Protein AF-0000000080757546 (afdb_homodimer)

Sequence (788 aa):
MAASLAIILLLGLPAKRIFEKLRLPGLLGMLILGILIGPHVLNLLQTDMLQISSDLRSIALIIILLRAGLGLNKDELKSIGIPALKMSCIPGLFEGLFIALASVYFLDFTFVQGGMLGFIIAAVSPAVVVPFMLKLNENKIGTKKGVPTLILAGASIDDVFAITVFSAFLGLYYGSEINIGIQLLNIPISILLGILSGILVGFLLINIFKKYNIPDTKKVLLILGFSILLNQLESVLKTKLRIASLLGVMAIGFILTEYLPDTGKKLSDKFNKVWVFAEILLFVLVGAEVNVNVALKAGGIGIILILTGLIGRSVGVAISLLGTDFNWKERVFCIIAYIPKATVQAAMGAVPLSLGVESGDIILAIAVLAILITAPLGAIGIHYSAEKLLIEKQMAASLAIILLLGLPAKRIFEKLRLPGLLGMLILGILIGPHVLNLLQTDMLQISSDLRSIALIIILLRAGLGLNKDELKSIGIPALKMSCIPGLFEGLFIALASVYFLDFTFVQGGMLGFIIAAVSPAVVVPFMLKLNENKIGTKKGVPTLILAGASIDDVFAITVFSAFLGLYYGSEINIGIQLLNIPISILLGILSGILVGFLLINIFKKYNIPDTKKVLLILGFSILLNQLESVLKTKLRIASLLGVMAIGFILTEYLPDTGKKLSDKFNKVWVFAEILLFVLVGAEVNVNVALKAGGIGIILILTGLIGRSVGVAISLLGTDFNWKERVFCIIAYIPKATVQAAMGAVPLSLGVESGDIILAIAVLAILITAPLGAIGIHYSAEKLLIEKQ

Secondary structure (DSSP, 8-state):
-HHHHHHHHHHHHHHHHHHHHTTS-HHHHHHHHHHHHSTTTT--S-HHHHHTHHHHHHHHHHHHHHHHHHT--HHHHHHHHHHHHHHHHHHHHHHHHHHHHHHHHHH---HHHHHHHHHHHT---HHHHHHHHHHHHHTTSSTTTTHHHHHHHHHHHHHHHHHHHHHHHHHHHTT----HHHHHHHHHHHHHHHHHHHHHHHHHHHHHHHHS---HHHHHHHHHHHHHHHHHHHHHT-SSS---HHHHHHHHHHHHHHH-HHHHHHHHHHHHHHHHHHHHHHHHHHHHT--HHHHHHHHHHHHHHHHHHHHHHHHHHHHHTTTSS--HHHHHHHHHHT----HHHHHHTTHHHHTT-TTHHHHHHHHHHHHHHHHHHHHHHHHHHHHHHHS---/-HHHHHHHHHHHHHHHHHHHHTTS-HHHHHHHHHHHHSTTTT--S-HHHHHTHHHHHHHHHHHHHHHHHHT--HHHHHHHHHHHHHHHHHHHHHHHHHHHHHHHHHH---HHHHHHHHHHHT---HHHHHHHHHHHHHTTSSTTTTHHHHHHHHHHHHHHHHHHHHHHHHHHHTT----HHHHHHHHHHHHHHHHHHHHHHHHHHHHHHHHS---HHHHHHHHHHHHHHHHHHHHHT-SSS---HHHHHHHHHHHHHHH-HHHHHHHHHHHHHHHHHHHHHHHHHHHHT--HHHHHHHHHHHHHHHHHHHHHHHHHHHHHTTTSS--HHHHHHHHHHT----HHHHHHTTHHHHTT-TTHHHHHHHHHHHHHHHHHHHHHHHHHHHHHHHS---

Nearest PDB structures (foldseek):
  7p1i-assembly1_B  TM=8.756E-01  e=1.732E-16  Bison bison
  7b4m-assembly1_A  TM=8.825E-01  e=6.221E-14  Homo sapiens
  4cz8-assembly1_B  TM=7.705E-01  e=1.043E-11  Pyrococcus abyssi GE5
  8xq9-assembly1_A  TM=7.856E-01  e=3.300E-09  Strongylocentrotus purpuratus
  8pd7-assembly1_A  TM=7.612E-01  e=2.559E-09  Strongylocentrotus purpuratus

pLDDT: mean 87.18, std 8.43, range [38.66, 96.0]

Radius of gyration: 28.72 Å; Cα contacts (8 Å, |Δi|>4): 1376; chains: 2; bounding box: 58×80×62 Å

InterPro domains:
  IPR006153 Cation/H+ exchanger, transmembrane domain [PF00999] (8-381)
  IPR038770 Sodium/solute symporter superfamily [G3DSA:1.20.1530.20] (1-387)
  IPR051843 Monovalent cation:proton antiporter 1 [PTHR31102] (3-392)

Structure (mmCIF, N/CA/C/O backbone):
data_AF-0000000080757546-model_v1
#
loop_
_entity.id
_entity.type
_entity.pdbx_description
1 polymer 'Sodium/hydrogen exchanger'
#
loop_
_atom_site.group_PDB
_atom_site.id
_atom_site.type_symbol
_atom_site.label_atom_id
_atom_site.label_alt_id
_atom_site.label_comp_id
_atom_site.label_asym_id
_atom_site.label_entity_id
_atom_site.label_seq_id
_atom_site.pdbx_PDB_ins_code
_atom_site.Cartn_x
_atom_site.Cartn_y
_atom_site.Cartn_z
_atom_site.occupancy
_atom_site.B_iso_or_equiv
_atom_site.auth_seq_id
_atom_site.auth_comp_id
_atom_site.auth_asym_id
_atom_site.auth_atom_id
_atom_site.pdbx_PDB_model_num
ATOM 1 N N . MET A 1 1 ? -10.273 -1.162 -6.945 1 87.38 1 MET A N 1
ATOM 2 C CA . MET A 1 1 ? -9.219 -0.426 -6.246 1 87.38 1 MET A CA 1
ATOM 3 C C . MET A 1 1 ? -7.938 -0.392 -7.066 1 87.38 1 MET A C 1
ATOM 5 O O . MET A 1 1 ? -7.309 0.658 -7.199 1 87.38 1 MET A O 1
ATOM 9 N N . ALA A 1 2 ? -7.703 -1.43 -7.789 1 87 2 ALA A N 1
ATOM 10 C CA . ALA A 1 2 ? -6.434 -1.53 -8.5 1 87 2 ALA A CA 1
ATOM 11 C C . ALA A 1 2 ? -6.375 -0.542 -9.664 1 87 2 ALA A C 1
ATOM 13 O O . ALA A 1 2 ? -5.363 0.136 -9.859 1 87 2 ALA A O 1
ATOM 14 N N . ALA A 1 3 ? -7.441 -0.43 -10.375 1 88.06 3 ALA A N 1
ATOM 15 C CA . ALA A 1 3 ? -7.488 0.515 -11.492 1 88.06 3 ALA A CA 1
ATOM 16 C C . ALA A 1 3 ? -7.324 1.95 -11 1 88.06 3 ALA A C 1
ATOM 18 O O . ALA A 1 3 ? -6.605 2.744 -11.609 1 88.06 3 ALA A O 1
ATOM 19 N N . SER A 1 4 ? -8.008 2.252 -9.914 1 91.69 4 SER A N 1
ATOM 20 C CA . SER A 1 4 ? -7.895 3.58 -9.32 1 91.69 4 SER A CA 1
ATOM 21 C C . SER A 1 4 ? -6.457 3.871 -8.898 1 91.69 4 SER A C 1
ATOM 23 O O . SER A 1 4 ? -5.965 4.984 -9.086 1 91.69 4 SER A O 1
ATOM 25 N N . LEU A 1 5 ? -5.852 2.863 -8.312 1 91.75 5 LEU A N 1
ATOM 26 C CA . LEU A 1 5 ? -4.469 3.016 -7.879 1 91.75 5 LEU A CA 1
ATOM 27 C C . LEU A 1 5 ? -3.553 3.283 -9.07 1 91.75 5 LEU A C 1
ATOM 29 O O . LEU A 1 5 ? -2.65 4.117 -8.984 1 91.75 5 LEU A O 1
ATOM 33 N N . ALA A 1 6 ? -3.785 2.576 -10.133 1 92.19 6 ALA A N 1
ATOM 34 C CA . ALA A 1 6 ? -2.988 2.764 -11.336 1 92.19 6 ALA A CA 1
ATOM 35 C C . ALA A 1 6 ? -3.15 4.176 -11.891 1 92.19 6 ALA A C 1
ATOM 37 O O . ALA A 1 6 ? -2.168 4.82 -12.266 1 92.19 6 ALA A O 1
ATOM 38 N N . ILE A 1 7 ? -4.328 4.633 -11.93 1 92.56 7 ILE A N 1
ATOM 39 C CA . ILE A 1 7 ? -4.621 5.965 -12.445 1 92.56 7 ILE A CA 1
ATOM 40 C C . ILE A 1 7 ? -3.959 7.016 -11.562 1 92.56 7 ILE A C 1
ATOM 42 O O . ILE A 1 7 ? -3.375 7.98 -12.062 1 92.56 7 ILE A O 1
ATOM 46 N N . ILE A 1 8 ? -4.066 6.812 -10.312 1 93.5 8 ILE A N 1
ATOM 47 C CA . ILE A 1 8 ? -3.482 7.738 -9.344 1 93.5 8 ILE A CA 1
ATOM 48 C C . ILE A 1 8 ? -1.972 7.812 -9.547 1 93.5 8 ILE A C 1
ATOM 50 O O . ILE A 1 8 ? -1.395 8.906 -9.562 1 93.5 8 ILE A O 1
ATOM 54 N N . LEU A 1 9 ? -1.387 6.707 -9.758 1 92.62 9 LEU A N 1
ATOM 55 C CA . LEU A 1 9 ? 0.063 6.66 -9.914 1 92.62 9 LEU A CA 1
ATOM 56 C C . LEU A 1 9 ? 0.487 7.254 -11.25 1 92.62 9 LEU A C 1
ATOM 58 O O . LEU A 1 9 ? 1.406 8.07 -11.312 1 92.62 9 LEU A O 1
ATOM 62 N N . LEU A 1 10 ? -0.153 6.871 -12.32 1 92.81 10 LEU A N 1
ATOM 63 C CA . LEU A 1 10 ? 0.243 7.246 -13.672 1 92.81 10 LEU A CA 1
ATOM 64 C C . LEU A 1 10 ? -0.03 8.727 -13.93 1 92.81 10 LEU A C 1
ATOM 66 O O . LEU A 1 10 ? 0.699 9.375 -14.68 1 92.81 10 LEU A O 1
ATOM 70 N N . LEU A 1 11 ? -1.053 9.211 -13.336 1 93.5 11 LEU A N 1
ATOM 71 C CA . LEU A 1 11 ? -1.38 10.617 -13.539 1 93.5 11 LEU A CA 1
ATOM 72 C C . LEU A 1 11 ? -0.777 11.484 -12.438 1 93.5 11 LEU A C 1
ATOM 74 O O . LEU A 1 11 ? -0.547 12.68 -12.641 1 93.5 11 LEU A O 1
ATOM 78 N N . GLY A 1 12 ? -0.605 10.906 -11.289 1 93.31 12 GLY A N 1
ATOM 79 C CA . GLY A 1 12 ? -0.06 11.656 -10.164 1 93.31 12 GLY A CA 1
ATOM 80 C C . GLY A 1 12 ? 1.373 12.102 -10.383 1 93.31 12 GLY A C 1
ATOM 81 O O . GLY A 1 12 ? 1.723 13.25 -10.094 1 93.31 12 GLY A O 1
ATOM 82 N N . LEU A 1 13 ? 2.176 11.227 -10.938 1 92.38 13 LEU A N 1
ATOM 83 C CA . LEU A 1 13 ? 3.59 11.523 -11.141 1 92.38 13 LEU A CA 1
ATOM 84 C C . LEU A 1 13 ? 3.773 12.625 -12.18 1 92.38 13 LEU A C 1
ATOM 86 O O . LEU A 1 13 ? 4.484 13.602 -11.938 1 92.38 13 LEU A O 1
ATOM 90 N N . PRO A 1 14 ? 3.137 12.516 -13.344 1 92.31 14 PRO A N 1
ATOM 91 C CA . PRO A 1 14 ? 3.246 13.609 -14.305 1 92.31 14 PRO A CA 1
ATOM 92 C C . PRO A 1 14 ? 2.668 14.922 -13.781 1 92.31 14 PRO A C 1
ATOM 94 O O . PRO A 1 14 ? 3.182 16 -14.094 1 92.31 14 PRO A O 1
ATOM 97 N N . ALA A 1 15 ? 1.574 14.859 -13.078 1 93.5 15 ALA A N 1
ATOM 98 C CA . ALA A 1 15 ? 0.984 16.062 -12.5 1 93.5 15 ALA A CA 1
ATOM 99 C C . ALA A 1 15 ? 1.972 16.781 -11.578 1 93.5 15 ALA A C 1
ATOM 101 O O . ALA A 1 15 ? 2.082 18 -11.602 1 93.5 15 ALA A O 1
ATOM 102 N N . LYS A 1 16 ? 2.574 16.016 -10.742 1 92.25 16 LYS A N 1
ATOM 103 C CA . LYS A 1 16 ? 3.602 16.578 -9.867 1 92.25 16 LYS A CA 1
ATOM 104 C C . LYS A 1 16 ? 4.711 17.234 -10.68 1 92.25 16 LYS A C 1
ATOM 106 O O . LYS A 1 16 ? 5.125 18.359 -10.375 1 92.25 16 LYS A O 1
ATOM 111 N N . ARG A 1 17 ? 5.168 16.656 -11.758 1 90.38 17 ARG A N 1
ATOM 112 C CA . ARG A 1 17 ? 6.27 17.141 -12.578 1 90.38 17 ARG A CA 1
ATOM 113 C C . ARG A 1 17 ? 5.863 18.406 -13.328 1 90.38 17 ARG A C 1
ATOM 115 O O . ARG A 1 17 ? 6.656 19.344 -13.445 1 90.38 17 ARG A O 1
ATOM 122 N N . ILE A 1 18 ? 4.719 18.438 -13.836 1 93 18 ILE A N 1
ATOM 123 C CA . ILE A 1 18 ? 4.227 19.578 -14.586 1 93 18 ILE A CA 1
ATOM 124 C C . ILE A 1 18 ? 4.207 20.812 -13.695 1 93 18 ILE A C 1
ATOM 126 O O . ILE A 1 18 ? 4.633 21.891 -14.109 1 93 18 ILE A O 1
ATOM 130 N N . PHE A 1 19 ? 3.754 20.688 -12.523 1 92.19 19 PHE A N 1
ATOM 131 C CA . PHE A 1 19 ? 3.68 21.812 -11.609 1 92.19 19 PHE A CA 1
ATOM 132 C C . PHE A 1 19 ? 5.07 22.234 -11.148 1 92.19 19 PHE A C 1
ATOM 134 O O . PHE A 1 19 ? 5.34 23.422 -10.969 1 92.19 19 PHE A O 1
ATOM 141 N N . GLU A 1 20 ? 5.902 21.266 -10.984 1 89.62 20 GLU A N 1
ATOM 142 C CA . GLU A 1 20 ? 7.281 21.594 -10.633 1 89.62 20 GLU A CA 1
ATOM 143 C C . GLU A 1 20 ? 7.969 22.359 -11.758 1 89.62 20 GLU A C 1
ATOM 145 O O . GLU A 1 20 ? 8.773 23.266 -11.492 1 89.62 20 GLU A O 1
ATOM 150 N N . LYS A 1 21 ? 7.609 22 -12.945 1 90.56 21 LYS A N 1
ATOM 151 C CA . LYS A 1 21 ? 8.156 22.719 -14.094 1 90.56 21 LYS A CA 1
ATOM 152 C C . LYS A 1 21 ? 7.629 24.141 -14.148 1 90.56 21 LYS A C 1
ATOM 154 O O . LYS A 1 21 ? 8.32 25.047 -14.617 1 90.56 21 LYS A O 1
ATOM 159 N N . LEU A 1 22 ? 6.457 24.344 -13.633 1 91.75 22 LEU A N 1
ATOM 160 C CA . LEU A 1 22 ? 5.867 25.672 -13.57 1 91.75 22 LEU A CA 1
ATOM 161 C C . LEU A 1 22 ? 6.336 26.422 -12.328 1 91.75 22 LEU A C 1
ATOM 163 O O . LEU A 1 22 ? 5.766 27.453 -11.977 1 91.75 22 LEU A O 1
ATOM 167 N N . ARG A 1 23 ? 7.211 25.891 -11.602 1 88.69 23 ARG A N 1
ATOM 168 C CA . ARG A 1 23 ? 7.812 26.469 -10.406 1 88.69 23 ARG A CA 1
ATOM 169 C C . ARG A 1 23 ? 6.809 26.516 -9.258 1 88.69 23 ARG A C 1
ATOM 171 O O . ARG A 1 23 ? 6.816 27.453 -8.453 1 88.69 23 ARG A O 1
ATOM 178 N N . LEU A 1 24 ? 5.945 25.625 -9.273 1 90.5 24 LEU A N 1
ATOM 179 C CA . LEU A 1 24 ? 4.98 25.453 -8.195 1 90.5 24 LEU A CA 1
ATOM 180 C C . LEU A 1 24 ? 5.258 24.172 -7.426 1 90.5 24 LEU A C 1
ATOM 182 O O . LEU A 1 24 ? 5.945 23.281 -7.926 1 90.5 24 LEU A O 1
ATOM 186 N N . PRO A 1 25 ? 4.867 24.156 -6.207 1 88.81 25 PRO A N 1
ATOM 187 C CA . PRO A 1 25 ? 5.055 22.922 -5.449 1 88.81 25 PRO A CA 1
ATOM 188 C C . PRO A 1 25 ? 4.336 21.734 -6.082 1 88.81 25 PRO A C 1
ATOM 190 O O . PRO A 1 25 ? 3.18 21.844 -6.492 1 88.81 25 PRO A O 1
ATOM 193 N N . GLY A 1 26 ? 4.973 20.609 -6.203 1 90 26 GLY A N 1
ATOM 194 C CA . GLY A 1 26 ? 4.449 19.406 -6.844 1 90 26 GLY A CA 1
ATOM 195 C C . GLY A 1 26 ? 3.18 18.891 -6.191 1 90 26 GLY A C 1
ATOM 196 O O . GLY A 1 26 ? 2.322 18.312 -6.863 1 90 26 GLY A O 1
ATOM 197 N N . LEU A 1 27 ? 3.102 19.078 -4.859 1 88.69 27 LEU A N 1
ATOM 198 C CA . LEU A 1 27 ? 1.94 18.562 -4.141 1 88.69 27 LEU A CA 1
ATOM 199 C C . LEU A 1 27 ? 0.655 19.203 -4.652 1 88.69 27 LEU A C 1
ATOM 201 O O . LEU A 1 27 ? -0.416 18.594 -4.586 1 88.69 27 LEU A O 1
ATOM 205 N N . LEU A 1 28 ? 0.749 20.438 -5.18 1 90.5 28 LEU A N 1
ATOM 206 C CA . LEU A 1 28 ? -0.418 21.125 -5.715 1 90.5 28 LEU A CA 1
ATOM 207 C C . LEU A 1 28 ? -0.963 20.406 -6.941 1 90.5 28 LEU A C 1
ATOM 209 O O . LEU A 1 28 ? -2.18 20.312 -7.121 1 90.5 28 LEU A O 1
ATOM 213 N N . GLY A 1 29 ? -0.064 20.031 -7.766 1 92 29 GLY A N 1
ATOM 214 C CA . GLY A 1 29 ? -0.493 19.281 -8.93 1 92 29 GLY A CA 1
ATOM 215 C C . GLY A 1 29 ? -1.242 18 -8.57 1 92 29 GLY A C 1
ATOM 216 O O . GLY A 1 29 ? -2.254 17.672 -9.195 1 92 29 GLY A O 1
ATOM 217 N N . MET A 1 30 ? -0.793 17.344 -7.621 1 93.06 30 MET A N 1
ATOM 218 C CA . MET A 1 30 ? -1.429 16.109 -7.188 1 93.06 30 MET A CA 1
ATOM 219 C C . MET A 1 30 ? -2.789 16.375 -6.555 1 93.06 30 MET A C 1
ATOM 221 O O . MET A 1 30 ? -3.736 15.617 -6.75 1 93.06 30 MET A O 1
ATOM 225 N N . LEU A 1 31 ? -2.857 17.453 -5.805 1 90.44 31 LEU A N 1
ATOM 226 C CA . LEU A 1 31 ? -4.113 17.844 -5.184 1 90.44 31 LEU A CA 1
ATOM 227 C C . LEU A 1 31 ? -5.168 18.172 -6.238 1 90.44 31 LEU A C 1
ATOM 229 O O . LEU A 1 31 ? -6.305 17.703 -6.148 1 90.44 31 LEU A O 1
ATOM 233 N N . ILE A 1 32 ? -4.793 18.953 -7.18 1 91.62 32 ILE A N 1
ATOM 234 C CA . ILE A 1 32 ? -5.699 19.328 -8.25 1 91.62 32 ILE A CA 1
ATOM 235 C C . ILE A 1 32 ? -6.121 18.094 -9.039 1 91.62 32 ILE A C 1
ATOM 237 O O . ILE A 1 32 ? -7.285 17.953 -9.422 1 91.62 32 ILE A O 1
ATOM 241 N N . LEU A 1 33 ? -5.176 17.25 -9.297 1 93.44 33 LEU A N 1
ATOM 242 C CA . LEU A 1 33 ? -5.496 15.992 -9.969 1 93.44 33 LEU A CA 1
ATOM 243 C C . LEU A 1 33 ? -6.555 15.211 -9.195 1 93.44 33 LEU A C 1
ATOM 245 O O . LEU A 1 33 ? -7.484 14.656 -9.789 1 93.44 33 LEU A O 1
ATOM 249 N N . GLY A 1 34 ? -6.391 15.094 -7.898 1 92.38 34 GLY A N 1
ATOM 250 C CA . GLY A 1 34 ? -7.367 14.414 -7.059 1 92.38 34 GLY A CA 1
ATOM 251 C C . GLY A 1 34 ? -8.766 14.992 -7.184 1 92.38 34 GLY A C 1
ATOM 252 O O . GLY A 1 34 ? -9.75 14.25 -7.242 1 92.38 34 GLY A O 1
ATOM 253 N N . ILE A 1 35 ? -8.797 16.297 -7.25 1 90.44 35 ILE A N 1
ATOM 254 C CA . ILE A 1 35 ? -10.078 16.984 -7.395 1 90.44 35 ILE A CA 1
ATOM 255 C C . ILE A 1 35 ? -10.711 16.625 -8.734 1 90.44 35 ILE A C 1
ATOM 257 O O . ILE A 1 35 ? -11.914 16.359 -8.812 1 90.44 35 ILE A O 1
ATOM 261 N N . LEU A 1 36 ? -9.891 16.562 -9.734 1 92.62 36 LEU A N 1
ATOM 262 C CA . LEU A 1 36 ? -10.367 16.328 -11.086 1 92.62 36 LEU A CA 1
ATOM 263 C C . LEU A 1 36 ? -10.836 14.883 -11.242 1 92.62 36 LEU A C 1
ATOM 265 O O . LEU A 1 36 ? -11.891 14.625 -11.828 1 92.62 36 LEU A O 1
ATOM 269 N N . ILE A 1 37 ? -10.141 13.938 -10.664 1 92.69 37 ILE A N 1
ATOM 270 C CA . ILE A 1 37 ? -10.477 12.539 -10.883 1 92.69 37 ILE A CA 1
ATOM 271 C C . ILE A 1 37 ? -11.406 12.047 -9.773 1 92.69 37 ILE A C 1
ATOM 273 O O . ILE A 1 37 ? -11.891 10.914 -9.812 1 92.69 37 ILE A O 1
ATOM 277 N N . GLY A 1 38 ? -11.656 12.82 -8.828 1 90.5 38 GLY A N 1
ATOM 278 C CA . GLY A 1 38 ? -12.508 12.477 -7.699 1 90.5 38 GLY A CA 1
ATOM 279 C C . GLY A 1 38 ? -13.961 12.266 -8.086 1 90.5 38 GLY A C 1
ATOM 280 O O . GLY A 1 38 ? -14.328 12.445 -9.25 1 90.5 38 GLY A O 1
ATOM 281 N N . PRO A 1 39 ? -14.75 11.758 -7.25 1 88.12 39 PRO A N 1
ATOM 282 C CA . PRO A 1 39 ? -16.141 11.43 -7.543 1 88.12 39 PRO A CA 1
ATOM 283 C C . PRO A 1 39 ? -16.984 12.656 -7.887 1 88.12 39 PRO A C 1
ATOM 285 O O . PRO A 1 39 ? -18.031 12.539 -8.516 1 88.12 39 PRO A O 1
ATOM 288 N N . HIS A 1 40 ? -16.578 13.812 -7.578 1 85.69 40 HIS A N 1
ATOM 289 C CA . HIS A 1 40 ? -17.406 15.008 -7.715 1 85.69 40 HIS A CA 1
ATOM 290 C C . HIS A 1 40 ? -17.141 15.711 -9.039 1 85.69 40 HIS A C 1
ATOM 292 O O . HIS A 1 40 ? -17.828 16.672 -9.391 1 85.69 40 HIS A O 1
ATOM 298 N N . VAL A 1 41 ? -16.094 15.344 -9.805 1 89.69 41 VAL A N 1
ATOM 299 C CA . VAL A 1 41 ? -15.812 15.961 -11.102 1 89.69 41 VAL A CA 1
ATOM 300 C C . VAL A 1 41 ? -15.891 14.914 -12.203 1 89.69 41 VAL A C 1
ATOM 302 O O . VAL A 1 41 ? -16.953 14.695 -12.781 1 89.69 41 VAL A O 1
ATOM 305 N N . LEU A 1 42 ? -14.836 13.953 -12.328 1 88.88 42 LEU A N 1
ATOM 306 C CA . LEU A 1 42 ? -14.812 12.953 -13.398 1 88.88 42 LEU A CA 1
ATOM 307 C C . LEU A 1 42 ? -15.211 11.586 -12.867 1 88.88 42 LEU A C 1
ATOM 309 O O . LEU A 1 42 ? -15.555 10.688 -13.641 1 88.88 42 LEU A O 1
ATOM 313 N N . ASN A 1 43 ? -15.219 11.398 -11.594 1 86.56 43 ASN A N 1
ATOM 314 C CA . ASN A 1 43 ? -15.625 10.156 -10.93 1 86.56 43 ASN A CA 1
ATOM 315 C C . ASN A 1 43 ? -14.883 8.953 -11.508 1 86.56 43 ASN A C 1
ATOM 317 O O . ASN A 1 43 ? -15.516 7.961 -11.891 1 86.56 43 ASN A O 1
ATOM 321 N N . LEU A 1 44 ? -13.586 9.031 -11.617 1 87.56 44 LEU A N 1
ATOM 322 C CA . LEU A 1 44 ? -12.766 7.965 -12.188 1 87.56 44 LEU A CA 1
ATOM 323 C C . LEU A 1 44 ? -12.305 7 -11.102 1 87.56 44 LEU A C 1
ATOM 325 O O . LEU A 1 44 ? -11.766 5.934 -11.398 1 87.56 44 LEU A O 1
ATOM 329 N N . LEU A 1 45 ? -12.516 7.301 -9.891 1 87.25 45 LEU A N 1
ATOM 330 C CA . LEU A 1 45 ? -12.055 6.469 -8.789 1 87.25 45 LEU A CA 1
ATOM 331 C C . LEU A 1 45 ? -13.133 5.488 -8.352 1 87.25 45 LEU A C 1
ATOM 333 O O . LEU A 1 45 ? -14.312 5.855 -8.25 1 87.25 45 LEU A O 1
ATOM 337 N N . GLN A 1 46 ? -12.727 4.273 -8.148 1 86.31 46 GLN A N 1
ATOM 338 C CA . GLN A 1 46 ? -13.641 3.217 -7.73 1 86.31 46 GLN A CA 1
ATOM 339 C C . GLN A 1 46 ? -14.109 3.43 -6.297 1 86.31 46 GLN A C 1
ATOM 341 O O . GLN A 1 46 ? -13.391 4.016 -5.484 1 86.31 46 GLN A O 1
ATOM 346 N N . THR A 1 47 ? -15.297 2.922 -5.992 1 84.12 47 THR A N 1
ATOM 347 C CA . THR A 1 47 ? -15.898 3.09 -4.676 1 84.12 47 THR A CA 1
ATOM 348 C C . THR A 1 47 ? -15.055 2.412 -3.6 1 84.12 47 THR A C 1
ATOM 350 O O . THR A 1 47 ? -14.953 2.912 -2.479 1 84.12 47 THR A O 1
ATOM 353 N N . ASP A 1 48 ? -14.398 1.286 -3.939 1 84.69 48 ASP A N 1
ATOM 354 C CA . ASP A 1 48 ? -13.57 0.561 -2.986 1 84.69 48 ASP A CA 1
ATOM 355 C C . ASP A 1 48 ? -12.367 1.398 -2.559 1 84.69 48 ASP A C 1
ATOM 357 O O . ASP A 1 48 ? -11.945 1.345 -1.401 1 84.69 48 ASP A O 1
ATOM 361 N N . MET A 1 49 ? -11.906 2.141 -3.498 1 83.44 49 MET A N 1
ATOM 362 C CA . MET A 1 49 ? -10.781 3.02 -3.205 1 83.44 49 MET A CA 1
ATOM 363 C C . MET A 1 49 ? -11.195 4.152 -2.273 1 83.44 49 MET A C 1
ATOM 365 O O . MET A 1 49 ? -10.461 4.504 -1.348 1 83.44 49 MET A O 1
ATOM 369 N N . LEU A 1 50 ? -12.352 4.648 -2.52 1 82.88 50 LEU A N 1
ATOM 370 C CA . LEU A 1 50 ? -12.844 5.766 -1.724 1 82.88 50 LEU A CA 1
ATOM 371 C C . LEU A 1 50 ? -13.18 5.32 -0.305 1 82.88 50 LEU A C 1
ATOM 373 O O . LEU A 1 50 ? -13.016 6.086 0.647 1 82.88 50 LEU A O 1
ATOM 377 N N . GLN A 1 51 ? -13.523 4.09 -0.172 1 82.88 51 GLN A N 1
ATOM 378 C CA . GLN A 1 51 ? -13.875 3.551 1.137 1 82.88 51 GLN A CA 1
ATOM 379 C C . GLN A 1 51 ? -12.641 3.393 2.02 1 82.88 51 GLN A C 1
ATOM 381 O O . GLN A 1 51 ? -12.727 3.543 3.24 1 82.88 51 GLN A O 1
ATOM 386 N N . ILE A 1 52 ? -11.531 3.182 1.374 1 86.25 52 ILE A N 1
ATOM 387 C CA . ILE A 1 52 ? -10.312 2.961 2.156 1 86.25 52 ILE A CA 1
ATOM 388 C C . ILE A 1 52 ? -9.43 4.203 2.094 1 86.25 52 ILE A C 1
ATOM 390 O O . ILE A 1 52 ? -8.289 4.18 2.559 1 86.25 52 ILE A O 1
ATOM 394 N N . SER A 1 53 ? -9.922 5.223 1.517 1 86.56 53 SER A N 1
ATOM 395 C CA . SER A 1 53 ? -9.148 6.445 1.319 1 86.56 53 SER A CA 1
ATOM 396 C C . SER A 1 53 ? -8.648 7.004 2.646 1 86.56 53 SER A C 1
ATOM 398 O O . SER A 1 53 ? -7.512 7.477 2.738 1 86.56 53 SER A O 1
ATOM 400 N N . SER A 1 54 ? -9.508 6.961 3.672 1 84.44 54 SER A N 1
ATOM 401 C CA . SER A 1 54 ? -9.133 7.496 4.977 1 84.44 54 SER A CA 1
ATOM 402 C C . SER A 1 54 ? -7.965 6.723 5.578 1 84.44 54 SER A C 1
ATOM 404 O O . SER A 1 54 ? -7.035 7.316 6.129 1 84.44 54 SER A O 1
ATOM 406 N N . ASP A 1 55 ? -7.98 5.449 5.426 1 87.19 55 ASP A N 1
ATOM 407 C CA . ASP A 1 55 ? -6.91 4.602 5.949 1 87.19 55 ASP A CA 1
ATOM 408 C C . ASP A 1 55 ? -5.605 4.836 5.195 1 87.19 55 ASP A C 1
ATOM 410 O O . ASP A 1 55 ? -4.535 4.902 5.801 1 87.19 55 ASP A O 1
ATOM 414 N N . LEU A 1 56 ? -5.711 4.957 3.932 1 89.31 56 LEU A N 1
ATOM 415 C CA . LEU A 1 56 ? -4.527 5.172 3.109 1 89.31 56 LEU A CA 1
ATOM 416 C C . LEU A 1 56 ? -3.879 6.516 3.432 1 89.31 56 LEU A C 1
ATOM 418 O O . LEU A 1 56 ? -2.65 6.617 3.498 1 89.31 56 LEU A O 1
ATOM 422 N N . ARG A 1 57 ? -4.699 7.488 3.602 1 87.38 57 ARG A N 1
ATOM 423 C CA . ARG A 1 57 ? -4.188 8.805 3.969 1 87.38 57 ARG A CA 1
ATOM 424 C C . ARG A 1 57 ? -3.514 8.766 5.336 1 87.38 57 ARG A C 1
ATOM 426 O O . ARG A 1 57 ? -2.463 9.383 5.535 1 87.38 57 ARG A O 1
ATOM 433 N N . SER A 1 58 ? -4.141 8.07 6.227 1 86.69 58 SER A N 1
ATOM 434 C CA . SER A 1 58 ? -3.574 7.938 7.566 1 86.69 58 SER A CA 1
ATOM 435 C C . SER A 1 58 ? -2.215 7.25 7.523 1 86.69 58 SER A C 1
ATOM 437 O O . SER A 1 58 ? -1.289 7.652 8.234 1 86.69 58 SER A O 1
ATOM 439 N N . ILE A 1 59 ? -2.104 6.254 6.746 1 90.94 59 ILE A N 1
ATOM 440 C CA . ILE A 1 59 ? -0.846 5.527 6.605 1 90.94 59 ILE A CA 1
ATOM 441 C C . ILE A 1 59 ? 0.215 6.441 6 1 90.94 59 ILE A C 1
ATOM 443 O O . ILE A 1 59 ? 1.366 6.449 6.441 1 90.94 59 ILE A O 1
ATOM 447 N N . ALA A 1 60 ? -0.179 7.168 4.98 1 90.38 60 ALA A N 1
ATOM 448 C CA . ALA A 1 60 ? 0.747 8.109 4.359 1 90.38 60 ALA A CA 1
ATOM 449 C C . ALA A 1 60 ? 1.237 9.141 5.367 1 90.38 60 ALA A C 1
ATOM 451 O O . ALA A 1 60 ? 2.416 9.508 5.371 1 90.38 60 ALA A O 1
ATOM 452 N N . LEU A 1 61 ? 0.361 9.57 6.168 1 85.38 61 LEU A N 1
ATOM 453 C CA . LEU A 1 61 ? 0.708 10.531 7.207 1 85.38 61 LEU A CA 1
ATOM 454 C C . LEU A 1 61 ? 1.691 9.922 8.203 1 85.38 61 LEU A C 1
ATOM 456 O O . LEU A 1 61 ? 2.629 10.594 8.641 1 85.38 61 LEU A O 1
ATOM 460 N N . ILE A 1 62 ? 1.446 8.727 8.562 1 89.62 62 ILE A N 1
ATOM 461 C CA . ILE A 1 62 ? 2.332 8.016 9.469 1 89.62 62 ILE A CA 1
ATOM 462 C C . ILE A 1 62 ? 3.734 7.938 8.875 1 89.62 62 ILE A C 1
ATOM 464 O O . ILE A 1 62 ? 4.727 8.164 9.57 1 89.62 62 ILE A O 1
ATOM 468 N N . ILE A 1 63 ? 3.789 7.688 7.621 1 92.31 63 ILE A N 1
ATOM 469 C CA . ILE A 1 63 ? 5.066 7.543 6.938 1 92.31 63 ILE A CA 1
ATOM 470 C C . ILE A 1 63 ? 5.836 8.859 6.992 1 92.31 63 ILE A C 1
ATOM 472 O O . ILE A 1 63 ? 7.023 8.883 7.328 1 92.31 63 ILE A O 1
ATOM 476 N N . ILE A 1 64 ? 5.191 9.938 6.695 1 86.88 64 ILE A N 1
ATOM 477 C CA . ILE A 1 64 ? 5.891 11.219 6.633 1 86.88 64 ILE A CA 1
ATOM 478 C C . ILE A 1 64 ? 6.285 11.656 8.039 1 86.88 64 ILE A C 1
ATOM 480 O O . ILE A 1 64 ? 7.332 12.281 8.234 1 86.88 64 ILE A O 1
ATOM 484 N N . LEU A 1 65 ? 5.484 11.352 9.023 1 85.75 65 LEU A N 1
ATOM 485 C CA . LEU A 1 65 ? 5.805 11.727 10.398 1 85.75 65 LEU A CA 1
ATOM 486 C C . LEU A 1 65 ? 6.949 10.883 10.938 1 85.75 65 LEU A C 1
ATOM 488 O O . LEU A 1 65 ? 7.758 11.359 11.742 1 85.75 65 LEU A O 1
ATOM 492 N N . LEU A 1 66 ? 6.93 9.609 10.555 1 91.56 66 LEU A N 1
ATOM 493 C CA . LEU A 1 66 ? 8.078 8.781 10.906 1 91.56 66 LEU A CA 1
ATOM 494 C C . LEU A 1 66 ? 9.367 9.359 10.328 1 91.56 66 LEU A C 1
ATOM 496 O O . LEU A 1 66 ? 10.391 9.414 11.008 1 91.56 66 LEU A O 1
ATOM 500 N N . ARG A 1 67 ? 9.25 9.727 9.109 1 88.94 67 ARG A N 1
ATOM 501 C CA . ARG A 1 67 ? 10.406 10.344 8.461 1 88.94 67 ARG A CA 1
ATOM 502 C C . ARG A 1 67 ? 10.82 11.625 9.188 1 88.94 67 ARG A C 1
ATOM 504 O O . ARG A 1 67 ? 12.016 11.891 9.344 1 88.94 67 ARG A O 1
ATOM 511 N N . ALA A 1 68 ? 9.906 12.422 9.555 1 85.25 68 ALA A N 1
ATOM 512 C CA . ALA A 1 68 ? 10.172 13.656 10.289 1 85.25 68 ALA A CA 1
ATOM 513 C C . ALA A 1 68 ? 10.867 13.352 11.617 1 85.25 68 ALA A C 1
ATOM 515 O O . ALA A 1 68 ? 11.812 14.055 12 1 85.25 68 ALA A O 1
ATOM 516 N N . GLY A 1 69 ? 10.398 12.359 12.297 1 87.56 69 GLY A N 1
ATOM 517 C CA . GLY A 1 69 ? 11 11.969 13.562 1 87.56 69 GLY A CA 1
ATOM 518 C C . GLY A 1 69 ? 12.43 11.492 13.422 1 87.56 69 GLY A C 1
ATOM 519 O O . GLY A 1 69 ? 13.273 11.773 14.273 1 87.56 69 GLY A O 1
ATOM 520 N N . LEU A 1 70 ? 12.672 10.773 12.375 1 90.75 70 LEU A N 1
ATOM 521 C CA . LEU A 1 70 ? 14.008 10.242 12.117 1 90.75 70 LEU A CA 1
ATOM 522 C C . LEU A 1 70 ? 14.984 11.359 11.789 1 90.75 70 LEU A C 1
ATOM 524 O O . LEU A 1 70 ? 16.203 11.172 11.859 1 90.75 70 LEU A O 1
ATOM 528 N N . GLY A 1 71 ? 14.453 12.492 11.445 1 82.75 71 GLY A N 1
ATOM 529 C CA . GLY A 1 71 ? 15.297 13.617 11.07 1 82.75 71 GLY A CA 1
ATOM 530 C C . GLY A 1 71 ? 15.5 14.617 12.203 1 82.75 71 GLY A C 1
ATOM 531 O O . GLY A 1 71 ? 16.203 15.609 12.039 1 82.75 71 GLY A O 1
ATOM 532 N N . LEU A 1 72 ? 14.961 14.352 13.328 1 81.69 72 LEU A N 1
ATOM 533 C CA . LEU A 1 72 ? 15.031 15.266 14.461 1 81.69 72 LEU A CA 1
ATOM 534 C C . LEU A 1 72 ? 16.266 15 15.305 1 81.69 72 LEU A C 1
ATOM 536 O O . LEU A 1 72 ? 16.734 13.859 15.398 1 81.69 72 LEU A O 1
ATOM 540 N N . ASN A 1 73 ? 16.828 16.109 15.812 1 80.75 73 ASN A N 1
ATOM 541 C CA . ASN A 1 73 ? 17.969 16.031 16.719 1 80.75 73 ASN A CA 1
ATOM 542 C C . ASN A 1 73 ? 17.578 16.453 18.141 1 80.75 73 ASN A C 1
ATOM 544 O O . ASN A 1 73 ? 16.781 17.391 18.312 1 80.75 73 ASN A O 1
ATOM 548 N N . LYS A 1 74 ? 18.109 15.797 19.109 1 81.06 74 LYS A N 1
ATOM 549 C CA . LYS A 1 74 ? 17.797 16.047 20.516 1 81.06 74 LYS A CA 1
ATOM 550 C C . LYS A 1 74 ? 18.062 17.5 20.891 1 81.06 74 LYS A C 1
ATOM 552 O O . LYS A 1 74 ? 17.266 18.125 21.594 1 81.06 74 LYS A O 1
ATOM 557 N N . ASP A 1 75 ? 19.141 18.047 20.422 1 79.69 75 ASP A N 1
ATOM 558 C CA . ASP A 1 75 ? 19.531 19.406 20.766 1 79.69 75 ASP A CA 1
ATOM 559 C C . ASP A 1 75 ? 18.531 20.422 20.219 1 79.69 75 ASP A C 1
ATOM 561 O O . ASP A 1 75 ? 18.172 21.375 20.906 1 79.69 75 ASP A O 1
ATOM 565 N N . GLU A 1 76 ? 18.062 20.156 19.109 1 74.69 76 GLU A N 1
ATOM 566 C CA . GLU A 1 76 ? 17.078 21.031 18.5 1 74.69 76 GLU A CA 1
ATOM 567 C C . GLU A 1 76 ? 15.734 20.953 19.234 1 74.69 76 GLU A C 1
ATOM 569 O O . GLU A 1 76 ? 15.062 21.969 19.406 1 74.69 76 GLU A O 1
ATOM 574 N N . LEU A 1 77 ? 15.414 19.812 19.688 1 77.38 77 LEU A N 1
ATOM 575 C CA . LEU A 1 77 ? 14.125 19.609 20.344 1 77.38 77 LEU A CA 1
ATOM 576 C C . LEU A 1 77 ? 14.109 20.281 21.719 1 77.38 77 LEU A C 1
ATOM 578 O O . LEU A 1 77 ? 13.086 20.844 22.125 1 77.38 77 LEU A O 1
ATOM 582 N N . LYS A 1 78 ? 15.18 20.188 22.359 1 79.88 78 LYS A N 1
ATOM 583 C CA . LYS A 1 78 ? 15.281 20.781 23.688 1 79.88 78 LYS A CA 1
ATOM 584 C C . LYS A 1 78 ? 15.148 22.297 23.625 1 79.88 78 LYS A C 1
ATOM 586 O O . LYS A 1 78 ? 14.57 22.922 24.516 1 79.88 78 LYS A O 1
ATOM 591 N N . SER A 1 79 ? 15.656 22.859 22.594 1 79.12 79 SER A N 1
ATOM 592 C CA . SER A 1 79 ? 15.68 24.312 22.469 1 79.12 79 SER A CA 1
ATOM 593 C C . SER A 1 79 ? 14.312 24.859 22.062 1 79.12 79 SER A C 1
ATOM 595 O O . SER A 1 79 ? 13.977 26 22.344 1 79.12 79 SER A O 1
ATOM 597 N N . ILE A 1 80 ? 13.562 24.031 21.469 1 79.19 80 ILE A N 1
ATOM 598 C CA . ILE A 1 80 ? 12.328 24.547 20.891 1 79.19 80 ILE A CA 1
ATOM 599 C C . ILE A 1 80 ? 11.125 23.953 21.609 1 79.19 80 ILE A C 1
ATOM 601 O O . ILE A 1 80 ? 9.984 24.125 21.188 1 79.19 80 ILE A O 1
ATOM 605 N N . GLY A 1 81 ? 11.289 23.344 22.703 1 79.88 81 GLY A N 1
ATOM 606 C CA . GLY A 1 81 ? 10.211 22.656 23.391 1 79.88 81 GLY A CA 1
ATOM 607 C C . GLY A 1 81 ? 9.094 23.578 23.828 1 79.88 81 GLY A C 1
ATOM 608 O O . GLY A 1 81 ? 7.926 23.344 23.5 1 79.88 81 GLY A O 1
ATOM 609 N N . ILE A 1 82 ? 9.391 24.672 24.453 1 84.75 82 ILE A N 1
ATOM 610 C CA . ILE A 1 82 ? 8.391 25.594 25 1 84.75 82 ILE A CA 1
ATOM 611 C C . ILE A 1 82 ? 7.727 26.344 23.844 1 84.75 82 ILE A C 1
ATOM 613 O O . ILE A 1 82 ? 6.496 26.406 23.766 1 84.75 82 ILE A O 1
ATOM 617 N N . PRO A 1 83 ? 8.531 26.859 22.969 1 88 83 PRO A N 1
ATOM 618 C CA . PRO A 1 83 ? 7.891 27.516 21.828 1 88 83 PRO A CA 1
ATOM 619 C C . PRO A 1 83 ? 6.996 26.578 21.016 1 88 83 PRO A C 1
ATOM 621 O O . PRO A 1 83 ? 5.973 27 20.484 1 88 83 PRO A O 1
ATOM 624 N N . ALA A 1 84 ? 7.406 25.406 20.906 1 86.38 84 ALA A N 1
ATOM 625 C CA . ALA A 1 84 ? 6.609 24.422 20.156 1 86.38 84 ALA A CA 1
ATOM 626 C C . ALA A 1 84 ? 5.258 24.203 20.828 1 86.38 84 ALA A C 1
ATOM 628 O O . ALA A 1 84 ? 4.238 24.062 20.141 1 86.38 84 ALA A O 1
ATOM 629 N N . LEU A 1 85 ? 5.254 24.125 22.109 1 85.25 85 LEU A N 1
ATOM 630 C CA . LEU A 1 85 ? 4.008 23.969 22.844 1 85.25 85 LEU A CA 1
ATOM 631 C C . LEU A 1 85 ? 3.107 25.188 22.672 1 85.25 85 LEU A C 1
ATOM 633 O O . LEU A 1 85 ? 1.891 25.047 22.531 1 85.25 85 LEU A O 1
ATOM 637 N N . LYS A 1 86 ? 3.672 26.328 22.75 1 89.81 86 LYS A N 1
ATOM 638 C CA . LYS A 1 86 ? 2.906 27.562 22.547 1 89.81 86 LYS A CA 1
ATOM 639 C C . LYS A 1 86 ? 2.334 27.609 21.125 1 89.81 86 LYS A C 1
ATOM 641 O O . LYS A 1 86 ? 1.174 27.984 20.938 1 89.81 86 LYS A O 1
ATOM 646 N N . MET A 1 87 ? 3.156 27.203 20.219 1 90.69 87 MET A N 1
ATOM 647 C CA . MET A 1 87 ? 2.764 27.234 18.812 1 90.69 87 MET A CA 1
ATOM 648 C C . MET A 1 87 ? 1.647 26.234 18.531 1 90.69 87 MET A C 1
ATOM 650 O O . MET A 1 87 ? 0.868 26.406 17.594 1 90.69 87 MET A O 1
ATOM 654 N N . SER A 1 88 ? 1.6 25.219 19.312 1 87.56 88 SER A N 1
ATOM 655 C CA . SER A 1 88 ? 0.606 24.172 19.078 1 87.56 88 SER A CA 1
ATOM 656 C C . SER A 1 88 ? -0.753 24.562 19.641 1 87.56 88 SER A C 1
ATOM 658 O O . SER A 1 88 ? -1.783 24.031 19.219 1 87.56 88 SER A O 1
ATOM 660 N N . CYS A 1 89 ? -0.812 25.469 20.531 1 87.88 89 CYS A N 1
ATOM 661 C CA . CYS A 1 89 ? -2.045 25.781 21.234 1 87.88 89 CYS A CA 1
ATOM 662 C C . CYS A 1 89 ? -2.527 27.188 20.891 1 87.88 89 CYS A C 1
ATOM 664 O O . CYS A 1 89 ? -3.643 27.359 20.406 1 87.88 89 CYS A O 1
ATOM 666 N N . ILE A 1 90 ? -1.737 28.125 20.984 1 92 90 ILE A N 1
ATOM 667 C CA . ILE A 1 90 ? -2.117 29.531 20.969 1 92 90 ILE A CA 1
ATOM 668 C C . ILE A 1 90 ? -2.656 29.891 19.578 1 92 90 ILE A C 1
ATOM 670 O O . ILE A 1 90 ? -3.742 30.469 19.469 1 92 90 ILE A O 1
ATOM 674 N N . PRO A 1 91 ? -1.937 29.594 18.516 1 93.75 91 PRO A N 1
ATOM 675 C CA . PRO A 1 91 ? -2.461 29.984 17.203 1 93.75 91 PRO A CA 1
ATOM 676 C C . PRO A 1 91 ? -3.799 29.328 16.891 1 93.75 91 PRO A C 1
ATOM 678 O O . PRO A 1 91 ? -4.68 29.953 16.297 1 93.75 91 PRO A O 1
ATOM 681 N N . GLY A 1 92 ? -3.953 28.078 17.203 1 91.06 92 GLY A N 1
ATOM 682 C CA . GLY A 1 92 ? -5.203 27.375 16.984 1 91.06 92 GLY A CA 1
ATOM 683 C C . GLY A 1 92 ? -6.363 27.953 17.766 1 91.06 92 GLY A C 1
ATOM 684 O O . GLY A 1 92 ? -7.48 28.047 17.25 1 91.06 92 GLY A O 1
ATOM 685 N N . LEU A 1 93 ? -6.078 28.281 19 1 91.38 93 LEU A N 1
ATOM 686 C CA . LEU A 1 93 ? -7.109 28.859 19.844 1 91.38 93 LEU A CA 1
ATOM 687 C C . LEU A 1 93 ? -7.562 30.219 19.312 1 91.38 93 LEU A C 1
ATOM 689 O O . LEU A 1 93 ? -8.758 30.516 19.297 1 91.38 93 LEU A O 1
ATOM 693 N N . PHE A 1 94 ? -6.621 30.969 18.906 1 94.5 94 PHE A N 1
ATOM 694 C CA . PHE A 1 94 ? -6.953 32.281 18.359 1 94.5 94 PHE A CA 1
ATOM 695 C C . PHE A 1 94 ? -7.738 32.156 17.062 1 94.5 94 PHE A C 1
ATOM 697 O O . PHE A 1 94 ? -8.742 32.844 16.875 1 94.5 94 PHE A O 1
ATOM 704 N N . GLU A 1 95 ? -7.266 31.297 16.188 1 95.38 95 GLU A N 1
ATOM 705 C CA . GLU A 1 95 ? -7.965 31.109 14.914 1 95.38 95 GLU A CA 1
ATOM 706 C C . GLU A 1 95 ? -9.375 30.578 15.133 1 95.38 95 GLU A C 1
ATOM 708 O O . GLU A 1 95 ? -10.336 31.062 14.531 1 95.38 95 GLU A O 1
ATOM 713 N N . GLY A 1 96 ? -9.5 29.578 15.945 1 94.19 96 GLY A N 1
ATOM 714 C CA . GLY A 1 96 ? -10.805 29 16.234 1 94.19 96 GLY A CA 1
ATOM 715 C C . GLY A 1 96 ? -11.781 29.984 16.828 1 94.19 96 GLY A C 1
ATOM 716 O O . GLY A 1 96 ? -12.953 30.016 16.453 1 94.19 96 GLY A O 1
ATOM 717 N N . LEU A 1 97 ? -11.289 30.797 17.766 1 93.88 97 LEU A N 1
ATOM 718 C CA . LEU A 1 97 ? -12.148 31.781 18.422 1 93.88 97 LEU A CA 1
ATOM 719 C C . LEU A 1 97 ? -12.547 32.875 17.438 1 93.88 97 LEU A C 1
ATOM 721 O O . LEU A 1 97 ? -13.68 33.375 17.469 1 93.88 97 LEU A O 1
ATOM 725 N N . PHE A 1 98 ? -11.617 33.312 16.625 1 95.94 98 PHE A N 1
ATOM 726 C CA . PHE A 1 98 ? -11.93 34.312 15.625 1 95.94 98 PHE A CA 1
ATOM 727 C C . PHE A 1 98 ? -13.016 33.812 14.672 1 95.94 98 PHE A C 1
ATOM 729 O O . PHE A 1 98 ? -13.953 34.562 14.359 1 95.94 98 PHE A O 1
ATOM 736 N N . ILE A 1 99 ? -12.867 32.625 14.266 1 95.62 99 ILE A N 1
ATOM 737 C CA . ILE A 1 99 ? -13.844 32.031 13.336 1 95.62 99 ILE A CA 1
ATOM 738 C C . ILE A 1 99 ? -15.18 31.844 14.047 1 95.62 99 ILE A C 1
ATOM 740 O O . ILE A 1 99 ? -16.234 32.062 13.461 1 95.62 99 ILE A O 1
ATOM 744 N N . ALA A 1 100 ? -15.109 31.375 15.266 1 94.81 100 ALA A N 1
ATOM 745 C CA . ALA A 1 100 ? -16.328 31.172 16.031 1 94.81 100 ALA A CA 1
ATOM 746 C C . ALA A 1 100 ? -17.109 32.469 16.172 1 94.81 100 ALA A C 1
ATOM 748 O O . ALA A 1 100 ? -18.328 32.5 15.961 1 94.81 100 ALA A O 1
ATOM 749 N N . LEU A 1 101 ? -16.438 33.562 16.547 1 95.19 101 LEU A N 1
ATOM 750 C CA . LEU A 1 101 ? -17.094 34.844 16.734 1 95.19 101 LEU A CA 1
ATOM 751 C C . LEU A 1 101 ? -17.594 35.375 15.391 1 95.19 101 LEU A C 1
ATOM 753 O O . LEU A 1 101 ? -18.703 35.938 15.32 1 95.19 101 LEU A O 1
ATOM 757 N N . ALA A 1 102 ? -16.828 35.188 14.367 1 95.31 102 ALA A N 1
ATOM 758 C CA . ALA A 1 102 ? -17.234 35.656 13.047 1 95.31 102 ALA A CA 1
ATOM 759 C C . ALA A 1 102 ? -18.438 34.906 12.523 1 95.31 102 ALA A C 1
ATOM 761 O O . ALA A 1 102 ? -19.281 35.438 11.828 1 95.31 102 ALA A O 1
ATOM 762 N N . SER A 1 103 ? -18.484 33.656 12.789 1 94.5 103 SER A N 1
ATOM 763 C CA . SER A 1 103 ? -19.594 32.812 12.312 1 94.5 103 SER A CA 1
ATOM 764 C C . SER A 1 103 ? -20.906 33.188 12.992 1 94.5 103 SER A C 1
ATOM 766 O O . SER A 1 103 ? -21.969 33.062 12.406 1 94.5 103 SER A O 1
ATOM 768 N N . VAL A 1 104 ? -20.859 33.594 14.266 1 92.81 104 VAL A N 1
ATOM 769 C CA . VAL A 1 104 ? -22.047 34.062 14.984 1 92.81 104 VAL A CA 1
ATOM 770 C C . VAL A 1 104 ? -22.578 35.344 14.336 1 92.81 104 VAL A C 1
ATOM 772 O O . VAL A 1 104 ? -23.797 35.5 14.188 1 92.81 104 VAL A O 1
ATOM 775 N N . TYR A 1 105 ? -21.688 36.125 13.938 1 92.69 105 TYR A N 1
ATOM 776 C CA . TYR A 1 105 ? -22.062 37.406 13.383 1 92.69 105 TYR A CA 1
ATOM 777 C C . TYR A 1 105 ? -22.516 37.281 11.93 1 92.69 105 TYR A C 1
ATOM 779 O O . TYR A 1 105 ? -23.531 37.875 11.531 1 92.69 105 TYR A O 1
ATOM 787 N N . PHE A 1 106 ? -21.844 36.5 11.094 1 92.06 106 PHE A N 1
ATOM 788 C CA . PHE A 1 106 ? -22.094 36.469 9.656 1 92.06 106 PHE A CA 1
ATOM 789 C C . PHE A 1 106 ? -23.094 35.375 9.305 1 92.06 106 PHE A C 1
ATOM 791 O O . PHE A 1 106 ? -23.828 35.5 8.312 1 92.06 106 PHE A O 1
ATOM 798 N N . LEU A 1 107 ? -23.156 34.281 10.047 1 92.19 107 LEU A N 1
ATOM 799 C CA . LEU A 1 107 ? -23.969 33.125 9.672 1 92.19 107 LEU A CA 1
ATOM 800 C C . LEU A 1 107 ? -25.078 32.906 10.688 1 92.19 107 LEU A C 1
ATOM 802 O O . LEU A 1 107 ? -25.859 31.953 10.555 1 92.19 107 LEU A O 1
ATOM 806 N N . ASP A 1 108 ? -25.172 33.656 11.781 1 90.38 108 ASP A N 1
ATOM 807 C CA . ASP A 1 108 ? -26.188 33.531 12.828 1 90.38 108 ASP A CA 1
ATOM 808 C C . ASP A 1 108 ? -26.062 32.156 13.531 1 90.38 108 ASP A C 1
ATOM 810 O O . ASP A 1 108 ? -27.062 31.516 13.812 1 90.38 108 ASP A O 1
ATOM 814 N N . PHE A 1 109 ? -24.828 31.703 13.594 1 92.19 109 PHE A N 1
ATOM 815 C CA . PHE A 1 109 ? -24.547 30.469 14.312 1 92.19 109 PHE A CA 1
ATOM 816 C C . PHE A 1 109 ? -24.609 30.688 15.812 1 92.19 109 PHE A C 1
ATOM 818 O O . PHE A 1 109 ? -24.453 31.812 16.297 1 92.19 109 PHE A O 1
ATOM 825 N N . THR A 1 110 ? -24.984 29.719 16.547 1 92 110 THR A N 1
ATOM 826 C CA . THR A 1 110 ? -24.703 29.734 17.984 1 92 110 THR A CA 1
ATOM 827 C C . THR A 1 110 ? -23.203 29.641 18.234 1 92 110 THR A C 1
ATOM 829 O O . THR A 1 110 ? -22.438 29.219 17.359 1 92 110 THR A O 1
ATOM 832 N N . PHE A 1 111 ? -22.812 30.016 19.391 1 92 111 PHE A N 1
ATOM 833 C CA . PHE A 1 111 ? -21.391 29.953 19.734 1 92 111 PHE A CA 1
ATOM 834 C C . PHE A 1 111 ? -20.875 28.531 19.672 1 92 111 PHE A C 1
ATOM 836 O O . PHE A 1 111 ? -19.719 28.281 19.312 1 92 111 PHE A O 1
ATOM 843 N N . VAL A 1 112 ? -21.734 27.625 19.938 1 90.38 112 VAL A N 1
ATOM 844 C CA . VAL A 1 112 ? -21.359 26.219 19.938 1 90.38 112 VAL A CA 1
ATOM 845 C C . VAL A 1 112 ? -21.125 25.75 18.5 1 90.38 112 VAL A C 1
ATOM 847 O O . VAL A 1 112 ? -20.141 25.062 18.203 1 90.38 112 VAL A O 1
ATOM 850 N N . GLN A 1 113 ? -21.984 26.156 17.656 1 92.25 113 GLN A N 1
ATOM 851 C CA . GLN A 1 113 ? -21.828 25.812 16.25 1 92.25 113 GLN A CA 1
ATOM 852 C C . GLN A 1 113 ? -20.594 26.484 15.641 1 92.25 113 GLN A C 1
ATOM 854 O O . GLN A 1 113 ? -19.875 25.859 14.867 1 92.25 113 GLN A O 1
ATOM 859 N N . GLY A 1 114 ? -20.469 27.688 16.062 1 93.38 114 GLY A N 1
ATOM 860 C CA . GLY A 1 114 ? -19.281 28.422 15.602 1 93.38 114 GLY A CA 1
ATOM 861 C C . GLY A 1 114 ? -17.984 27.828 16.109 1 93.38 114 GLY A C 1
ATOM 862 O O . GLY A 1 114 ? -16.969 27.844 15.414 1 93.38 114 GLY A O 1
ATOM 863 N N . GLY A 1 115 ? -18.047 27.422 17.297 1 91.81 115 GLY A N 1
ATOM 864 C CA . GLY A 1 115 ? -16.875 26.766 17.859 1 91.81 115 GLY A CA 1
ATOM 865 C C . GLY A 1 115 ? -16.5 25.5 17.125 1 91.81 115 GLY A C 1
ATOM 866 O O . GLY A 1 115 ? -15.32 25.219 16.906 1 91.81 115 GLY A O 1
ATOM 867 N N . MET A 1 116 ? -17.516 24.734 16.75 1 91.44 116 MET A N 1
ATOM 868 C CA . MET A 1 116 ? -17.266 23.516 15.977 1 91.44 116 MET A CA 1
ATOM 869 C C . MET A 1 116 ? -16.594 23.859 14.656 1 91.44 116 MET A C 1
ATOM 871 O O . MET A 1 116 ? -15.578 23.25 14.297 1 91.44 116 MET A O 1
ATOM 875 N N . LEU A 1 117 ? -17.125 24.812 14.031 1 93.62 117 LEU A N 1
ATOM 876 C CA . LEU A 1 117 ? -16.578 25.234 12.75 1 93.62 117 LEU A CA 1
ATOM 877 C C . LEU A 1 117 ? -15.164 25.766 12.922 1 93.62 117 LEU A C 1
ATOM 879 O O . LEU A 1 117 ? -14.258 25.391 12.18 1 93.62 117 LEU A O 1
ATOM 883 N N . GLY A 1 118 ? -14.992 26.609 13.875 1 94.19 118 GLY A N 1
ATOM 884 C CA . GLY A 1 118 ? -13.703 27.25 14.117 1 94.19 118 GLY A CA 1
ATOM 885 C C . GLY A 1 118 ? -12.586 26.25 14.383 1 94.19 118 GLY A C 1
ATOM 886 O O . GLY A 1 118 ? -11.5 26.375 13.828 1 94.19 118 GLY A O 1
ATOM 887 N N . PHE A 1 119 ? -12.844 25.281 15.117 1 91.62 119 PHE A N 1
ATOM 888 C CA . PHE A 1 119 ? -11.773 24.375 15.531 1 91.62 119 PHE A CA 1
ATOM 889 C C . PHE A 1 119 ? -11.594 23.25 14.523 1 91.62 119 PHE A C 1
ATOM 891 O O . PHE A 1 119 ? -10.562 22.578 14.523 1 91.62 119 PHE A O 1
ATOM 898 N N . ILE A 1 120 ? -12.508 23.031 13.648 1 90.56 120 ILE A N 1
ATOM 899 C CA . ILE A 1 120 ? -12.266 22.188 12.484 1 90.56 120 ILE A CA 1
ATOM 900 C C . ILE A 1 120 ? -11.289 22.891 11.539 1 90.56 120 ILE A C 1
ATOM 902 O O . ILE A 1 120 ? -10.328 22.266 11.062 1 90.56 120 ILE A O 1
ATOM 906 N N . ILE A 1 121 ? -11.453 24.156 11.414 1 92.75 121 ILE A N 1
ATOM 907 C CA . ILE A 1 121 ? -10.656 24.922 10.469 1 92.75 121 ILE A CA 1
ATOM 908 C C . ILE A 1 121 ? -9.289 25.234 11.078 1 92.75 121 ILE A C 1
ATOM 910 O O . ILE A 1 121 ? -8.281 25.281 10.359 1 92.75 121 ILE A O 1
ATOM 914 N N . ALA A 1 122 ? -9.25 25.328 12.32 1 91.81 122 ALA A N 1
ATOM 915 C CA . ALA A 1 122 ? -8.055 25.781 13.023 1 91.81 122 ALA A CA 1
ATOM 916 C C . ALA A 1 122 ? -6.941 24.734 12.945 1 91.81 122 ALA A C 1
ATOM 918 O O . ALA A 1 122 ? -5.77 25.047 13.164 1 91.81 122 ALA A O 1
ATOM 919 N N . ALA A 1 123 ? -7.219 23.547 12.594 1 87.88 123 ALA A N 1
ATOM 920 C CA . ALA A 1 123 ? -6.215 22.5 12.523 1 87.88 123 ALA A CA 1
ATOM 921 C C . ALA A 1 123 ? -5.312 22.672 11.305 1 87.88 123 ALA A C 1
ATOM 923 O O . ALA A 1 123 ? -5.793 22.719 10.172 1 87.88 123 ALA A O 1
ATOM 924 N N . VAL A 1 124 ? -4.039 22.812 11.609 1 89.88 124 VAL A N 1
ATOM 925 C CA . VAL A 1 124 ? -3.062 22.906 10.523 1 89.88 124 VAL A CA 1
ATOM 926 C C . VAL A 1 124 ? -2.762 21.516 9.977 1 89.88 124 VAL A C 1
ATOM 928 O O . VAL A 1 124 ? -2.785 20.531 10.727 1 89.88 124 VAL A O 1
ATOM 931 N N . SER A 1 125 ? -2.412 21.453 8.727 1 86.81 125 SER A N 1
ATOM 932 C CA . SER A 1 125 ? -2.17 20.156 8.102 1 86.81 125 SER A CA 1
ATOM 933 C C . SER A 1 125 ? -0.686 19.812 8.102 1 86.81 125 SER A C 1
ATOM 935 O O . SER A 1 125 ? 0.073 20.312 7.27 1 86.81 125 SER A O 1
ATOM 937 N N . PRO A 1 126 ? -0.29 18.875 8.898 1 84.75 126 PRO A N 1
ATOM 938 C CA . PRO A 1 126 ? 1.104 18.422 8.859 1 84.75 126 PRO A CA 1
ATOM 939 C C . PRO A 1 126 ? 1.485 17.812 7.508 1 84.75 126 PRO A C 1
ATOM 941 O O . PRO A 1 126 ? 2.643 17.906 7.09 1 84.75 126 PRO A O 1
ATOM 944 N N . ALA A 1 127 ? 0.545 17.219 6.855 1 83.69 127 ALA A N 1
ATOM 945 C CA . ALA A 1 127 ? 0.805 16.562 5.574 1 83.69 127 ALA A CA 1
ATOM 946 C C . ALA A 1 127 ? 1.359 17.562 4.555 1 83.69 127 ALA A C 1
ATOM 948 O O . ALA A 1 127 ? 2.172 17.188 3.703 1 83.69 127 ALA A O 1
ATOM 949 N N . VAL A 1 128 ? 0.932 18.766 4.66 1 86.94 128 VAL A N 1
ATOM 950 C CA . VAL A 1 128 ? 1.373 19.781 3.703 1 86.94 128 VAL A CA 1
ATOM 951 C C . VAL A 1 128 ? 2.662 20.438 4.199 1 86.94 128 VAL A C 1
ATOM 953 O O . VAL A 1 128 ? 3.586 20.672 3.416 1 86.94 128 VAL A O 1
ATOM 956 N N . VAL A 1 129 ? 2.793 20.594 5.434 1 90.62 129 VAL A N 1
ATOM 957 C CA . VAL A 1 129 ? 3.859 21.406 6.008 1 90.62 129 VAL A CA 1
ATOM 958 C C . VAL A 1 129 ? 5.113 20.547 6.191 1 90.62 129 VAL A C 1
ATOM 960 O O . VAL A 1 129 ? 6.23 21.016 5.945 1 90.62 129 VAL A O 1
ATOM 963 N N . VAL A 1 130 ? 4.914 19.328 6.527 1 87.38 130 VAL A N 1
ATOM 964 C CA . VAL A 1 130 ? 6.012 18.484 6.98 1 87.38 130 VAL A CA 1
ATOM 965 C C . VAL A 1 130 ? 6.988 18.25 5.832 1 87.38 130 VAL A C 1
ATOM 967 O O . VAL A 1 130 ? 8.203 18.375 6.004 1 87.38 130 VAL A O 1
ATOM 970 N N . PRO A 1 131 ? 6.461 17.984 4.703 1 87.56 131 PRO A N 1
ATOM 971 C CA . PRO A 1 131 ? 7.41 17.75 3.611 1 87.56 131 PRO A CA 1
ATOM 972 C C . PRO A 1 131 ? 8.297 18.969 3.33 1 87.56 131 PRO A C 1
ATOM 974 O O . PRO A 1 131 ? 9.484 18.812 3.027 1 87.56 131 PRO A O 1
ATOM 977 N N . PHE A 1 132 ? 7.801 20.125 3.428 1 89.94 132 PHE A N 1
ATOM 978 C CA . PHE A 1 132 ? 8.57 21.344 3.186 1 89.94 132 PHE A CA 1
ATOM 979 C C . PHE A 1 132 ? 9.617 21.547 4.277 1 89.94 132 PHE A C 1
ATOM 981 O O . PHE A 1 132 ? 10.75 21.938 3.996 1 89.94 132 PHE A O 1
ATOM 988 N N . MET A 1 133 ? 9.266 21.266 5.438 1 91.12 133 MET A N 1
ATOM 989 C CA . MET A 1 133 ? 10.18 21.453 6.559 1 91.12 133 MET A CA 1
ATOM 990 C C . MET A 1 133 ? 11.328 20.438 6.492 1 91.12 133 MET A C 1
ATOM 992 O O . MET A 1 133 ? 12.461 20.766 6.852 1 91.12 133 MET A O 1
ATOM 996 N N . LEU A 1 134 ? 10.977 19.281 6.078 1 87.56 134 LEU A N 1
ATOM 997 C CA . LEU A 1 134 ? 12.023 18.266 5.922 1 87.56 134 LEU A CA 1
ATOM 998 C C . LEU A 1 134 ? 13.023 18.672 4.844 1 87.56 134 LEU A C 1
ATOM 1000 O O . LEU A 1 134 ? 14.227 18.484 5.008 1 87.56 134 LEU A O 1
ATOM 1004 N N . LYS A 1 135 ? 12.484 19.203 3.814 1 87.25 135 LYS A N 1
ATOM 1005 C CA . LYS A 1 135 ? 13.352 19.688 2.748 1 87.25 135 LYS A CA 1
ATOM 1006 C C . LYS A 1 135 ? 14.258 20.812 3.248 1 87.25 135 LYS A C 1
ATOM 1008 O O . LYS A 1 135 ? 15.438 20.875 2.877 1 87.25 135 LYS A O 1
ATOM 1013 N N . LEU A 1 136 ? 13.727 21.641 4.027 1 89.5 136 LEU A N 1
ATOM 1014 C CA . LEU A 1 136 ? 14.508 22.734 4.594 1 89.5 136 LEU A CA 1
ATOM 1015 C C . LEU A 1 136 ? 15.594 22.219 5.523 1 89.5 136 LEU A C 1
ATOM 1017 O O . LEU A 1 136 ? 16.719 22.703 5.512 1 89.5 136 LEU A O 1
ATOM 1021 N N . ASN A 1 137 ? 15.266 21.219 6.25 1 86.88 137 ASN A N 1
ATOM 1022 C CA . ASN A 1 137 ? 16.25 20.594 7.133 1 86.88 137 ASN A CA 1
ATOM 1023 C C . ASN A 1 137 ? 17.375 19.938 6.34 1 86.88 137 ASN A C 1
ATOM 1025 O O . ASN A 1 137 ? 18.547 20.047 6.707 1 86.88 137 ASN A O 1
ATOM 1029 N N . GLU A 1 138 ? 16.969 19.312 5.387 1 83.81 138 GLU A N 1
ATOM 1030 C CA . GLU A 1 138 ? 17.953 18.641 4.543 1 83.81 138 GLU A CA 1
ATOM 1031 C C . GLU A 1 138 ? 18.891 19.641 3.879 1 83.81 138 GLU A C 1
ATOM 1033 O O . GLU A 1 138 ? 20.094 19.375 3.719 1 83.81 138 GLU A O 1
ATOM 1038 N N . ASN A 1 139 ? 18.359 20.812 3.5 1 87.31 139 ASN A N 1
ATOM 1039 C CA . ASN A 1 139 ? 19.141 21.844 2.844 1 87.31 139 ASN A CA 1
ATOM 1040 C C . ASN A 1 139 ? 19.766 22.797 3.859 1 87.31 139 ASN A C 1
ATOM 1042 O O . ASN A 1 139 ? 20.422 23.781 3.48 1 87.31 139 ASN A O 1
ATOM 1046 N N . LYS A 1 140 ? 19.531 22.562 5.117 1 86.5 140 LYS A N 1
ATOM 1047 C CA . LYS A 1 140 ? 20.078 23.328 6.23 1 86.5 140 LYS A CA 1
ATOM 1048 C C . LYS A 1 140 ? 19.672 24.797 6.133 1 86.5 140 LYS A C 1
ATOM 1050 O O . LYS A 1 140 ? 20.5 25.688 6.297 1 86.5 140 LYS A O 1
ATOM 1055 N N . ILE A 1 141 ? 18.469 24.984 5.727 1 88.62 141 ILE A N 1
ATOM 1056 C CA . ILE A 1 141 ? 17.906 26.328 5.656 1 88.62 141 ILE A CA 1
ATOM 1057 C C . ILE A 1 141 ? 17.062 26.594 6.902 1 88.62 141 ILE A C 1
ATOM 1059 O O . ILE A 1 141 ? 16.094 25.875 7.176 1 88.62 141 ILE A O 1
ATOM 1063 N N . GLY A 1 142 ? 17.438 27.625 7.648 1 85.5 142 GLY A N 1
ATOM 1064 C CA . GLY A 1 142 ? 16.688 28 8.836 1 85.5 142 GLY A CA 1
ATOM 1065 C C . GLY A 1 142 ? 16.891 27.047 10 1 85.5 142 GLY A C 1
ATOM 1066 O O . GLY A 1 142 ? 16.125 27.062 10.961 1 85.5 142 GLY A O 1
ATOM 1067 N N . THR A 1 143 ? 17.844 26.266 9.883 1 84.25 143 THR A N 1
ATOM 1068 C CA . THR A 1 143 ? 18.078 25.234 10.891 1 84.25 143 THR A CA 1
ATOM 1069 C C . THR A 1 143 ? 18.859 25.797 12.07 1 84.25 143 THR A C 1
ATOM 1071 O O . THR A 1 143 ? 18.906 25.188 13.141 1 84.25 143 THR A O 1
ATOM 1074 N N . LYS A 1 144 ? 19.5 26.906 11.875 1 82.62 144 LYS A N 1
ATOM 1075 C CA . LYS A 1 144 ? 20.312 27.5 12.93 1 82.62 144 LYS A CA 1
ATOM 1076 C C . LYS A 1 144 ? 19.484 27.781 14.18 1 82.62 144 LYS A C 1
ATOM 1078 O O . LYS A 1 144 ? 19.922 27.5 15.297 1 82.62 144 LYS A O 1
ATOM 1083 N N . LYS A 1 145 ? 18.328 28.297 14.008 1 86.12 145 LYS A N 1
ATOM 1084 C CA . LYS A 1 145 ? 17.469 28.609 15.141 1 86.12 145 LYS A CA 1
ATOM 1085 C C . LYS A 1 145 ? 16.375 27.547 15.305 1 86.12 145 LYS A C 1
ATOM 1087 O O . LYS A 1 145 ? 15.5 27.688 16.156 1 86.12 145 LYS A O 1
ATOM 1092 N N . GLY A 1 146 ? 16.312 26.578 14.414 1 88.62 146 GLY A N 1
ATOM 1093 C CA . GLY A 1 146 ? 15.398 25.453 14.539 1 88.62 146 GLY A CA 1
ATOM 1094 C C . GLY A 1 146 ? 13.992 25.766 14.055 1 88.62 146 GLY A C 1
ATOM 1095 O O . GLY A 1 146 ? 13.016 25.297 14.633 1 88.62 146 GLY A O 1
ATOM 1096 N N . VAL A 1 147 ? 13.852 26.578 13.07 1 90 147 VAL A N 1
ATOM 1097 C CA . VAL A 1 147 ? 12.547 27.016 12.57 1 90 147 VAL A CA 1
ATOM 1098 C C . VAL A 1 147 ? 11.781 25.812 12.016 1 90 147 VAL A C 1
ATOM 1100 O O . VAL A 1 147 ? 10.633 25.578 12.383 1 90 147 VAL A O 1
ATOM 1103 N N . PRO A 1 148 ? 12.438 24.969 11.156 1 90.5 148 PRO A N 1
ATOM 1104 C CA . PRO A 1 148 ? 11.703 23.812 10.609 1 90.5 148 PRO A CA 1
ATOM 1105 C C . PRO A 1 148 ? 11.297 22.812 11.688 1 90.5 148 PRO A C 1
ATOM 1107 O O . PRO A 1 148 ? 10.195 22.266 11.633 1 90.5 148 PRO A O 1
ATOM 1110 N N . THR A 1 149 ? 12.125 22.656 12.641 1 87.31 149 THR A N 1
ATOM 1111 C CA . THR A 1 149 ? 11.836 21.719 13.719 1 87.31 149 THR A CA 1
ATOM 1112 C C . THR A 1 149 ? 10.688 22.219 14.578 1 87.31 149 THR A C 1
ATOM 1114 O O . THR A 1 149 ? 9.852 21.438 15.023 1 87.31 149 THR A O 1
ATOM 1117 N N . LEU A 1 150 ? 10.664 23.484 14.805 1 89.25 150 LEU A N 1
ATOM 1118 C CA . LEU A 1 150 ? 9.586 24.094 15.57 1 89.25 150 LEU A CA 1
ATOM 1119 C C . LEU A 1 150 ? 8.242 23.891 14.875 1 89.25 150 LEU A C 1
ATOM 1121 O O . LEU A 1 150 ? 7.258 23.5 15.516 1 89.25 150 LEU A O 1
ATOM 1125 N N . ILE A 1 151 ? 8.203 24.078 13.641 1 89.94 151 ILE A N 1
ATOM 1126 C CA . ILE A 1 151 ? 6.984 23.953 12.852 1 89.94 151 ILE A CA 1
ATOM 1127 C C . ILE A 1 151 ? 6.539 22.484 12.805 1 89.94 151 ILE A C 1
ATOM 1129 O O . ILE A 1 151 ? 5.352 22.188 12.922 1 89.94 151 ILE A O 1
ATOM 1133 N N . LEU A 1 152 ? 7.484 21.609 12.68 1 86.44 152 LEU A N 1
ATOM 1134 C CA . LEU A 1 152 ? 7.191 20.172 12.648 1 86.44 152 LEU A CA 1
ATOM 1135 C C . LEU A 1 152 ? 6.531 19.719 13.945 1 86.44 152 LEU A C 1
ATOM 1137 O O . LEU A 1 152 ? 5.496 19.062 13.922 1 86.44 152 LEU A O 1
ATOM 1141 N N . ALA A 1 153 ? 7.129 20.094 15 1 81.62 153 ALA A N 1
ATOM 1142 C CA . ALA A 1 153 ? 6.617 19.719 16.312 1 81.62 153 ALA A CA 1
ATOM 1143 C C . ALA A 1 153 ? 5.273 20.391 16.594 1 81.62 153 ALA A C 1
ATOM 1145 O O . ALA A 1 153 ? 4.336 19.734 17.047 1 81.62 153 ALA A O 1
ATOM 1146 N N . GLY A 1 154 ? 5.188 21.625 16.328 1 85.44 154 GLY A N 1
ATOM 1147 C CA . GLY A 1 154 ? 3.969 22.375 16.578 1 85.44 154 GLY A CA 1
ATOM 1148 C C . GLY A 1 154 ? 2.785 21.875 15.773 1 85.44 154 GLY A C 1
ATOM 1149 O O . GLY A 1 154 ? 1.688 21.703 16.312 1 85.44 154 GLY A O 1
ATOM 1150 N N . ALA A 1 155 ? 3.01 21.625 14.508 1 84.62 155 ALA A N 1
ATOM 1151 C CA . ALA A 1 155 ? 1.938 21.219 13.602 1 84.62 155 ALA A CA 1
ATOM 1152 C C . ALA A 1 155 ? 1.411 19.828 13.969 1 84.62 155 ALA A C 1
ATOM 1154 O O . ALA A 1 155 ? 0.235 19.531 13.758 1 84.62 155 ALA A O 1
ATOM 1155 N N . SER A 1 156 ? 2.271 19.031 14.5 1 78.31 156 SER A N 1
ATOM 1156 C CA . SER A 1 156 ? 1.881 17.656 14.852 1 78.31 156 SER A CA 1
ATOM 1157 C C . SER A 1 156 ? 1.002 17.641 16.094 1 78.31 156 SER A C 1
ATOM 1159 O O . SER A 1 156 ? 0.174 16.75 16.266 1 78.31 156 SER A O 1
ATOM 1161 N N . ILE A 1 157 ? 1.189 18.594 16.969 1 81.25 157 ILE A N 1
ATOM 1162 C CA . ILE A 1 157 ? 0.446 18.656 18.234 1 81.25 157 ILE A CA 1
ATOM 1163 C C . ILE A 1 157 ? -0.837 19.469 18.031 1 81.25 157 ILE A C 1
ATOM 1165 O O . ILE A 1 157 ? -1.823 19.266 18.734 1 81.25 157 ILE A O 1
ATOM 1169 N N . ASP A 1 158 ? -0.782 20.297 17.062 1 85.19 158 ASP A N 1
ATOM 1170 C CA . ASP A 1 158 ? -1.886 21.219 16.797 1 85.19 158 ASP A CA 1
ATOM 1171 C C . ASP A 1 158 ? -3.186 20.453 16.547 1 85.19 158 ASP A C 1
ATOM 1173 O O . ASP A 1 158 ? -4.254 20.875 17 1 85.19 158 ASP A O 1
ATOM 1177 N N . ASP A 1 159 ? -3.088 19.312 15.898 1 79.44 159 ASP A N 1
ATOM 1178 C CA . ASP A 1 159 ? -4.27 18.531 15.562 1 79.44 159 ASP A CA 1
ATOM 1179 C C . ASP A 1 159 ? -4.949 18 16.812 1 79.44 159 ASP A C 1
ATOM 1181 O O . ASP A 1 159 ? -6.176 17.922 16.891 1 79.44 159 ASP A O 1
ATOM 1185 N N . VAL A 1 160 ? -4.172 17.656 17.75 1 76.38 160 VAL A N 1
ATOM 1186 C CA . VAL A 1 160 ? -4.715 17.109 18.984 1 76.38 160 VAL A CA 1
ATOM 1187 C C . VAL A 1 160 ? -5.539 18.172 19.703 1 76.38 160 VAL A C 1
ATOM 1189 O O . VAL A 1 160 ? -6.641 17.891 20.188 1 76.38 160 VAL A O 1
ATOM 1192 N N . PHE A 1 161 ? -5.051 19.344 19.719 1 81.06 161 PHE A N 1
ATOM 1193 C CA . PHE A 1 161 ? -5.746 20.453 20.375 1 81.06 161 PHE A CA 1
ATOM 1194 C C . PHE A 1 161 ? -7.043 20.766 19.641 1 81.06 161 PHE A C 1
ATOM 1196 O O . PHE A 1 161 ? -8.102 20.906 20.266 1 81.06 161 PHE A O 1
ATOM 1203 N N . ALA A 1 162 ? -6.91 20.828 18.375 1 85.5 162 ALA A N 1
ATOM 1204 C CA . ALA A 1 162 ? -8.055 21.234 17.562 1 85.5 162 ALA A CA 1
ATOM 1205 C C . ALA A 1 162 ? -9.18 20.203 17.641 1 85.5 162 ALA A C 1
ATOM 1207 O O . ALA A 1 162 ? -10.344 20.562 17.828 1 85.5 162 ALA A O 1
ATOM 1208 N N . ILE A 1 163 ? -8.875 18.969 17.547 1 79.56 163 ILE A N 1
ATOM 1209 C CA . ILE A 1 163 ? -9.875 17.906 17.547 1 79.56 163 ILE A CA 1
ATOM 1210 C C . ILE A 1 163 ? -10.5 17.781 18.938 1 79.56 163 ILE A C 1
ATOM 1212 O O . ILE A 1 163 ? -11.703 17.547 19.062 1 79.56 163 ILE A O 1
ATOM 1216 N N . THR A 1 164 ? -9.711 17.938 19.984 1 78.75 164 THR A N 1
ATOM 1217 C CA . THR A 1 164 ? -10.211 17.859 21.344 1 78.75 164 THR A CA 1
ATOM 1218 C C . THR A 1 164 ? -11.203 18.984 21.625 1 78.75 164 THR A C 1
ATOM 1220 O O . THR A 1 164 ? -12.266 18.75 22.219 1 78.75 164 THR A O 1
ATOM 1223 N N . VAL A 1 165 ? -10.859 20.172 21.281 1 83.38 165 VAL A N 1
ATOM 1224 C CA . VAL A 1 165 ? -11.75 21.297 21.516 1 83.38 165 VAL A CA 1
ATOM 1225 C C . VAL A 1 165 ? -13.008 21.156 20.656 1 83.38 165 VAL A C 1
ATOM 1227 O O . VAL A 1 165 ? -14.109 21.469 21.125 1 83.38 165 VAL A O 1
ATOM 1230 N N . PHE A 1 166 ? -12.898 20.672 19.453 1 86.44 166 PHE A N 1
ATOM 1231 C CA . PHE A 1 166 ? -14.055 20.406 18.609 1 86.44 166 PHE A CA 1
ATOM 1232 C C . PHE A 1 166 ? -14.992 19.406 19.281 1 86.44 166 PHE A C 1
ATOM 1234 O O . PHE A 1 166 ? -16.203 19.625 19.312 1 86.44 166 PHE A O 1
ATOM 1241 N N . SER A 1 167 ? -14.391 18.375 19.781 1 79.06 167 SER A N 1
ATOM 1242 C CA . SER A 1 167 ? -15.188 17.359 20.438 1 79.06 167 SER A CA 1
ATOM 1243 C C . SER A 1 167 ? -15.906 17.922 21.656 1 79.06 167 SER A C 1
ATOM 1245 O O . SER A 1 167 ? -17.031 17.5 21.984 1 79.06 167 SER A O 1
ATOM 1247 N N . ALA A 1 168 ? -15.297 18.844 22.328 1 80.25 168 ALA A N 1
ATOM 1248 C CA . ALA A 1 168 ? -15.914 19.5 23.484 1 80.25 168 ALA A CA 1
ATOM 1249 C C . ALA A 1 168 ? -17.125 20.328 23.047 1 80.25 168 ALA A C 1
ATOM 1251 O O . ALA A 1 168 ? -18.172 20.297 23.703 1 80.25 168 ALA A O 1
ATOM 1252 N N . PHE A 1 169 ? -16.984 21.031 22 1 85.31 169 PHE A N 1
ATOM 1253 C CA . PHE A 1 169 ? -18.094 21.828 21.5 1 85.31 169 PHE A CA 1
ATOM 1254 C C . PHE A 1 169 ? -19.219 20.953 21 1 85.31 169 PHE A C 1
ATOM 1256 O O . PHE A 1 169 ? -20.391 21.297 21.156 1 85.31 169 PHE A O 1
ATOM 1263 N N . LEU A 1 170 ? -18.844 19.891 20.297 1 83.5 170 LEU A N 1
ATOM 1264 C CA . LEU A 1 170 ? -19.859 18.938 19.828 1 83.5 170 LEU A CA 1
ATOM 1265 C C . LEU A 1 170 ? -20.625 18.344 21 1 83.5 170 LEU A C 1
ATOM 1267 O O . LEU A 1 170 ? -21.844 18.172 20.922 1 83.5 170 LEU A O 1
ATOM 1271 N N . GLY A 1 171 ? -19.906 18.016 22.031 1 79.38 171 GLY A N 1
ATOM 1272 C CA . GLY A 1 171 ? -20.562 17.547 23.25 1 79.38 171 GLY A CA 1
ATOM 1273 C C . GLY A 1 171 ? -21.5 18.562 23.859 1 79.38 171 GLY A C 1
ATOM 1274 O O . GLY A 1 171 ? -22.594 18.219 24.312 1 79.38 171 GLY A O 1
ATOM 1275 N N . LEU A 1 172 ? -21.078 19.797 23.922 1 80.94 172 LEU A N 1
ATOM 1276 C CA . LEU A 1 172 ? -21.906 20.875 24.453 1 80.94 172 LEU A CA 1
ATOM 1277 C C . LEU A 1 172 ? -23.188 21.031 23.641 1 80.94 172 LEU A C 1
ATOM 1279 O O . LEU A 1 172 ? -24.234 21.359 24.188 1 80.94 172 LEU A O 1
ATOM 1283 N N . TYR A 1 173 ? -23.031 20.828 22.406 1 83.19 173 TYR A N 1
ATOM 1284 C CA . TYR A 1 173 ? -24.188 20.938 21.516 1 83.19 173 TYR A CA 1
ATOM 1285 C C . TYR A 1 173 ? -25.25 19.906 21.875 1 83.19 173 TYR A C 1
ATOM 1287 O O . TYR A 1 173 ? -26.453 20.219 21.859 1 83.19 173 TYR A O 1
ATOM 1295 N N . TYR A 1 174 ? -24.859 18.703 22.109 1 79.19 174 TYR A N 1
ATOM 1296 C CA . TYR A 1 174 ? -25.812 17.641 22.422 1 79.19 174 TYR A CA 1
ATOM 1297 C C . TYR A 1 174 ? -26.125 17.594 23.906 1 79.19 174 TYR A C 1
ATOM 1299 O O . TYR A 1 174 ? -26.828 16.688 24.375 1 79.19 174 TYR A O 1
ATOM 1307 N N . GLY A 1 175 ? -25.766 18.578 24.641 1 69.19 175 GLY A N 1
ATOM 1308 C CA . GLY A 1 175 ? -26.156 18.719 26.047 1 69.19 175 GLY A CA 1
ATOM 1309 C C . GLY A 1 175 ? -25.359 17.828 26.984 1 69.19 175 GLY A C 1
ATOM 1310 O O . GLY A 1 175 ? -25.812 17.547 28.094 1 69.19 175 GLY A O 1
ATOM 1311 N N . SER A 1 176 ? -24.453 17.203 26.438 1 62.44 176 SER A N 1
ATOM 1312 C CA . SER A 1 176 ? -23.688 16.375 27.359 1 62.44 176 SER A CA 1
ATOM 1313 C C . SER A 1 176 ? -22.844 17.219 28.312 1 62.44 176 SER A C 1
ATOM 1315 O O . SER A 1 176 ? -22.406 18.312 27.938 1 62.44 176 SER A O 1
ATOM 1317 N N . GLU A 1 177 ? -23.078 17.172 29.641 1 57.16 177 GLU A N 1
ATOM 1318 C CA . GLU A 1 177 ? -22.312 17.891 30.656 1 57.16 177 GLU A CA 1
ATOM 1319 C C . GLU A 1 177 ? -20.812 17.672 30.484 1 57.16 177 GLU A C 1
ATOM 1321 O O . GLU A 1 177 ? -20.203 16.906 31.219 1 57.16 177 GLU A O 1
ATOM 1326 N N . ILE A 1 178 ? -20.422 17.828 29.281 1 60.66 178 ILE A N 1
ATOM 1327 C CA . ILE A 1 178 ? -18.969 17.688 29.156 1 60.66 178 ILE A CA 1
ATOM 1328 C C . ILE A 1 178 ? -18.297 18.953 29.688 1 60.66 178 ILE A C 1
ATOM 1330 O O . ILE A 1 178 ? -18.609 20.062 29.266 1 60.66 178 ILE A O 1
ATOM 1334 N N . ASN A 1 179 ? -17.75 18.859 30.969 1 60.25 179 ASN A N 1
ATOM 1335 C CA . ASN A 1 179 ? -16.953 19.938 31.531 1 60.25 179 ASN A CA 1
ATOM 1336 C C . ASN A 1 179 ? -15.766 20.266 30.625 1 60.25 179 ASN A C 1
ATOM 1338 O O . ASN A 1 179 ? -14.844 19.469 30.469 1 60.25 179 ASN A O 1
ATOM 1342 N N . ILE A 1 180 ? -15.859 21.328 29.781 1 64.69 180 ILE A N 1
ATOM 1343 C CA . ILE A 1 180 ? -14.828 21.844 28.891 1 64.69 180 ILE A CA 1
ATOM 1344 C C . ILE A 1 180 ? -13.477 21.797 29.594 1 64.69 180 ILE A C 1
ATOM 1346 O O . ILE A 1 180 ? -12.453 21.484 28.969 1 64.69 180 ILE A O 1
ATOM 1350 N N . GLY A 1 181 ? -13.602 22.031 30.875 1 63.81 181 GLY A N 1
ATOM 1351 C CA . GLY A 1 181 ? -12.367 22.016 31.641 1 63.81 181 GLY A CA 1
ATOM 1352 C C . GLY A 1 181 ? -11.703 20.641 31.672 1 63.81 181 GLY A C 1
ATOM 1353 O O . GLY A 1 181 ? -10.492 20.531 31.453 1 63.81 181 GLY A O 1
ATOM 1354 N N . ILE A 1 182 ? -12.523 19.703 31.797 1 66 182 ILE A N 1
ATOM 1355 C CA . ILE A 1 182 ? -11.984 18.344 31.875 1 66 182 ILE A CA 1
ATOM 1356 C C . ILE A 1 182 ? -11.453 17.938 30.5 1 66 182 ILE A C 1
ATOM 1358 O O . ILE A 1 182 ? -10.422 17.266 30.406 1 66 182 ILE A O 1
ATOM 1362 N N . GLN A 1 183 ? -12.086 18.406 29.5 1 69.44 183 GLN A N 1
ATOM 1363 C CA . GLN A 1 183 ? -11.648 18.062 28.141 1 69.44 183 GLN A CA 1
ATOM 1364 C C . GLN A 1 183 ? -10.312 18.719 27.812 1 69.44 183 GLN A C 1
ATOM 1366 O O . GLN A 1 183 ? -9.453 18.109 27.172 1 69.44 183 GLN A O 1
ATOM 1371 N N . LEU A 1 184 ? -10.188 19.922 28.344 1 71.75 184 LEU A N 1
ATOM 1372 C CA . LEU A 1 184 ? -8.953 20.641 28.094 1 71.75 184 LEU A CA 1
ATOM 1373 C C . LEU A 1 184 ? -7.793 20.031 28.875 1 71.75 184 LEU A C 1
ATOM 1375 O O . LEU A 1 184 ? -6.656 20.016 28.406 1 71.75 184 LEU A O 1
ATOM 1379 N N . LEU A 1 185 ? -8.117 19.547 30.031 1 72.62 185 LEU A N 1
ATOM 1380 C CA . LEU A 1 185 ? -7.09 18.922 30.859 1 72.62 185 LEU A CA 1
ATOM 1381 C C . LEU A 1 185 ? -6.648 17.578 30.266 1 72.62 185 LEU A C 1
ATOM 1383 O O . LEU A 1 185 ? -5.555 17.094 30.562 1 72.62 185 LEU A O 1
ATOM 1387 N N . ASN A 1 186 ? -7.469 17.078 29.453 1 75.31 186 ASN A N 1
ATOM 1388 C CA . ASN A 1 186 ? -7.164 15.797 28.828 1 75.31 186 ASN A CA 1
ATOM 1389 C C . ASN A 1 186 ? -6.145 15.953 27.703 1 75.31 186 ASN A C 1
ATOM 1391 O O . ASN A 1 186 ? -5.527 14.977 27.281 1 75.31 186 ASN A O 1
ATOM 1395 N N . ILE A 1 187 ? -5.906 17.234 27.359 1 77.25 187 ILE A N 1
ATOM 1396 C CA . ILE A 1 187 ? -5.031 17.469 26.219 1 77.25 187 ILE A CA 1
ATOM 1397 C C . ILE A 1 187 ? -3.584 17.172 26.609 1 77.25 187 ILE A C 1
ATOM 1399 O O . ILE A 1 187 ? -2.9 16.391 25.938 1 77.25 187 ILE A O 1
ATOM 1403 N N . PRO A 1 188 ? -3.115 17.75 27.75 1 79.44 188 PRO A N 1
ATOM 1404 C CA . PRO A 1 188 ? -1.744 17.438 28.156 1 79.44 188 PRO A CA 1
ATOM 1405 C C . PRO A 1 188 ? -1.535 15.938 28.422 1 79.44 188 PRO A C 1
ATOM 1407 O O . PRO A 1 188 ? -0.468 15.398 28.125 1 79.44 188 PRO A O 1
ATOM 1410 N N . ILE A 1 189 ? -2.5 15.391 28.938 1 81.69 189 ILE A N 1
ATOM 1411 C CA . ILE A 1 189 ? -2.404 13.961 29.219 1 81.69 189 ILE A CA 1
ATOM 1412 C C . ILE A 1 189 ? -2.318 13.18 27.906 1 81.69 189 ILE A C 1
ATOM 1414 O O . ILE A 1 189 ? -1.568 12.203 27.812 1 81.69 189 ILE A O 1
ATOM 1418 N N . SER A 1 190 ? -3.098 13.625 26.969 1 80.38 190 SER A N 1
ATOM 1419 C CA . SER A 1 190 ? -3.084 12.984 25.656 1 80.38 190 SER A CA 1
ATOM 1420 C C . SER A 1 190 ? -1.709 13.086 25 1 80.38 190 SER A C 1
ATOM 1422 O O . SER A 1 190 ? -1.234 12.125 24.391 1 80.38 190 SER A O 1
ATOM 1424 N N . ILE A 1 191 ? -1.14 14.164 25.172 1 80.5 191 ILE A N 1
ATOM 1425 C CA . ILE A 1 191 ? 0.176 14.414 24.594 1 80.5 191 ILE A CA 1
ATOM 1426 C C . ILE A 1 191 ? 1.217 13.531 25.281 1 80.5 191 ILE A C 1
ATOM 1428 O O . ILE A 1 191 ? 2.014 12.867 24.625 1 80.5 191 ILE A O 1
ATOM 1432 N N . LEU A 1 192 ? 1.162 13.539 26.562 1 85.5 192 LEU A N 1
ATOM 1433 C CA . LEU A 1 192 ? 2.121 12.766 27.328 1 85.5 192 LEU A CA 1
ATOM 1434 C C . LEU A 1 192 ? 1.979 11.273 27.047 1 85.5 192 LEU A C 1
ATOM 1436 O O . LEU A 1 192 ? 2.979 10.562 26.906 1 85.5 192 LEU A O 1
ATOM 1440 N N . LEU A 1 193 ? 0.809 10.867 26.969 1 84.12 193 LEU A N 1
ATOM 1441 C CA . LEU A 1 193 ? 0.567 9.453 26.688 1 84.12 193 LEU A CA 1
ATOM 1442 C C . LEU A 1 193 ? 1.022 9.086 25.281 1 84.12 193 LEU A C 1
ATOM 1444 O O . LEU A 1 193 ? 1.503 7.977 25.047 1 84.12 193 LEU A O 1
ATOM 1448 N N . GLY A 1 194 ? 0.783 9.977 24.375 1 85.31 194 GLY A N 1
ATOM 1449 C CA . GLY A 1 194 ? 1.247 9.75 23.016 1 85.31 194 GLY A CA 1
ATOM 1450 C C . GLY A 1 194 ? 2.754 9.594 22.906 1 85.31 194 GLY A C 1
ATOM 1451 O O . GLY A 1 194 ? 3.25 8.633 22.328 1 85.31 194 GLY A O 1
ATOM 1452 N N . ILE A 1 195 ? 3.406 10.492 23.562 1 87.06 195 ILE A N 1
ATOM 1453 C CA . ILE A 1 195 ? 4.863 10.477 23.547 1 87.06 195 ILE A CA 1
ATOM 1454 C C . ILE A 1 195 ? 5.383 9.242 24.281 1 87.06 195 ILE A C 1
ATOM 1456 O O . ILE A 1 195 ? 6.293 8.562 23.797 1 87.06 195 ILE A O 1
ATOM 1460 N N . LEU A 1 196 ? 4.801 8.938 25.391 1 91.5 196 LEU A N 1
ATOM 1461 C CA . LEU A 1 196 ? 5.238 7.793 26.188 1 91.5 196 LEU A CA 1
ATOM 1462 C C . LEU A 1 196 ? 5.02 6.488 25.438 1 91.5 196 LEU A C 1
ATOM 1464 O O . LEU A 1 196 ? 5.863 5.59 25.484 1 91.5 196 LEU A O 1
ATOM 1468 N N . SER A 1 197 ? 3.869 6.41 24.844 1 91.44 197 SER A N 1
ATOM 1469 C CA . SER A 1 197 ? 3.596 5.211 24.062 1 91.44 197 SER A CA 1
ATOM 1470 C C . SER A 1 197 ? 4.574 5.074 22.891 1 91.44 197 SER A C 1
ATOM 1472 O O . SER A 1 197 ? 5.012 3.969 22.578 1 91.44 197 SER A O 1
ATOM 1474 N N . GLY A 1 198 ? 4.848 6.168 22.234 1 92.44 198 GLY A N 1
ATOM 1475 C CA . GLY A 1 198 ? 5.836 6.148 21.172 1 92.44 198 GLY A CA 1
ATOM 1476 C C . GLY A 1 198 ? 7.219 5.746 21.656 1 92.44 198 GLY A C 1
ATOM 1477 O O . GLY A 1 198 ? 7.906 4.965 21 1 92.44 198 GLY A O 1
ATOM 1478 N N . ILE A 1 199 ? 7.562 6.238 22.828 1 93.19 199 ILE A N 1
ATOM 1479 C CA . ILE A 1 199 ? 8.867 5.926 23.422 1 93.19 199 ILE A CA 1
ATOM 1480 C C . ILE A 1 199 ? 8.93 4.438 23.766 1 93.19 199 ILE A C 1
ATOM 1482 O O . ILE A 1 199 ? 9.938 3.781 23.531 1 93.19 199 ILE A O 1
ATOM 1486 N N . LEU A 1 200 ? 7.895 3.982 24.297 1 94.94 200 LEU A N 1
ATOM 1487 C CA . LEU A 1 200 ? 7.844 2.57 24.656 1 94.94 200 LEU A CA 1
ATOM 1488 C C . LEU A 1 200 ? 8 1.687 23.422 1 94.94 200 LEU A C 1
ATOM 1490 O O . LEU A 1 200 ? 8.766 0.72 23.438 1 94.94 200 LEU A O 1
ATOM 1494 N N . VAL A 1 201 ? 7.266 1.978 22.406 1 94.25 201 VAL A N 1
ATOM 1495 C CA . VAL A 1 201 ? 7.355 1.219 21.156 1 94.25 201 VAL A CA 1
ATOM 1496 C C . VAL A 1 201 ? 8.75 1.374 20.562 1 94.25 201 VAL A C 1
ATOM 1498 O O . VAL A 1 201 ? 9.312 0.416 20.016 1 94.25 201 VAL A O 1
ATOM 1501 N N . GLY A 1 202 ? 9.273 2.602 20.641 1 94.62 202 GLY A N 1
ATOM 1502 C CA . GLY A 1 202 ? 10.625 2.834 20.156 1 94.62 202 GLY A CA 1
ATOM 1503 C C . GLY A 1 202 ? 11.664 1.967 20.844 1 94.62 202 GLY A C 1
ATOM 1504 O O . GLY A 1 202 ? 12.523 1.372 20.188 1 94.62 202 GLY A O 1
ATOM 1505 N N . PHE A 1 203 ? 11.547 1.863 22.125 1 95 203 PHE A N 1
ATOM 1506 C CA . PHE A 1 203 ? 12.484 1.053 22.891 1 95 203 PHE A CA 1
ATOM 1507 C C . PHE A 1 203 ? 12.305 -0.427 22.578 1 95 203 PHE A C 1
ATOM 1509 O O . PHE A 1 203 ? 13.281 -1.182 22.531 1 95 203 PHE A O 1
ATOM 1516 N N . LEU A 1 204 ? 11.125 -0.809 22.453 1 95 204 LEU A N 1
ATOM 1517 C CA . LEU A 1 204 ? 10.859 -2.189 22.062 1 95 204 LEU A CA 1
ATOM 1518 C C . LEU A 1 204 ? 11.531 -2.514 20.734 1 95 204 LEU A C 1
ATOM 1520 O O . LEU A 1 204 ? 12.148 -3.572 20.578 1 95 204 LEU A O 1
ATOM 1524 N N . LEU A 1 205 ? 11.398 -1.67 19.812 1 95.25 205 LEU A N 1
ATOM 1525 C CA . LEU A 1 205 ? 11.984 -1.865 18.484 1 95.25 205 LEU A CA 1
ATOM 1526 C C . LEU A 1 205 ? 13.508 -1.884 18.562 1 95.25 205 LEU A C 1
ATOM 1528 O O . LEU A 1 205 ? 14.164 -2.68 17.891 1 95.25 205 LEU A O 1
ATOM 1532 N N . ILE A 1 206 ? 14.039 -0.987 19.391 1 95 206 ILE A N 1
ATOM 1533 C CA . ILE A 1 206 ? 15.484 -0.928 19.562 1 95 206 ILE A CA 1
ATOM 1534 C C . ILE A 1 206 ? 16 -2.266 20.094 1 95 206 ILE A C 1
ATOM 1536 O O . ILE A 1 206 ? 17.016 -2.783 19.625 1 95 206 ILE A O 1
ATOM 1540 N N . ASN A 1 207 ? 15.32 -2.775 21.047 1 94.5 207 ASN A N 1
ATOM 1541 C CA . ASN A 1 207 ? 15.711 -4.066 21.609 1 94.5 207 ASN A CA 1
ATOM 1542 C C . ASN A 1 207 ? 15.625 -5.18 20.562 1 94.5 207 ASN A C 1
ATOM 1544 O O . ASN A 1 207 ? 16.484 -6.062 20.516 1 94.5 207 ASN A O 1
ATOM 1548 N N . ILE A 1 208 ? 14.648 -5.176 19.75 1 92.94 208 ILE A N 1
ATOM 1549 C CA . ILE A 1 208 ? 14.469 -6.176 18.703 1 92.94 208 ILE A CA 1
ATOM 1550 C C . ILE A 1 208 ? 15.586 -6.047 17.672 1 92.94 208 ILE A C 1
ATOM 1552 O O . ILE A 1 208 ? 16.156 -7.051 17.234 1 92.94 208 ILE A O 1
ATOM 1556 N N . PHE A 1 209 ? 15.898 -4.82 17.281 1 93.56 209 PHE A N 1
ATOM 1557 C CA . PHE A 1 209 ? 16.891 -4.578 16.25 1 93.56 209 PHE A CA 1
ATOM 1558 C C . PHE A 1 209 ? 18.297 -4.945 16.75 1 93.56 209 PHE A C 1
ATO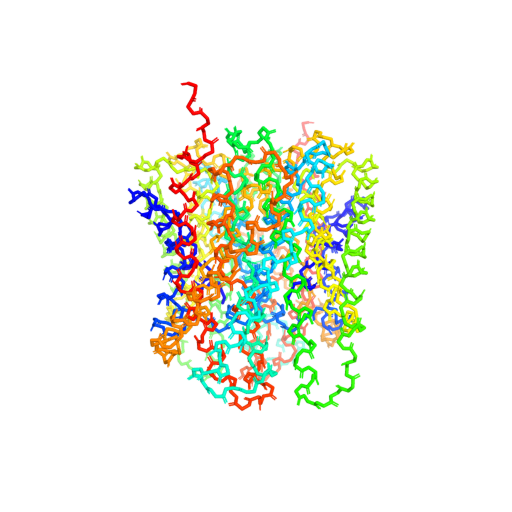M 1560 O O . PHE A 1 209 ? 19.156 -5.348 15.961 1 93.56 209 PHE A O 1
ATOM 1567 N N . LYS A 1 210 ? 18.516 -4.754 18 1 91.69 210 LYS A N 1
ATOM 1568 C CA . LYS A 1 210 ? 19.812 -5.105 18.594 1 91.69 210 LYS A CA 1
ATOM 1569 C C . LYS A 1 210 ? 19.953 -6.617 18.75 1 91.69 210 LYS A C 1
ATOM 1571 O O . LYS A 1 210 ? 21.031 -7.168 18.578 1 91.69 210 LYS A O 1
ATOM 1576 N N . LYS A 1 211 ? 18.891 -7.227 19.094 1 90.94 211 LYS A N 1
ATOM 1577 C CA . LYS A 1 211 ? 18.922 -8.664 19.359 1 90.94 211 LYS A CA 1
ATOM 1578 C C . LYS A 1 211 ? 18.969 -9.461 18.047 1 90.94 211 LYS A C 1
ATOM 1580 O O . LYS A 1 211 ? 19.641 -10.492 17.969 1 90.94 211 LYS A O 1
ATOM 1585 N N . TYR A 1 212 ? 18.234 -8.945 17.078 1 88.69 212 TYR A N 1
ATOM 1586 C CA . TYR A 1 212 ? 18.125 -9.68 15.828 1 88.69 212 TYR A CA 1
ATOM 1587 C C . TYR A 1 212 ? 18.719 -8.883 14.672 1 88.69 212 TYR A C 1
ATOM 1589 O O . TYR A 1 212 ? 18.594 -7.66 14.625 1 88.69 212 TYR A O 1
ATOM 1597 N N . ASN A 1 213 ? 19.516 -9.484 13.898 1 87.19 213 ASN A N 1
ATOM 1598 C CA . ASN A 1 213 ? 20.062 -8.844 12.711 1 87.19 213 ASN A CA 1
ATOM 1599 C C . ASN A 1 213 ? 19.047 -8.812 11.57 1 87.19 213 ASN A C 1
ATOM 1601 O O . ASN A 1 213 ? 19.125 -9.602 10.633 1 87.19 213 ASN A O 1
ATOM 1605 N N . ILE A 1 214 ? 18.172 -7.879 11.625 1 90.12 214 ILE A N 1
ATOM 1606 C CA . ILE A 1 214 ? 17.078 -7.762 10.664 1 90.12 214 ILE A CA 1
ATOM 1607 C C . ILE A 1 214 ? 17.469 -6.801 9.547 1 90.12 214 ILE A C 1
ATOM 1609 O O . ILE A 1 214 ? 18.016 -5.727 9.805 1 90.12 214 ILE A O 1
ATOM 1613 N N . PRO A 1 215 ? 17.25 -7.207 8.32 1 90.88 215 PRO A N 1
ATOM 1614 C CA . PRO A 1 215 ? 17.516 -6.293 7.207 1 90.88 215 PRO A CA 1
ATOM 1615 C C . PRO A 1 215 ? 16.703 -5.004 7.289 1 90.88 215 PRO A C 1
ATOM 1617 O O . PRO A 1 215 ? 15.609 -4.996 7.867 1 90.88 215 PRO A O 1
ATOM 1620 N N . ASP A 1 216 ? 17.172 -3.947 6.68 1 92.38 216 ASP A N 1
ATOM 1621 C CA . ASP A 1 216 ? 16.578 -2.613 6.781 1 92.38 216 ASP A CA 1
ATOM 1622 C C . ASP A 1 216 ? 15.164 -2.588 6.219 1 92.38 216 ASP A C 1
ATOM 1624 O O . ASP A 1 216 ? 14.297 -1.881 6.734 1 92.38 216 ASP A O 1
ATOM 1628 N N . THR A 1 217 ? 14.953 -3.336 5.211 1 92.38 217 THR A N 1
ATOM 1629 C CA . THR A 1 217 ? 13.633 -3.361 4.594 1 92.38 217 THR A CA 1
ATOM 1630 C C . THR A 1 217 ? 12.594 -3.926 5.559 1 92.38 217 THR A C 1
ATOM 1632 O O . THR A 1 217 ? 11.477 -3.412 5.645 1 92.38 217 THR A O 1
ATOM 1635 N N . LYS A 1 218 ? 12.938 -4.953 6.211 1 92.5 218 LYS A N 1
ATOM 1636 C CA . LYS A 1 218 ? 12.039 -5.551 7.188 1 92.5 218 LYS A CA 1
ATOM 1637 C C . LYS A 1 218 ? 11.859 -4.641 8.398 1 92.5 218 LYS A C 1
ATOM 1639 O O . LYS A 1 218 ? 10.789 -4.609 9.008 1 92.5 218 LYS A O 1
ATOM 1644 N N . LYS A 1 219 ? 12.961 -3.926 8.805 1 94.06 219 LYS A N 1
ATOM 1645 C CA . LYS A 1 219 ? 12.852 -2.965 9.898 1 94.06 219 LYS A CA 1
ATOM 1646 C C . LYS A 1 219 ? 11.797 -1.904 9.594 1 94.06 219 LYS A C 1
ATOM 1648 O O . LYS A 1 219 ? 11.008 -1.531 10.461 1 94.06 219 LYS A O 1
ATOM 1653 N N . VAL A 1 220 ? 11.812 -1.449 8.32 1 94.38 220 VAL A N 1
ATOM 1654 C CA . VAL A 1 220 ? 10.859 -0.429 7.891 1 94.38 220 VAL A CA 1
ATOM 1655 C C . VAL A 1 220 ? 9.438 -0.946 8.055 1 94.38 220 VAL A C 1
ATOM 1657 O O . VAL A 1 220 ? 8.555 -0.226 8.539 1 94.38 220 VAL A O 1
ATOM 1660 N N . LEU A 1 221 ? 9.227 -2.146 7.703 1 94.19 221 LEU A N 1
ATOM 1661 C CA . LEU A 1 221 ? 7.891 -2.738 7.773 1 94.19 221 LEU A CA 1
ATOM 1662 C C . LEU A 1 221 ? 7.453 -2.92 9.219 1 94.19 221 LEU A C 1
ATOM 1664 O O . LEU A 1 221 ? 6.281 -2.715 9.547 1 94.19 221 LEU A O 1
ATOM 1668 N N . LEU A 1 222 ? 8.414 -3.303 10.016 1 94.31 222 LEU A N 1
ATOM 1669 C CA . LEU A 1 222 ? 8.109 -3.471 11.43 1 94.31 222 LEU A CA 1
ATOM 1670 C C . LEU A 1 222 ? 7.734 -2.137 12.07 1 94.31 222 LEU A C 1
ATOM 1672 O O . LEU A 1 222 ? 6.75 -2.053 12.805 1 94.31 222 LEU A O 1
ATOM 1676 N N . ILE A 1 223 ? 8.531 -1.123 11.773 1 95.31 223 ILE A N 1
ATOM 1677 C CA . ILE A 1 223 ? 8.273 0.21 12.312 1 95.31 223 ILE A CA 1
ATOM 1678 C C . ILE A 1 223 ? 6.906 0.699 11.844 1 95.31 223 ILE A C 1
ATOM 1680 O O . ILE A 1 223 ? 6.129 1.241 12.633 1 95.31 223 ILE A O 1
ATOM 1684 N N . LEU A 1 224 ? 6.641 0.473 10.586 1 94.5 224 LEU A N 1
ATOM 1685 C CA . LEU A 1 224 ? 5.359 0.881 10.023 1 94.5 224 LEU A CA 1
ATOM 1686 C C . LEU A 1 224 ? 4.211 0.134 10.688 1 94.5 224 LEU A C 1
ATOM 1688 O O . LEU A 1 224 ? 3.189 0.735 11.031 1 94.5 224 LEU A O 1
ATOM 1692 N N . GLY A 1 225 ? 4.387 -1.169 10.852 1 94.12 225 GLY A N 1
ATOM 1693 C CA . GLY A 1 225 ? 3.361 -1.971 11.5 1 94.12 225 GLY A CA 1
ATOM 1694 C C . GLY A 1 225 ? 3.037 -1.505 12.906 1 94.12 225 GLY A C 1
ATOM 1695 O O . GLY A 1 225 ? 1.868 -1.317 13.25 1 94.12 225 GLY A O 1
ATOM 1696 N N . PHE A 1 226 ? 4.062 -1.277 13.672 1 93.75 226 PHE A N 1
ATOM 1697 C CA . PHE A 1 226 ? 3.873 -0.83 15.047 1 93.75 226 PHE A CA 1
ATOM 1698 C C . PHE A 1 226 ? 3.266 0.567 15.086 1 93.75 226 PHE A C 1
ATOM 1700 O O . PHE A 1 226 ? 2.445 0.87 15.953 1 93.75 226 PHE A O 1
ATOM 1707 N N . SER A 1 227 ? 3.717 1.413 14.172 1 93.19 227 SER A N 1
ATOM 1708 C CA . SER A 1 227 ? 3.205 2.779 14.117 1 93.19 227 SER A CA 1
ATOM 1709 C C . SER A 1 227 ? 1.726 2.801 13.758 1 93.19 227 SER A C 1
ATOM 1711 O O . SER A 1 227 ? 0.95 3.568 14.328 1 93.19 227 SER A O 1
ATOM 1713 N N . ILE A 1 228 ? 1.373 2.004 12.797 1 92.38 228 ILE A N 1
ATOM 1714 C CA . ILE A 1 228 ? -0.028 1.919 12.398 1 92.38 228 ILE A CA 1
ATOM 1715 C C . ILE A 1 228 ? -0.863 1.392 13.562 1 92.38 228 ILE A C 1
ATOM 1717 O O . ILE A 1 228 ? -1.954 1.899 13.836 1 92.38 228 ILE A O 1
ATOM 1721 N N . LEU A 1 229 ? -0.337 0.375 14.219 1 90.31 229 LEU A N 1
ATOM 1722 C CA . LEU A 1 229 ? -1.041 -0.198 15.359 1 90.31 229 LEU A CA 1
ATOM 1723 C C . LEU A 1 229 ? -1.237 0.843 16.453 1 90.31 229 LEU A C 1
ATOM 1725 O O . LEU A 1 229 ? -2.299 0.901 17.078 1 90.31 229 LEU A O 1
ATOM 1729 N N . LEU A 1 230 ? -0.228 1.6 16.703 1 87.75 230 LEU A N 1
ATOM 1730 C CA . LEU A 1 230 ? -0.313 2.662 17.703 1 87.75 230 LEU A CA 1
ATOM 1731 C C . LEU A 1 230 ? -1.396 3.67 17.328 1 87.75 230 LEU A C 1
ATOM 1733 O O . LEU A 1 230 ? -2.146 4.129 18.188 1 87.75 230 LEU A O 1
ATOM 1737 N N . ASN A 1 231 ? -1.41 4.023 16.078 1 84.12 231 ASN A N 1
ATOM 1738 C CA . ASN A 1 231 ? -2.406 4.977 15.609 1 84.12 231 ASN A CA 1
ATOM 1739 C C . ASN A 1 231 ? -3.818 4.402 15.695 1 84.12 231 ASN A C 1
ATOM 1741 O O . ASN A 1 231 ? -4.773 5.137 15.961 1 84.12 231 ASN A O 1
ATOM 1745 N N . GLN A 1 232 ? -3.932 3.113 15.43 1 81.75 232 GLN A N 1
ATOM 1746 C CA . GLN A 1 232 ? -5.242 2.467 15.461 1 81.75 232 GLN A CA 1
ATOM 1747 C C . GLN A 1 232 ? -5.707 2.238 16.906 1 81.75 232 GLN A C 1
ATOM 1749 O O . GLN A 1 232 ? -6.906 2.164 17.156 1 81.75 232 GLN A O 1
ATOM 1754 N N . LEU A 1 233 ? -4.797 1.969 17.766 1 76.81 233 LEU A N 1
ATOM 1755 C CA . LEU A 1 233 ? -5.148 1.799 19.156 1 76.81 233 LEU A CA 1
ATOM 1756 C C . LEU A 1 233 ? -5.863 3.035 19.703 1 76.81 233 LEU A C 1
ATOM 1758 O O . LEU A 1 233 ? -6.742 2.928 20.562 1 76.81 233 LEU A O 1
ATOM 1762 N N . GLU A 1 234 ? -5.504 4.16 19.156 1 67.44 234 GLU A N 1
ATOM 1763 C CA . GLU A 1 234 ? -6.16 5.41 19.531 1 67.44 234 GLU A CA 1
ATOM 1764 C C . GLU A 1 234 ? -7.645 5.375 19.188 1 67.44 234 GLU A C 1
ATOM 1766 O O . GLU A 1 234 ? -8.477 5.863 19.953 1 67.44 234 GLU A O 1
ATOM 1771 N N . SER A 1 235 ? -7.887 4.715 18.078 1 63.59 235 SER A N 1
ATOM 1772 C CA . SER A 1 235 ? -9.266 4.68 17.594 1 63.59 235 SER A CA 1
ATOM 1773 C C . SER A 1 235 ? -10.102 3.699 18.406 1 63.59 235 SER A C 1
ATOM 1775 O O . SER A 1 235 ? -11.305 3.9 18.578 1 63.59 235 SER A O 1
ATOM 1777 N N . VAL A 1 236 ? -9.469 2.646 18.797 1 60 236 VAL A N 1
ATOM 1778 C CA . VAL A 1 236 ? -10.203 1.604 19.516 1 60 236 VAL A CA 1
ATOM 1779 C C . VAL A 1 236 ? -10.445 2.039 20.969 1 60 236 VAL A C 1
ATOM 1781 O O . VAL A 1 236 ? -11.484 1.729 21.547 1 60 236 VAL A O 1
ATOM 1784 N N . LEU A 1 237 ? -9.414 2.598 21.453 1 54.09 237 LEU A N 1
ATOM 1785 C CA . LEU A 1 237 ? -9.594 3.004 22.844 1 54.09 237 LEU A CA 1
ATOM 1786 C C . LEU A 1 237 ? -10.648 4.098 22.953 1 54.09 237 LEU A C 1
ATOM 1788 O O . LEU A 1 237 ? -10.93 4.586 24.047 1 54.09 237 LEU A O 1
ATOM 1792 N N . LYS A 1 238 ? -11.625 4.113 21.984 1 50.97 238 LYS A N 1
ATOM 1793 C CA . LYS A 1 238 ? -12.812 4.961 22.078 1 50.97 238 LYS A CA 1
ATOM 1794 C C . LYS A 1 238 ? -12.859 5.695 23.422 1 50.97 238 LYS A C 1
ATOM 1796 O O . LYS A 1 238 ? -13.922 6.176 23.828 1 50.97 238 LYS A O 1
ATOM 1801 N N . THR A 1 239 ? -11.898 5.551 24.094 1 49.5 239 THR A N 1
ATOM 1802 C CA . THR A 1 239 ? -12.039 6.074 25.453 1 49.5 239 THR A CA 1
ATOM 1803 C C . THR A 1 239 ? -12.047 7.602 25.438 1 49.5 239 THR A C 1
ATOM 1805 O O . THR A 1 239 ? -11.648 8.227 24.453 1 49.5 239 THR A O 1
ATOM 1808 N N . LYS A 1 240 ? -12.641 8.117 26.406 1 53.22 240 LYS A N 1
ATOM 1809 C CA . LYS A 1 240 ? -12.758 9.516 26.797 1 53.22 240 LYS A CA 1
ATOM 1810 C C . LYS A 1 240 ? -11.438 10.25 26.609 1 53.22 240 LYS A C 1
ATOM 1812 O O . LYS A 1 240 ? -11.414 11.484 26.516 1 53.22 240 LYS A O 1
ATOM 1817 N N . LEU A 1 241 ? -10.312 9.422 26.344 1 56.12 241 LEU A N 1
ATOM 1818 C CA . LEU A 1 241 ? -9.031 10.117 26.25 1 56.12 241 LEU A CA 1
ATOM 1819 C C . LEU A 1 241 ? -8.414 9.93 24.875 1 56.12 241 LEU A C 1
ATOM 1821 O O . LEU A 1 241 ? -8.234 8.797 24.406 1 56.12 241 LEU A O 1
ATOM 1825 N N . ARG A 1 242 ? -8.445 10.906 24.125 1 64.06 242 ARG A N 1
ATOM 1826 C CA . ARG A 1 242 ? -7.777 10.922 22.812 1 64.06 242 ARG A CA 1
ATOM 1827 C C . ARG A 1 242 ? -6.262 10.93 22.984 1 64.06 242 ARG A C 1
ATOM 1829 O O . ARG A 1 242 ? -5.723 11.727 23.766 1 64.06 242 ARG A O 1
ATOM 1836 N N . ILE A 1 243 ? -5.559 9.867 22.578 1 70.56 243 ILE A N 1
ATOM 1837 C CA . ILE A 1 243 ? -4.102 9.805 22.609 1 70.56 243 ILE A CA 1
ATOM 1838 C C . ILE A 1 243 ? -3.527 10.438 21.344 1 70.56 243 ILE A C 1
ATOM 1840 O O . ILE A 1 243 ? -4.055 10.242 20.25 1 70.56 243 ILE A O 1
ATOM 1844 N N . ALA A 1 244 ? -2.537 11.273 21.562 1 75.12 244 ALA A N 1
ATOM 1845 C CA . ALA A 1 244 ? -1.834 11.867 20.422 1 75.12 244 ALA A CA 1
ATOM 1846 C C . ALA A 1 244 ? -0.934 10.844 19.734 1 75.12 244 ALA A C 1
ATOM 1848 O O . ALA A 1 244 ? 0.294 10.945 19.812 1 75.12 244 ALA A O 1
ATOM 1849 N N . SER A 1 245 ? -1.53 9.945 19.031 1 80.88 245 SER A N 1
ATOM 1850 C CA . SER A 1 245 ? -0.805 8.82 18.453 1 80.88 245 SER A CA 1
ATOM 1851 C C . SER A 1 245 ? 0.181 9.289 17.391 1 80.88 245 SER A C 1
ATOM 1853 O O . SER A 1 245 ? 1.248 8.695 17.219 1 80.88 245 SER A O 1
ATOM 1855 N N . LEU A 1 246 ? -0.138 10.328 16.688 1 78.06 246 LEU A N 1
ATOM 1856 C CA . LEU A 1 246 ? 0.735 10.828 15.633 1 78.06 246 LEU A CA 1
ATOM 1857 C C . LEU A 1 246 ? 2.027 11.391 16.219 1 78.06 246 LEU A C 1
ATOM 1859 O O . LEU A 1 246 ? 3.1 11.227 15.625 1 78.06 246 LEU A O 1
ATOM 1863 N N . LEU A 1 247 ? 1.849 12.016 17.344 1 81.25 247 LEU A N 1
ATOM 1864 C CA . LEU A 1 247 ? 3.047 12.469 18.047 1 81.25 247 LEU A CA 1
ATOM 1865 C C . LEU A 1 247 ? 3.881 11.281 18.516 1 81.25 247 LEU A C 1
ATOM 1867 O O . LEU A 1 247 ? 5.113 11.352 18.547 1 81.25 247 LEU A O 1
ATOM 1871 N N . GLY A 1 248 ? 3.219 10.281 18.906 1 86.88 248 GLY A N 1
ATOM 1872 C CA . GLY A 1 248 ? 3.916 9.055 19.281 1 86.88 248 GLY A CA 1
ATOM 1873 C C . GLY A 1 248 ? 4.723 8.461 18.141 1 86.88 248 GLY A C 1
ATOM 1874 O O . GLY A 1 248 ? 5.844 7.992 18.344 1 86.88 248 GLY A O 1
ATOM 1875 N N . VAL A 1 249 ? 4.148 8.492 16.969 1 89.5 249 VAL A N 1
ATOM 1876 C CA . VAL A 1 249 ? 4.824 7.98 15.789 1 89.5 249 VAL A CA 1
ATOM 1877 C C . VAL A 1 249 ? 6.109 8.773 15.547 1 89.5 249 VAL A C 1
ATOM 1879 O O . VAL A 1 249 ? 7.148 8.195 15.227 1 89.5 249 VAL A O 1
ATOM 1882 N N . MET A 1 250 ? 6.043 10.023 15.688 1 87.19 250 MET A N 1
ATOM 1883 C CA . MET A 1 250 ? 7.227 10.867 15.531 1 87.19 250 MET A CA 1
ATOM 1884 C C . MET A 1 250 ? 8.273 10.531 16.594 1 87.19 250 MET A C 1
ATOM 1886 O O . MET A 1 250 ? 9.469 10.531 16.312 1 87.19 250 MET A O 1
ATOM 1890 N N . ALA A 1 251 ? 7.797 10.281 17.766 1 89.94 251 ALA A N 1
ATOM 1891 C CA . ALA A 1 251 ? 8.688 9.93 18.875 1 89.94 251 ALA A CA 1
ATOM 1892 C C . ALA A 1 251 ? 9.422 8.625 18.578 1 89.94 251 ALA A C 1
ATOM 1894 O O . ALA A 1 251 ? 10.578 8.453 18.969 1 89.94 251 ALA A O 1
ATOM 1895 N N . ILE A 1 252 ? 8.75 7.66 17.969 1 93.31 252 ILE A N 1
ATOM 1896 C CA . ILE A 1 252 ? 9.383 6.406 17.594 1 93.31 252 ILE A CA 1
ATOM 1897 C C . ILE A 1 252 ? 10.602 6.688 16.703 1 93.31 252 ILE A C 1
ATOM 1899 O O . ILE A 1 252 ? 11.695 6.176 16.969 1 93.31 252 ILE A O 1
ATOM 1903 N N . GLY A 1 253 ? 10.406 7.504 15.68 1 92 253 GLY A N 1
ATOM 1904 C CA . GLY A 1 253 ? 11.508 7.863 14.797 1 92 253 GLY A CA 1
ATOM 1905 C C . GLY A 1 253 ? 12.648 8.555 15.523 1 92 253 GLY A C 1
ATOM 1906 O O . GLY A 1 253 ? 13.82 8.227 15.297 1 92 253 GLY A O 1
ATOM 1907 N N . PHE A 1 254 ? 12.32 9.438 16.422 1 89.94 254 PHE A N 1
ATOM 1908 C CA . PHE A 1 254 ? 13.312 10.203 17.172 1 89.94 254 PHE A CA 1
ATOM 1909 C C . PHE A 1 254 ? 14.148 9.281 18.047 1 89.94 254 PHE A C 1
ATOM 1911 O O . PHE A 1 254 ? 15.375 9.383 18.062 1 89.94 254 PHE A O 1
ATOM 1918 N N . ILE A 1 255 ? 13.5 8.414 18.781 1 92.5 255 ILE A N 1
ATOM 1919 C CA . ILE A 1 255 ? 14.18 7.523 19.719 1 92.5 255 ILE A CA 1
ATOM 1920 C C . ILE A 1 255 ? 15.094 6.57 18.953 1 92.5 255 ILE A C 1
ATOM 1922 O O . ILE A 1 255 ? 16.203 6.262 19.406 1 92.5 255 ILE A O 1
ATOM 1926 N N . LEU A 1 256 ? 14.656 6.109 17.844 1 93.88 256 LEU A N 1
ATOM 1927 C CA . LEU A 1 256 ? 15.461 5.207 17.031 1 93.88 256 LEU A CA 1
ATOM 1928 C C . LEU A 1 256 ? 16.734 5.891 16.562 1 93.88 256 LEU A C 1
ATOM 1930 O O . LEU A 1 256 ? 17.828 5.297 16.609 1 93.88 256 LEU A O 1
ATOM 1934 N N . THR A 1 257 ? 16.625 7.109 16.109 1 91.06 257 THR A N 1
ATOM 1935 C CA . THR A 1 257 ? 17.797 7.844 15.609 1 91.06 257 THR A CA 1
ATOM 1936 C C . THR A 1 257 ? 18.719 8.219 16.766 1 91.06 257 THR A C 1
ATOM 1938 O O . THR A 1 257 ? 19.938 8.242 16.609 1 91.06 257 THR A O 1
ATOM 1941 N N . GLU A 1 258 ? 18.172 8.555 17.906 1 90.88 258 GLU A N 1
ATOM 1942 C CA . GLU A 1 258 ? 18.953 8.945 19.062 1 90.88 258 GLU A CA 1
ATOM 1943 C C . GLU A 1 258 ? 19.781 7.781 19.594 1 90.88 258 GLU A C 1
ATOM 1945 O O . GLU A 1 258 ? 20.953 7.953 19.938 1 90.88 258 GLU A O 1
ATOM 1950 N N . TYR A 1 259 ? 19.25 6.621 19.625 1 92.94 259 TYR A N 1
ATOM 1951 C CA . TYR A 1 259 ? 19.922 5.473 20.219 1 92.94 259 TYR A CA 1
ATOM 1952 C C . TYR A 1 259 ? 20.672 4.66 19.156 1 92.94 259 TYR A C 1
ATOM 1954 O O . TYR A 1 259 ? 21.656 3.996 19.469 1 92.94 259 TYR A O 1
ATOM 1962 N N . LEU A 1 260 ? 20.156 4.648 17.984 1 94 260 LEU A N 1
ATOM 1963 C CA . LEU A 1 260 ? 20.797 3.967 16.859 1 94 260 LEU A CA 1
ATOM 1964 C C . LEU A 1 260 ? 20.969 4.91 15.672 1 94 260 LEU A C 1
ATOM 1966 O O . LEU A 1 260 ? 20.281 4.762 14.656 1 94 260 LEU A O 1
ATOM 1970 N N . PRO A 1 261 ? 21.953 5.738 15.727 1 92 261 PRO A N 1
ATOM 1971 C CA . PRO A 1 261 ? 22.078 6.789 14.719 1 92 261 PRO A CA 1
ATOM 1972 C C . PRO A 1 261 ? 22.328 6.23 13.32 1 92 261 PRO A C 1
ATOM 1974 O O . PRO A 1 261 ? 21.781 6.738 12.336 1 92 261 PRO A O 1
ATOM 1977 N N . ASP A 1 262 ? 23.094 5.184 13.211 1 92.94 262 ASP A N 1
ATOM 1978 C CA . ASP A 1 262 ? 23.391 4.605 11.906 1 92.94 262 ASP A CA 1
ATOM 1979 C C . ASP A 1 262 ? 22.141 3.975 11.289 1 92.94 262 ASP A C 1
ATOM 1981 O O . ASP A 1 262 ? 21.844 4.195 10.117 1 92.94 262 ASP A O 1
ATOM 1985 N N . THR A 1 263 ? 21.453 3.273 12.109 1 92.44 263 THR A N 1
ATOM 1986 C CA . THR A 1 263 ? 20.219 2.654 11.656 1 92.44 263 THR A CA 1
ATOM 1987 C C . THR A 1 263 ? 19.172 3.717 11.32 1 92.44 263 THR A C 1
ATOM 1989 O O . THR A 1 263 ? 18.406 3.57 10.359 1 92.44 263 THR A O 1
ATOM 1992 N N . GLY A 1 264 ? 19.203 4.742 12.125 1 92.56 264 GLY A N 1
ATOM 1993 C CA . GLY A 1 264 ? 18.281 5.828 11.898 1 92.56 264 GLY A CA 1
ATOM 1994 C C . GLY A 1 264 ? 18.453 6.496 10.547 1 92.56 264 GLY A C 1
ATOM 1995 O O . GLY A 1 264 ? 17.484 6.797 9.859 1 92.56 264 GLY A O 1
ATOM 1996 N N . LYS A 1 265 ? 19.656 6.664 10.195 1 91.06 265 LYS A N 1
ATOM 1997 C CA . LYS A 1 265 ? 19.953 7.293 8.914 1 91.06 265 LYS A CA 1
ATOM 1998 C C . LYS A 1 265 ? 19.516 6.41 7.754 1 91.06 265 LYS A C 1
ATOM 2000 O O . LYS A 1 265 ? 18.922 6.895 6.785 1 91.06 265 LYS A O 1
ATOM 2005 N N . LYS A 1 266 ? 19.812 5.176 7.879 1 93.94 266 LYS A N 1
ATOM 2006 C CA . LYS A 1 266 ? 19.422 4.23 6.84 1 93.94 266 LYS A CA 1
ATOM 2007 C C . LYS A 1 266 ? 17.891 4.164 6.703 1 93.94 266 LYS A C 1
ATOM 2009 O O . LYS A 1 266 ? 17.375 4.125 5.59 1 93.94 266 LYS A O 1
ATOM 2014 N N . LEU A 1 267 ? 17.266 4.164 7.801 1 94.62 267 LEU A N 1
ATOM 2015 C CA . LEU A 1 267 ? 15.805 4.098 7.816 1 94.62 267 LEU A CA 1
ATOM 2016 C C . LEU A 1 267 ? 15.195 5.367 7.223 1 94.62 267 LEU A C 1
ATOM 2018 O O . LEU A 1 267 ? 14.188 5.305 6.516 1 94.62 267 LEU A O 1
ATOM 2022 N N . SER A 1 268 ? 15.812 6.473 7.566 1 91.25 268 SER A N 1
ATOM 2023 C CA . SER A 1 268 ? 15.344 7.742 7.012 1 91.25 268 SER A CA 1
ATOM 2024 C C . SER A 1 268 ? 15.391 7.734 5.488 1 91.25 268 SER A C 1
ATOM 2026 O O . SER A 1 268 ? 14.461 8.203 4.832 1 91.25 268 SER A O 1
ATOM 2028 N N . ASP A 1 269 ? 16.406 7.156 4.961 1 91.62 269 ASP A N 1
ATOM 2029 C CA . ASP A 1 269 ? 16.562 7.062 3.512 1 91.62 269 ASP A CA 1
ATOM 2030 C C . ASP A 1 269 ? 15.5 6.141 2.906 1 91.62 269 ASP A C 1
ATOM 2032 O O . ASP A 1 269 ? 14.961 6.422 1.836 1 91.62 269 ASP A O 1
ATOM 2036 N N . LYS A 1 270 ? 15.289 5.098 3.551 1 92.69 270 LYS A N 1
ATOM 2037 C CA . LYS A 1 270 ? 14.305 4.141 3.055 1 92.69 270 LYS A CA 1
ATOM 2038 C C . LYS A 1 270 ? 12.891 4.727 3.107 1 92.69 270 LYS A C 1
ATOM 2040 O O . LYS A 1 270 ? 12.109 4.543 2.176 1 92.69 270 LYS A O 1
ATOM 2045 N N . PHE A 1 271 ? 12.594 5.41 4.164 1 92.75 271 PHE A N 1
ATOM 2046 C CA . PHE A 1 271 ? 11.281 6.02 4.293 1 92.75 271 PHE A CA 1
ATOM 2047 C C . PHE A 1 271 ? 11.102 7.137 3.271 1 92.75 271 PHE A C 1
ATOM 2049 O O . PHE A 1 271 ? 9.977 7.414 2.836 1 92.75 271 PHE A O 1
ATOM 2056 N N . ASN A 1 272 ? 12.211 7.766 2.916 1 90.06 272 ASN A N 1
ATOM 2057 C CA . ASN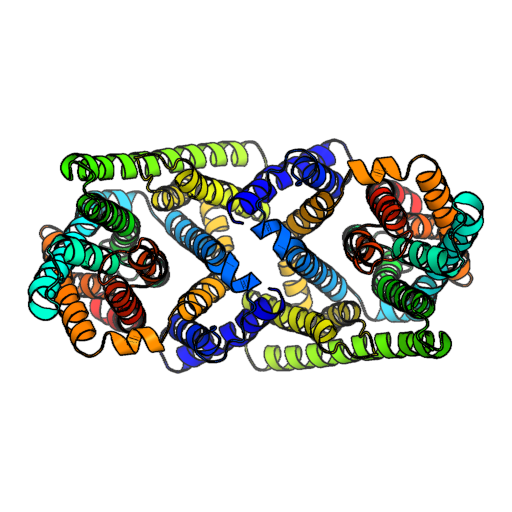 A 1 272 ? 12.148 8.773 1.867 1 90.06 272 ASN A CA 1
ATOM 2058 C C . ASN A 1 272 ? 11.664 8.188 0.546 1 90.06 272 ASN A C 1
ATOM 2060 O O . ASN A 1 272 ? 10.906 8.82 -0.184 1 90.06 272 ASN A O 1
ATOM 2064 N N . LYS A 1 273 ? 12.125 7.043 0.297 1 91.19 273 LYS A N 1
ATOM 2065 C CA . LYS A 1 273 ? 11.711 6.363 -0.929 1 91.19 273 LYS A CA 1
ATOM 2066 C C . LYS A 1 273 ? 10.25 5.941 -0.856 1 91.19 273 LYS A C 1
ATOM 2068 O O . LYS A 1 273 ? 9.516 6.051 -1.841 1 91.19 273 LYS A O 1
ATOM 2073 N N . VAL A 1 274 ? 9.82 5.465 0.278 1 93.25 274 VAL A N 1
ATOM 2074 C CA . VAL A 1 274 ? 8.438 5.043 0.479 1 93.25 274 VAL A CA 1
ATOM 2075 C C . VAL A 1 27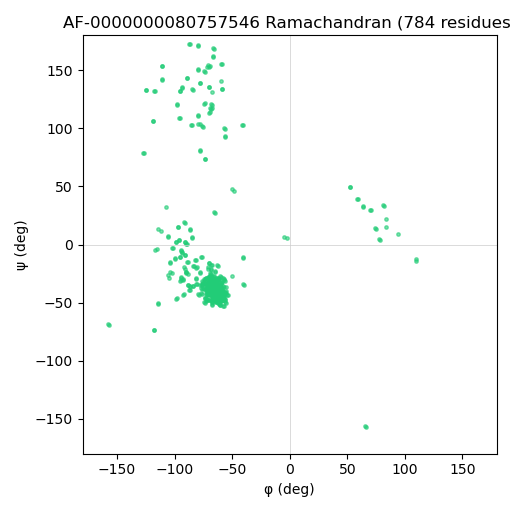4 ? 7.512 6.258 0.406 1 93.25 274 VAL A C 1
ATOM 2077 O O . VAL A 1 274 ? 6.371 6.152 -0.051 1 93.25 274 VAL A O 1
ATOM 2080 N N . TRP A 1 275 ? 8.023 7.391 0.796 1 90.69 275 TRP A N 1
ATOM 2081 C CA . TRP A 1 275 ? 7.238 8.617 0.831 1 90.69 275 TRP A CA 1
ATOM 2082 C C . TRP A 1 275 ? 6.824 9.039 -0.575 1 90.69 275 TRP A C 1
ATOM 2084 O O . TRP A 1 275 ? 5.734 9.586 -0.769 1 90.69 275 TRP A O 1
ATOM 2094 N N . VAL A 1 276 ? 7.645 8.711 -1.527 1 90.94 276 VAL A N 1
ATOM 2095 C CA . VAL A 1 276 ? 7.336 9.102 -2.9 1 90.94 276 VAL A CA 1
ATOM 2096 C C . VAL A 1 276 ? 5.984 8.516 -3.307 1 90.94 276 VAL A C 1
ATOM 2098 O O . VAL A 1 276 ? 5.148 9.219 -3.887 1 90.94 276 VAL A O 1
ATOM 2101 N N . PHE A 1 277 ? 5.789 7.316 -2.928 1 91.94 277 PHE A N 1
ATOM 2102 C CA . PHE A 1 277 ? 4.52 6.656 -3.205 1 91.94 277 PHE A CA 1
ATOM 2103 C C . PHE A 1 277 ? 3.418 7.195 -2.303 1 91.94 277 PHE A C 1
ATOM 2105 O O . PHE A 1 277 ? 2.322 7.512 -2.771 1 91.94 277 PHE A O 1
ATOM 2112 N N . ALA A 1 278 ? 3.711 7.312 -1.048 1 91.81 278 ALA A N 1
ATOM 2113 C CA . ALA A 1 278 ? 2.742 7.75 -0.047 1 91.81 278 ALA A CA 1
ATOM 2114 C C . ALA A 1 278 ? 2.26 9.172 -0.333 1 91.81 278 ALA A C 1
ATOM 2116 O O . ALA A 1 278 ? 1.091 9.492 -0.11 1 91.81 278 ALA A O 1
ATOM 2117 N N . GLU A 1 279 ? 3.168 10 -0.793 1 91.12 279 GLU A N 1
ATOM 2118 C CA . GLU A 1 279 ? 2.85 11.391 -1.086 1 91.12 279 GLU A CA 1
ATOM 2119 C C . GLU A 1 279 ? 1.794 11.5 -2.182 1 91.12 279 GLU A C 1
ATOM 2121 O O . GLU A 1 279 ? 0.846 12.281 -2.064 1 91.12 279 GLU A O 1
ATOM 2126 N N . ILE A 1 280 ? 1.966 10.695 -3.219 1 93.19 280 ILE A N 1
ATOM 2127 C CA . ILE A 1 280 ? 1.025 10.703 -4.336 1 93.19 280 ILE A CA 1
ATOM 2128 C C . ILE A 1 280 ? -0.355 10.266 -3.85 1 93.19 280 ILE A C 1
ATOM 2130 O O . ILE A 1 280 ? -1.36 10.914 -4.152 1 93.19 280 ILE A O 1
ATOM 2134 N N . LEU A 1 281 ? -0.354 9.227 -3.057 1 92.25 281 LEU A N 1
ATOM 2135 C CA . LEU A 1 281 ? -1.615 8.695 -2.551 1 92.25 281 LEU A CA 1
ATOM 2136 C C . LEU A 1 281 ? -2.305 9.711 -1.642 1 92.25 281 LEU A C 1
ATOM 2138 O O . LEU A 1 281 ? -3.512 9.93 -1.754 1 92.25 281 LEU A O 1
ATOM 2142 N N . LEU A 1 282 ? -1.52 10.289 -0.791 1 89.75 282 LEU A N 1
ATOM 2143 C CA . LEU A 1 282 ? -2.059 11.203 0.213 1 89.75 282 LEU A CA 1
ATOM 2144 C C . LEU A 1 282 ? -2.727 12.406 -0.447 1 89.75 282 LEU A C 1
ATOM 2146 O O . LEU A 1 282 ? -3.9 12.68 -0.195 1 89.75 282 LEU A O 1
ATOM 2150 N N . PHE A 1 283 ? -2.086 13.07 -1.339 1 89.25 283 PHE A N 1
ATOM 2151 C CA . PHE A 1 283 ? -2.562 14.344 -1.854 1 89.25 283 PHE A CA 1
ATOM 2152 C C . PHE A 1 283 ? -3.633 14.141 -2.918 1 89.25 283 PHE A C 1
ATOM 2154 O O . PHE A 1 283 ? -4.574 14.93 -3.025 1 89.25 283 PHE A O 1
ATOM 2161 N N . VAL A 1 284 ? -3.518 13.086 -3.697 1 92.06 284 VAL A N 1
ATOM 2162 C CA . VAL A 1 284 ? -4.562 12.797 -4.676 1 92.06 284 VAL A CA 1
ATOM 2163 C C . VAL A 1 284 ? -5.852 12.414 -3.957 1 92.06 284 VAL A C 1
ATOM 2165 O O . VAL A 1 284 ? -6.938 12.852 -4.344 1 92.06 284 VAL A O 1
ATOM 2168 N N . LEU A 1 285 ? -5.723 11.633 -2.926 1 89.94 285 LEU A N 1
ATOM 2169 C CA . LEU A 1 285 ? -6.91 11.18 -2.211 1 89.94 285 LEU A CA 1
ATOM 2170 C C . LEU A 1 285 ? -7.523 12.312 -1.395 1 89.94 285 LEU A C 1
ATOM 2172 O O . LEU A 1 285 ? -8.742 12.367 -1.216 1 89.94 285 LEU A O 1
ATOM 2176 N N . VAL A 1 286 ? -6.727 13.203 -0.839 1 85.75 286 VAL A N 1
ATOM 2177 C CA . VAL A 1 286 ? -7.246 14.391 -0.174 1 85.75 286 VAL A CA 1
ATOM 2178 C C . VAL A 1 286 ? -8.039 15.234 -1.17 1 85.75 286 VAL A C 1
ATOM 2180 O O . VAL A 1 286 ? -9.133 15.703 -0.857 1 85.75 286 VAL A O 1
ATOM 2183 N N . GLY A 1 287 ? -7.488 15.406 -2.324 1 88.31 287 GLY A N 1
ATOM 2184 C CA . GLY A 1 287 ? -8.188 16.141 -3.369 1 88.31 287 GLY A CA 1
ATOM 2185 C C . GLY A 1 287 ? -9.5 15.484 -3.775 1 88.31 287 GLY A C 1
ATOM 2186 O O . GLY A 1 287 ? -10.492 16.172 -4.023 1 88.31 287 GLY A O 1
ATOM 2187 N N . ALA A 1 288 ? -9.469 14.203 -3.818 1 89.12 288 ALA A N 1
ATOM 2188 C CA . ALA A 1 288 ? -10.656 13.469 -4.238 1 89.12 288 ALA A CA 1
ATOM 2189 C C . ALA A 1 288 ? -11.797 13.656 -3.24 1 89.12 288 ALA A C 1
ATOM 2191 O O . ALA A 1 288 ? -12.969 13.5 -3.592 1 89.12 288 ALA A O 1
ATOM 2192 N N . GLU A 1 289 ? -11.477 13.992 -2.039 1 82.38 289 GLU A N 1
ATOM 2193 C CA . GLU A 1 289 ? -12.484 14.18 -0.996 1 82.38 289 GLU A CA 1
ATOM 2194 C C . GLU A 1 289 ? -13.117 15.562 -1.081 1 82.38 289 GLU A C 1
ATOM 2196 O O . GLU A 1 289 ? -14.164 15.812 -0.475 1 82.38 289 GLU A O 1
ATOM 2201 N N . VAL A 1 290 ? -12.516 16.391 -1.832 1 82.56 290 VAL A N 1
ATOM 2202 C CA . VAL A 1 290 ? -12.977 17.766 -1.928 1 82.56 290 VAL A CA 1
ATOM 2203 C C . VAL A 1 290 ? -14.172 17.844 -2.875 1 82.56 290 VAL A C 1
ATOM 2205 O O . VAL A 1 290 ? -14.047 17.547 -4.062 1 82.56 290 VAL A O 1
ATOM 2208 N N . ASN A 1 291 ? -15.273 18.109 -2.336 1 84.94 291 ASN A N 1
ATOM 2209 C CA . ASN A 1 291 ? -16.469 18.375 -3.141 1 84.94 291 ASN A CA 1
ATOM 2210 C C . ASN A 1 291 ? -16.547 19.828 -3.578 1 84.94 291 ASN A C 1
ATOM 2212 O O . ASN A 1 291 ? -17.047 20.688 -2.838 1 84.94 291 ASN A O 1
ATOM 2216 N N . VAL A 1 292 ? -16.234 20.078 -4.746 1 84.5 292 VAL A N 1
ATOM 2217 C CA . VAL A 1 292 ? -16.141 21.438 -5.273 1 84.5 292 VAL A CA 1
ATOM 2218 C C . VAL A 1 292 ? -17.516 22.094 -5.262 1 84.5 292 VAL A C 1
ATOM 2220 O O . VAL A 1 292 ? -17.641 23.297 -4.992 1 84.5 292 VAL A O 1
ATOM 2223 N N . ASN A 1 293 ? -18.531 21.312 -5.469 1 85.56 293 ASN A N 1
ATOM 2224 C CA . ASN A 1 293 ? -19.891 21.859 -5.484 1 85.56 293 ASN A CA 1
ATOM 2225 C C . ASN A 1 293 ? -20.312 22.359 -4.105 1 85.56 293 ASN A C 1
ATOM 2227 O O . ASN A 1 293 ? -20.969 23.391 -3.99 1 85.56 293 ASN A O 1
ATOM 2231 N N . VAL A 1 294 ? -19.938 21.656 -3.145 1 83.5 294 VAL A N 1
ATOM 2232 C CA . VAL A 1 294 ? -20.25 22.031 -1.772 1 83.5 294 VAL A CA 1
ATOM 2233 C C . VAL A 1 294 ? -19.422 23.25 -1.36 1 83.5 294 VAL A C 1
ATOM 2235 O O . VAL A 1 294 ? -19.906 24.125 -0.658 1 83.5 294 VAL A O 1
ATOM 2238 N N . ALA A 1 295 ? -18.219 23.266 -1.797 1 85.56 295 ALA A N 1
ATOM 2239 C CA . ALA A 1 295 ? -17.328 24.375 -1.483 1 85.56 295 ALA A CA 1
ATOM 2240 C C . ALA A 1 295 ? -17.859 25.688 -2.045 1 85.56 295 ALA A C 1
ATOM 2242 O O . ALA A 1 295 ? -17.75 26.734 -1.406 1 85.56 295 ALA A O 1
ATOM 2243 N N . LEU A 1 296 ? -18.391 25.609 -3.188 1 85.19 296 LEU A N 1
ATOM 2244 C CA . LEU A 1 296 ? -18.922 26.812 -3.844 1 85.19 296 LEU A CA 1
ATOM 2245 C C . LEU A 1 296 ? -20.141 27.328 -3.115 1 85.19 296 LEU A C 1
ATOM 2247 O O . LEU A 1 296 ? -20.438 28.531 -3.158 1 85.19 296 LEU A O 1
ATOM 2251 N N . LYS A 1 297 ? -20.812 26.438 -2.42 1 82.44 297 LYS A N 1
ATOM 2252 C CA . LYS A 1 297 ? -22 26.828 -1.672 1 82.44 297 LYS A CA 1
ATOM 2253 C C . LYS A 1 297 ? -21.625 27.688 -0.467 1 82.44 297 LYS A C 1
ATOM 2255 O O . LYS A 1 297 ? -22.453 28.453 0.033 1 82.44 297 LYS A O 1
ATOM 2260 N N . ALA A 1 298 ? -20.422 27.422 0.09 1 83.25 298 ALA A N 1
ATOM 2261 C CA . ALA A 1 298 ? -19.969 28.25 1.204 1 83.25 298 ALA A CA 1
ATOM 2262 C C . ALA A 1 298 ? -19.922 29.719 0.802 1 83.25 298 ALA A C 1
ATOM 2264 O O . ALA A 1 298 ? -20.172 30.609 1.624 1 83.25 298 ALA A O 1
ATOM 2265 N N . GLY A 1 299 ? -19.672 30 -0.493 1 79.94 299 GLY A N 1
ATOM 2266 C CA . GLY A 1 299 ? -19.75 31.344 -1.072 1 79.94 299 GLY A CA 1
ATOM 2267 C C . GLY A 1 299 ? -18.703 32.281 -0.534 1 79.94 299 GLY A C 1
ATOM 2268 O O . GLY A 1 299 ? -17.641 31.859 -0.074 1 79.94 299 GLY A O 1
ATOM 2269 N N . GLY A 1 300 ? -19.016 33.562 -0.635 1 88.62 300 GLY A N 1
ATOM 2270 C CA . GLY A 1 300 ? -18.141 34.625 -0.209 1 88.62 300 GLY A CA 1
ATOM 2271 C C . GLY A 1 300 ? -17.984 34.719 1.297 1 88.62 300 GLY A C 1
ATOM 2272 O O . GLY A 1 300 ? -16.906 35.031 1.79 1 88.62 300 GLY A O 1
ATOM 2273 N N . ILE A 1 301 ? -19.016 34.312 1.988 1 90.44 301 ILE A N 1
ATOM 2274 C CA . ILE A 1 301 ? -18.969 34.375 3.445 1 90.44 301 ILE A CA 1
ATOM 2275 C C . ILE A 1 301 ? -17.938 33.375 3.967 1 90.44 301 ILE A C 1
ATOM 2277 O O . ILE A 1 301 ? -17.25 33.656 4.957 1 90.44 301 ILE A O 1
ATOM 2281 N N . GLY A 1 302 ? -17.875 32.219 3.301 1 92.81 302 GLY A N 1
ATOM 2282 C CA . GLY A 1 302 ? -16.844 31.266 3.678 1 92.81 302 GLY A CA 1
ATOM 2283 C C . GLY A 1 302 ? -15.438 31.812 3.559 1 92.81 302 GLY A C 1
ATOM 2284 O O . GLY A 1 302 ? -14.594 31.578 4.426 1 92.81 302 GLY A O 1
ATOM 2285 N N . ILE A 1 303 ? -15.25 32.562 2.531 1 94.06 303 ILE A N 1
ATOM 2286 C CA . ILE A 1 303 ? -13.938 33.156 2.289 1 94.06 303 ILE A CA 1
ATOM 2287 C C . ILE A 1 303 ? -13.617 34.156 3.383 1 94.06 303 ILE A C 1
ATOM 2289 O O . ILE A 1 303 ? -12.492 34.219 3.883 1 94.06 303 ILE A O 1
ATOM 2293 N N . ILE A 1 304 ? -14.562 34.938 3.709 1 94.25 304 ILE A N 1
ATOM 2294 C CA . ILE A 1 304 ? -14.383 35.938 4.742 1 94.25 304 ILE A CA 1
ATOM 2295 C C . ILE A 1 304 ? -14.055 35.281 6.07 1 94.25 304 ILE A C 1
ATOM 2297 O O . ILE A 1 304 ? -13.18 35.75 6.809 1 94.25 304 ILE A O 1
ATOM 2301 N N . LEU A 1 305 ? -14.766 34.25 6.367 1 94.12 305 LEU A N 1
ATOM 2302 C CA . LEU A 1 305 ? -14.531 33.531 7.613 1 94.12 305 LEU A CA 1
ATOM 2303 C C . LEU A 1 305 ? -13.125 32.938 7.648 1 94.12 305 LEU A C 1
ATOM 2305 O O . LEU A 1 305 ? -12.453 33 8.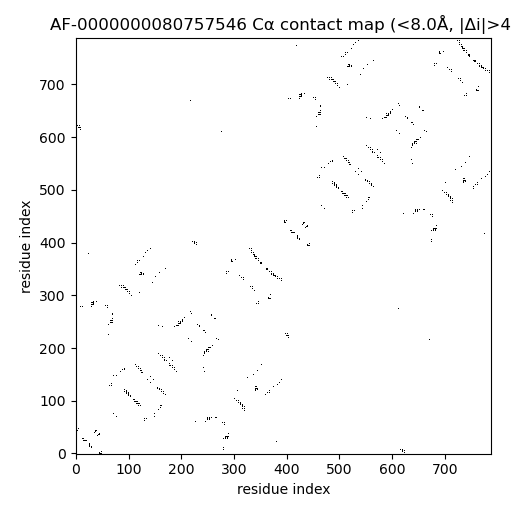68 1 94.12 305 LEU A O 1
ATOM 2309 N N . ILE A 1 306 ? -12.703 32.344 6.52 1 94.38 306 ILE A N 1
ATOM 2310 C CA . ILE A 1 306 ? -11.375 31.75 6.434 1 94.38 306 ILE A CA 1
ATOM 2311 C C . ILE A 1 306 ? -10.312 32.844 6.59 1 94.38 306 ILE A C 1
ATOM 2313 O O . ILE A 1 306 ? -9.336 32.656 7.316 1 94.38 306 ILE A O 1
ATOM 2317 N N . LEU A 1 307 ? -10.5 33.969 5.965 1 94.69 307 LEU A N 1
ATOM 2318 C CA . LEU A 1 307 ? -9.547 35.062 6.051 1 94.69 307 LEU A CA 1
ATOM 2319 C C . LEU A 1 307 ? -9.469 35.625 7.469 1 94.69 307 LEU A C 1
ATOM 2321 O O . LEU A 1 307 ? -8.391 35.969 7.957 1 94.69 307 LEU A O 1
ATOM 2325 N N . THR A 1 308 ? -10.625 35.781 8.07 1 94.81 308 THR A N 1
ATOM 2326 C CA . THR A 1 308 ? -10.656 36.219 9.453 1 94.81 308 THR A CA 1
ATOM 2327 C C . THR A 1 308 ? -9.922 35.25 10.367 1 94.81 308 THR A C 1
ATOM 2329 O O . THR A 1 308 ? -9.211 35.656 11.289 1 94.81 308 THR A O 1
ATOM 2332 N N . GLY A 1 309 ? -10.164 33.969 10.156 1 94.56 309 GLY A N 1
ATOM 2333 C CA . GLY A 1 309 ? -9.445 32.969 10.914 1 94.56 309 GLY A CA 1
ATOM 2334 C C . GLY A 1 309 ? -7.941 33.031 10.727 1 94.56 309 GLY A C 1
ATOM 2335 O O . GLY A 1 309 ? -7.184 32.875 11.688 1 94.56 309 GLY A O 1
ATOM 2336 N N . LEU A 1 310 ? -7.535 33.281 9.477 1 95.12 310 LEU A N 1
ATOM 2337 C CA . LEU A 1 310 ? -6.109 33.344 9.18 1 95.12 310 LEU A CA 1
ATOM 2338 C C . LEU A 1 310 ? -5.473 34.562 9.867 1 95.12 310 LEU A C 1
ATOM 2340 O O . LEU A 1 310 ? -4.309 34.5 10.273 1 95.12 310 LEU A O 1
ATOM 2344 N N . ILE A 1 311 ? -6.23 35.625 9.969 1 95.38 311 ILE A N 1
ATOM 2345 C CA . ILE A 1 311 ? -5.754 36.781 10.719 1 95.38 311 ILE A CA 1
ATOM 2346 C C . ILE A 1 311 ? -5.582 36.406 12.188 1 95.38 311 ILE A C 1
ATOM 2348 O O . ILE A 1 311 ? -4.566 36.75 12.805 1 95.38 311 ILE A O 1
ATOM 2352 N N . GLY A 1 312 ? -6.586 35.812 12.742 1 95.06 312 GLY A N 1
ATOM 2353 C CA . GLY A 1 312 ? -6.473 35.344 14.109 1 95.06 312 GLY A CA 1
ATOM 2354 C C . GLY A 1 312 ? -5.273 34.438 14.336 1 95.06 312 GLY A C 1
ATOM 2355 O O . GLY A 1 312 ? -4.562 34.562 15.328 1 95.06 312 GLY A O 1
ATOM 2356 N N . ARG A 1 313 ? -5.066 33.531 13.406 1 94.25 313 ARG A N 1
ATOM 2357 C CA . ARG A 1 313 ? -3.934 32.625 13.5 1 94.25 313 ARG A CA 1
ATOM 2358 C C . ARG A 1 313 ? -2.609 33.375 13.438 1 94.25 313 ARG A C 1
ATOM 2360 O O . ARG A 1 313 ? -1.663 33.031 14.156 1 94.25 313 ARG A O 1
ATOM 2367 N N . SER A 1 314 ? -2.551 34.312 12.523 1 95.81 314 SER A N 1
ATOM 2368 C CA . SER A 1 314 ? -1.335 35.125 12.383 1 95.81 314 SER A CA 1
ATOM 2369 C C . SER A 1 314 ? -0.988 35.812 13.688 1 95.81 314 SER A C 1
ATOM 2371 O O . SER A 1 314 ? 0.177 35.875 14.086 1 95.81 314 SER A O 1
ATOM 2373 N N . VAL A 1 315 ? -1.953 36.312 14.305 1 95.38 315 VAL A N 1
ATOM 2374 C CA . VAL A 1 315 ? -1.752 36.969 15.586 1 95.38 315 VAL A CA 1
ATOM 2375 C C . VAL A 1 315 ? -1.321 35.969 16.641 1 95.38 315 VAL A C 1
ATOM 2377 O O . VAL A 1 315 ? -0.428 36.219 17.438 1 95.38 315 VAL A O 1
ATOM 2380 N N . GLY A 1 316 ? -1.964 34.844 16.609 1 94.88 316 GLY A N 1
ATOM 2381 C CA . GLY A 1 316 ? -1.611 33.781 17.547 1 94.88 316 GLY A CA 1
ATOM 2382 C C . GLY A 1 316 ? -0.177 33.312 17.391 1 94.88 316 GLY A C 1
ATOM 2383 O O . GLY A 1 316 ? 0.51 33.062 18.391 1 94.88 316 GLY A O 1
ATOM 2384 N N . VAL A 1 317 ? 0.244 33.125 16.125 1 94.69 317 VAL A N 1
ATOM 2385 C CA . VAL A 1 317 ? 1.612 32.688 15.867 1 94.69 317 VAL A CA 1
ATOM 2386 C C . VAL A 1 317 ? 2.594 33.75 16.359 1 94.69 317 VAL A C 1
ATOM 2388 O O . VAL A 1 317 ? 3.611 33.438 16.969 1 94.69 317 VAL A O 1
ATOM 2391 N N . ALA A 1 318 ? 2.307 35.062 16.125 1 94.25 318 ALA A N 1
ATOM 2392 C CA . ALA A 1 318 ? 3.162 36.156 16.562 1 94.25 318 ALA A CA 1
ATOM 2393 C C . ALA A 1 318 ? 3.299 36.156 18.078 1 94.25 318 ALA A C 1
ATOM 2395 O O . ALA A 1 318 ? 4.391 36.406 18.609 1 94.25 318 ALA A O 1
ATOM 2396 N N . ILE A 1 319 ? 2.258 35.906 18.703 1 94 319 ILE A N 1
ATOM 2397 C CA . ILE A 1 319 ? 2.262 35.906 20.172 1 94 319 ILE A CA 1
ATOM 2398 C C . ILE A 1 319 ? 3.043 34.719 20.688 1 94 319 ILE A C 1
ATOM 2400 O O . ILE A 1 319 ? 3.756 34.812 21.688 1 94 319 IL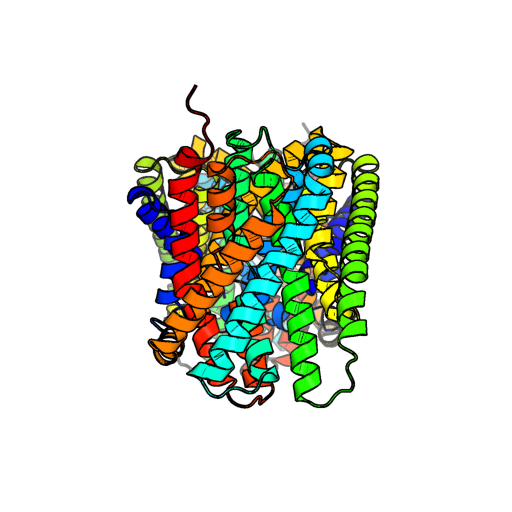E A O 1
ATOM 2404 N N . SER A 1 320 ? 2.9 33.594 20.062 1 93.31 320 SER A N 1
ATOM 2405 C CA . SER A 1 320 ? 3.57 32.375 20.5 1 93.31 320 SER A CA 1
ATOM 2406 C C . SER A 1 320 ? 5.086 32.5 20.359 1 93.31 320 SER A C 1
ATOM 2408 O O . SER A 1 320 ? 5.832 31.828 21.094 1 93.31 320 SER A O 1
ATOM 2410 N N . LEU A 1 321 ? 5.496 33.312 19.438 1 92.19 321 LEU A N 1
ATOM 2411 C CA . LEU A 1 321 ? 6.926 33.406 19.172 1 92.19 321 LEU A CA 1
ATOM 2412 C C . LEU A 1 321 ? 7.539 34.562 19.922 1 92.19 321 LEU A C 1
ATOM 2414 O O . LEU A 1 321 ? 8.75 34.812 19.844 1 92.19 321 LEU A O 1
ATOM 2418 N N . LEU A 1 322 ? 6.668 35.219 20.734 1 89.38 322 LEU A N 1
ATOM 2419 C CA . LEU A 1 322 ? 7.203 36.281 21.578 1 89.38 322 LEU A CA 1
ATOM 2420 C C . LEU A 1 322 ? 8.133 35.719 22.641 1 89.38 322 LEU A C 1
ATOM 2422 O O . LEU A 1 322 ? 7.797 34.75 23.312 1 89.38 322 LEU A O 1
ATOM 2426 N N . GLY A 1 323 ? 9.453 36.125 22.703 1 84.31 323 GLY A N 1
ATOM 2427 C CA . GLY A 1 323 ? 10.422 35.656 23.688 1 84.31 323 GLY A CA 1
ATOM 2428 C C . GLY A 1 323 ? 11.484 34.75 23.078 1 84.31 323 GLY A C 1
ATOM 2429 O O . GLY A 1 323 ? 12.414 34.344 23.766 1 84.31 323 GLY A O 1
ATOM 2430 N N . THR A 1 324 ? 11.203 34.375 21.922 1 87.88 324 THR A N 1
ATOM 2431 C CA . THR A 1 324 ? 12.211 33.562 21.234 1 87.88 324 THR A CA 1
ATOM 2432 C C . THR A 1 324 ? 13.211 34.469 20.5 1 87.88 324 THR A C 1
ATOM 2434 O O . THR A 1 324 ? 13.023 35.688 20.438 1 87.88 324 THR A O 1
ATOM 2437 N N . ASP A 1 325 ? 14.266 33.844 19.969 1 86.25 325 ASP A N 1
ATOM 2438 C CA . ASP A 1 325 ? 15.328 34.594 19.281 1 86.25 325 ASP A CA 1
ATOM 2439 C C . ASP A 1 325 ? 15.039 34.688 17.781 1 86.25 325 ASP A C 1
ATOM 2441 O O . ASP A 1 325 ? 15.938 35 17 1 86.25 325 ASP A O 1
ATOM 2445 N N . PHE A 1 326 ? 13.797 34.469 17.469 1 90.5 326 PHE A N 1
ATOM 2446 C CA . PHE A 1 326 ? 13.477 34.5 16.047 1 90.5 326 PHE A CA 1
ATOM 2447 C C . PHE A 1 326 ? 13.391 35.938 15.555 1 90.5 326 PHE A C 1
ATOM 2449 O O . PHE A 1 326 ? 12.875 36.812 16.266 1 90.5 326 PHE A O 1
ATOM 2456 N N . ASN A 1 327 ? 13.914 36.219 14.375 1 90.25 327 ASN A N 1
ATOM 2457 C CA . ASN A 1 327 ? 13.789 37.531 13.742 1 90.25 327 ASN A CA 1
ATOM 2458 C C . ASN A 1 327 ? 12.422 37.719 13.078 1 90.25 327 ASN A C 1
ATOM 2460 O O . ASN A 1 327 ? 11.617 36.781 13.055 1 90.25 327 ASN A O 1
ATOM 2464 N N . TRP A 1 328 ? 12.164 38.938 12.633 1 91 328 TRP A N 1
ATOM 2465 C CA . TRP A 1 328 ? 10.859 39.219 12.07 1 91 328 TRP A CA 1
ATOM 2466 C C . TRP A 1 328 ? 10.609 38.406 10.805 1 91 328 TRP A C 1
ATOM 2468 O O . TRP A 1 328 ? 9.469 38.031 10.531 1 91 328 TRP A O 1
ATOM 2478 N N . LYS A 1 329 ? 11.594 38.094 10.062 1 93 329 LYS A N 1
ATOM 2479 C CA . LYS A 1 329 ? 11.453 37.312 8.844 1 93 329 LYS A CA 1
ATOM 2480 C C . LYS A 1 329 ? 11.086 35.844 9.172 1 93 329 LYS A C 1
ATOM 2482 O O . LYS A 1 329 ? 10.242 35.25 8.5 1 93 329 LYS A O 1
ATOM 2487 N N . GLU A 1 330 ? 11.734 35.375 10.141 1 93.38 330 GLU A N 1
ATOM 2488 C CA . GLU A 1 330 ? 11.461 34.031 10.562 1 93.38 330 GLU A CA 1
ATOM 2489 C C . GLU A 1 330 ? 10.047 33.875 11.117 1 93.38 330 GLU A C 1
ATOM 2491 O O . GLU A 1 330 ? 9.375 32.875 10.891 1 93.38 330 GLU A O 1
ATOM 2496 N N . ARG A 1 331 ? 9.617 34.906 11.789 1 93.38 331 ARG A N 1
ATOM 2497 C CA . ARG A 1 331 ? 8.273 34.906 12.352 1 93.38 331 ARG A CA 1
ATOM 2498 C C . ARG A 1 331 ? 7.219 34.938 11.25 1 93.38 331 ARG A C 1
ATOM 2500 O O . ARG A 1 331 ? 6.203 34.25 11.344 1 93.38 331 ARG A O 1
ATOM 2507 N N . VAL A 1 332 ? 7.465 35.719 10.258 1 93.94 332 VAL A N 1
ATOM 2508 C CA . VAL A 1 332 ? 6.543 35.781 9.125 1 93.94 332 VAL A CA 1
ATOM 2509 C C . VAL A 1 332 ? 6.488 34.438 8.422 1 93.94 332 VAL A C 1
ATOM 2511 O O . VAL A 1 332 ? 5.422 34 7.973 1 93.94 332 VAL A O 1
ATOM 2514 N N . PHE A 1 333 ? 7.617 33.781 8.328 1 94.94 333 PHE A N 1
ATOM 2515 C CA . PHE A 1 333 ? 7.656 32.438 7.711 1 94.94 333 PHE A CA 1
ATOM 2516 C C . PHE A 1 333 ? 6.809 31.453 8.5 1 94.94 333 PHE A C 1
ATOM 2518 O O . PHE A 1 333 ? 6.102 30.625 7.918 1 94.94 333 PHE A O 1
ATOM 2525 N N . CYS A 1 334 ? 6.922 31.562 9.781 1 93.88 334 CYS A N 1
ATOM 2526 C CA . CYS A 1 334 ? 6.137 30.672 10.625 1 93.88 334 CYS A CA 1
ATOM 2527 C C . CYS A 1 334 ? 4.645 30.906 10.43 1 93.88 334 CYS A C 1
ATOM 2529 O O . CYS A 1 334 ? 3.852 29.969 10.461 1 93.88 334 CYS A O 1
ATOM 2531 N N . ILE A 1 335 ? 4.297 32.156 10.266 1 94.19 335 ILE A N 1
ATOM 2532 C CA . ILE A 1 335 ? 2.902 32.5 10.023 1 94.19 335 ILE A CA 1
ATOM 2533 C C . ILE A 1 335 ? 2.428 31.875 8.719 1 94.19 335 ILE A C 1
ATOM 2535 O O . ILE A 1 335 ? 1.352 31.266 8.664 1 94.19 335 ILE A O 1
ATOM 2539 N N . ILE A 1 336 ? 3.189 31.938 7.715 1 93.88 336 ILE A N 1
ATOM 2540 C CA . ILE A 1 336 ? 2.854 31.406 6.398 1 93.88 336 ILE A CA 1
ATOM 2541 C C . ILE A 1 336 ? 2.77 29.875 6.457 1 93.88 336 ILE A C 1
ATOM 2543 O O . ILE A 1 336 ? 1.879 29.281 5.855 1 93.88 336 ILE A O 1
ATOM 2547 N N . ALA A 1 337 ? 3.654 29.281 7.203 1 92.75 337 ALA A N 1
ATOM 2548 C CA . ALA A 1 337 ? 3.736 27.828 7.297 1 92.75 337 ALA A CA 1
ATOM 2549 C C . ALA A 1 337 ? 2.518 27.25 8.008 1 92.75 337 ALA A C 1
ATOM 2551 O O . ALA A 1 337 ? 2.184 26.078 7.836 1 92.75 337 ALA A O 1
ATOM 2552 N N . TYR A 1 338 ? 1.844 28.016 8.773 1 93.06 338 TYR A N 1
ATOM 2553 C CA . TYR A 1 338 ? 0.722 27.531 9.57 1 93.06 338 TYR A CA 1
ATOM 2554 C C . TYR A 1 338 ? -0.603 27.797 8.859 1 93.06 338 TYR A C 1
ATOM 2556 O O . TYR A 1 338 ? -1.673 27.609 9.438 1 93.06 338 TYR A O 1
ATOM 2564 N N . ILE A 1 339 ? -0.57 28.094 7.613 1 90.94 339 ILE A N 1
ATOM 2565 C CA . ILE A 1 339 ? -1.752 28.469 6.848 1 90.94 339 ILE A CA 1
ATOM 2566 C C . ILE A 1 339 ? -2.439 27.219 6.301 1 90.94 339 ILE A C 1
ATOM 2568 O O . ILE A 1 339 ? -3.666 27.125 6.34 1 90.94 339 ILE A O 1
ATOM 2572 N N . PRO A 1 340 ? -1.742 26.234 5.859 1 91.44 340 PRO A N 1
ATOM 2573 C CA . PRO A 1 340 ? -2.369 25.156 5.109 1 91.44 340 PRO A CA 1
ATOM 2574 C C . PRO A 1 340 ? -3.264 24.266 5.98 1 91.44 340 PRO A C 1
ATOM 2576 O O . PRO A 1 340 ? -2.9 23.953 7.113 1 91.44 340 PRO A O 1
ATOM 2579 N N . LYS A 1 341 ? -4.441 24 5.375 1 89.44 341 LYS A N 1
ATOM 2580 C CA . LYS A 1 341 ? -5.438 23.125 5.965 1 89.44 341 LYS A CA 1
ATOM 2581 C C . LYS A 1 341 ? -5.816 22 5 1 89.44 341 LYS A C 1
ATOM 2583 O O . LYS A 1 341 ? -6.012 22.234 3.809 1 89.44 341 LYS A O 1
ATOM 2588 N N . ALA A 1 342 ? -5.867 20.688 5.461 1 83.75 342 ALA A N 1
ATOM 2589 C CA . ALA A 1 342 ? -6.203 19.641 4.484 1 83.75 342 ALA A CA 1
ATOM 2590 C C . ALA A 1 342 ? -6.758 18.406 5.172 1 83.75 342 ALA A C 1
ATOM 2592 O O . ALA A 1 342 ? -7.977 18.219 5.254 1 83.75 342 ALA A O 1
ATOM 2593 N N . THR A 1 343 ? -6.008 17.688 5.887 1 78.5 343 THR A N 1
ATOM 2594 C CA . THR A 1 343 ? -6.305 16.328 6.32 1 78.5 343 THR A CA 1
ATOM 2595 C C . THR A 1 343 ? -7.43 16.312 7.352 1 78.5 343 THR A C 1
ATOM 2597 O O . THR A 1 343 ? -8.383 15.539 7.23 1 78.5 343 THR A O 1
ATOM 2600 N N . VAL A 1 344 ? -7.344 17.172 8.359 1 80.75 344 VAL A N 1
ATOM 2601 C CA . VAL A 1 344 ? -8.336 17.172 9.43 1 80.75 344 VAL A CA 1
ATOM 2602 C C . VAL A 1 344 ? -9.672 17.688 8.898 1 80.75 344 VAL A C 1
ATOM 2604 O O . VAL A 1 344 ? -10.734 17.156 9.234 1 80.75 344 VAL A O 1
ATOM 2607 N N . GLN A 1 345 ? -9.648 18.75 8.109 1 87.81 345 GLN A N 1
ATOM 2608 C CA . GLN A 1 345 ? -10.867 19.297 7.523 1 87.81 345 GLN A CA 1
ATOM 2609 C C . GLN A 1 345 ? -11.555 18.281 6.633 1 87.81 345 GLN A C 1
ATOM 2611 O O . GLN A 1 345 ? -12.789 18.188 6.613 1 87.81 345 GLN A O 1
ATOM 2616 N N . ALA A 1 346 ? -10.812 17.516 5.957 1 78 346 ALA A N 1
ATOM 2617 C CA . ALA A 1 346 ? -11.367 16.484 5.09 1 78 346 ALA A CA 1
ATOM 2618 C C . ALA A 1 346 ? -12 15.359 5.91 1 78 346 ALA A C 1
ATOM 2620 O O . ALA A 1 346 ? -13 14.773 5.496 1 78 346 ALA A O 1
ATOM 2621 N N . ALA A 1 347 ? -11.516 15.164 7.051 1 76.5 347 ALA A N 1
ATOM 2622 C CA . ALA A 1 347 ? -11.984 14.055 7.875 1 76.5 347 ALA A CA 1
ATOM 2623 C C . ALA A 1 347 ? -13.125 14.492 8.789 1 76.5 347 ALA A C 1
ATOM 2625 O O . ALA A 1 347 ? -14.109 13.766 8.953 1 76.5 347 ALA A O 1
ATOM 2626 N N . MET A 1 348 ? -12.977 15.664 9.383 1 82.69 348 MET A N 1
ATOM 2627 C CA . MET A 1 348 ? -13.883 16.062 10.453 1 82.69 348 MET A CA 1
ATOM 2628 C C . MET A 1 348 ? -14.961 17.016 9.922 1 82.69 348 MET A C 1
ATOM 2630 O O . MET A 1 348 ? -15.984 17.219 10.578 1 82.69 348 MET A O 1
ATOM 2634 N N . GLY A 1 349 ? -14.781 17.5 8.75 1 85.12 349 GLY A N 1
ATOM 2635 C CA . GLY A 1 349 ? -15.719 18.469 8.211 1 85.12 349 GLY A CA 1
ATOM 2636 C C . GLY A 1 349 ? -17.125 17.922 8.062 1 85.12 349 GLY A C 1
ATOM 2637 O O . GLY A 1 349 ? -18.109 18.656 8.234 1 85.12 349 GLY A O 1
ATOM 2638 N N . ALA A 1 350 ? -17.219 16.672 7.855 1 84.75 350 ALA A N 1
ATOM 2639 C CA . ALA A 1 350 ? -18.516 16.062 7.59 1 84.75 350 ALA A CA 1
ATOM 2640 C C . ALA A 1 350 ? -19.156 15.539 8.875 1 84.75 350 ALA A C 1
ATOM 2642 O O . ALA A 1 350 ? -20.344 15.211 8.898 1 84.75 350 ALA A O 1
ATOM 2643 N N . VAL A 1 351 ? -18.438 15.586 9.898 1 84.5 351 VAL A N 1
ATOM 2644 C CA . VAL A 1 351 ? -18.859 14.953 11.141 1 84.5 351 VAL A CA 1
ATOM 2645 C C . VAL A 1 351 ? -20.094 15.672 11.695 1 84.5 351 VAL A C 1
ATOM 2647 O O . VAL A 1 351 ? -21.094 15.031 12.039 1 84.5 351 VAL A O 1
ATOM 2650 N N . PRO A 1 352 ? -20.141 16.953 11.703 1 86.94 352 PRO A N 1
ATOM 2651 C CA . PRO A 1 352 ? -21.328 17.641 12.219 1 86.94 352 PRO A CA 1
ATOM 2652 C C . PRO A 1 352 ? -22.578 17.344 11.391 1 86.94 352 PRO A C 1
ATOM 2654 O O . PRO A 1 352 ? -23.672 17.156 11.953 1 86.94 352 PRO A O 1
ATOM 2657 N N . LEU A 1 353 ? -22.406 17.266 10.141 1 87.56 353 LEU A N 1
ATOM 2658 C CA . LEU A 1 353 ? -23.531 16.984 9.258 1 87.56 353 LEU A CA 1
ATOM 2659 C C . LEU A 1 353 ? -24.047 15.562 9.484 1 87.56 353 LEU A C 1
ATOM 2661 O O . LEU A 1 353 ? -25.25 15.336 9.539 1 87.56 353 LEU A O 1
ATOM 2665 N N . SER A 1 354 ? -23.188 14.672 9.609 1 84.38 354 SER A N 1
ATOM 2666 C CA . SER A 1 354 ? -23.547 13.273 9.805 1 84.38 354 SER A CA 1
ATOM 2667 C C . SER A 1 354 ? -24.25 13.07 11.148 1 84.38 354 SER A C 1
ATOM 2669 O O . SER A 1 354 ? -25.078 12.164 11.289 1 84.38 354 SER A O 1
ATOM 2671 N N . LEU A 1 355 ? -23.922 13.891 12.102 1 82.69 355 LEU A N 1
ATOM 2672 C CA . LEU A 1 355 ? -24.5 13.758 13.438 1 82.69 355 LEU A CA 1
ATOM 2673 C C . LEU A 1 355 ? -25.766 14.594 13.562 1 82.69 355 LEU A C 1
ATOM 2675 O O . LEU A 1 355 ? -26.391 14.641 14.633 1 82.69 355 LEU A O 1
ATOM 2679 N N . GLY A 1 356 ? -26.125 15.211 12.508 1 83.94 356 GLY A N 1
ATOM 2680 C CA . GLY A 1 356 ? -27.406 15.914 12.461 1 83.94 356 GLY A CA 1
ATOM 2681 C C . GLY A 1 356 ? -27.344 17.312 13.055 1 83.94 356 GLY A C 1
ATOM 2682 O O . GLY A 1 356 ? -28.359 17.844 13.492 1 83.94 356 GLY A O 1
ATOM 2683 N N . VAL A 1 357 ? -26.203 17.891 13.266 1 88.69 357 VAL A N 1
ATOM 2684 C CA . VAL A 1 357 ? -26.062 19.266 13.75 1 88.69 357 VAL A CA 1
ATOM 2685 C C . VAL A 1 357 ? -26.734 20.219 12.773 1 88.69 357 VAL A C 1
ATOM 2687 O O . VAL A 1 357 ? -26.594 20.078 11.555 1 88.69 357 VAL A O 1
ATOM 2690 N N . GLU A 1 358 ? -27.359 21.172 13.438 1 82.12 358 GLU A N 1
ATOM 2691 C CA . GLU A 1 358 ? -27.969 22.203 12.594 1 82.12 358 GLU A CA 1
ATOM 2692 C C . GLU A 1 358 ? -26.922 23.031 11.867 1 82.12 358 GLU A C 1
ATOM 2694 O O . GLU A 1 358 ? -25.938 23.453 12.477 1 82.12 358 GLU A O 1
ATOM 2699 N N . SER A 1 359 ? -26.812 23.078 10.562 1 88.31 359 SER A N 1
ATOM 2700 C CA . SER A 1 359 ? -25.891 23.828 9.727 1 88.31 359 SER A CA 1
ATOM 2701 C C . SER A 1 359 ? -24.656 23 9.367 1 88.31 359 SER A C 1
ATOM 2703 O O . SER A 1 359 ? -23.609 23.531 9.031 1 88.31 359 SER A O 1
ATOM 2705 N N . GLY A 1 360 ? -24.766 21.766 9.719 1 89.31 360 GLY A N 1
ATOM 2706 C CA . GLY A 1 360 ? -23.672 20.875 9.391 1 89.31 360 GLY A CA 1
ATOM 2707 C C . GLY A 1 360 ? -23.25 20.953 7.934 1 89.31 360 GLY A C 1
ATOM 2708 O O . GLY A 1 360 ? -22.078 20.75 7.609 1 89.31 360 GLY A O 1
ATOM 2709 N N . ASP A 1 361 ? -24.203 21.328 7.148 1 88.75 361 ASP A N 1
ATOM 2710 C CA . ASP A 1 361 ? -23.922 21.453 5.723 1 88.75 361 ASP A CA 1
ATOM 2711 C C . ASP A 1 361 ? -23.016 22.656 5.441 1 88.75 361 ASP A C 1
ATOM 2713 O O . ASP A 1 361 ? -22.109 22.578 4.602 1 88.75 361 ASP A O 1
ATOM 2717 N N . ILE A 1 362 ? -23.281 23.688 6.18 1 90.12 362 ILE A N 1
ATOM 2718 C CA . ILE A 1 362 ? -22.484 24.891 6.012 1 90.12 362 ILE A CA 1
ATOM 2719 C C . ILE A 1 362 ? -21.078 24.656 6.566 1 90.12 362 ILE A C 1
ATOM 2721 O O . ILE A 1 362 ? -20.094 25.078 5.969 1 90.12 362 ILE A O 1
ATOM 2725 N N . ILE A 1 363 ? -21.016 23.984 7.648 1 91.56 363 ILE A N 1
ATOM 2726 C CA . ILE A 1 363 ? -19.719 23.656 8.25 1 91.56 363 ILE A CA 1
ATOM 2727 C C . ILE A 1 363 ? -18.891 22.828 7.281 1 91.56 363 ILE A C 1
ATOM 2729 O O . ILE A 1 363 ? -17.703 23.094 7.074 1 91.56 363 ILE A O 1
ATOM 2733 N N . LEU A 1 364 ? -19.578 21.906 6.707 1 90.31 364 LEU A N 1
ATOM 2734 C CA . LEU A 1 364 ? -18.906 21.062 5.73 1 90.31 364 LEU A CA 1
ATOM 2735 C C . LEU A 1 364 ? -18.438 21.875 4.535 1 90.31 364 LEU A C 1
ATOM 2737 O O . LEU A 1 364 ? -17.297 21.719 4.078 1 90.31 364 LEU A O 1
ATOM 2741 N N . ALA A 1 365 ? -19.2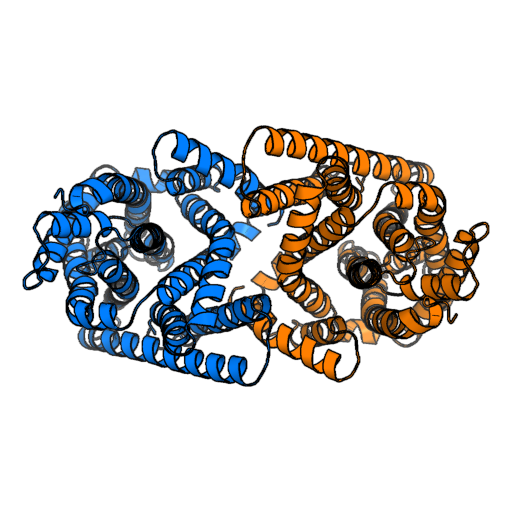19 22.703 4.074 1 89.81 365 ALA A N 1
ATOM 2742 C CA . ALA A 1 365 ? -18.891 23.531 2.912 1 89.81 365 ALA A CA 1
ATOM 2743 C C . ALA A 1 365 ? -17.688 24.422 3.182 1 89.81 365 ALA A C 1
ATOM 2745 O O . ALA A 1 365 ? -16.781 24.516 2.346 1 89.81 365 ALA A O 1
ATOM 2746 N N . ILE A 1 366 ? -17.641 25.016 4.297 1 91.75 366 ILE A N 1
ATOM 2747 C CA . ILE A 1 366 ? -16.547 25.922 4.637 1 91.75 366 ILE A CA 1
ATOM 2748 C C . ILE A 1 366 ? -15.266 25.125 4.867 1 91.75 366 ILE A C 1
ATOM 2750 O O . ILE A 1 366 ? -14.172 25.578 4.516 1 91.75 366 ILE A O 1
ATOM 2754 N N . ALA A 1 367 ? -15.398 24 5.48 1 90.69 367 ALA A N 1
ATOM 2755 C CA . ALA A 1 367 ? -14.242 23.125 5.684 1 90.69 367 ALA A CA 1
ATOM 2756 C C . ALA A 1 367 ? -13.602 22.734 4.352 1 90.69 367 ALA A C 1
ATOM 2758 O O . ALA A 1 367 ? -12.383 22.766 4.207 1 90.69 367 ALA A O 1
ATOM 2759 N N . VAL A 1 368 ? -14.406 22.422 3.408 1 89.25 368 VAL A N 1
ATOM 2760 C CA . VAL A 1 368 ? -13.93 22.031 2.084 1 89.25 368 VAL A CA 1
ATOM 2761 C C . VAL A 1 368 ? -13.289 23.234 1.389 1 89.25 368 VAL A C 1
ATOM 2763 O O . VAL A 1 368 ? -12.242 23.094 0.751 1 89.25 368 VAL A O 1
ATOM 2766 N N . LEU A 1 369 ? -13.906 24.312 1.543 1 91.06 369 LEU A N 1
ATOM 2767 C CA . LEU A 1 369 ? -13.383 25.547 0.956 1 91.06 369 LEU A CA 1
ATOM 2768 C C . LEU A 1 369 ? -12.023 25.891 1.546 1 91.06 369 LEU A C 1
ATOM 2770 O O . LEU A 1 369 ? -11.141 26.391 0.841 1 91.06 369 LEU A O 1
ATOM 2774 N N . ALA A 1 370 ? -11.875 25.672 2.811 1 92.12 370 ALA A N 1
ATOM 2775 C CA . ALA A 1 370 ? -10.609 25.938 3.486 1 92.12 370 ALA A CA 1
ATOM 2776 C C . ALA A 1 370 ? -9.477 25.109 2.877 1 92.12 370 ALA A C 1
ATOM 2778 O O . ALA A 1 370 ? -8.352 25.594 2.74 1 92.12 370 ALA A O 1
ATOM 2779 N N . ILE A 1 371 ? -9.734 23.906 2.539 1 88.31 371 ILE A N 1
ATOM 2780 C CA . ILE A 1 371 ? -8.742 23.047 1.909 1 88.31 371 ILE A CA 1
ATOM 2781 C C . ILE A 1 371 ? -8.336 23.625 0.556 1 88.31 371 ILE A C 1
ATOM 2783 O O . ILE A 1 371 ? -7.148 23.75 0.254 1 88.31 371 ILE A O 1
ATOM 2787 N N . LEU A 1 372 ? -9.328 24.031 -0.165 1 88.19 372 LEU A N 1
ATOM 2788 C CA . LEU A 1 372 ? -9.141 24.484 -1.536 1 88.19 372 LEU A CA 1
ATOM 2789 C C . LEU A 1 372 ? -8.32 25.766 -1.572 1 88.19 372 LEU A C 1
ATOM 2791 O O . LEU A 1 372 ? -7.543 25.984 -2.508 1 88.19 372 LEU A O 1
ATOM 2795 N N . ILE A 1 373 ? -8.438 26.547 -0.594 1 89.94 373 ILE A N 1
ATOM 2796 C CA . ILE A 1 373 ? -7.805 27.859 -0.624 1 89.94 373 ILE A CA 1
ATOM 2797 C C . ILE A 1 373 ? -6.48 27.812 0.131 1 89.94 373 ILE A C 1
ATOM 2799 O O . ILE A 1 373 ? -5.449 28.266 -0.384 1 89.94 373 ILE A O 1
ATOM 2803 N N . THR A 1 374 ? -6.48 27.234 1.25 1 92.19 374 THR A N 1
ATOM 2804 C CA . THR A 1 374 ? -5.344 27.391 2.148 1 92.19 374 THR A CA 1
ATOM 2805 C C . THR A 1 374 ? -4.242 26.406 1.802 1 92.19 374 THR A C 1
ATOM 2807 O O . THR A 1 374 ? -3.059 26.672 2.012 1 92.19 374 THR A O 1
ATOM 2810 N N . ALA A 1 375 ? -4.625 25.203 1.378 1 89.5 375 ALA A N 1
ATOM 2811 C CA . ALA A 1 375 ? -3.598 24.219 1.049 1 89.5 375 ALA A CA 1
ATOM 2812 C C . ALA A 1 375 ? -2.695 24.719 -0.074 1 89.5 375 ALA A C 1
ATOM 2814 O O . ALA A 1 375 ? -1.472 24.75 0.068 1 89.5 375 ALA A O 1
ATOM 2815 N N . PRO A 1 376 ? -3.291 25.172 -1.212 1 89.88 376 PRO A N 1
ATOM 2816 C CA . PRO A 1 376 ? -2.443 25.719 -2.275 1 89.88 376 PRO A CA 1
ATOM 2817 C C . PRO A 1 376 ? -1.717 27 -1.858 1 89.88 376 PRO A C 1
ATOM 2819 O O . PRO A 1 376 ? -0.53 27.156 -2.154 1 89.88 376 PRO A O 1
ATOM 2822 N N . LEU A 1 377 ? -2.4 27.875 -1.188 1 91.06 377 LEU A N 1
ATOM 2823 C CA . LEU A 1 377 ? -1.814 29.141 -0.759 1 91.06 377 LEU A CA 1
ATOM 2824 C C . LEU A 1 377 ? -0.66 28.906 0.208 1 91.06 377 LEU A C 1
ATOM 2826 O O . LEU A 1 377 ? 0.374 29.562 0.122 1 91.06 377 LEU A O 1
ATOM 2830 N N . GLY A 1 378 ? -0.904 28.016 1.111 1 91.69 378 GLY A N 1
ATOM 2831 C CA . GLY A 1 378 ? 0.153 27.688 2.053 1 91.69 378 GLY A CA 1
ATOM 2832 C C . GLY A 1 378 ? 1.362 27.047 1.394 1 91.69 378 GLY A C 1
ATOM 2833 O O . GLY A 1 378 ? 2.502 27.422 1.694 1 91.69 378 GLY A O 1
ATOM 2834 N N . ALA A 1 379 ? 1.086 26.141 0.535 1 90.81 379 ALA A N 1
ATOM 2835 C CA . ALA A 1 379 ? 2.176 25.469 -0.169 1 90.81 379 ALA A CA 1
ATOM 2836 C C . ALA A 1 379 ? 2.988 26.453 -0.995 1 90.81 379 ALA A C 1
ATOM 2838 O O . ALA A 1 379 ? 4.223 26.453 -0.953 1 90.81 379 ALA A O 1
ATOM 2839 N N . ILE A 1 380 ? 2.311 27.312 -1.727 1 92.5 380 ILE A N 1
ATOM 2840 C CA . ILE A 1 380 ? 2.973 28.328 -2.547 1 92.5 380 ILE A CA 1
ATOM 2841 C C . ILE A 1 380 ? 3.705 29.328 -1.65 1 92.5 380 ILE A C 1
ATOM 2843 O O . ILE A 1 380 ? 4.844 29.703 -1.938 1 92.5 380 ILE A O 1
ATOM 2847 N N . GLY A 1 381 ? 3.062 29.703 -0.629 1 93.12 381 GLY A N 1
ATOM 2848 C CA . GLY A 1 381 ? 3.672 30.625 0.314 1 93.12 381 GLY A CA 1
ATOM 2849 C C . GLY A 1 381 ? 4.949 30.094 0.931 1 93.12 381 GLY A C 1
ATOM 2850 O O . GLY A 1 381 ? 5.965 30.797 0.981 1 93.12 381 GLY A O 1
ATOM 2851 N N . ILE A 1 382 ? 4.906 28.875 1.375 1 92.31 382 ILE A N 1
ATOM 2852 C CA . ILE A 1 382 ? 6.074 28.266 1.995 1 92.31 382 ILE A CA 1
ATOM 2853 C C . ILE A 1 382 ? 7.195 28.125 0.967 1 92.31 382 ILE A C 1
ATOM 2855 O O . ILE A 1 382 ? 8.352 28.453 1.255 1 92.31 382 ILE A O 1
ATOM 2859 N N . HIS A 1 383 ? 6.801 27.688 -0.178 1 90.06 383 HIS A N 1
ATOM 2860 C CA . HIS A 1 383 ? 7.77 27.438 -1.236 1 90.06 383 HIS A CA 1
ATOM 2861 C C . HIS A 1 383 ? 8.531 28.703 -1.613 1 90.06 383 HIS A C 1
ATOM 2863 O O . HIS A 1 383 ? 9.75 28.672 -1.759 1 90.06 383 HIS A O 1
ATOM 2869 N N . TYR A 1 384 ? 7.902 29.797 -1.71 1 90.62 384 TYR A N 1
ATOM 2870 C CA . TYR A 1 384 ? 8.523 31.031 -2.191 1 90.62 384 TYR A CA 1
ATOM 2871 C C . TYR A 1 384 ? 9.125 31.828 -1.038 1 90.62 384 TYR A C 1
ATOM 2873 O O . TYR A 1 384 ? 10.102 32.562 -1.221 1 90.62 384 TYR A O 1
ATOM 2881 N N . SER A 1 385 ? 8.656 31.625 0.094 1 91.38 385 SER A N 1
ATOM 2882 C CA . SER A 1 385 ? 9.117 32.438 1.219 1 91.38 385 SER A CA 1
ATOM 2883 C C . SER A 1 385 ? 10.289 31.781 1.933 1 91.38 385 SER A C 1
ATOM 2885 O O . SER A 1 385 ? 11.047 32.438 2.645 1 91.38 385 SER A O 1
ATOM 2887 N N . ALA A 1 386 ? 10.453 30.547 1.748 1 89.25 386 ALA A N 1
ATOM 2888 C CA . ALA A 1 386 ? 11.469 29.797 2.492 1 89.25 386 ALA A CA 1
ATOM 2889 C C . ALA A 1 386 ? 12.859 30.391 2.271 1 89.25 386 ALA A C 1
ATOM 2891 O O . ALA A 1 386 ? 13.547 30.75 3.229 1 89.25 386 ALA A O 1
ATOM 2892 N N . GLU A 1 387 ? 13.25 30.562 1.061 1 85.38 387 GLU A N 1
ATOM 2893 C CA . GLU 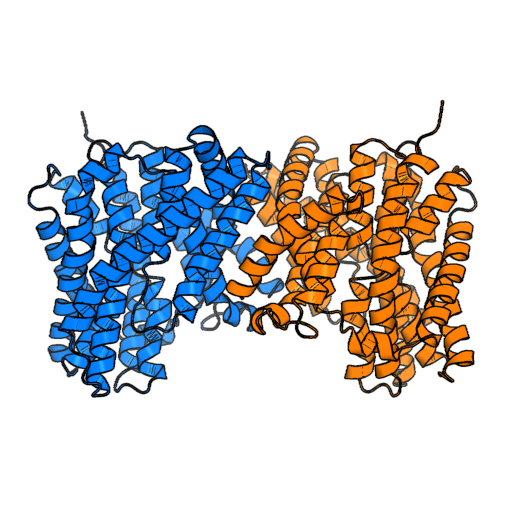A 1 387 ? 14.594 31.047 0.763 1 85.38 387 GLU A CA 1
ATOM 2894 C C . GLU A 1 387 ? 14.703 32.562 1.045 1 85.38 387 GLU A C 1
ATOM 2896 O O . GLU A 1 387 ? 15.742 33.031 1.515 1 85.38 387 GLU A O 1
ATOM 2901 N N . LYS A 1 388 ? 13.656 33.25 0.844 1 89.06 388 LYS A N 1
ATOM 2902 C CA . LYS A 1 388 ? 13.688 34.719 0.993 1 89.06 388 LYS A CA 1
ATOM 2903 C C . LYS A 1 388 ? 13.703 35.125 2.465 1 89.06 388 LYS A C 1
ATOM 2905 O O . LYS A 1 388 ? 14.359 36.094 2.842 1 89.06 388 LYS A O 1
ATOM 2910 N N . LEU A 1 389 ? 13.086 34.344 3.232 1 89.69 389 LEU A N 1
ATOM 2911 C CA . LEU A 1 389 ? 12.898 34.75 4.617 1 89.69 389 LEU A CA 1
ATOM 2912 C C . LEU A 1 389 ? 13.875 34.031 5.543 1 89.69 389 LEU A C 1
ATOM 2914 O O . LEU A 1 389 ? 14.227 34.562 6.605 1 89.69 389 LEU A O 1
ATOM 2918 N N . LEU A 1 390 ? 14.375 32.875 5.172 1 88 390 LEU A N 1
ATOM 2919 C CA . LEU A 1 390 ? 15.148 32.094 6.113 1 88 390 LEU A CA 1
ATOM 2920 C C . LEU A 1 390 ? 16.641 32.156 5.793 1 88 390 LEU A C 1
ATOM 2922 O O . LEU A 1 390 ? 17.484 31.812 6.629 1 88 390 LEU A O 1
ATOM 2926 N N . ILE A 1 391 ? 17.078 32.406 4.508 1 74.25 391 ILE A N 1
ATOM 2927 C CA . ILE A 1 391 ? 18.484 32.5 4.168 1 74.25 391 ILE A CA 1
ATOM 2928 C C . ILE A 1 391 ? 19 33.906 4.562 1 74.25 391 ILE A C 1
ATOM 2930 O O . ILE A 1 391 ? 18.406 34.906 4.188 1 74.25 391 ILE A O 1
ATOM 2934 N N . GLU A 1 392 ? 19.766 33.969 5.73 1 61.78 392 GLU A N 1
ATOM 2935 C CA . GLU A 1 392 ? 20.422 35.188 6.141 1 61.78 392 GLU A CA 1
ATOM 2936 C C . GLU A 1 392 ? 21.344 35.719 5.039 1 61.78 392 GLU A C 1
ATOM 2938 O O . GLU A 1 392 ? 22.141 34.969 4.48 1 61.78 392 GLU A O 1
ATOM 2943 N N . LYS A 1 393 ? 20.906 36.625 4.152 1 48.25 393 LYS A N 1
ATOM 2944 C CA . LYS A 1 393 ? 21.938 37.312 3.357 1 48.25 393 LYS A CA 1
ATOM 2945 C C . LYS A 1 393 ? 23.125 37.688 4.223 1 48.25 393 LYS A C 1
ATOM 2947 O O . LYS A 1 393 ? 22.969 38.312 5.27 1 48.25 393 LYS A O 1
ATOM 2952 N N . GLN A 1 394 ? 24.281 36.938 4.168 1 38.66 394 GLN A N 1
ATOM 2953 C CA . GLN A 1 394 ? 25.516 37.594 4.598 1 38.66 394 GLN A CA 1
ATOM 2954 C C . GLN A 1 394 ? 25.641 38.969 3.963 1 38.66 394 GLN A C 1
ATOM 2956 O O . GLN A 1 394 ? 25.391 39.156 2.77 1 38.66 394 GLN A O 1
ATOM 2961 N N . MET B 1 1 ? -9.102 -1.075 7.723 1 87.56 1 MET B N 1
ATOM 2962 C CA . MET B 1 1 ? -8.062 -1.627 6.852 1 87.56 1 MET B CA 1
ATOM 2963 C C . MET B 1 1 ? -6.68 -1.43 7.457 1 87.56 1 MET B C 1
ATOM 2965 O O . MET B 1 1 ? -5.871 -2.357 7.48 1 87.56 1 MET B O 1
ATOM 2969 N N . ALA B 1 2 ? -6.523 -0.358 8.148 1 87.06 2 ALA B N 1
ATOM 2970 C CA . ALA B 1 2 ? -5.188 -0.034 8.641 1 87.06 2 ALA B CA 1
ATOM 2971 C C . ALA B 1 2 ? -4.777 -0.979 9.766 1 87.06 2 ALA B C 1
ATOM 2973 O O . ALA B 1 2 ? -3.646 -1.47 9.797 1 87.06 2 ALA B O 1
ATOM 2974 N N . ALA B 1 3 ? -5.676 -1.256 10.648 1 88.06 3 ALA B N 1
ATOM 2975 C CA . ALA B 1 3 ? -5.379 -2.178 11.742 1 88.06 3 ALA B CA 1
ATOM 2976 C C . ALA B 1 3 ? -5.051 -3.57 11.211 1 88.06 3 ALA B C 1
ATOM 2978 O O . ALA B 1 3 ? -4.121 -4.223 11.695 1 88.06 3 ALA B O 1
ATOM 2979 N N . SER B 1 4 ? -5.84 -4.004 10.25 1 91.81 4 SER B N 1
ATOM 2980 C CA . SER B 1 4 ? -5.59 -5.301 9.633 1 91.81 4 SER B CA 1
ATOM 2981 C C . SER B 1 4 ? -4.211 -5.348 8.977 1 91.81 4 SER B C 1
ATOM 2983 O O . SER B 1 4 ? -3.51 -6.355 9.07 1 91.81 4 SER B O 1
ATOM 2985 N N . LEU B 1 5 ? -3.896 -4.258 8.312 1 91.81 5 LEU B N 1
ATOM 2986 C CA . LEU B 1 5 ? -2.594 -4.176 7.664 1 91.81 5 LEU B CA 1
ATOM 2987 C C . LEU B 1 5 ? -1.469 -4.266 8.688 1 91.81 5 LEU B C 1
ATOM 2989 O O . LEU B 1 5 ? -0.46 -4.934 8.453 1 91.81 5 LEU B O 1
ATOM 2993 N N . ALA B 1 6 ? -1.642 -3.59 9.781 1 92.19 6 ALA B N 1
ATOM 2994 C CA . ALA B 1 6 ? -0.644 -3.623 10.844 1 92.19 6 ALA B CA 1
ATOM 2995 C C . ALA B 1 6 ? -0.472 -5.035 11.398 1 92.19 6 ALA B C 1
ATOM 2997 O O . ALA B 1 6 ? 0.654 -5.496 11.602 1 92.19 6 ALA B O 1
ATOM 2998 N N . ILE B 1 7 ? -1.53 -5.688 11.617 1 92.62 7 ILE B N 1
ATOM 2999 C CA . ILE B 1 7 ? -1.504 -7.047 12.156 1 92.62 7 ILE B CA 1
ATOM 3000 C C . ILE B 1 7 ? -0.82 -7.98 11.156 1 92.62 7 ILE B C 1
ATOM 3002 O O . ILE B 1 7 ? -0.01 -8.82 11.547 1 92.62 7 ILE B O 1
ATOM 3006 N N . ILE B 1 8 ? -1.16 -7.816 9.945 1 93.56 8 ILE B N 1
ATOM 3007 C CA . ILE B 1 8 ? -0.59 -8.641 8.883 1 93.56 8 ILE B CA 1
ATOM 3008 C C . ILE B 1 8 ? 0.925 -8.453 8.844 1 93.56 8 ILE B C 1
ATOM 3010 O O . ILE B 1 8 ? 1.675 -9.43 8.75 1 93.56 8 ILE B O 1
ATOM 3014 N N . LEU B 1 9 ? 1.333 -7.254 8.969 1 92.69 9 LEU B N 1
ATOM 3015 C CA . LEU B 1 9 ? 2.76 -6.957 8.891 1 92.69 9 LEU B CA 1
ATOM 3016 C C . LEU B 1 9 ? 3.486 -7.449 10.133 1 92.69 9 LEU B C 1
ATOM 3018 O O . LEU B 1 9 ? 4.527 -8.102 10.031 1 92.69 9 LEU B O 1
ATOM 3022 N N . LEU B 1 10 ? 2.967 -7.168 11.297 1 92.88 10 LEU B N 1
ATOM 3023 C CA . LEU B 1 10 ? 3.631 -7.453 12.562 1 92.88 10 LEU B CA 1
ATOM 3024 C C . LEU B 1 10 ? 3.662 -8.953 12.836 1 92.88 10 LEU B C 1
ATOM 3026 O O . LEU B 1 10 ? 4.602 -9.453 13.453 1 92.88 10 LEU B O 1
ATOM 3030 N N . LEU B 1 11 ? 2.658 -9.617 12.406 1 93.56 11 LEU B N 1
ATOM 3031 C CA . LEU B 1 11 ? 2.615 -11.055 12.641 1 93.56 11 LEU B CA 1
ATOM 3032 C C . LEU B 1 11 ? 3.174 -11.812 11.445 1 93.56 11 LEU B C 1
ATOM 3034 O O . LEU B 1 11 ? 3.635 -12.953 11.586 1 93.56 11 LEU B O 1
ATOM 3038 N N . GLY B 1 12 ? 3.057 -11.242 10.289 1 93.31 12 GLY B N 1
ATOM 3039 C CA . GLY B 1 12 ? 3.537 -11.898 9.086 1 93.31 12 GLY B CA 1
ATOM 3040 C C . GLY B 1 12 ? 5.043 -12.086 9.07 1 93.31 12 GLY B C 1
ATOM 3041 O O . GLY B 1 12 ? 5.531 -13.164 8.711 1 93.31 12 GLY B O 1
ATOM 3042 N N . LEU B 1 13 ? 5.762 -11.086 9.508 1 92.44 13 LEU B N 1
ATOM 3043 C CA . LEU B 1 13 ? 7.223 -11.125 9.477 1 92.44 13 LEU B CA 1
ATOM 3044 C C . LEU B 1 13 ? 7.754 -12.172 10.461 1 92.44 13 LEU B C 1
ATOM 3046 O O . LEU B 1 13 ? 8.57 -13.016 10.086 1 92.44 13 LEU B O 1
ATOM 3050 N N . PRO B 1 14 ? 7.297 -12.156 11.703 1 92.31 14 PRO B N 1
ATOM 3051 C CA . PRO B 1 14 ? 7.746 -13.211 12.617 1 92.31 14 PRO B CA 1
ATOM 3052 C C . PRO B 1 14 ? 7.32 -14.602 12.164 1 92.31 14 PRO B C 1
ATOM 3054 O O . PRO B 1 14 ? 8.055 -15.57 12.375 1 92.31 14 PRO B O 1
ATOM 3057 N N . ALA B 1 15 ? 6.133 -14.75 11.648 1 93.62 15 ALA B N 1
ATOM 3058 C CA . ALA B 1 15 ? 5.672 -16.047 11.156 1 93.62 15 ALA B CA 1
ATOM 3059 C C . ALA B 1 15 ? 6.609 -16.578 10.078 1 93.62 15 ALA B C 1
ATOM 3061 O O . ALA B 1 15 ? 6.93 -17.781 10.062 1 93.62 15 ALA B O 1
ATOM 3062 N N . LYS B 1 16 ? 6.934 -15.734 9.164 1 92.31 16 LYS B N 1
ATOM 3063 C CA . LYS B 1 16 ? 7.887 -16.125 8.125 1 92.31 16 LYS B CA 1
ATOM 3064 C C . LYS B 1 16 ? 9.211 -16.578 8.734 1 92.31 16 LYS B C 1
ATOM 3066 O O . LYS B 1 16 ? 9.75 -17.609 8.352 1 92.31 16 LYS B O 1
ATOM 3071 N N . ARG B 1 17 ? 9.734 -15.906 9.734 1 90.38 17 ARG B N 1
ATOM 3072 C CA . ARG B 1 17 ? 11.016 -16.203 10.367 1 90.38 17 ARG B CA 1
ATOM 3073 C C . ARG B 1 17 ? 10.953 -17.516 11.148 1 90.38 17 ARG B C 1
ATOM 3075 O O . ARG B 1 17 ? 11.906 -18.297 11.125 1 90.38 17 ARG B O 1
ATOM 3082 N N . ILE B 1 18 ? 9.914 -17.719 11.836 1 93.06 18 ILE B N 1
ATOM 3083 C CA . ILE B 1 18 ? 9.75 -18.922 12.641 1 93.06 18 ILE B CA 1
ATOM 3084 C C . ILE B 1 18 ? 9.805 -20.156 11.742 1 93.06 18 ILE B C 1
ATOM 3086 O O . ILE B 1 18 ? 10.469 -21.141 12.07 1 93.06 18 ILE B O 1
ATOM 3090 N N . PHE B 1 19 ? 9.156 -20.125 10.664 1 92.25 19 PHE B N 1
ATOM 3091 C CA . PHE B 1 19 ? 9.133 -21.266 9.758 1 92.25 19 PHE B CA 1
ATOM 3092 C C . PHE B 1 19 ? 10.484 -21.438 9.07 1 92.25 19 PHE B C 1
ATOM 3094 O O . PHE B 1 19 ? 10.922 -22.562 8.828 1 92.25 19 PHE B O 1
ATOM 3101 N N . GLU B 1 20 ? 11.109 -20.344 8.781 1 89.62 20 GLU B N 1
ATOM 3102 C CA . GLU B 1 20 ? 12.445 -20.438 8.211 1 89.62 20 GLU B CA 1
ATOM 3103 C C . GLU B 1 20 ? 13.43 -21.062 9.203 1 89.62 20 GLU B C 1
ATOM 3105 O O . GLU B 1 20 ? 14.32 -21.812 8.805 1 89.62 20 GLU B O 1
ATOM 3110 N N . LYS B 1 21 ? 13.211 -20.75 10.453 1 90.56 21 LYS B N 1
ATOM 3111 C CA . LYS B 1 21 ? 14.047 -21.359 11.484 1 90.56 21 LYS B CA 1
ATOM 3112 C C . LYS B 1 21 ? 13.789 -22.859 11.602 1 90.56 21 LYS B C 1
ATOM 3114 O O . LYS B 1 21 ? 14.688 -23.625 11.938 1 90.56 21 LYS B O 1
ATOM 3119 N N . LEU B 1 22 ? 12.586 -23.25 11.273 1 91.75 22 LEU B N 1
ATOM 3120 C CA . LEU B 1 22 ? 12.234 -24.656 11.289 1 91.75 22 LEU B CA 1
ATOM 3121 C C . LEU B 1 22 ? 12.617 -25.344 9.977 1 91.75 22 LEU B C 1
ATOM 3123 O O . LEU B 1 22 ? 12.188 -26.453 9.703 1 91.75 22 LEU B O 1
ATOM 3127 N N . ARG B 1 23 ? 13.281 -24.672 9.125 1 88.62 23 ARG B N 1
ATOM 3128 C CA . ARG B 1 23 ? 13.773 -25.156 7.836 1 88.62 23 ARG B CA 1
ATOM 3129 C C . ARG B 1 23 ? 12.617 -25.391 6.863 1 88.62 23 ARG B C 1
ATOM 3131 O O . ARG B 1 23 ? 12.664 -26.312 6.051 1 88.62 23 ARG B O 1
ATOM 3138 N N . LEU B 1 24 ? 11.633 -24.672 7.031 1 90.44 24 LEU B N 1
ATOM 3139 C CA . LEU B 1 24 ? 10.492 -24.672 6.117 1 90.44 24 LEU B CA 1
ATOM 3140 C C . LEU B 1 24 ? 10.414 -23.359 5.34 1 90.44 24 LEU B C 1
ATOM 3142 O O . LEU B 1 24 ? 11.016 -22.359 5.738 1 90.44 24 LEU B O 1
ATOM 3146 N N . PRO B 1 25 ? 9.836 -23.438 4.203 1 88.81 25 PRO B N 1
ATOM 3147 C CA . PRO B 1 25 ? 9.688 -22.188 3.445 1 88.81 25 PRO B CA 1
ATOM 3148 C C . PRO B 1 25 ? 8.883 -21.125 4.203 1 88.81 25 PRO B C 1
ATOM 3150 O O . PRO B 1 25 ? 7.844 -21.438 4.789 1 88.81 25 PRO B O 1
ATOM 3153 N N . GLY B 1 26 ? 9.328 -19.922 4.234 1 90.12 26 GLY B N 1
ATOM 3154 C CA . GLY B 1 26 ? 8.719 -18.828 4.969 1 90.12 26 GLY B CA 1
ATOM 3155 C C . GLY B 1 26 ? 7.293 -18.547 4.539 1 90.12 26 GLY B C 1
ATOM 3156 O O . GLY B 1 26 ? 6.469 -18.109 5.348 1 90.12 26 GLY B O 1
ATOM 3157 N N . LEU B 1 27 ? 7.039 -18.75 3.227 1 88.62 27 LEU B N 1
ATOM 3158 C CA . LEU B 1 27 ? 5.707 -18.453 2.711 1 88.62 27 LEU B CA 1
ATOM 3159 C C . LEU B 1 27 ? 4.652 -19.297 3.416 1 88.62 27 LEU B C 1
ATOM 3161 O O . LEU B 1 27 ? 3.496 -18.891 3.533 1 88.62 27 LEU B O 1
ATOM 3165 N N . LEU B 1 28 ? 5.031 -20.5 3.914 1 90.56 28 LEU B N 1
ATOM 3166 C CA . LEU B 1 28 ? 4.102 -21.359 4.621 1 90.56 28 LEU B CA 1
ATOM 3167 C C . LEU B 1 28 ? 3.643 -20.734 5.93 1 90.56 28 LEU B C 1
ATOM 3169 O O . LEU B 1 28 ? 2.473 -20.844 6.301 1 90.56 28 LEU B O 1
ATOM 3173 N N . GLY B 1 29 ? 4.582 -20.203 6.602 1 92.12 29 GLY B N 1
ATOM 3174 C CA . GLY B 1 29 ? 4.223 -19.516 7.828 1 92.12 29 GLY B CA 1
ATOM 3175 C C . GLY B 1 29 ? 3.221 -18.391 7.613 1 92.12 29 GLY B C 1
ATOM 3176 O O . GLY B 1 29 ? 2.279 -18.234 8.398 1 92.12 29 GLY B O 1
ATOM 3177 N N . MET B 1 30 ? 3.393 -17.672 6.613 1 93.12 30 MET B N 1
ATOM 3178 C CA . MET B 1 30 ? 2.492 -16.562 6.301 1 93.12 30 MET B CA 1
ATOM 3179 C C . MET B 1 30 ? 1.118 -17.078 5.887 1 93.12 30 MET B C 1
ATOM 3181 O O . MET B 1 30 ? 0.096 -16.5 6.238 1 93.12 30 MET B O 1
ATOM 3185 N N . LEU B 1 31 ? 1.114 -18.156 5.145 1 90.56 31 LEU B N 1
ATOM 3186 C CA . LEU B 1 31 ? -0.14 -18.766 4.723 1 90.56 31 LEU B CA 1
ATOM 3187 C C . LEU B 1 31 ? -0.944 -19.25 5.926 1 90.56 31 LEU B C 1
ATOM 3189 O O . LEU B 1 31 ? -2.143 -18.984 6.023 1 90.56 31 LEU B O 1
ATOM 3193 N N . ILE B 1 32 ? -0.29 -19.938 6.781 1 91.75 32 ILE B N 1
ATOM 3194 C CA . ILE B 1 32 ? -0.938 -20.469 7.98 1 91.75 32 ILE B CA 1
ATOM 3195 C C . ILE B 1 32 ? -1.434 -19.297 8.844 1 91.75 32 ILE B C 1
ATOM 3197 O O . ILE B 1 32 ? -2.527 -19.359 9.406 1 91.75 32 ILE B O 1
ATOM 3201 N N . LEU B 1 33 ? -0.623 -18.297 8.961 1 93.5 33 LEU B N 1
ATOM 3202 C CA . LEU B 1 33 ? -1.044 -17.109 9.695 1 93.5 33 LEU B CA 1
ATOM 3203 C C . LEU B 1 33 ? -2.33 -16.547 9.109 1 93.5 33 LEU B C 1
ATOM 3205 O O . LEU B 1 33 ? -3.232 -16.141 9.852 1 93.5 33 LEU B O 1
ATOM 3209 N N . GLY B 1 34 ? -2.391 -16.406 7.801 1 92.44 34 GLY B N 1
ATOM 3210 C CA . GLY B 1 34 ? -3.59 -15.914 7.141 1 92.44 34 GLY B CA 1
ATOM 3211 C C . GLY B 1 34 ? -4.828 -16.719 7.477 1 92.44 34 GLY B C 1
ATOM 3212 O O . GLY B 1 34 ? -5.902 -16.156 7.699 1 92.44 34 GLY B O 1
ATOM 3213 N N . ILE B 1 35 ? -4.629 -18.016 7.535 1 90.5 35 ILE B N 1
ATOM 3214 C CA . ILE B 1 35 ? -5.73 -18.906 7.871 1 90.5 35 ILE B CA 1
ATOM 3215 C C . ILE B 1 35 ? -6.191 -18.656 9.305 1 90.5 35 ILE B C 1
ATOM 3217 O O . ILE B 1 35 ? -7.395 -18.594 9.578 1 90.5 35 ILE B O 1
ATOM 3221 N N . LEU B 1 36 ? -5.258 -18.438 10.148 1 92.62 36 LEU B N 1
ATOM 3222 C CA . LEU B 1 36 ? -5.547 -18.25 11.57 1 92.62 36 LEU B CA 1
ATOM 3223 C C . LEU B 1 36 ? -6.227 -16.906 11.82 1 92.62 36 LEU B C 1
ATOM 3225 O O . LEU B 1 36 ? -7.203 -16.828 12.57 1 92.62 36 LEU B O 1
ATOM 3229 N N . ILE B 1 37 ? -5.801 -15.883 11.148 1 92.75 37 ILE B N 1
ATOM 3230 C CA . ILE B 1 37 ? -6.328 -14.555 11.445 1 92.75 37 ILE B CA 1
ATOM 3231 C C . ILE B 1 37 ? -7.484 -14.242 10.5 1 92.75 37 ILE B C 1
ATOM 3233 O O . ILE B 1 37 ? -8.141 -13.203 10.633 1 92.75 37 ILE B O 1
ATOM 3237 N N . GLY B 1 38 ? -7.746 -15.055 9.594 1 90.5 38 GLY B N 1
ATOM 3238 C CA . GLY B 1 38 ? -8.812 -14.867 8.625 1 90.5 38 GLY B CA 1
ATOM 3239 C C . GLY B 1 38 ? -10.195 -14.906 9.242 1 90.5 38 GLY B C 1
ATOM 3240 O O . GLY B 1 38 ? -10.336 -15.141 10.445 1 90.5 38 GLY B O 1
ATOM 3241 N N . PRO B 1 39 ? -11.172 -14.547 8.547 1 88.19 39 PRO B N 1
ATOM 3242 C CA . PRO B 1 39 ? -12.539 -14.469 9.062 1 88.19 39 PRO B CA 1
ATOM 3243 C C . PRO B 1 39 ? -13.086 -15.82 9.516 1 88.19 39 PRO B C 1
ATOM 3245 O O . PRO B 1 39 ? -14.023 -15.867 10.32 1 88.19 39 PRO B O 1
ATOM 3248 N N . HIS B 1 40 ? -12.547 -16.891 9.133 1 85.75 40 HIS B N 1
ATOM 3249 C CA . HIS B 1 40 ? -13.125 -18.203 9.383 1 85.75 40 HIS B CA 1
ATOM 3250 C C . HIS B 1 40 ? -12.539 -18.844 10.641 1 85.75 40 HIS B C 1
ATOM 3252 O O . HIS B 1 40 ? -12.992 -19.891 11.078 1 85.75 40 HIS B O 1
ATOM 3258 N N . VAL B 1 41 ? -11.469 -18.297 11.227 1 89.69 41 VAL B N 1
ATOM 3259 C CA . VAL B 1 41 ? -10.883 -18.844 12.453 1 89.69 41 VAL B CA 1
ATOM 3260 C C . VAL B 1 41 ? -10.961 -17.812 13.57 1 89.69 41 VAL B C 1
ATOM 3262 O O . VAL B 1 41 ? -11.938 -17.766 14.32 1 89.69 41 VAL B O 1
ATOM 3265 N N . LEU B 1 42 ? -10.086 -16.672 13.539 1 88.94 42 LEU B N 1
ATOM 3266 C CA . LEU B 1 42 ? -10.062 -15.68 14.602 1 88.94 42 LEU B CA 1
ATOM 3267 C C . LEU B 1 42 ? -10.781 -14.406 14.164 1 88.94 42 LEU B C 1
ATOM 3269 O O . LEU B 1 42 ? -11.148 -13.578 15 1 88.94 42 LEU B O 1
ATOM 3273 N N . ASN B 1 43 ? -11.016 -14.227 12.914 1 86.62 43 ASN B N 1
ATOM 3274 C CA . ASN B 1 43 ? -11.727 -13.086 12.344 1 86.62 43 ASN B CA 1
ATOM 3275 C C . ASN B 1 43 ? -11.125 -11.766 12.812 1 86.62 43 ASN B C 1
ATOM 3277 O O . ASN B 1 43 ? -11.844 -10.891 13.297 1 86.62 43 ASN B O 1
ATOM 3281 N N . LEU B 1 44 ? -9.828 -11.617 12.711 1 87.62 44 LEU B N 1
ATOM 3282 C CA . LEU B 1 44 ? -9.125 -10.414 13.156 1 87.62 44 LEU B CA 1
ATOM 3283 C C . LEU B 1 44 ? -9.016 -9.398 12.023 1 87.62 44 LEU B C 1
ATOM 3285 O O . LEU B 1 44 ? -8.625 -8.25 12.242 1 87.62 44 LEU B O 1
ATOM 3289 N N . LEU B 1 45 ? -9.367 -9.766 10.859 1 87.56 45 LEU B N 1
ATOM 3290 C CA . LEU B 1 45 ? -9.234 -8.883 9.711 1 87.56 45 LEU B CA 1
ATOM 3291 C C . LEU B 1 45 ? -10.523 -8.109 9.461 1 87.56 45 LEU B C 1
ATOM 3293 O O . LEU B 1 45 ? -11.617 -8.672 9.555 1 87.56 45 LEU B O 1
ATOM 3297 N N . GLN B 1 46 ? -10.352 -6.84 9.227 1 86.38 46 GLN B N 1
ATOM 3298 C CA . GLN B 1 46 ? -11.492 -5.957 8.977 1 86.38 46 GLN B CA 1
ATOM 3299 C C . GLN B 1 46 ? -12.141 -6.266 7.629 1 86.38 46 GLN B C 1
ATOM 3301 O O . GLN B 1 46 ? -11.469 -6.734 6.703 1 86.38 46 GLN B O 1
ATOM 3306 N N . THR B 1 47 ? -13.422 -5.961 7.523 1 84.31 47 THR B N 1
ATOM 3307 C CA . THR B 1 47 ? -14.195 -6.242 6.316 1 84.31 47 THR B CA 1
ATOM 3308 C C . THR B 1 47 ? -13.656 -5.445 5.133 1 84.31 47 THR B C 1
ATOM 3310 O O . THR B 1 47 ? -13.648 -5.934 4 1 84.31 47 THR B O 1
ATOM 3313 N N . ASP B 1 48 ? -13.164 -4.227 5.387 1 84.88 48 ASP B N 1
ATOM 3314 C CA . ASP B 1 48 ? -12.625 -3.383 4.324 1 84.88 48 ASP B CA 1
ATOM 3315 C C . ASP B 1 48 ? -11.383 -4.008 3.699 1 84.88 48 ASP B C 1
ATOM 3317 O O . ASP B 1 48 ? -11.164 -3.896 2.49 1 84.88 48 ASP B O 1
ATOM 3321 N N . MET B 1 49 ? -10.664 -4.656 4.535 1 83.62 49 MET B N 1
ATOM 3322 C CA . MET B 1 49 ? -9.461 -5.332 4.055 1 83.62 49 MET B CA 1
ATOM 3323 C C . MET B 1 49 ? -9.82 -6.531 3.188 1 83.62 49 MET B C 1
ATOM 3325 O O . MET B 1 49 ? -9.195 -6.762 2.15 1 83.62 49 MET B O 1
ATOM 3329 N N . LEU B 1 50 ? -10.82 -7.215 3.598 1 83.06 50 LEU B N 1
ATOM 3330 C CA . LEU B 1 50 ? -11.234 -8.414 2.875 1 83.06 50 LEU B CA 1
ATOM 3331 C C . LEU B 1 50 ? -11.859 -8.047 1.533 1 83.06 50 LEU B C 1
ATOM 3333 O O . LEU B 1 50 ? -11.727 -8.789 0.557 1 83.06 50 LEU B O 1
ATOM 3337 N N . GLN B 1 51 ? -12.422 -6.895 1.48 1 83 51 GLN B N 1
ATOM 3338 C CA . GLN B 1 51 ? -13.07 -6.445 0.252 1 83 51 GLN B CA 1
ATOM 3339 C C . GLN B 1 51 ? -12.039 -6.086 -0.813 1 83 51 GL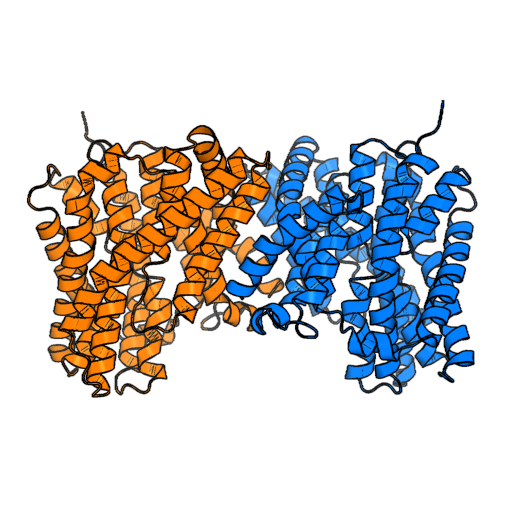N B C 1
ATOM 3341 O O . GLN B 1 51 ? -12.289 -6.266 -2.008 1 83 51 GLN B O 1
ATOM 3346 N N . ILE B 1 52 ? -10.898 -5.676 -0.349 1 86.06 52 ILE B N 1
ATOM 3347 C CA . ILE B 1 52 ? -9.883 -5.258 -1.31 1 86.06 52 ILE B CA 1
ATOM 3348 C C . ILE B 1 52 ? -8.797 -6.328 -1.407 1 86.06 52 ILE B C 1
ATOM 3350 O O . ILE B 1 52 ? -7.762 -6.113 -2.041 1 86.06 52 ILE B O 1
ATOM 3354 N N . SER B 1 53 ? -9.008 -7.414 -0.783 1 86.62 53 SER B N 1
ATOM 3355 C CA . SER B 1 53 ? -8.016 -8.477 -0.728 1 86.62 53 SER B CA 1
ATOM 3356 C C . SER B 1 53 ? -7.645 -8.961 -2.125 1 86.62 53 SER B C 1
ATOM 3358 O O . SER B 1 53 ? -6.477 -9.242 -2.404 1 86.62 53 SER B O 1
ATOM 3360 N N . SER B 1 54 ? -8.656 -9.086 -2.998 1 84.5 54 SER B N 1
ATOM 3361 C CA . SER B 1 54 ? -8.406 -9.562 -4.355 1 84.5 54 SER B CA 1
ATOM 3362 C C . SER B 1 54 ? -7.5 -8.609 -5.121 1 84.5 54 SER B C 1
ATOM 3364 O O . SER B 1 54 ? -6.582 -9.047 -5.82 1 84.5 54 SER B O 1
ATOM 3366 N N . ASP B 1 55 ? -7.711 -7.355 -4.957 1 87.19 55 ASP B N 1
ATOM 3367 C CA . ASP B 1 55 ? -6.898 -6.352 -5.633 1 87.19 55 ASP B CA 1
ATOM 3368 C C . ASP B 1 55 ? -5.469 -6.348 -5.098 1 87.19 55 ASP B C 1
ATOM 3370 O O . ASP B 1 55 ? -4.512 -6.238 -5.867 1 87.19 55 ASP B O 1
ATOM 3374 N N . LEU B 1 56 ? -5.352 -6.469 -3.834 1 89.5 56 LEU B N 1
ATOM 3375 C CA . LEU B 1 56 ? -4.031 -6.469 -3.215 1 89.5 56 LEU B CA 1
ATOM 3376 C C . LEU B 1 56 ? -3.225 -7.684 -3.654 1 89.5 56 LEU B C 1
ATOM 3378 O O . LEU B 1 56 ? -2.023 -7.578 -3.914 1 89.5 56 LEU B O 1
ATOM 3382 N N . ARG B 1 57 ? -3.877 -8.781 -3.709 1 87.62 57 ARG B N 1
ATOM 3383 C CA . ARG B 1 57 ? -3.211 -10 -4.172 1 87.62 57 ARG B CA 1
ATOM 3384 C C . ARG B 1 57 ? -2.779 -9.867 -5.625 1 87.62 57 ARG B C 1
ATOM 3386 O O . ARG B 1 57 ? -1.686 -10.297 -5.996 1 87.62 57 ARG B O 1
ATOM 3393 N N . SER B 1 58 ? -3.648 -9.305 -6.395 1 86.81 58 SER B N 1
ATOM 3394 C CA . SER B 1 58 ? -3.332 -9.086 -7.805 1 86.81 58 SER B CA 1
ATOM 3395 C C . SER B 1 58 ? -2.117 -8.18 -7.969 1 86.81 58 SER B C 1
ATOM 3397 O O . SER B 1 58 ? -1.261 -8.43 -8.82 1 86.81 58 SER B O 1
ATOM 3399 N N . ILE B 1 59 ? -2.059 -7.168 -7.203 1 91 59 ILE B N 1
ATOM 3400 C CA . ILE B 1 59 ? -0.935 -6.238 -7.254 1 91 59 ILE B CA 1
ATOM 3401 C C . ILE B 1 59 ? 0.348 -6.953 -6.84 1 91 59 ILE B C 1
ATOM 3403 O O . ILE B 1 59 ? 1.397 -6.773 -7.461 1 91 59 ILE B O 1
ATOM 3407 N N . ALA B 1 60 ? 0.248 -7.723 -5.781 1 90.5 60 ALA B N 1
ATOM 3408 C CA . ALA B 1 60 ? 1.408 -8.484 -5.324 1 90.5 60 ALA B CA 1
ATOM 3409 C C . ALA B 1 60 ? 1.901 -9.438 -6.414 1 90.5 60 ALA B C 1
ATOM 3411 O O . ALA B 1 60 ? 3.109 -9.594 -6.609 1 90.5 60 ALA B O 1
ATOM 3412 N N . LEU B 1 61 ? 0.993 -10.008 -7.066 1 85.5 61 LEU B N 1
ATOM 3413 C CA . LEU B 1 61 ? 1.33 -10.906 -8.164 1 85.5 61 LEU B CA 1
ATOM 3414 C C . LEU B 1 61 ? 2.023 -10.156 -9.289 1 85.5 61 LEU B C 1
ATOM 3416 O O . LEU B 1 61 ? 2.98 -10.656 -9.883 1 85.5 61 LEU B O 1
ATOM 3420 N N . ILE B 1 62 ? 1.524 -9.031 -9.602 1 89.69 62 ILE B N 1
ATOM 3421 C CA . ILE B 1 62 ? 2.119 -8.188 -10.633 1 89.69 62 ILE B CA 1
ATOM 3422 C C . ILE B 1 62 ? 3.564 -7.867 -10.266 1 89.69 62 ILE B C 1
ATOM 3424 O O . ILE B 1 62 ? 4.457 -7.934 -11.117 1 89.69 62 ILE B O 1
ATOM 3428 N N . ILE B 1 63 ? 3.779 -7.586 -9.023 1 92.31 63 ILE B N 1
ATOM 3429 C CA . ILE B 1 63 ? 5.105 -7.215 -8.547 1 92.31 63 ILE B CA 1
ATOM 3430 C C . ILE B 1 63 ? 6.07 -8.383 -8.75 1 92.31 63 ILE B C 1
ATOM 3432 O O . ILE B 1 63 ? 7.176 -8.203 -9.266 1 92.31 63 ILE B O 1
ATOM 3436 N N . ILE B 1 64 ? 5.676 -9.555 -8.367 1 86.94 64 ILE B N 1
ATOM 3437 C CA . ILE B 1 64 ? 6.586 -10.688 -8.43 1 86.94 64 ILE B CA 1
ATOM 3438 C C . ILE B 1 64 ? 6.82 -11.078 -9.891 1 86.94 64 ILE B C 1
ATOM 3440 O O . ILE B 1 64 ? 7.914 -11.516 -10.258 1 86.94 64 ILE B O 1
ATOM 3444 N N . LEU B 1 65 ? 5.84 -10.922 -10.727 1 85.69 65 LEU B N 1
ATOM 3445 C CA . LEU B 1 65 ? 5.996 -11.258 -12.141 1 85.69 65 LEU B CA 1
ATOM 3446 C C . LEU B 1 65 ? 6.875 -10.234 -12.844 1 85.69 65 LEU B C 1
ATOM 3448 O O . LEU B 1 65 ? 7.613 -10.578 -13.773 1 85.69 65 LEU B O 1
ATOM 3452 N N . LEU B 1 66 ? 6.695 -8.977 -12.445 1 91.5 66 LEU B N 1
ATOM 3453 C CA . LEU B 1 66 ? 7.613 -7.969 -12.961 1 91.5 66 LEU B CA 1
ATOM 3454 C C . LEU B 1 66 ? 9.055 -8.305 -12.602 1 91.5 66 LEU B C 1
ATOM 3456 O O . LEU B 1 66 ? 9.953 -8.195 -13.438 1 91.5 66 LEU B O 1
ATOM 3460 N N . ARG B 1 67 ? 9.203 -8.688 -11.391 1 89.06 67 ARG B N 1
ATOM 3461 C CA . ARG B 1 67 ? 10.539 -9.086 -10.945 1 89.06 67 ARG B CA 1
ATOM 3462 C C . ARG B 1 67 ? 11.047 -10.281 -11.742 1 89.06 67 ARG B C 1
ATOM 3464 O O . ARG B 1 67 ? 12.227 -10.344 -12.094 1 89.06 67 ARG B O 1
ATOM 3471 N N . ALA B 1 68 ? 10.227 -11.234 -11.969 1 85.31 68 ALA B N 1
ATOM 3472 C CA . ALA B 1 68 ? 10.586 -12.406 -12.758 1 85.31 68 ALA B CA 1
ATOM 3473 C C . ALA B 1 68 ? 11 -12.008 -14.172 1 85.31 68 ALA B C 1
ATOM 3475 O O . ALA B 1 68 ? 11.977 -12.539 -14.711 1 85.31 68 ALA B O 1
ATOM 3476 N N . GLY B 1 69 ? 10.25 -11.117 -14.758 1 87.5 69 GLY B N 1
ATOM 3477 C CA . GLY B 1 69 ? 10.57 -10.656 -16.094 1 87.5 69 GLY B CA 1
ATOM 3478 C C . GLY B 1 69 ? 11.898 -9.93 -16.188 1 87.5 69 GLY B C 1
ATOM 3479 O O . GLY B 1 69 ? 12.633 -10.078 -17.172 1 87.5 69 GLY B O 1
ATOM 3480 N N . LEU B 1 70 ? 12.172 -9.164 -15.18 1 90.75 70 LEU B N 1
ATOM 3481 C CA . LEU B 1 70 ? 13.422 -8.406 -15.133 1 90.75 70 LEU B CA 1
ATOM 3482 C C . LEU B 1 70 ? 14.617 -9.344 -14.984 1 90.75 70 LEU B C 1
ATOM 3484 O O . LEU B 1 70 ? 15.758 -8.945 -15.25 1 90.75 70 LEU B O 1
ATOM 3488 N N . GLY B 1 71 ? 14.359 -10.547 -14.578 1 82.75 71 GLY B N 1
ATOM 3489 C CA . GLY B 1 71 ? 15.43 -11.508 -14.367 1 82.75 71 GLY B CA 1
ATOM 3490 C C . GLY B 1 71 ? 15.609 -12.461 -15.523 1 82.75 71 GLY B C 1
ATOM 3491 O O . GLY B 1 71 ? 16.484 -13.328 -15.492 1 82.75 71 GLY B O 1
ATOM 3492 N N . LEU B 1 72 ? 14.859 -12.312 -16.547 1 81.62 72 LEU B N 1
ATOM 3493 C CA . LEU B 1 72 ? 14.898 -13.219 -17.688 1 81.62 72 LEU B CA 1
ATOM 3494 C C . LEU B 1 72 ? 15.93 -12.75 -18.703 1 81.62 72 LEU B C 1
ATOM 3496 O O . LEU B 1 72 ? 16.156 -11.555 -18.859 1 81.62 72 LEU B O 1
ATOM 3500 N N . ASN B 1 73 ? 16.594 -13.75 -19.312 1 80.56 73 ASN B N 1
ATOM 3501 C CA . ASN B 1 73 ? 17.531 -13.492 -20.391 1 80.56 73 ASN B CA 1
ATOM 3502 C C . ASN B 1 73 ? 17.016 -14 -21.734 1 80.56 73 ASN B C 1
ATOM 3504 O O . ASN B 1 73 ? 16.359 -15.055 -21.797 1 80.56 73 ASN B O 1
ATOM 3508 N N . LYS B 1 74 ? 17.25 -13.273 -22.766 1 80.94 74 LYS B N 1
ATOM 3509 C CA . LYS B 1 74 ? 16.766 -13.594 -24.109 1 80.94 74 LYS B CA 1
ATOM 3510 C C . LYS B 1 74 ? 17.219 -14.984 -24.531 1 80.94 74 LYS B C 1
ATOM 3512 O O . LYS B 1 74 ? 16.438 -15.742 -25.125 1 80.94 74 LYS B O 1
ATOM 3517 N N . ASP B 1 75 ? 18.438 -15.328 -24.25 1 79.56 75 ASP B N 1
ATOM 3518 C CA . ASP B 1 75 ? 19 -16.609 -24.672 1 79.56 75 ASP B CA 1
ATOM 3519 C C . ASP B 1 75 ? 18.281 -17.766 -23.984 1 79.56 75 ASP B C 1
ATOM 3521 O O . ASP B 1 75 ? 17.984 -18.781 -24.625 1 79.56 75 ASP B O 1
ATOM 3525 N N . GLU B 1 76 ? 17.953 -17.562 -22.812 1 74.75 76 GLU B N 1
ATOM 3526 C CA . GLU B 1 76 ? 17.25 -18.594 -22.062 1 74.75 76 GLU B CA 1
ATOM 3527 C C . GLU B 1 76 ? 15.812 -18.75 -22.578 1 74.75 76 GLU B C 1
ATOM 3529 O O . GLU B 1 76 ? 15.305 -19.875 -22.656 1 74.75 76 GLU B O 1
ATOM 3534 N N . LEU B 1 77 ? 15.234 -17.703 -22.953 1 77.25 77 LEU B N 1
ATOM 3535 C CA . LEU B 1 77 ? 13.844 -17.734 -23.406 1 77.25 77 LEU B CA 1
ATOM 3536 C C . LEU B 1 77 ? 13.727 -18.422 -24.766 1 77.25 77 LEU B C 1
ATOM 3538 O O . LEU B 1 77 ? 12.766 -19.141 -25.016 1 77.25 77 LEU B O 1
ATOM 3542 N N . LYS B 1 78 ? 14.648 -18.141 -25.562 1 79.88 78 LYS B N 1
ATOM 3543 C CA . LYS B 1 78 ? 14.633 -18.734 -26.906 1 79.88 78 LYS B CA 1
ATOM 3544 C C . LYS B 1 78 ? 14.781 -20.25 -26.828 1 79.88 78 LYS B C 1
ATOM 3546 O O . LYS B 1 78 ? 14.18 -20.969 -27.625 1 79.88 78 LYS B O 1
ATOM 3551 N N . SER B 1 79 ? 15.523 -20.703 -25.906 1 79.12 79 SER B N 1
ATOM 3552 C CA . SER B 1 79 ? 15.82 -22.125 -25.812 1 79.12 79 SER B CA 1
ATOM 3553 C C . SER B 1 79 ? 14.648 -22.875 -25.203 1 79.12 79 SER B C 1
ATOM 3555 O O . SER B 1 79 ? 14.484 -24.078 -25.438 1 79.12 79 SER B O 1
ATOM 3557 N N . ILE B 1 80 ? 13.891 -22.203 -24.469 1 79.19 80 ILE B N 1
ATOM 3558 C CA . ILE B 1 80 ? 12.867 -22.906 -23.703 1 79.19 80 ILE B CA 1
ATOM 3559 C C . ILE B 1 80 ? 11.484 -22.547 -24.234 1 79.19 80 ILE B C 1
ATOM 3561 O O . ILE B 1 80 ? 10.469 -22.906 -23.641 1 79.19 80 ILE B O 1
ATOM 3565 N N . GLY B 1 81 ? 11.367 -21.922 -25.328 1 79.75 81 GLY B N 1
ATOM 3566 C CA . GLY B 1 81 ? 10.094 -21.453 -25.844 1 79.75 81 GLY B CA 1
ATOM 3567 C C . GLY B 1 81 ? 9.094 -22.562 -26.094 1 79.75 81 GLY B C 1
ATOM 3568 O O . GLY B 1 81 ? 7.969 -22.516 -25.594 1 79.75 81 GLY B O 1
ATOM 3569 N N . ILE B 1 82 ? 9.461 -23.594 -26.781 1 84.69 82 ILE B N 1
ATOM 3570 C CA . ILE B 1 82 ? 8.57 -24.672 -27.156 1 84.69 82 ILE B CA 1
ATOM 3571 C C . ILE B 1 82 ? 8.227 -25.531 -25.938 1 84.69 82 ILE B C 1
ATOM 3573 O O . ILE B 1 82 ? 7.059 -25.797 -25.656 1 84.69 82 ILE B O 1
ATOM 3577 N N . PRO B 1 83 ? 9.242 -25.859 -25.203 1 87.88 83 PRO B N 1
ATOM 3578 C CA . PRO B 1 83 ? 8.914 -26.609 -23.984 1 87.88 83 PRO B CA 1
ATOM 3579 C C . PRO B 1 83 ? 8.016 -25.828 -23.031 1 87.88 83 PRO B C 1
ATOM 3581 O O . PRO B 1 83 ? 7.172 -26.406 -22.344 1 87.88 83 PRO B O 1
ATOM 3584 N N . ALA B 1 84 ? 8.227 -24.594 -22.969 1 86.38 84 ALA B N 1
ATOM 3585 C CA . ALA B 1 84 ? 7.398 -23.766 -22.094 1 86.38 84 ALA B CA 1
ATOM 3586 C C . ALA B 1 84 ? 5.941 -23.781 -22.547 1 86.38 84 ALA B C 1
ATOM 3588 O O . ALA B 1 84 ? 5.031 -23.812 -21.703 1 86.38 84 ALA B O 1
ATOM 3589 N N . LEU B 1 85 ? 5.727 -23.719 -23.797 1 85.25 85 LEU B N 1
ATOM 3590 C CA . LEU B 1 85 ? 4.371 -23.781 -24.328 1 85.25 85 LEU B CA 1
ATOM 3591 C C . LEU B 1 85 ? 3.729 -25.125 -24.047 1 85.25 85 LEU B C 1
ATOM 3593 O O . LEU B 1 85 ? 2.545 -25.203 -23.703 1 85.25 85 LEU B O 1
ATOM 3597 N N . LYS B 1 86 ? 4.457 -26.172 -24.219 1 89.75 86 LYS B N 1
ATOM 3598 C CA . LYS B 1 86 ? 3.951 -27.516 -23.906 1 89.75 86 LYS B CA 1
ATOM 3599 C C . LYS B 1 86 ? 3.629 -27.656 -22.422 1 89.75 86 LYS B C 1
ATOM 3601 O O . LYS B 1 86 ? 2.594 -28.203 -22.062 1 89.75 86 LYS B O 1
ATOM 3606 N N . MET B 1 87 ? 4.5 -27.078 -21.656 1 90.62 87 MET B N 1
ATOM 3607 C CA . MET B 1 87 ? 4.348 -27.172 -20.203 1 90.62 87 MET B CA 1
ATOM 3608 C C . MET B 1 87 ? 3.133 -26.359 -19.734 1 90.62 87 MET B C 1
ATOM 3610 O O . MET B 1 87 ? 2.553 -26.672 -18.688 1 90.62 87 MET B O 1
ATOM 3614 N N . SER B 1 88 ? 2.795 -25.375 -20.469 1 87.69 88 SER B N 1
ATOM 3615 C CA . SER B 1 88 ? 1.688 -24.516 -20.062 1 87.69 88 SER B CA 1
ATOM 3616 C C . SER B 1 88 ? 0.342 -25.156 -20.422 1 87.69 88 SER B C 1
ATOM 3618 O O . SER B 1 88 ? -0.683 -24.797 -19.828 1 87.69 88 SER B O 1
ATOM 3620 N N . CYS B 1 89 ? 0.301 -26.062 -21.297 1 87.88 89 CYS B N 1
ATOM 3621 C CA . CYS B 1 89 ? -0.958 -26.594 -21.812 1 87.88 89 CYS B CA 1
ATOM 3622 C C . CYS B 1 89 ? -1.133 -28.047 -21.422 1 87.88 89 CYS B C 1
ATOM 3624 O O . CYS B 1 89 ? -2.107 -28.406 -20.75 1 87.88 89 CYS B O 1
ATOM 3626 N N . ILE B 1 90 ? -0.219 -28.828 -21.641 1 91.94 90 ILE B N 1
ATOM 3627 C CA . ILE B 1 90 ? -0.344 -30.281 -21.578 1 91.94 90 ILE B CA 1
ATOM 3628 C C . ILE B 1 90 ? -0.585 -30.719 -20.141 1 91.94 90 ILE B C 1
ATOM 3630 O O . ILE B 1 90 ? -1.525 -31.469 -19.859 1 91.94 90 ILE B O 1
ATOM 3634 N N . PRO B 1 91 ? 0.23 -30.281 -19.203 1 93.75 91 PRO B N 1
ATOM 3635 C CA . PRO B 1 91 ? -0.004 -30.734 -17.828 1 93.75 91 PRO B CA 1
ATOM 3636 C C . PRO B 1 91 ? -1.367 -30.312 -17.297 1 93.75 91 PRO B C 1
ATOM 3638 O O . PRO B 1 91 ? -2.021 -31.078 -16.578 1 93.75 91 PRO B O 1
ATOM 3641 N N . GLY B 1 92 ? -1.78 -29.109 -17.547 1 90.94 92 GLY B N 1
ATOM 3642 C CA . GLY B 1 92 ? -3.08 -28.625 -17.125 1 90.94 92 GLY B CA 1
ATOM 3643 C C . GLY B 1 92 ? -4.238 -29.406 -17.719 1 90.94 92 GLY B C 1
ATOM 3644 O O . GLY B 1 92 ? -5.219 -29.688 -17.031 1 90.94 92 GLY B O 1
ATOM 3645 N N . LEU B 1 93 ? -4.098 -29.703 -18.984 1 91.38 93 LEU B N 1
ATOM 3646 C CA . LEU B 1 93 ? -5.137 -30.469 -19.672 1 91.38 93 LEU B CA 1
ATOM 3647 C C . LEU B 1 93 ? -5.258 -31.875 -19.078 1 91.38 93 LEU B C 1
ATOM 3649 O O . LEU B 1 93 ? -6.367 -32.375 -18.875 1 91.38 93 LEU B O 1
ATOM 3653 N N . PHE B 1 94 ? -4.145 -32.438 -18.844 1 94.5 94 PHE B N 1
ATOM 3654 C CA . PHE B 1 94 ? -4.152 -33.781 -18.281 1 94.5 94 PHE B CA 1
ATOM 3655 C C . PHE B 1 94 ? -4.73 -33.781 -16.875 1 94.5 94 PHE B C 1
ATOM 3657 O O . PHE B 1 94 ? -5.562 -34.625 -16.516 1 94.5 94 PHE B O 1
ATOM 3664 N N . GLU B 1 95 ? -4.277 -32.844 -16.062 1 95.38 95 GLU B N 1
ATOM 3665 C CA . GLU B 1 95 ? -4.785 -32.75 -14.695 1 95.38 95 GLU B CA 1
ATOM 3666 C C . GLU B 1 95 ? -6.285 -32.469 -14.68 1 95.38 95 GLU B C 1
ATOM 3668 O O . GLU B 1 95 ? -7.035 -33.094 -13.93 1 95.38 95 GLU B O 1
ATOM 3673 N N . GLY B 1 96 ? -6.711 -31.531 -15.453 1 94.19 96 GLY B N 1
ATOM 3674 C CA . GLY B 1 96 ? -8.117 -31.172 -15.523 1 94.19 96 GLY B CA 1
ATOM 3675 C C . GLY B 1 96 ? -9 -32.344 -15.969 1 94.19 96 GLY B C 1
ATOM 3676 O O . GLY B 1 96 ? -10.07 -32.562 -15.398 1 94.19 96 GLY B O 1
ATOM 3677 N N . LEU B 1 97 ? -8.531 -33.062 -16.984 1 93.88 97 LEU B N 1
ATOM 3678 C CA . LEU B 1 97 ? -9.305 -34.188 -17.5 1 93.88 97 LEU B CA 1
ATOM 3679 C C . LEU B 1 97 ? -9.352 -35.312 -16.5 1 93.88 97 LEU B C 1
ATOM 3681 O O . LEU B 1 97 ? -10.375 -35.969 -16.344 1 93.88 97 LEU B O 1
ATOM 3685 N N . PHE B 1 98 ? -8.242 -35.562 -15.844 1 96 98 PHE B N 1
ATOM 3686 C CA . PHE B 1 98 ? -8.211 -36.594 -14.82 1 96 98 PHE B CA 1
ATOM 3687 C C . PHE B 1 98 ? -9.195 -36.281 -13.695 1 96 98 PHE B C 1
ATOM 3689 O O . PHE B 1 98 ? -9.938 -37.156 -13.25 1 96 98 PHE B O 1
ATOM 3696 N N . ILE B 1 99 ? -9.195 -35.062 -13.305 1 95.62 99 ILE B N 1
ATOM 3697 C CA . ILE B 1 99 ? -10.086 -34.656 -12.219 1 95.62 99 ILE B CA 1
ATOM 3698 C C . ILE B 1 99 ? -11.539 -34.688 -12.703 1 95.62 99 ILE B C 1
ATOM 3700 O O . ILE B 1 99 ? -12.438 -35.094 -11.969 1 95.62 99 ILE B O 1
ATOM 3704 N N . ALA B 1 100 ? -11.742 -34.219 -13.914 1 94.81 100 ALA B N 1
ATOM 3705 C CA . ALA B 1 100 ? -13.094 -34.25 -14.477 1 94.81 100 ALA B CA 1
ATOM 3706 C C . ALA B 1 100 ? -13.656 -35.656 -14.516 1 94.81 100 ALA B C 1
ATOM 3708 O O . ALA B 1 100 ? -14.789 -35.906 -14.109 1 94.81 100 ALA B O 1
ATOM 3709 N N . LEU B 1 101 ? -12.875 -36.594 -15.008 1 95.19 101 LEU B N 1
ATOM 3710 C CA . LEU B 1 101 ? -13.312 -38 -15.102 1 95.19 101 LEU B CA 1
ATOM 3711 C C . LEU B 1 101 ? -13.508 -38.594 -13.711 1 95.19 101 LEU B C 1
ATOM 3713 O O . LEU B 1 101 ? -14.477 -39.312 -13.469 1 95.19 101 LEU B O 1
ATOM 3717 N N . ALA B 1 102 ? -12.625 -38.281 -12.82 1 95.25 102 ALA B N 1
ATOM 3718 C CA . ALA B 1 102 ? -12.719 -38.781 -11.453 1 95.25 102 ALA B CA 1
ATOM 3719 C C . ALA B 1 102 ? -13.945 -38.219 -10.742 1 95.25 102 ALA B C 1
ATOM 3721 O O . ALA B 1 102 ? -14.562 -38.906 -9.922 1 95.25 102 ALA B O 1
ATOM 3722 N N . SER B 1 103 ? -14.25 -37 -10.969 1 94.44 103 SER B N 1
ATOM 3723 C CA . SER B 1 103 ? -15.383 -36.375 -10.312 1 94.44 103 SER B CA 1
ATOM 3724 C C . SER B 1 103 ? -16.703 -36.969 -10.789 1 94.44 103 SER B C 1
ATOM 3726 O O . SER B 1 103 ? -17.672 -37.031 -10.023 1 94.44 103 SER B O 1
ATOM 3728 N N . VAL B 1 104 ? -16.797 -37.375 -12.055 1 92.75 104 VAL B N 1
ATOM 3729 C CA . VAL B 1 104 ? -17.984 -38.031 -12.586 1 92.75 104 VAL B CA 1
ATOM 3730 C C . VAL B 1 104 ? -18.188 -39.375 -11.875 1 92.75 104 VAL B C 1
ATOM 3732 O O . VAL B 1 104 ? -19.312 -39.75 -11.539 1 92.75 104 VAL B O 1
ATOM 3735 N N . TYR B 1 105 ? -17.125 -40 -11.641 1 92.75 105 TYR B N 1
ATOM 3736 C CA . TYR B 1 105 ? -17.172 -41.312 -11.055 1 92.75 105 TYR B CA 1
ATOM 3737 C C . TYR B 1 105 ? -17.406 -41.25 -9.555 1 92.75 105 TYR B C 1
ATOM 3739 O O . TYR B 1 105 ? -18.234 -42 -9.008 1 92.75 105 TYR B O 1
ATOM 3747 N N . PHE B 1 106 ? -16.766 -40.375 -8.805 1 92.06 106 PHE B N 1
ATOM 3748 C CA . PHE B 1 106 ? -16.781 -40.344 -7.352 1 92.06 106 PHE B CA 1
ATOM 3749 C C . PHE B 1 106 ? -17.875 -39.438 -6.824 1 92.06 106 PHE B C 1
ATOM 3751 O O . PHE B 1 106 ? -18.406 -39.656 -5.734 1 92.06 106 PHE B O 1
ATOM 3758 N N . LEU B 1 107 ? -18.25 -38.406 -7.535 1 92.25 107 LEU B N 1
ATOM 3759 C CA . LEU B 1 107 ? -19.172 -37.406 -7.02 1 92.25 107 LEU B CA 1
ATOM 3760 C C . LEU B 1 107 ? -20.453 -37.375 -7.836 1 92.25 107 LEU B C 1
ATOM 3762 O O . LEU B 1 107 ? -21.359 -36.562 -7.562 1 92.25 107 LEU B O 1
ATOM 3766 N N . ASP B 1 108 ? -20.594 -38.125 -8.922 1 90.31 108 ASP B N 1
ATOM 3767 C CA . ASP B 1 108 ? -21.75 -38.188 -9.797 1 90.31 108 ASP B CA 1
ATOM 3768 C C . ASP B 1 108 ? -21.984 -36.844 -10.484 1 90.31 108 ASP B C 1
ATOM 3770 O O . ASP B 1 108 ? -23.109 -36.375 -10.594 1 90.31 108 ASP B O 1
ATOM 3774 N N . PHE B 1 109 ? -20.875 -36.188 -10.734 1 92.12 109 PHE B N 1
ATOM 3775 C CA . PHE B 1 109 ? -20.922 -34.938 -11.469 1 92.12 109 PHE B CA 1
ATOM 3776 C C . PHE B 1 109 ? -21.188 -35.156 -12.945 1 92.12 109 PHE B C 1
ATOM 3778 O O . PHE B 1 109 ? -20.922 -36.25 -13.461 1 92.12 109 PHE B O 1
ATOM 3785 N N . THR B 1 110 ? -21.828 -34.281 -13.602 1 92 110 THR B N 1
ATOM 3786 C CA . THR B 1 110 ? -21.781 -34.281 -15.062 1 92 110 THR B CA 1
ATOM 3787 C C . THR B 1 110 ? -20.375 -33.938 -15.555 1 92 110 THR B C 1
ATOM 3789 O O . THR B 1 110 ? -19.562 -33.375 -14.805 1 92 110 THR B O 1
ATOM 3792 N N . PHE B 1 111 ? -20.125 -34.25 -16.75 1 92 111 PHE B N 1
ATOM 3793 C CA . PHE B 1 111 ? -18.812 -33.969 -17.312 1 92 111 PHE B CA 1
ATOM 3794 C C . PHE B 1 111 ? -18.531 -32.469 -17.328 1 92 111 PHE B C 1
ATOM 3796 O O . PHE B 1 111 ? -17.406 -32.031 -17.141 1 92 111 PHE B O 1
ATOM 3803 N N . VAL B 1 112 ? -19.562 -31.719 -17.422 1 90.25 112 VAL B N 1
ATOM 3804 C CA . VAL B 1 112 ? -19.438 -30.266 -17.453 1 90.25 112 VAL B CA 1
ATOM 3805 C C . VAL B 1 112 ? -19.078 -29.75 -16.078 1 90.25 112 VAL B C 1
ATOM 3807 O O . VAL B 1 112 ? -18.188 -28.906 -15.93 1 90.25 112 VAL B O 1
ATOM 3810 N N . GLN B 1 113 ? -19.703 -30.297 -15.117 1 92.12 113 GLN B N 1
ATOM 3811 C CA . GLN B 1 113 ? -19.391 -29.922 -13.742 1 92.12 113 GLN B CA 1
ATOM 3812 C C . GLN B 1 113 ? -17.969 -30.359 -13.352 1 92.12 113 GLN B C 1
ATOM 3814 O O . GLN B 1 113 ? -17.25 -29.609 -12.695 1 92.12 113 GLN B O 1
ATOM 3819 N N . GLY B 1 114 ? -17.703 -31.531 -13.797 1 93.38 114 GLY B N 1
ATOM 3820 C CA . GLY B 1 114 ? -16.375 -32.031 -13.539 1 93.38 114 GLY B CA 1
ATOM 3821 C C . GLY B 1 114 ? -15.289 -31.25 -14.25 1 93.38 114 GLY B C 1
ATOM 3822 O O . GLY B 1 114 ? -14.188 -31.078 -13.711 1 93.38 114 GLY B O 1
ATOM 3823 N N . GLY B 1 115 ? -15.602 -30.875 -15.398 1 91.75 115 GLY B N 1
ATOM 3824 C CA . GLY B 1 115 ? -14.664 -30.031 -16.125 1 91.75 115 GLY B CA 1
ATOM 3825 C C . GLY B 1 115 ? -14.398 -28.703 -15.445 1 91.75 115 GLY B C 1
ATOM 3826 O O . GLY B 1 115 ? -13.266 -28.234 -15.406 1 91.75 115 GLY B O 1
ATOM 3827 N N . MET B 1 116 ? -15.461 -28.125 -14.906 1 91.44 116 MET B N 1
ATOM 3828 C CA . MET B 1 116 ? -15.305 -26.875 -14.156 1 91.44 116 MET B CA 1
ATOM 3829 C C . MET B 1 116 ? -14.375 -27.078 -12.961 1 91.44 116 MET B C 1
ATOM 3831 O O . MET B 1 116 ? -13.438 -26.297 -12.766 1 91.44 116 MET B O 1
ATOM 3835 N N . LEU B 1 117 ? -14.641 -28.094 -12.289 1 93.62 117 LEU B N 1
ATOM 3836 C CA . LEU B 1 117 ? -13.82 -28.406 -11.117 1 93.62 117 LEU B CA 1
ATOM 3837 C C . LEU B 1 117 ? -12.383 -28.688 -11.523 1 93.62 117 LEU B C 1
ATOM 3839 O O . LEU B 1 117 ? -11.445 -28.141 -10.922 1 93.62 117 LEU B O 1
ATOM 3843 N N . GLY B 1 118 ? -12.234 -29.516 -12.492 1 94.19 118 GLY B N 1
ATOM 3844 C CA . GLY B 1 118 ? -10.914 -29.922 -12.938 1 94.19 118 GLY B CA 1
ATOM 3845 C C . GLY B 1 118 ? -10.039 -28.766 -13.367 1 94.19 118 GLY B C 1
ATOM 3846 O O . GLY B 1 118 ? -8.867 -28.688 -12.984 1 94.19 118 GLY B O 1
ATOM 3847 N N . PHE B 1 119 ? -10.562 -27.844 -14.039 1 91.56 119 PHE B N 1
ATOM 3848 C CA . PHE B 1 119 ? -9.75 -26.781 -14.609 1 91.56 119 PHE B CA 1
ATOM 3849 C C . PHE B 1 119 ? -9.602 -25.625 -13.625 1 91.56 119 PHE B C 1
ATOM 3851 O O . PHE B 1 119 ? -8.711 -24.797 -13.773 1 91.56 119 PHE B O 1
ATOM 3858 N N . ILE B 1 120 ? -10.391 -25.562 -12.617 1 90.56 120 ILE B N 1
ATOM 3859 C CA . ILE B 1 120 ? -10.109 -24.672 -11.484 1 90.56 120 ILE B CA 1
ATOM 3860 C C . ILE B 1 120 ? -8.891 -25.172 -10.727 1 90.56 120 ILE B C 1
ATOM 3862 O O . ILE B 1 120 ? -7.988 -24.406 -10.406 1 90.56 120 ILE B O 1
ATOM 3866 N N . ILE B 1 121 ? -8.812 -26.453 -10.594 1 92.75 121 ILE B N 1
ATOM 3867 C CA . ILE B 1 121 ? -7.758 -27.062 -9.789 1 92.75 121 ILE B CA 1
ATOM 3868 C C . ILE B 1 121 ? -6.473 -27.141 -10.609 1 92.75 121 ILE B C 1
ATOM 3870 O O . ILE B 1 121 ? -5.371 -27.016 -10.07 1 92.75 121 ILE B O 1
ATOM 3874 N N . ALA B 1 122 ? -6.613 -27.25 -11.844 1 91.81 122 ALA B N 1
ATOM 3875 C CA . ALA B 1 122 ? -5.48 -27.5 -12.734 1 91.81 122 ALA B CA 1
ATOM 3876 C C . ALA B 1 122 ? -4.57 -26.281 -12.82 1 91.81 122 ALA B C 1
ATOM 3878 O O . ALA B 1 122 ? -3.408 -26.391 -13.227 1 91.81 122 ALA B O 1
ATOM 3879 N N . ALA B 1 123 ? -5.004 -25.156 -12.414 1 87.88 123 ALA B N 1
ATOM 3880 C CA . ALA B 1 123 ? -4.195 -23.938 -12.492 1 87.88 123 ALA B CA 1
ATOM 3881 C C . ALA B 1 123 ? -3.094 -23.953 -11.438 1 87.88 123 ALA B C 1
ATOM 3883 O O . ALA B 1 123 ? -3.367 -24.094 -10.242 1 87.88 123 ALA B O 1
ATOM 3884 N N . VAL B 1 124 ? -1.88 -23.859 -11.938 1 89.94 124 VAL B N 1
ATOM 3885 C CA . VAL B 1 124 ? -0.741 -23.766 -11.031 1 89.94 124 VAL B CA 1
ATOM 3886 C C . VAL B 1 124 ? -0.599 -22.328 -10.516 1 89.94 124 VAL B C 1
ATOM 3888 O O . VAL B 1 124 ? -0.908 -21.375 -11.234 1 89.94 124 VAL B O 1
ATOM 3891 N N . SER B 1 125 ? -0.076 -22.219 -9.32 1 87 125 SER B N 1
ATOM 3892 C CA . SER B 1 125 ? 0.036 -20.891 -8.727 1 87 125 SER B CA 1
ATOM 3893 C C . SER B 1 125 ? 1.421 -20.297 -8.969 1 87 125 SER B C 1
ATOM 3895 O O . SER B 1 125 ? 2.377 -20.641 -8.266 1 87 125 SER B O 1
ATOM 3897 N N . PRO B 1 126 ? 1.51 -19.312 -9.805 1 84.62 126 PRO B N 1
ATOM 3898 C CA . PRO B 1 126 ? 2.793 -18.625 -9.977 1 84.62 126 PRO B CA 1
ATOM 3899 C C . PRO B 1 126 ? 3.277 -17.938 -8.703 1 84.62 126 PRO B C 1
ATOM 3901 O O . PRO B 1 126 ? 4.484 -17.828 -8.477 1 84.62 126 PRO B O 1
ATOM 3904 N N . ALA B 1 127 ? 2.367 -17.516 -7.895 1 83.62 127 ALA B N 1
ATOM 3905 C CA . ALA B 1 127 ? 2.713 -16.812 -6.664 1 83.62 127 ALA B CA 1
ATOM 3906 C C . ALA B 1 127 ? 3.584 -17.672 -5.758 1 83.62 127 ALA B C 1
ATOM 3908 O O . ALA B 1 127 ? 4.445 -17.156 -5.043 1 83.62 127 ALA B O 1
ATOM 3909 N N . VAL B 1 128 ? 3.367 -18.938 -5.812 1 86.94 128 VAL B N 1
ATOM 3910 C CA . VAL B 1 128 ? 4.121 -19.844 -4.953 1 86.94 128 VAL B CA 1
ATOM 3911 C C . VAL B 1 128 ? 5.406 -20.266 -5.656 1 86.94 128 VAL B C 1
ATOM 3913 O O . VAL B 1 128 ? 6.469 -20.328 -5.035 1 86.94 128 VAL B O 1
ATOM 3916 N N . VAL B 1 129 ? 5.363 -20.406 -6.891 1 90.62 129 VAL B N 1
ATOM 3917 C CA . VAL B 1 129 ? 6.449 -21.031 -7.641 1 90.62 129 VAL B CA 1
ATOM 3918 C C . VAL B 1 129 ? 7.496 -19.984 -8.008 1 90.62 129 VAL B C 1
ATOM 3920 O O . VAL B 1 129 ? 8.695 -20.25 -7.949 1 90.62 129 VAL B O 1
ATOM 3923 N N . VAL B 1 130 ? 7.035 -18.844 -8.305 1 87.44 130 VAL B N 1
ATOM 3924 C CA . VAL B 1 130 ? 7.891 -17.828 -8.914 1 87.44 130 VAL B CA 1
ATOM 3925 C C . VAL B 1 130 ? 8.977 -17.406 -7.93 1 87.44 130 VAL B C 1
ATOM 3927 O O . VAL B 1 130 ? 10.156 -17.328 -8.289 1 87.44 130 VAL B O 1
ATOM 3930 N N . PRO B 1 131 ? 8.602 -17.219 -6.727 1 87.75 131 PRO B N 1
ATOM 3931 C CA . PRO B 1 131 ? 9.656 -16.812 -5.793 1 87.75 131 PRO B CA 1
ATOM 3932 C C . PRO B 1 131 ? 10.766 -17.844 -5.672 1 87.75 131 PRO B C 1
ATOM 3934 O O . PRO B 1 131 ? 11.938 -17.484 -5.559 1 87.75 131 PRO B O 1
ATOM 3937 N N . PHE B 1 132 ? 10.469 -19.078 -5.707 1 89.94 132 PHE B N 1
ATOM 3938 C CA . PHE B 1 132 ? 11.469 -20.141 -5.605 1 89.94 132 PHE B CA 1
ATOM 3939 C C . PHE B 1 132 ? 12.344 -20.188 -6.852 1 89.94 132 PHE B C 1
ATOM 3941 O O . PHE B 1 132 ? 13.555 -20.359 -6.758 1 89.94 132 PHE B O 1
ATOM 3948 N N . MET B 1 133 ? 11.773 -19.984 -7.934 1 91.12 133 MET B N 1
ATOM 3949 C CA . MET B 1 133 ? 12.516 -20.016 -9.195 1 91.12 133 MET B CA 1
ATOM 3950 C C . MET B 1 133 ? 13.469 -18.844 -9.289 1 91.12 133 MET B C 1
ATOM 3952 O O . MET B 1 133 ? 14.57 -18.969 -9.828 1 91.12 133 MET B O 1
ATOM 3956 N N . LEU B 1 134 ? 12.992 -17.75 -8.812 1 87.56 134 LEU B N 1
ATOM 3957 C CA . LEU B 1 134 ? 13.859 -16.562 -8.812 1 87.56 134 LEU B CA 1
ATOM 3958 C C . LEU B 1 134 ? 15.07 -16.781 -7.91 1 87.56 134 LEU B C 1
ATOM 3960 O O . LEU B 1 134 ? 16.188 -16.391 -8.258 1 87.56 134 LEU B O 1
ATOM 3964 N N . LYS B 1 135 ? 14.805 -17.375 -6.812 1 87.31 135 LYS B N 1
ATOM 3965 C CA . LYS B 1 135 ? 15.898 -17.688 -5.902 1 87.31 135 LYS B CA 1
ATOM 3966 C C . LYS B 1 135 ? 16.891 -18.641 -6.555 1 87.31 135 LYS B C 1
ATOM 3968 O O . LYS B 1 135 ? 18.109 -18.5 -6.375 1 87.31 135 LYS B O 1
ATOM 3973 N N . LEU B 1 136 ? 16.391 -19.562 -7.25 1 89.44 136 LEU B N 1
ATOM 3974 C CA . LEU B 1 136 ? 17.25 -20.516 -7.949 1 89.44 136 LEU B CA 1
ATOM 3975 C C . LEU B 1 136 ? 18.078 -19.828 -9.031 1 89.44 136 LEU B C 1
ATOM 3977 O O . LEU B 1 136 ? 19.266 -20.125 -9.203 1 89.44 136 LEU B O 1
ATOM 3981 N N . ASN B 1 137 ? 17.469 -18.922 -9.688 1 86.88 137 ASN B N 1
ATOM 3982 C CA . ASN B 1 137 ? 18.156 -18.141 -10.703 1 86.88 137 ASN B CA 1
ATOM 3983 C C . ASN B 1 137 ? 19.266 -17.297 -10.094 1 86.88 137 ASN B C 1
ATOM 3985 O O . ASN B 1 137 ? 20.375 -17.203 -10.648 1 86.88 137 ASN B O 1
ATOM 3989 N N . GLU B 1 138 ? 18.938 -16.734 -9.086 1 83.88 138 GLU B N 1
ATOM 3990 C CA . GLU B 1 138 ? 19.906 -15.898 -8.398 1 83.88 138 GLU B CA 1
ATOM 3991 C C . GLU B 1 138 ? 21.094 -16.703 -7.906 1 83.88 138 GLU B C 1
ATOM 3993 O O . GLU B 1 138 ? 22.234 -16.234 -7.938 1 83.88 138 GLU B O 1
ATOM 3998 N N . ASN B 1 139 ? 20.828 -17.938 -7.461 1 87.19 139 ASN B N 1
ATOM 3999 C CA . ASN B 1 139 ? 21.875 -18.812 -6.953 1 87.19 139 ASN B CA 1
ATOM 4000 C C . ASN B 1 139 ? 22.5 -19.656 -8.07 1 87.19 139 ASN B C 1
ATOM 4002 O O . ASN B 1 139 ? 23.359 -20.5 -7.812 1 87.19 139 ASN B O 1
ATOM 4006 N N . LYS B 1 140 ? 22.031 -19.469 -9.266 1 86.31 140 LYS B N 1
ATOM 4007 C CA . LYS B 1 140 ? 22.516 -20.156 -10.461 1 86.31 140 LYS B CA 1
ATOM 4008 C C . LYS B 1 140 ? 22.391 -21.672 -10.328 1 86.31 140 LYS B C 1
ATOM 4010 O O . LYS B 1 140 ? 23.312 -22.422 -10.633 1 86.31 140 LYS B O 1
ATOM 4015 N N . ILE B 1 141 ? 21.312 -22.047 -9.734 1 88.5 141 ILE B N 1
ATOM 4016 C CA . ILE B 1 141 ? 21 -23.469 -9.594 1 88.5 141 ILE B CA 1
ATOM 4017 C C . ILE B 1 141 ? 20.031 -23.891 -10.695 1 88.5 141 ILE B C 1
ATOM 4019 O O . ILE B 1 141 ? 18.938 -23.359 -10.805 1 88.5 141 ILE B O 1
ATOM 4023 N N . GLY B 1 142 ? 20.438 -24.844 -11.516 1 85.25 142 GLY B N 1
ATOM 4024 C CA . GLY B 1 142 ? 19.578 -25.359 -12.57 1 85.25 142 GLY B CA 1
ATOM 4025 C C . GLY B 1 142 ? 19.453 -24.406 -13.742 1 85.25 142 GLY B C 1
ATOM 4026 O O . GLY B 1 142 ? 18.547 -24.562 -14.57 1 85.25 142 GLY B O 1
ATOM 4027 N N . THR B 1 143 ? 20.266 -23.469 -13.773 1 84.31 143 THR B N 1
ATOM 4028 C CA . THR B 1 143 ? 20.156 -22.438 -14.789 1 84.31 143 THR B CA 1
ATOM 4029 C C . THR B 1 143 ? 20.828 -22.875 -16.094 1 84.31 143 THR B C 1
ATOM 4031 O O . THR B 1 143 ? 20.594 -22.281 -17.141 1 84.31 143 THR B O 1
ATOM 4034 N N . LYS B 1 144 ? 21.672 -23.844 -16.016 1 82.62 144 LYS B N 1
ATOM 4035 C CA . LYS B 1 144 ? 22.391 -24.312 -17.188 1 82.62 144 LYS B CA 1
ATOM 4036 C C . LYS B 1 144 ? 21.438 -24.75 -18.297 1 82.62 144 LYS B C 1
ATOM 4038 O O . LYS B 1 144 ? 21.641 -24.422 -19.469 1 82.62 144 LYS B O 1
ATOM 4043 N N . LYS B 1 145 ? 20.438 -25.469 -17.953 1 86.06 145 LYS B N 1
ATOM 4044 C CA . LYS B 1 145 ? 19.469 -25.938 -18.938 1 86.06 145 LYS B CA 1
ATOM 4045 C C . LYS B 1 145 ? 18.188 -25.078 -18.906 1 86.06 145 LYS B C 1
ATOM 4047 O O . LYS B 1 145 ? 17.219 -25.391 -19.594 1 86.06 145 LYS B O 1
ATOM 4052 N N . GLY B 1 146 ? 18.109 -24.125 -18.016 1 88.56 146 GLY B N 1
ATOM 4053 C CA . GLY B 1 146 ? 17.016 -23.172 -17.969 1 88.56 146 GLY B CA 1
ATOM 4054 C C . GLY B 1 146 ? 15.781 -23.719 -17.281 1 88.56 146 GLY B C 1
ATOM 4055 O O . GLY B 1 146 ? 14.656 -23.438 -17.688 1 88.56 146 GLY B O 1
ATOM 4056 N N . VAL B 1 147 ? 15.945 -24.531 -16.297 1 89.94 147 VAL B N 1
ATOM 4057 C CA . VAL B 1 147 ? 14.836 -25.172 -15.594 1 89.94 147 VAL B CA 1
ATOM 4058 C C . VAL B 1 147 ? 13.969 -24.125 -14.906 1 89.94 147 VAL B C 1
ATOM 4060 O O . VAL B 1 147 ? 12.75 -24.094 -15.086 1 89.94 147 VAL B O 1
ATOM 4063 N N . PRO B 1 148 ? 14.602 -23.156 -14.148 1 90.5 148 PRO B N 1
ATOM 4064 C CA . PRO B 1 148 ? 13.781 -22.156 -13.477 1 90.5 148 PRO B CA 1
ATOM 4065 C C . PRO B 1 148 ? 13.031 -21.25 -14.461 1 90.5 148 PRO B C 1
ATOM 4067 O O . PRO B 1 148 ? 11.875 -20.891 -14.227 1 90.5 148 PRO B O 1
ATOM 4070 N N . THR B 1 149 ? 13.656 -20.953 -15.523 1 87.25 149 THR B N 1
ATOM 4071 C CA . THR B 1 149 ? 13.047 -20.094 -16.531 1 87.25 149 THR B CA 1
ATOM 4072 C C . THR B 1 149 ? 11.875 -20.812 -17.203 1 87.25 149 THR B C 1
ATOM 4074 O O . THR B 1 149 ? 10.852 -20.172 -17.5 1 87.25 149 THR B O 1
ATOM 4077 N N . LEU B 1 150 ? 12.031 -22.062 -17.453 1 89.19 150 LEU B N 1
ATOM 4078 C CA . LEU B 1 150 ? 10.969 -22.859 -18.047 1 89.19 150 LEU B CA 1
ATOM 4079 C C . LEU B 1 150 ? 9.734 -22.875 -17.141 1 89.19 150 LEU B C 1
ATOM 4081 O O . LEU B 1 150 ? 8.617 -22.688 -17.609 1 89.19 150 LEU B O 1
ATOM 4085 N N . ILE B 1 151 ? 9.938 -23.047 -15.914 1 89.88 151 ILE B N 1
ATOM 4086 C CA . ILE B 1 151 ? 8.852 -23.125 -14.938 1 89.88 151 ILE B CA 1
ATOM 4087 C C . ILE B 1 151 ? 8.18 -21.766 -14.805 1 89.88 151 ILE B C 1
ATOM 4089 O O . ILE B 1 151 ? 6.949 -21.672 -14.719 1 89.88 151 ILE B O 1
ATOM 4093 N N . LEU B 1 152 ? 8.961 -20.734 -14.812 1 86.44 152 LEU B N 1
ATOM 4094 C CA . LEU B 1 152 ? 8.438 -19.375 -14.719 1 86.44 152 LEU B CA 1
ATOM 4095 C C . LEU B 1 152 ? 7.512 -19.062 -15.891 1 86.44 152 LEU B C 1
ATOM 4097 O O . LEU B 1 152 ? 6.391 -18.578 -15.688 1 86.44 152 LEU B O 1
ATOM 4101 N N . ALA B 1 153 ? 7.992 -19.344 -17.031 1 81.56 153 ALA B N 1
ATOM 4102 C CA . ALA B 1 153 ? 7.223 -19.078 -18.234 1 81.56 153 ALA B CA 1
ATOM 4103 C C . ALA B 1 153 ? 5.984 -19.969 -18.312 1 81.56 153 ALA B C 1
ATOM 4105 O O . ALA B 1 153 ? 4.883 -19.484 -18.594 1 81.56 153 ALA B O 1
ATOM 4106 N N . GLY B 1 154 ? 6.156 -21.188 -18.062 1 85.38 154 GLY B N 1
ATOM 4107 C CA . GLY B 1 154 ? 5.062 -22.141 -18.125 1 85.38 154 GLY B CA 1
ATOM 4108 C C . GLY B 1 154 ? 3.955 -21.844 -17.125 1 85.38 154 GLY B C 1
ATOM 4109 O O . GLY B 1 154 ? 2.775 -21.875 -17.484 1 85.38 154 GLY B O 1
ATOM 4110 N N . ALA B 1 155 ? 4.332 -21.547 -15.906 1 84.75 155 ALA B N 1
ATOM 4111 C CA . ALA B 1 155 ? 3.365 -21.312 -14.836 1 84.75 155 ALA B CA 1
ATOM 4112 C C . ALA B 1 155 ? 2.557 -20.047 -15.094 1 84.75 155 ALA B C 1
ATOM 4114 O O . ALA B 1 155 ? 1.395 -19.953 -14.695 1 84.75 155 ALA B O 1
ATOM 4115 N N . SER B 1 156 ? 3.162 -19.094 -15.742 1 78.38 156 SER B N 1
ATOM 4116 C CA . SER B 1 156 ? 2.492 -17.828 -16.016 1 78.38 156 SER B CA 1
ATOM 4117 C C . SER B 1 156 ? 1.437 -17.969 -17.094 1 78.38 156 SER B C 1
ATOM 4119 O O . SER B 1 156 ? 0.45 -17.234 -17.125 1 78.38 156 SER B O 1
ATOM 4121 N N . ILE B 1 157 ? 1.641 -18.891 -18.016 1 81.19 157 ILE B N 1
ATOM 4122 C CA . ILE B 1 157 ? 0.729 -19.109 -19.125 1 81.19 157 ILE B CA 1
ATOM 4123 C C . ILE B 1 157 ? -0.349 -20.109 -18.734 1 81.19 157 ILE B C 1
ATOM 4125 O O . ILE B 1 157 ? -1.456 -20.094 -19.281 1 81.19 157 ILE B O 1
ATOM 4129 N N . ASP B 1 158 ? 0.004 -20.906 -17.812 1 85.38 158 ASP B N 1
ATOM 4130 C CA . ASP B 1 158 ? -0.867 -22 -17.375 1 85.38 158 ASP B CA 1
ATOM 4131 C C . ASP B 1 158 ? -2.221 -21.469 -16.906 1 85.38 158 ASP B C 1
ATOM 4133 O O . ASP B 1 158 ? -3.26 -22.062 -17.188 1 85.38 158 ASP B O 1
ATOM 4137 N N . ASP B 1 159 ? -2.225 -20.344 -16.266 1 79.75 159 ASP B N 1
ATOM 4138 C CA . ASP B 1 159 ? -3.455 -19.766 -15.734 1 79.75 159 ASP B CA 1
ATOM 4139 C C . ASP B 1 159 ? -4.406 -19.359 -16.859 1 79.75 159 ASP B C 1
ATOM 4141 O O . ASP B 1 159 ? -5.625 -19.5 -16.719 1 79.75 159 ASP B O 1
ATOM 4145 N N . VAL B 1 160 ? -3.855 -18.906 -17.891 1 76.31 160 VAL B N 1
ATOM 4146 C CA . VAL B 1 160 ? -4.676 -18.469 -19.016 1 76.31 160 VAL B CA 1
ATOM 4147 C C . VAL B 1 160 ? -5.414 -19.656 -19.609 1 76.31 160 VAL B C 1
ATOM 4149 O O . VAL B 1 160 ? -6.609 -19.578 -19.906 1 76.31 160 VAL B O 1
ATOM 4152 N N . PHE B 1 161 ? -4.738 -20.734 -19.719 1 81 161 PHE B N 1
ATOM 4153 C CA . PHE B 1 161 ? -5.332 -21.953 -20.266 1 81 161 PHE B CA 1
ATOM 4154 C C . PHE B 1 161 ? -6.418 -22.484 -19.344 1 81 161 PHE B C 1
ATOM 4156 O O . PHE B 1 161 ? -7.523 -22.797 -19.797 1 81 161 PHE B O 1
ATOM 4163 N N . ALA B 1 162 ? -6.074 -22.516 -18.125 1 85.5 162 ALA B N 1
ATOM 4164 C CA . ALA B 1 162 ? -6.988 -23.094 -17.141 1 85.5 162 ALA B CA 1
ATOM 4165 C C . ALA B 1 162 ? -8.266 -22.266 -17.031 1 85.5 162 ALA B C 1
ATOM 4167 O O . ALA B 1 162 ? -9.367 -22.828 -17.031 1 85.5 162 ALA B O 1
ATOM 4168 N N . ILE B 1 163 ? -8.164 -21.016 -16.969 1 79.5 163 ILE B N 1
ATOM 4169 C CA . ILE B 1 163 ? -9.32 -20.125 -16.797 1 79.5 163 ILE B CA 1
ATOM 4170 C C . ILE B 1 163 ? -10.172 -20.125 -18.062 1 79.5 163 ILE B C 1
ATOM 4172 O O . ILE B 1 163 ? -11.398 -20.109 -17.984 1 79.5 163 ILE B O 1
ATOM 4176 N N . THR B 1 164 ? -9.547 -20.156 -19.234 1 78.75 164 THR B N 1
ATOM 4177 C CA . THR B 1 164 ? -10.266 -20.172 -20.5 1 78.75 164 THR B CA 1
ATOM 4178 C C . THR B 1 164 ? -11.086 -21.453 -20.641 1 78.75 164 THR B C 1
ATOM 4180 O O . THR B 1 164 ? -12.25 -21.422 -21.031 1 78.75 164 THR B O 1
ATOM 4183 N N . VAL B 1 165 ? -10.5 -22.562 -20.359 1 83.31 165 VAL B N 1
ATOM 4184 C CA . VAL B 1 165 ? -11.203 -23.828 -20.453 1 83.31 165 VAL B CA 1
ATOM 4185 C C . VAL B 1 165 ? -12.32 -23.891 -19.422 1 83.31 165 VAL B C 1
ATOM 4187 O O . VAL B 1 165 ? -13.414 -24.391 -19.703 1 83.31 165 VAL B O 1
ATOM 4190 N N . PHE B 1 166 ? -12.102 -23.391 -18.234 1 86.44 166 PHE B N 1
ATOM 4191 C CA . PHE B 1 166 ? -13.141 -23.297 -17.219 1 86.44 166 PHE B CA 1
ATOM 4192 C C . PHE B 1 166 ? -14.328 -22.484 -17.719 1 86.44 166 PHE B C 1
ATOM 4194 O O . PHE B 1 166 ? -15.477 -22.891 -17.562 1 86.44 166 PHE B O 1
ATOM 4201 N N . SER B 1 167 ? -13.984 -21.375 -18.297 1 79 167 SER B N 1
ATOM 4202 C CA . SER B 1 167 ? -15.047 -20.516 -18.797 1 79 167 SER B CA 1
ATOM 4203 C C . SER B 1 167 ? -15.844 -21.203 -19.906 1 79 167 SER B C 1
ATOM 4205 O O . SER B 1 167 ? -17.047 -20.984 -20.031 1 79 167 SER B O 1
ATOM 4207 N N . ALA B 1 168 ? -15.203 -22.016 -20.672 1 80.19 168 ALA B N 1
ATOM 4208 C CA . ALA B 1 168 ? -15.875 -22.797 -21.719 1 80.19 168 ALA B CA 1
ATOM 4209 C C . ALA B 1 168 ? -16.844 -23.812 -21.109 1 80.19 168 ALA B C 1
ATOM 4211 O O . ALA B 1 168 ? -17.969 -23.969 -21.594 1 80.19 168 ALA B O 1
ATOM 4212 N N . PHE B 1 169 ? -16.422 -24.453 -20.109 1 85.25 169 PHE B N 1
ATOM 4213 C CA . PHE B 1 169 ? -17.266 -25.422 -19.453 1 85.25 169 PHE B CA 1
ATOM 4214 C C . PHE B 1 169 ? -18.438 -24.75 -18.75 1 85.25 169 PHE B C 1
ATOM 4216 O O . PHE B 1 169 ? -19.547 -25.281 -18.719 1 85.25 169 PHE B O 1
ATOM 4223 N N . LEU B 1 170 ? -18.156 -23.625 -18.109 1 83.56 170 LEU B N 1
ATOM 4224 C CA . LEU B 1 170 ? -19.219 -22.859 -17.484 1 83.56 170 LEU B CA 1
ATOM 4225 C C . LEU B 1 170 ? -20.266 -22.422 -18.516 1 83.56 170 LEU B C 1
ATOM 4227 O O . LEU B 1 170 ? -21.469 -22.453 -18.234 1 83.56 170 LEU B O 1
ATOM 4231 N N . GLY B 1 171 ? -19.781 -21.984 -19.641 1 79.31 171 GLY B N 1
ATOM 4232 C CA . GLY B 1 171 ? -20.703 -21.656 -20.719 1 79.31 171 GLY B CA 1
ATOM 4233 C C . GLY B 1 171 ? -21.531 -22.828 -21.188 1 79.31 171 GLY B C 1
ATOM 4234 O O . GLY B 1 171 ? -22.719 -22.672 -21.469 1 79.31 171 GLY B O 1
ATOM 4235 N N . LEU B 1 172 ? -20.922 -23.953 -21.328 1 81 172 LEU B N 1
ATOM 4236 C CA . LEU B 1 172 ? -21.625 -25.172 -21.734 1 81 172 LEU B CA 1
ATOM 4237 C C . LEU B 1 172 ? -22.703 -25.531 -20.734 1 81 172 LEU B C 1
ATOM 4239 O O . LEU B 1 172 ? -23.766 -26.047 -21.109 1 81 172 LEU B O 1
ATOM 4243 N N . TYR B 1 173 ? -22.406 -25.281 -19.547 1 83.19 173 TYR B N 1
ATOM 4244 C CA . TYR B 1 173 ? -23.359 -25.578 -18.484 1 83.19 173 TYR B CA 1
ATOM 4245 C C . TYR B 1 173 ? -24.625 -24.75 -18.656 1 83.19 173 TYR B C 1
ATOM 4247 O O . TYR B 1 173 ? -25.734 -25.25 -18.453 1 83.19 173 TYR B O 1
ATOM 4255 N N . TYR B 1 174 ? -24.484 -23.5 -18.938 1 79.5 174 TYR B N 1
ATOM 4256 C CA . TYR B 1 174 ? -25.641 -22.625 -19.062 1 79.5 174 TYR B CA 1
ATOM 4257 C C . TYR B 1 174 ? -26.203 -22.656 -20.484 1 79.5 174 TYR B C 1
ATOM 4259 O O . TYR B 1 174 ? -27.094 -21.891 -20.828 1 79.5 174 TYR B O 1
ATOM 4267 N N . GLY B 1 175 ? -25.781 -23.578 -21.297 1 69.31 175 GLY B N 1
ATOM 4268 C CA . GLY B 1 175 ? -26.359 -23.797 -22.609 1 69.31 175 GLY B CA 1
ATOM 4269 C C . GLY B 1 175 ? -25.891 -22.797 -23.656 1 69.31 175 GLY B C 1
ATOM 4270 O O . GLY B 1 175 ? -26.547 -22.594 -24.672 1 69.31 175 GLY B O 1
ATOM 4271 N N . SER B 1 176 ? -25.031 -22 -23.266 1 62.47 176 SER B N 1
ATOM 4272 C CA . SER B 1 176 ? -24.562 -21.062 -24.281 1 62.47 176 SER B CA 1
ATOM 4273 C C . SER B 1 176 ? -23.766 -21.766 -25.359 1 62.47 176 SER B C 1
ATOM 4275 O O . SER B 1 176 ? -23.078 -22.75 -25.078 1 62.47 176 SER B O 1
ATOM 4277 N N . GLU B 1 177 ? -24.203 -21.781 -26.625 1 57.19 177 GLU B N 1
ATOM 4278 C CA . GLU B 1 177 ? -23.5 -22.359 -27.781 1 57.19 177 GLU B CA 1
ATOM 4279 C C . GLU B 1 177 ? -22.047 -21.906 -27.828 1 57.19 177 GLU B C 1
ATOM 4281 O O . GLU B 1 177 ? -21.672 -21.062 -28.656 1 57.19 177 GLU B O 1
ATOM 4286 N N . ILE B 1 178 ? -21.438 -21.969 -26.703 1 61 178 ILE B N 1
ATOM 4287 C CA . ILE B 1 178 ? -20.031 -21.609 -26.797 1 61 178 ILE B CA 1
ATOM 4288 C C . ILE B 1 178 ? -19.25 -22.75 -27.438 1 61 178 ILE B C 1
ATOM 4290 O O . ILE B 1 178 ? -19.312 -23.891 -26.969 1 61 178 ILE B O 1
ATOM 4294 N N . ASN B 1 179 ? -18.938 -22.594 -28.781 1 60.44 179 ASN B N 1
ATOM 4295 C CA . ASN B 1 179 ? -18.062 -23.547 -29.469 1 60.44 179 ASN B CA 1
ATOM 4296 C C . ASN B 1 179 ? -16.703 -23.656 -28.766 1 60.44 179 ASN B C 1
ATOM 4298 O O . ASN B 1 179 ? -15.93 -22.703 -28.75 1 60.44 179 ASN B O 1
ATOM 4302 N N . ILE B 1 180 ? -16.484 -24.719 -27.938 1 64.88 180 ILE B N 1
ATOM 4303 C CA . ILE B 1 180 ? -15.25 -25.016 -27.234 1 64.88 180 ILE B CA 1
ATOM 4304 C C . ILE B 1 180 ? -14.047 -24.75 -28.141 1 64.88 180 ILE B C 1
ATOM 4306 O O . ILE B 1 180 ? -13.016 -24.25 -27.672 1 64.88 180 ILE B O 1
ATOM 4310 N N . GLY B 1 181 ? -14.336 -25.031 -29.375 1 63.91 181 GLY B N 1
ATOM 4311 C CA . GLY B 1 181 ? -13.258 -24.812 -30.344 1 63.91 181 GLY B CA 1
ATOM 4312 C C . GLY B 1 181 ? -12.859 -23.359 -30.453 1 63.91 181 GLY B C 1
ATOM 4313 O O . GLY B 1 181 ? -11.672 -23.031 -30.438 1 63.91 181 GLY B O 1
ATOM 4314 N N . ILE B 1 182 ? -13.836 -22.578 -30.453 1 66.06 182 ILE B N 1
ATOM 4315 C CA . ILE B 1 182 ? -13.562 -21.156 -30.609 1 66.06 182 ILE B CA 1
ATOM 4316 C C . ILE B 1 182 ? -12.906 -20.625 -29.328 1 66.06 182 ILE B C 1
ATOM 4318 O O . ILE B 1 182 ? -12.008 -19.781 -29.391 1 66.06 182 ILE B O 1
ATOM 4322 N N . GLN B 1 183 ? -13.273 -21.188 -28.234 1 69.44 183 GLN B N 1
ATOM 4323 C CA . GLN B 1 183 ? -12.703 -20.734 -26.969 1 69.44 183 GLN B CA 1
ATOM 4324 C C . GLN B 1 183 ? -11.234 -21.141 -26.859 1 69.44 183 GLN B C 1
ATOM 4326 O O . GLN B 1 183 ? -10.406 -20.375 -26.359 1 69.44 183 GLN B O 1
ATOM 4331 N N . LEU B 1 184 ? -11 -22.312 -27.438 1 71.69 184 LEU B N 1
ATOM 4332 C CA . LEU B 1 184 ? -9.625 -22.797 -27.375 1 71.69 184 LEU B CA 1
ATOM 4333 C C . LEU B 1 184 ? -8.734 -22.016 -28.328 1 71.69 184 LEU B C 1
ATOM 4335 O O . LEU B 1 184 ? -7.555 -21.797 -28.047 1 71.69 184 LEU B O 1
ATOM 4339 N N . LEU B 1 185 ? -9.305 -21.609 -29.406 1 72.62 185 LEU B N 1
ATOM 4340 C CA . LEU B 1 185 ? -8.547 -20.828 -30.391 1 72.62 185 LEU B CA 1
ATOM 4341 C C . LEU B 1 185 ? -8.258 -19.438 -29.844 1 72.62 185 LEU B C 1
ATOM 4343 O O . LEU B 1 185 ? -7.328 -18.766 -30.312 1 72.62 185 LEU B O 1
ATOM 4347 N N . ASN B 1 186 ? -9.023 -19.078 -28.922 1 75.31 186 ASN B N 1
ATOM 4348 C CA . ASN B 1 186 ? -8.844 -17.75 -28.328 1 75.31 186 ASN B CA 1
ATOM 4349 C C . ASN B 1 186 ? -7.652 -17.703 -27.391 1 75.31 186 ASN B C 1
ATOM 4351 O O . ASN B 1 186 ? -7.156 -16.625 -27.047 1 75.31 186 ASN B O 1
ATOM 4355 N N . ILE B 1 187 ? -7.137 -18.922 -27.109 1 77.25 187 ILE B N 1
ATOM 4356 C CA . ILE B 1 187 ? -6.066 -18.984 -26.109 1 77.25 187 ILE B CA 1
ATOM 4357 C C . ILE B 1 187 ? -4.773 -18.453 -26.719 1 77.25 187 ILE B C 1
ATOM 4359 O O . ILE B 1 187 ? -4.137 -17.547 -26.172 1 77.25 187 ILE B O 1
ATOM 4363 N N . PRO B 1 188 ? -4.395 -18.953 -27.938 1 79.31 188 PRO B N 1
ATOM 4364 C CA . PRO B 1 188 ? -3.182 -18.406 -28.547 1 79.31 188 PRO B CA 1
ATOM 4365 C C . PRO B 1 188 ? -3.279 -16.922 -28.828 1 79.31 188 PRO B C 1
ATOM 4367 O O . PRO B 1 188 ? -2.287 -16.188 -28.688 1 79.31 188 PRO B O 1
ATOM 4370 N N . ILE B 1 189 ? -4.402 -16.547 -29.172 1 81.62 189 ILE B N 1
ATOM 4371 C CA . ILE B 1 189 ? -4.602 -15.133 -29.453 1 81.62 189 ILE B CA 1
ATOM 4372 C C . ILE B 1 189 ? -4.445 -14.328 -28.156 1 81.62 189 ILE B C 1
ATOM 4374 O O . ILE B 1 189 ? -3.871 -13.234 -28.172 1 81.62 189 ILE B O 1
ATOM 4378 N N . SER B 1 190 ? -4.977 -14.891 -27.109 1 80.56 190 SER B N 1
ATOM 4379 C CA . SER B 1 190 ? -4.863 -14.234 -25.797 1 80.56 190 SER B CA 1
ATOM 4380 C C . SER B 1 190 ? -3.406 -14.086 -25.391 1 80.56 190 SER B C 1
ATOM 4382 O O . SER B 1 190 ? -3.012 -13.055 -24.844 1 80.56 190 SER B O 1
ATOM 4384 N N . ILE B 1 191 ? -2.693 -15.055 -25.656 1 80.56 191 ILE B N 1
ATOM 4385 C CA . ILE B 1 191 ? -1.279 -15.062 -25.297 1 80.56 191 ILE B CA 1
ATOM 4386 C C . ILE B 1 191 ? -0.529 -14.031 -26.125 1 80.56 191 ILE B C 1
ATOM 4388 O O . ILE B 1 191 ? 0.234 -13.227 -25.594 1 80.56 191 ILE B O 1
ATOM 4392 N N . LEU B 1 192 ? -0.783 -14.062 -27.375 1 85.5 192 LEU B N 1
ATOM 4393 C CA . LEU B 1 192 ? -0.108 -13.148 -28.297 1 85.5 192 LEU B CA 1
ATOM 4394 C C . LEU B 1 192 ? -0.459 -11.703 -27.969 1 85.5 192 LEU B C 1
ATOM 4396 O O . LEU B 1 192 ? 0.413 -10.828 -27.969 1 85.5 192 LEU B O 1
ATOM 4400 N N . LEU B 1 193 ? -1.654 -11.5 -27.688 1 84.06 193 LEU B N 1
ATOM 4401 C CA . LEU B 1 193 ? -2.09 -10.148 -27.359 1 84.06 193 LEU B CA 1
ATOM 4402 C C . LEU B 1 193 ? -1.486 -9.688 -26.031 1 84.06 193 LEU B C 1
ATOM 4404 O O . LEU B 1 193 ? -1.174 -8.508 -25.875 1 84.06 193 LEU B O 1
ATOM 4408 N N . GLY B 1 194 ? -1.423 -10.586 -25.109 1 85.31 194 GLY B N 1
ATOM 4409 C CA . GLY B 1 194 ? -0.795 -10.258 -23.844 1 85.31 194 GLY B CA 1
ATOM 4410 C C . GLY B 1 194 ? 0.66 -9.852 -23.984 1 85.31 194 GLY B C 1
ATOM 4411 O O . GLY B 1 194 ? 1.07 -8.812 -23.469 1 85.31 194 GLY B O 1
ATOM 4412 N N . ILE B 1 195 ? 1.342 -10.633 -24.734 1 87.12 195 ILE B N 1
ATOM 4413 C CA . ILE B 1 195 ? 2.762 -10.367 -24.953 1 87.12 195 ILE B CA 1
ATOM 4414 C C . ILE B 1 195 ? 2.938 -9.078 -25.734 1 87.12 195 ILE B C 1
ATOM 4416 O O . ILE B 1 195 ? 3.783 -8.242 -25.391 1 87.12 195 ILE B O 1
ATOM 4420 N N . LEU B 1 196 ? 2.146 -8.891 -26.75 1 91.44 196 LEU B N 1
ATOM 4421 C CA . LEU B 1 196 ? 2.252 -7.703 -27.594 1 91.44 196 LEU B CA 1
ATOM 4422 C C . LEU B 1 196 ? 1.933 -6.441 -26.797 1 91.44 196 LEU B C 1
ATOM 4424 O O . LEU B 1 196 ? 2.598 -5.418 -26.953 1 91.44 196 LEU B O 1
ATOM 4428 N N . SER B 1 197 ? 0.895 -6.551 -26.016 1 91.44 197 SER B N 1
ATOM 4429 C CA . SER B 1 197 ? 0.547 -5.406 -25.188 1 91.44 197 SER B CA 1
ATOM 4430 C C . SER B 1 197 ? 1.659 -5.09 -24.188 1 91.44 197 SER B C 1
ATOM 4432 O O . SER B 1 197 ? 1.946 -3.92 -23.922 1 91.44 197 SER B O 1
ATOM 4434 N N . GLY B 1 198 ? 2.219 -6.105 -23.594 1 92.44 198 GLY B N 1
ATOM 4435 C CA . GLY B 1 198 ? 3.35 -5.902 -22.703 1 92.44 198 GLY B CA 1
ATOM 4436 C C . GLY B 1 198 ? 4.547 -5.273 -23.391 1 92.44 198 GLY B C 1
ATOM 4437 O O . GLY B 1 198 ? 5.188 -4.379 -22.844 1 92.44 198 GLY B O 1
ATOM 4438 N N . ILE B 1 199 ? 4.777 -5.719 -24.625 1 93.12 199 ILE B N 1
ATOM 4439 C CA . ILE B 1 199 ? 5.895 -5.195 -25.406 1 93.12 199 ILE B CA 1
ATOM 4440 C C . ILE B 1 199 ? 5.645 -3.727 -25.734 1 93.12 199 ILE B C 1
ATOM 4442 O O . ILE B 1 199 ? 6.555 -2.9 -25.641 1 93.12 199 ILE B O 1
ATOM 4446 N N . LEU B 1 200 ? 4.48 -3.459 -26.078 1 94.94 200 LEU B N 1
ATOM 4447 C CA . LEU B 1 200 ? 4.129 -2.082 -26.406 1 94.94 200 LEU B CA 1
ATOM 4448 C C . LEU B 1 200 ? 4.324 -1.169 -25.203 1 94.94 200 LEU B C 1
ATOM 4450 O O . LEU B 1 200 ? 4.902 -0.086 -25.328 1 94.94 200 LEU B O 1
ATOM 4454 N N . VAL B 1 201 ? 3.826 -1.575 -24.094 1 94.25 201 VAL B N 1
ATOM 4455 C CA . VAL B 1 201 ? 3.979 -0.796 -22.859 1 94.25 201 VAL B CA 1
ATOM 4456 C C . VAL B 1 201 ? 5.457 -0.7 -22.5 1 94.25 201 VAL B C 1
ATOM 4458 O O . VAL B 1 201 ? 5.922 0.348 -22.047 1 94.25 201 VAL B O 1
ATOM 4461 N N . GLY B 1 202 ? 6.168 -1.808 -22.672 1 94.69 202 GLY B N 1
ATOM 4462 C CA . GLY B 1 202 ? 7.598 -1.798 -22.422 1 94.69 202 GLY B CA 1
ATOM 4463 C C . GLY B 1 202 ? 8.352 -0.777 -23.25 1 94.69 202 GLY B C 1
ATOM 4464 O O . GLY B 1 202 ? 9.188 -0.036 -22.734 1 94.69 202 GLY B O 1
ATOM 4465 N N . PHE B 1 203 ? 8.008 -0.714 -24.5 1 95.06 203 PHE B N 1
ATOM 4466 C CA . PHE B 1 203 ? 8.656 0.234 -25.391 1 95.06 203 PHE B CA 1
ATOM 4467 C C . PHE B 1 203 ? 8.281 1.667 -25.031 1 95.06 203 PHE B C 1
ATOM 4469 O O . PHE B 1 203 ? 9.109 2.576 -25.141 1 95.06 203 PHE B O 1
ATOM 4476 N N . LEU B 1 204 ? 7.098 1.84 -24.719 1 94.94 204 LEU B N 1
ATOM 4477 C CA . LEU B 1 204 ? 6.668 3.16 -24.266 1 94.94 204 LEU B CA 1
ATOM 4478 C C . LEU B 1 204 ? 7.477 3.609 -23.047 1 94.94 204 LEU B C 1
ATOM 4480 O O . LEU B 1 204 ? 7.918 4.762 -22.984 1 94.94 204 LEU B O 1
ATOM 4484 N N . LEU B 1 205 ? 7.637 2.77 -22.125 1 95.31 205 LEU B N 1
ATOM 4485 C CA . LEU B 1 205 ? 8.391 3.08 -20.922 1 95.31 205 LEU B CA 1
ATOM 4486 C C . LEU B 1 205 ? 9.852 3.357 -21.25 1 95.31 205 LEU B C 1
ATOM 4488 O O . LEU B 1 205 ? 10.461 4.262 -20.672 1 95.31 205 LEU B O 1
ATOM 4492 N N . ILE B 1 206 ? 10.398 2.561 -22.156 1 94.94 206 ILE B N 1
ATOM 4493 C CA . ILE B 1 206 ? 11.781 2.746 -22.562 1 94.94 206 ILE B CA 1
ATOM 4494 C C . ILE B 1 206 ? 11.969 4.145 -23.141 1 94.94 206 ILE B C 1
ATOM 4496 O O . ILE B 1 206 ? 12.945 4.832 -22.828 1 94.94 206 ILE B O 1
ATOM 4500 N N . ASN B 1 207 ? 11.07 4.516 -23.969 1 94.5 207 ASN B N 1
ATOM 4501 C CA . ASN B 1 207 ? 11.133 5.844 -24.562 1 94.5 207 ASN B CA 1
ATOM 4502 C C . ASN B 1 207 ? 11.031 6.941 -23.5 1 94.5 207 ASN B C 1
ATOM 4504 O O . ASN B 1 207 ? 11.719 7.957 -23.594 1 94.5 207 ASN B O 1
ATOM 4508 N N . ILE B 1 208 ? 10.211 6.777 -22.547 1 93 208 ILE B N 1
ATOM 4509 C CA . ILE B 1 208 ? 10.039 7.746 -21.469 1 93 208 ILE B CA 1
ATOM 4510 C C . ILE B 1 208 ? 11.312 7.82 -20.625 1 93 208 ILE B C 1
ATOM 4512 O O . ILE B 1 208 ? 11.766 8.914 -20.281 1 93 208 ILE B O 1
ATOM 4516 N N . PHE B 1 209 ? 11.883 6.668 -20.312 1 93.56 209 PHE B N 1
ATOM 4517 C CA . PHE B 1 209 ? 13.062 6.609 -19.453 1 93.56 209 PHE B CA 1
ATOM 4518 C C . PHE B 1 209 ? 14.273 7.199 -20.156 1 93.56 209 PHE B C 1
ATOM 4520 O O . PHE B 1 209 ? 15.172 7.75 -19.516 1 93.56 209 PHE B O 1
ATOM 4527 N N . LYS B 1 210 ? 14.328 7.047 -21.438 1 91.69 210 LYS B N 1
ATOM 4528 C CA . LYS B 1 210 ? 15.43 7.605 -22.219 1 91.69 210 LYS B CA 1
ATOM 4529 C C . LYS B 1 210 ? 15.281 9.117 -22.375 1 91.69 210 LYS B C 1
ATOM 4531 O O . LYS B 1 210 ? 16.281 9.844 -22.359 1 91.69 210 LYS B O 1
ATOM 4536 N N . LYS B 1 211 ? 14.102 9.531 -22.531 1 91 211 LYS B N 1
ATOM 4537 C CA . LYS B 1 211 ? 13.844 10.945 -22.781 1 91 211 LYS B CA 1
ATOM 4538 C C . LYS B 1 211 ? 13.945 11.758 -21.5 1 91 211 LYS B C 1
ATOM 4540 O O . LYS B 1 211 ? 14.438 12.891 -21.5 1 91 211 LYS B O 1
ATOM 4545 N N . TYR B 1 212 ? 13.477 11.133 -20.422 1 88.94 212 TYR B N 1
ATOM 4546 C CA . TYR B 1 212 ? 13.438 11.859 -19.156 1 88.94 212 TYR B CA 1
ATOM 4547 C C . TYR B 1 212 ? 14.328 11.188 -18.125 1 88.94 212 TYR B C 1
ATOM 4549 O O . TYR B 1 212 ? 14.43 9.961 -18.078 1 88.94 212 TYR B O 1
ATOM 4557 N N . ASN B 1 213 ? 15.125 11.93 -17.484 1 87.25 213 ASN B N 1
ATOM 4558 C CA . ASN B 1 213 ? 15.953 11.406 -16.406 1 87.25 213 ASN B CA 1
ATOM 4559 C C . ASN B 1 213 ? 15.148 11.219 -15.117 1 87.25 213 ASN B C 1
ATOM 4561 O O . ASN B 1 213 ? 15.25 12.023 -14.195 1 87.25 213 ASN B O 1
ATOM 4565 N N . ILE B 1 214 ? 14.453 10.141 -15.039 1 90.12 214 ILE B N 1
ATOM 4566 C CA . ILE B 1 214 ? 13.562 9.852 -13.914 1 90.12 214 ILE B CA 1
ATOM 4567 C C . ILE B 1 214 ? 14.289 8.992 -12.883 1 90.12 214 ILE B C 1
ATOM 4569 O O . ILE B 1 214 ? 14.961 8.023 -13.242 1 90.12 214 ILE B O 1
ATOM 4573 N N . PRO B 1 215 ? 14.195 9.375 -11.633 1 90.88 215 PRO B N 1
ATOM 4574 C CA . PRO B 1 215 ? 14.789 8.539 -10.594 1 90.88 215 PRO B CA 1
ATOM 4575 C C . PRO B 1 215 ? 14.203 7.125 -10.562 1 90.88 215 PRO B C 1
ATOM 4577 O O . PRO B 1 215 ? 13.047 6.926 -10.953 1 90.88 215 PRO B O 1
ATOM 4580 N N . ASP B 1 216 ? 14.93 6.172 -10.055 1 92.44 216 ASP B N 1
ATOM 4581 C CA . ASP B 1 216 ? 14.578 4.758 -10.086 1 92.44 216 ASP B CA 1
ATOM 4582 C C . ASP B 1 216 ? 13.289 4.496 -9.305 1 92.44 216 ASP B C 1
ATOM 4584 O O . ASP B 1 216 ? 12.484 3.645 -9.695 1 92.44 216 ASP B O 1
ATOM 4588 N N . THR B 1 217 ? 13.117 5.203 -8.273 1 92.44 217 THR B N 1
ATOM 4589 C CA . THR B 1 217 ? 11.922 5.008 -7.457 1 92.44 217 THR B CA 1
ATOM 4590 C C . THR B 1 217 ? 10.664 5.375 -8.234 1 92.44 217 THR B C 1
ATOM 4592 O O . THR B 1 217 ? 9.656 4.672 -8.156 1 92.44 217 THR B O 1
ATOM 4595 N N . LYS B 1 218 ? 10.727 6.441 -8.914 1 92.5 218 LYS B N 1
ATOM 4596 C CA . LYS B 1 218 ? 9.586 6.863 -9.727 1 92.5 218 LYS B CA 1
ATOM 4597 C C . LYS B 1 218 ? 9.375 5.918 -10.906 1 92.5 218 LYS B C 1
ATOM 4599 O O . LYS B 1 218 ? 8.242 5.695 -11.336 1 92.5 218 LYS B O 1
ATOM 4604 N N . LYS B 1 219 ? 10.516 5.398 -11.492 1 94.12 219 LYS B N 1
ATOM 4605 C CA . LYS B 1 219 ? 10.391 4.418 -12.57 1 94.12 219 LYS B CA 1
ATOM 4606 C C . LYS B 1 219 ? 9.602 3.195 -12.117 1 94.12 219 LYS B C 1
ATOM 4608 O O . LYS B 1 219 ? 8.766 2.684 -12.859 1 94.12 219 LYS B O 1
ATOM 4613 N N . VAL B 1 220 ? 9.891 2.771 -10.875 1 94.44 220 VAL B N 1
ATOM 4614 C CA . VAL B 1 220 ? 9.219 1.608 -10.312 1 94.44 220 VAL B CA 1
ATOM 4615 C C . VAL B 1 220 ? 7.715 1.87 -10.242 1 94.44 220 VAL B C 1
ATOM 4617 O O . VAL B 1 220 ? 6.91 1.005 -10.586 1 94.44 220 VAL B O 1
ATOM 4620 N N . LEU B 1 221 ? 7.355 3.021 -9.836 1 94.19 221 LEU B N 1
ATOM 4621 C CA . LEU B 1 221 ? 5.949 3.375 -9.68 1 94.19 221 LEU B CA 1
ATOM 4622 C C . LEU B 1 221 ? 5.262 3.461 -11.039 1 94.19 221 LEU B C 1
ATOM 4624 O O . LEU B 1 221 ? 4.105 3.053 -11.18 1 94.19 221 LEU B O 1
ATOM 4628 N N . LEU B 1 222 ? 6.004 3.994 -11.969 1 94.38 222 LEU B N 1
ATOM 4629 C CA . LEU B 1 222 ? 5.453 4.086 -13.32 1 94.38 222 LEU B CA 1
ATOM 4630 C C . LEU B 1 222 ? 5.219 2.701 -13.906 1 94.38 222 LEU B C 1
ATOM 4632 O O . LEU B 1 222 ? 4.16 2.439 -14.484 1 94.38 222 LEU B O 1
ATOM 4636 N N . ILE B 1 223 ? 6.219 1.836 -13.758 1 95.38 223 ILE B N 1
ATOM 4637 C CA . ILE B 1 223 ? 6.113 0.472 -14.266 1 95.38 223 ILE B CA 1
ATOM 4638 C C . ILE B 1 223 ? 4.938 -0.236 -13.594 1 95.38 223 ILE B C 1
ATOM 4640 O O . ILE B 1 223 ? 4.148 -0.914 -14.258 1 95.38 223 ILE B O 1
ATOM 4644 N N . LEU B 1 224 ? 4.836 -0.039 -12.305 1 94.5 224 LEU B N 1
ATOM 4645 C CA . LEU B 1 224 ? 3.748 -0.652 -11.555 1 94.5 224 LEU B CA 1
ATOM 4646 C C . LEU B 1 224 ? 2.396 -0.122 -12.016 1 94.5 224 LEU B C 1
ATOM 4648 O O . LEU B 1 224 ? 1.452 -0.893 -12.203 1 94.5 224 LEU B O 1
ATOM 4652 N N . GLY B 1 225 ? 2.324 1.193 -12.188 1 94.19 225 GLY B N 1
ATOM 4653 C CA . GLY B 1 225 ? 1.087 1.801 -12.656 1 94.19 225 GLY B CA 1
ATOM 4654 C C . GLY B 1 225 ? 0.628 1.265 -14 1 94.19 225 GLY B C 1
ATOM 4655 O O . GLY B 1 225 ? -0.532 0.876 -14.156 1 94.19 225 GLY B O 1
ATOM 4656 N N . PHE B 1 226 ? 1.552 1.205 -14.922 1 93.75 226 PHE B N 1
ATOM 4657 C CA . PHE B 1 226 ? 1.225 0.714 -16.25 1 93.75 226 PHE B CA 1
ATOM 4658 C C . PHE B 1 226 ? 0.868 -0.767 -16.219 1 93.75 226 PHE B C 1
ATOM 4660 O O . PHE B 1 226 ? -0.016 -1.219 -16.953 1 93.75 226 PHE B O 1
ATOM 4667 N N . SER B 1 227 ? 1.587 -1.514 -15.391 1 93.19 227 SER B N 1
ATOM 4668 C CA . SER B 1 227 ? 1.331 -2.945 -15.273 1 93.19 227 SER B CA 1
ATOM 4669 C C . SER B 1 227 ? -0.047 -3.215 -14.68 1 93.19 227 SER B C 1
ATOM 4671 O O . SER B 1 227 ? -0.762 -4.109 -15.141 1 93.19 227 SER B O 1
ATOM 4673 N N . ILE B 1 228 ? -0.374 -2.471 -13.664 1 92.44 228 ILE B N 1
ATOM 4674 C CA . ILE B 1 228 ? -1.688 -2.621 -13.055 1 92.44 228 ILE B CA 1
ATOM 4675 C C . ILE B 1 228 ? -2.775 -2.262 -14.062 1 92.44 228 ILE B C 1
ATOM 4677 O O . ILE B 1 228 ? -3.791 -2.951 -14.164 1 92.44 228 ILE B O 1
ATOM 4681 N N . LEU B 1 229 ? -2.547 -1.185 -14.781 1 90.44 229 LEU B N 1
ATOM 4682 C CA . LEU B 1 229 ? -3.512 -0.756 -15.789 1 90.44 229 LEU B CA 1
ATOM 4683 C C . LEU B 1 229 ? -3.697 -1.83 -16.859 1 90.44 229 LEU B C 1
ATOM 4685 O O . LEU B 1 229 ? -4.82 -2.076 -17.297 1 90.44 229 LEU B O 1
ATOM 4689 N N . LEU B 1 230 ? -2.615 -2.406 -17.266 1 87.75 230 LEU B N 1
ATOM 4690 C CA . LEU B 1 230 ? -2.676 -3.482 -18.25 1 87.75 230 LEU B CA 1
ATOM 4691 C C . LEU B 1 230 ? -3.5 -4.652 -17.734 1 87.75 230 LEU B C 1
ATOM 4693 O O . LEU B 1 230 ? -4.293 -5.242 -18.469 1 87.75 230 LEU B O 1
ATOM 4697 N N . ASN B 1 231 ? -3.266 -4.984 -16.5 1 83.94 231 ASN B N 1
ATOM 4698 C CA . ASN B 1 231 ? -3.998 -6.086 -15.883 1 83.94 231 ASN B CA 1
ATOM 4699 C C . ASN B 1 231 ? -5.48 -5.762 -15.742 1 83.94 231 ASN B C 1
ATOM 4701 O O . ASN B 1 231 ? -6.328 -6.648 -15.867 1 83.94 231 ASN B O 1
ATOM 4705 N N . GLN B 1 232 ? -5.77 -4.516 -15.453 1 81.75 232 GLN B N 1
ATOM 4706 C CA . GLN B 1 232 ? -7.156 -4.102 -15.266 1 81.75 232 GLN B CA 1
ATOM 4707 C C . GLN B 1 232 ? -7.871 -3.975 -16.609 1 81.75 232 GLN B C 1
ATOM 4709 O O . GLN B 1 232 ? -9.094 -4.113 -16.688 1 81.75 232 GLN B O 1
ATOM 4714 N N . LEU B 1 233 ? -7.168 -3.557 -17.594 1 76.81 233 LEU B N 1
ATOM 4715 C CA . LEU B 1 233 ? -7.758 -3.469 -18.922 1 76.81 233 LEU B CA 1
ATOM 4716 C C . LEU B 1 233 ? -8.32 -4.816 -19.359 1 76.81 233 LEU B C 1
ATOM 4718 O O . LEU B 1 233 ? -9.328 -4.871 -20.078 1 76.81 233 LEU B O 1
ATOM 4722 N N . GLU B 1 234 ? -7.695 -5.863 -18.891 1 67.44 234 GLU B N 1
ATOM 4723 C CA . GLU B 1 234 ? -8.18 -7.211 -19.172 1 67.44 234 GLU B CA 1
ATOM 4724 C C . GLU B 1 234 ? -9.578 -7.43 -18.609 1 67.44 234 GLU B C 1
ATOM 4726 O O . GLU B 1 234 ? -10.422 -8.055 -19.25 1 67.44 234 GLU B O 1
ATOM 4731 N N . SER B 1 235 ? -9.758 -6.793 -17.469 1 63.72 235 SER B N 1
ATOM 4732 C CA . SER B 1 235 ? -11.023 -6.992 -16.781 1 63.72 235 SER B CA 1
ATOM 4733 C C . SER B 1 235 ? -12.141 -6.176 -17.422 1 63.72 235 SER B C 1
ATOM 4735 O O . SER B 1 235 ? -13.305 -6.578 -17.406 1 63.72 235 SER B O 1
ATOM 4737 N N . VAL B 1 236 ? -11.773 -5.031 -17.891 1 60.16 236 VAL B N 1
ATOM 4738 C CA . VAL B 1 236 ? -12.781 -4.137 -18.469 1 60.16 236 VAL B CA 1
ATOM 4739 C C . VAL B 1 236 ? -13.172 -4.617 -19.859 1 60.16 236 VAL B C 1
ATOM 4741 O O . VAL B 1 236 ? -14.328 -4.492 -20.25 1 60.16 236 VAL B O 1
ATOM 4744 N N . LEU B 1 237 ? -12.156 -4.988 -20.531 1 54.44 237 LEU B N 1
ATOM 4745 C CA . LEU B 1 237 ? -12.492 -5.422 -21.875 1 54.44 237 LEU B CA 1
ATOM 4746 C C . LEU B 1 237 ? -13.359 -6.672 -21.859 1 54.44 237 LEU B C 1
ATOM 4748 O O . LEU B 1 237 ? -13.766 -7.176 -22.906 1 54.44 237 LEU B O 1
ATOM 4752 N N . LYS B 1 238 ? -14.141 -6.84 -20.734 1 50.91 238 LYS B N 1
ATOM 4753 C CA . LYS B 1 238 ? -15.172 -7.871 -20.656 1 50.91 238 LYS B CA 1
ATOM 4754 C C . LYS B 1 238 ? -15.281 -8.641 -21.969 1 50.91 238 LYS B C 1
ATOM 4756 O O . LYS B 1 238 ? -16.297 -9.281 -22.234 1 50.91 238 LYS B O 1
ATOM 4761 N N . THR B 1 239 ? -14.453 -8.367 -22.797 1 49.75 239 THR B N 1
ATOM 4762 C CA . THR B 1 239 ? -14.688 -8.93 -24.125 1 49.75 239 THR B CA 1
ATOM 4763 C C . THR B 1 239 ? -14.445 -10.438 -24.125 1 49.75 239 THR B C 1
ATOM 4765 O O . THR B 1 239 ? -13.82 -10.969 -23.203 1 49.75 239 THR B O 1
ATOM 4768 N N . LYS B 1 240 ? -15.102 -11.062 -24.984 1 53.19 240 LYS B N 1
ATOM 4769 C CA . LYS B 1 240 ? -15.047 -12.469 -25.359 1 53.19 240 LYS B CA 1
ATOM 4770 C C . LYS B 1 240 ? -13.609 -12.977 -25.406 1 53.19 240 LYS B C 1
ATOM 4772 O O . LYS B 1 240 ? -13.367 -14.18 -25.328 1 53.19 240 LYS B O 1
ATOM 4777 N N . LEU B 1 241 ? -12.609 -11.953 -25.312 1 56.12 241 LEU B N 1
ATOM 4778 C CA . LEU B 1 241 ? -11.234 -12.414 -25.422 1 56.12 241 LEU B CA 1
ATOM 4779 C C . LEU B 1 241 ? -10.445 -12.109 -24.156 1 56.12 241 LEU B C 1
ATOM 4781 O O . LEU B 1 241 ? -10.398 -10.961 -23.719 1 56.12 241 LEU B O 1
ATOM 4785 N N . ARG B 1 242 ? -10.188 -13.07 -23.422 1 64 242 ARG B N 1
ATOM 4786 C CA . ARG B 1 242 ? -9.336 -12.945 -22.25 1 64 242 ARG B CA 1
ATOM 4787 C C . ARG B 1 242 ? -7.883 -12.703 -22.641 1 64 242 ARG B C 1
ATOM 4789 O O . ARG B 1 242 ? -7.34 -13.398 -23.5 1 64 242 ARG B O 1
ATOM 4796 N N . ILE B 1 243 ? -7.316 -11.516 -22.344 1 70.56 243 ILE B N 1
ATOM 4797 C CA . ILE B 1 243 ? -5.918 -11.195 -22.609 1 70.56 243 ILE B CA 1
ATOM 4798 C C . ILE B 1 243 ? -5.051 -11.711 -21.453 1 70.56 243 ILE B C 1
ATOM 4800 O O . ILE B 1 243 ? -5.43 -11.586 -20.281 1 70.56 243 ILE B O 1
ATOM 4804 N N . ALA B 1 244 ? -3.979 -12.375 -21.844 1 75.12 244 ALA B N 1
ATOM 4805 C CA . ALA B 1 244 ? -3.018 -12.836 -20.828 1 75.12 244 ALA B CA 1
ATOM 4806 C C . ALA B 1 244 ? -2.209 -11.664 -20.281 1 75.12 244 ALA B C 1
ATOM 4808 O O . ALA B 1 244 ? -1.007 -11.562 -20.531 1 75.12 244 ALA B O 1
ATOM 4809 N N . SER B 1 245 ? -2.836 -10.867 -19.484 1 80.88 245 SER B N 1
ATOM 4810 C CA . SER B 1 245 ? -2.23 -9.633 -19 1 80.88 245 SER B CA 1
ATOM 4811 C C . SER B 1 245 ? -1.021 -9.914 -18.109 1 80.88 245 SER B C 1
ATOM 4813 O O . SER B 1 245 ? -0.059 -9.141 -18.109 1 80.88 245 SER B O 1
ATOM 4815 N N . LEU B 1 246 ? -1.042 -10.992 -17.406 1 78 246 LEU B N 1
ATOM 4816 C CA . LEU B 1 246 ? 0.061 -11.312 -16.5 1 78 246 LEU B CA 1
ATOM 4817 C C . LEU B 1 246 ? 1.322 -11.656 -17.281 1 78 246 LEU B C 1
ATOM 4819 O O . LEU B 1 246 ? 2.43 -11.312 -16.875 1 78 246 LEU B O 1
ATOM 4823 N N . LEU B 1 247 ? 1.076 -12.32 -18.391 1 81.25 247 LEU B N 1
ATOM 4824 C CA . LEU B 1 247 ? 2.209 -12.562 -19.266 1 81.25 247 LEU B CA 1
ATOM 4825 C C . LEU B 1 247 ? 2.742 -11.258 -19.844 1 81.25 247 LEU B C 1
ATOM 4827 O O . LEU B 1 247 ? 3.949 -11.117 -20.062 1 81.25 247 LEU B O 1
ATOM 4831 N N . GLY B 1 248 ? 1.864 -10.391 -20.125 1 86.81 248 GLY B N 1
ATOM 4832 C CA . GLY B 1 248 ? 2.273 -9.07 -20.578 1 86.81 248 GLY B CA 1
ATOM 4833 C C . GLY B 1 248 ? 3.137 -8.336 -19.562 1 86.81 248 GLY B C 1
ATOM 4834 O O . GLY B 1 248 ? 4.117 -7.684 -19.938 1 86.81 248 GLY B O 1
ATOM 4835 N N . VAL B 1 249 ? 2.77 -8.461 -18.328 1 89.5 249 VAL B N 1
ATOM 4836 C CA . VAL B 1 249 ? 3.529 -7.824 -17.25 1 89.5 249 VAL B CA 1
ATOM 4837 C C . VAL B 1 249 ? 4.949 -8.383 -17.234 1 89.5 249 VAL B C 1
ATOM 4839 O O . VAL B 1 249 ? 5.914 -7.629 -17.062 1 89.5 249 VAL B O 1
ATOM 4842 N N . MET B 1 250 ? 5.074 -9.617 -17.375 1 87.19 250 MET B N 1
ATOM 4843 C CA . MET B 1 250 ? 6.395 -10.242 -17.438 1 87.19 250 MET B CA 1
ATOM 4844 C C . MET B 1 250 ? 7.184 -9.75 -18.641 1 87.19 250 MET B C 1
ATOM 4846 O O . MET B 1 250 ? 8.391 -9.539 -18.547 1 87.19 250 MET B O 1
ATOM 4850 N N . ALA B 1 251 ? 6.496 -9.602 -19.719 1 89.94 251 ALA B N 1
ATOM 4851 C CA . ALA B 1 251 ? 7.121 -9.109 -20.953 1 89.94 251 ALA B CA 1
ATOM 4852 C C . ALA B 1 251 ? 7.66 -7.691 -20.75 1 89.94 251 ALA B C 1
ATOM 4854 O O . ALA B 1 251 ? 8.695 -7.332 -21.328 1 89.94 251 ALA B O 1
ATOM 4855 N N . ILE B 1 252 ? 6.938 -6.855 -20.031 1 93.25 252 ILE B N 1
ATOM 4856 C CA . ILE B 1 252 ? 7.402 -5.504 -19.734 1 93.25 252 ILE B CA 1
ATOM 4857 C C . ILE B 1 252 ? 8.773 -5.562 -19.062 1 93.25 252 ILE B C 1
ATOM 4859 O O . ILE B 1 252 ? 9.711 -4.875 -19.484 1 93.25 252 ILE B O 1
ATOM 4863 N N . GLY B 1 253 ? 8.891 -6.383 -18.031 1 92 253 GLY B N 1
ATOM 4864 C CA . GLY B 1 253 ? 10.164 -6.535 -17.344 1 92 253 GLY B CA 1
ATOM 4865 C C . GLY B 1 253 ? 11.281 -7.027 -18.25 1 92 253 GLY B C 1
ATOM 4866 O O . GLY B 1 253 ? 12.391 -6.504 -18.219 1 92 253 GLY B O 1
ATOM 4867 N N . PHE B 1 254 ? 10.961 -7.961 -19.094 1 89.94 254 PHE B N 1
ATOM 4868 C CA . PHE B 1 254 ? 11.938 -8.555 -20 1 89.94 254 PHE B CA 1
ATOM 4869 C C . PHE B 1 254 ? 12.453 -7.523 -21 1 89.94 254 PHE B C 1
ATOM 4871 O O . PHE B 1 254 ? 13.664 -7.41 -21.203 1 89.94 254 PHE B O 1
ATOM 4878 N N . ILE B 1 255 ? 11.562 -6.785 -21.609 1 92.5 255 ILE B N 1
ATOM 4879 C CA . ILE B 1 255 ? 11.922 -5.805 -22.625 1 92.5 255 ILE B CA 1
ATOM 4880 C C . ILE B 1 255 ? 12.773 -4.699 -22 1 92.5 255 ILE B C 1
ATOM 4882 O O . ILE B 1 255 ? 13.719 -4.211 -22.625 1 92.5 255 ILE B O 1
ATOM 4886 N N . LEU B 1 256 ? 12.438 -4.309 -20.828 1 93.88 256 LEU B N 1
ATOM 4887 C CA . LEU B 1 256 ? 13.195 -3.271 -20.141 1 93.88 256 LEU B CA 1
ATOM 4888 C C . LEU B 1 256 ? 14.633 -3.725 -19.891 1 93.88 256 LEU B C 1
ATOM 4890 O O . LEU B 1 256 ? 15.578 -2.955 -20.109 1 93.88 256 LEU B O 1
ATOM 4894 N N . THR B 1 257 ? 14.797 -4.938 -19.438 1 91.06 257 THR B N 1
ATOM 4895 C CA . THR B 1 257 ? 16.141 -5.453 -19.156 1 91.06 257 THR B CA 1
ATOM 4896 C C . THR B 1 257 ? 16.922 -5.68 -20.438 1 91.06 257 THR B C 1
ATOM 4898 O O . THR B 1 257 ? 18.141 -5.492 -20.484 1 91.06 257 THR B O 1
ATOM 4901 N N . GLU B 1 258 ? 16.266 -6.121 -21.484 1 90.81 258 GLU B N 1
ATOM 4902 C CA . GLU B 1 258 ? 16.922 -6.391 -22.766 1 90.81 258 GLU B CA 1
ATOM 4903 C C . GLU B 1 258 ? 17.438 -5.105 -23.391 1 90.81 258 GLU B C 1
ATOM 4905 O O . GLU B 1 258 ? 18.547 -5.078 -23.922 1 90.81 258 GLU B O 1
ATOM 4910 N N . TYR B 1 259 ? 16.703 -4.047 -23.328 1 93 259 TYR B N 1
ATOM 4911 C CA . TYR B 1 259 ? 17.078 -2.809 -24 1 93 259 TYR B CA 1
ATOM 4912 C C . TYR B 1 259 ? 17.828 -1.871 -23.078 1 93 259 TYR B C 1
ATOM 4914 O O . TYR B 1 259 ? 18.625 -1.049 -23.516 1 93 259 TYR B O 1
ATOM 4922 N N . LEU B 1 260 ? 17.531 -1.924 -21.812 1 94.06 260 LEU B N 1
ATOM 4923 C CA . LEU B 1 260 ? 18.219 -1.131 -20.812 1 94.06 260 LEU B CA 1
ATOM 4924 C C . LEU B 1 260 ? 18.734 -2.018 -19.672 1 94.06 260 LEU B C 1
ATOM 4926 O O . LEU B 1 260 ? 18.203 -1.972 -18.562 1 94.06 260 LEU B O 1
ATOM 4930 N N . PRO B 1 261 ? 19.812 -2.674 -19.906 1 92 261 PRO B N 1
ATOM 4931 C CA . PRO B 1 261 ? 20.281 -3.672 -18.938 1 92 261 PRO B CA 1
ATOM 4932 C C . PRO B 1 261 ? 20.656 -3.061 -17.594 1 92 261 PRO B C 1
ATOM 4934 O O . PRO B 1 261 ? 20.359 -3.645 -16.547 1 92 261 PRO B O 1
ATOM 4937 N N . ASP B 1 262 ? 21.234 -1.899 -17.594 1 92.88 262 ASP B N 1
ATOM 4938 C CA . ASP B 1 262 ? 21.625 -1.261 -16.344 1 92.88 262 ASP B CA 1
ATOM 4939 C C . ASP B 1 262 ? 20.406 -0.848 -15.523 1 92.88 262 ASP B C 1
ATOM 4941 O O . ASP B 1 262 ? 20.344 -1.1 -14.32 1 92.88 262 ASP B O 1
ATOM 4945 N N . THR B 1 263 ? 19.484 -0.285 -16.203 1 92.5 263 THR B N 1
ATOM 4946 C CA . THR B 1 263 ? 18.25 0.118 -15.555 1 92.5 263 THR B CA 1
ATOM 4947 C C . THR B 1 263 ? 17.469 -1.103 -15.078 1 92.5 263 THR B C 1
ATOM 4949 O O . THR B 1 263 ? 16.859 -1.076 -14.008 1 92.5 263 THR B O 1
ATOM 4952 N N . GLY B 1 264 ? 17.562 -2.111 -15.891 1 92.62 264 GLY B N 1
ATOM 4953 C CA . GLY B 1 264 ? 16.875 -3.342 -15.531 1 92.62 264 GLY B CA 1
ATOM 4954 C C . GLY B 1 264 ? 17.375 -3.951 -14.242 1 92.62 264 GLY B C 1
ATOM 4955 O O . GLY B 1 264 ? 16.578 -4.406 -13.414 1 92.62 264 GLY B O 1
ATOM 4956 N N . LYS B 1 265 ? 18.625 -3.904 -14.094 1 91 265 LYS B N 1
ATOM 4957 C CA . LYS B 1 265 ? 19.219 -4.457 -12.875 1 91 265 LYS B CA 1
ATOM 4958 C C . LYS B 1 265 ? 18.828 -3.645 -11.648 1 91 265 LYS B C 1
ATOM 4960 O O . LYS B 1 265 ? 18.484 -4.211 -10.609 1 91 265 LYS B O 1
ATOM 4965 N N . LYS B 1 266 ? 18.891 -2.383 -11.805 1 93.94 266 LYS B N 1
ATOM 4966 C CA . LYS B 1 266 ? 18.5 -1.506 -10.695 1 93.94 266 LYS B CA 1
ATOM 4967 C C . LYS B 1 266 ? 17.031 -1.696 -10.328 1 93.94 266 LYS B C 1
ATOM 4969 O O . LYS B 1 266 ? 16.688 -1.732 -9.141 1 93.94 266 LYS B O 1
ATOM 4974 N N . LEU B 1 267 ? 16.25 -1.818 -11.305 1 94.69 267 LEU B N 1
ATOM 4975 C CA . LEU B 1 267 ? 14.82 -2.002 -11.094 1 94.69 267 LEU B CA 1
ATOM 4976 C C . LEU B 1 267 ? 14.539 -3.346 -10.43 1 94.69 267 LEU B C 1
ATOM 4978 O O . LEU B 1 267 ? 13.656 -3.449 -9.57 1 94.69 267 LEU B O 1
ATOM 4982 N N . SER B 1 268 ? 15.273 -4.332 -10.883 1 91.25 268 SER B N 1
ATOM 4983 C CA . SER B 1 268 ? 15.117 -5.652 -10.273 1 91.25 268 SER B CA 1
ATOM 4984 C C . SER B 1 268 ? 15.406 -5.613 -8.781 1 91.25 268 SER B C 1
ATOM 4986 O O . SER B 1 268 ? 14.68 -6.227 -7.988 1 91.25 268 SER B O 1
ATOM 4988 N N . ASP B 1 269 ? 16.375 -4.875 -8.414 1 91.69 269 ASP B N 1
ATOM 4989 C CA . ASP B 1 269 ? 16.734 -4.734 -7.004 1 91.69 269 ASP B CA 1
ATOM 4990 C C . ASP B 1 269 ? 15.648 -3.998 -6.227 1 91.69 269 ASP B C 1
ATOM 4992 O O . ASP B 1 269 ? 15.344 -4.355 -5.09 1 91.69 269 ASP B O 1
ATOM 4996 N N . LYS B 1 270 ? 15.156 -3.016 -6.812 1 92.75 270 LYS B N 1
ATOM 4997 C CA . LYS B 1 270 ? 14.109 -2.234 -6.152 1 92.75 270 LYS B CA 1
ATOM 4998 C C . LYS B 1 270 ? 12.828 -3.053 -5.988 1 92.75 270 LYS B C 1
ATOM 5000 O O . LYS B 1 270 ? 12.18 -2.994 -4.941 1 92.75 270 LYS B O 1
ATOM 5005 N N . PHE B 1 271 ? 12.5 -3.797 -6.992 1 92.69 271 PHE B N 1
ATOM 5006 C CA . PHE B 1 271 ? 11.305 -4.625 -6.914 1 92.69 271 PHE B CA 1
ATOM 5007 C C . PHE B 1 271 ? 11.477 -5.742 -5.895 1 92.69 271 PHE B C 1
ATOM 5009 O O . PHE B 1 271 ? 10.508 -6.199 -5.289 1 92.69 271 PHE B O 1
ATOM 5016 N N . ASN B 1 272 ? 12.727 -6.156 -5.73 1 90.12 272 ASN B N 1
ATOM 5017 C CA . ASN B 1 272 ? 13 -7.148 -4.695 1 90.12 272 ASN B CA 1
ATOM 5018 C C . ASN B 1 272 ? 12.648 -6.629 -3.307 1 90.12 272 ASN B C 1
ATOM 5020 O O . ASN B 1 272 ? 12.133 -7.371 -2.473 1 90.12 272 ASN B O 1
ATOM 5024 N N . LYS B 1 273 ? 12.938 -5.426 -3.121 1 91.31 273 LYS B N 1
ATOM 5025 C CA . LYS B 1 273 ? 12.617 -4.809 -1.837 1 91.31 273 LYS B CA 1
ATOM 5026 C C . LYS B 1 273 ? 11.109 -4.645 -1.669 1 91.31 273 LYS B C 1
ATOM 5028 O O . LYS B 1 273 ? 10.57 -4.863 -0.582 1 91.31 273 LYS B O 1
ATOM 5033 N N . VAL B 1 274 ? 10.422 -4.266 -2.705 1 93.25 274 VAL B N 1
ATOM 5034 C CA . VAL B 1 274 ? 8.977 -4.094 -2.678 1 93.25 274 VAL B CA 1
ATOM 5035 C C . VAL B 1 274 ? 8.297 -5.445 -2.473 1 93.25 274 VAL B C 1
ATOM 5037 O O . VAL B 1 274 ? 7.242 -5.527 -1.841 1 93.25 274 VAL B O 1
ATOM 5040 N N . TRP B 1 275 ? 8.93 -6.477 -2.957 1 90.69 275 TRP B N 1
ATOM 5041 C CA . TRP B 1 275 ? 8.375 -7.82 -2.885 1 90.69 275 TRP B CA 1
ATOM 5042 C C . TRP B 1 275 ? 8.266 -8.289 -1.436 1 90.69 275 TRP B C 1
ATOM 5044 O O . TRP B 1 275 ? 7.328 -9.008 -1.078 1 90.69 275 TRP B O 1
ATOM 5054 N N . VAL B 1 276 ? 9.156 -7.809 -0.626 1 91 276 VAL B N 1
ATOM 5055 C CA . VAL B 1 276 ? 9.133 -8.219 0.772 1 91 276 VAL B CA 1
ATOM 5056 C C . VAL B 1 276 ? 7.785 -7.875 1.396 1 91 276 VAL B C 1
ATOM 5058 O O . VAL B 1 276 ? 7.188 -8.695 2.092 1 91 276 VAL B O 1
ATOM 5061 N N . PHE B 1 277 ? 7.328 -6.73 1.074 1 91.88 277 PHE B N 1
ATOM 5062 C CA . PHE B 1 277 ? 6.027 -6.289 1.555 1 91.88 277 PHE B CA 1
ATOM 5063 C C . PHE B 1 277 ? 4.906 -7.023 0.831 1 91.88 277 PHE B C 1
ATOM 5065 O O . PHE B 1 277 ? 3.971 -7.52 1.464 1 91.88 277 PHE B O 1
ATOM 5072 N N . ALA B 1 278 ? 5.012 -7.113 -0.454 1 91.94 278 ALA B N 1
ATOM 5073 C CA . ALA B 1 278 ? 3.984 -7.723 -1.294 1 91.94 278 ALA B CA 1
ATOM 5074 C C . ALA B 1 278 ? 3.805 -9.203 -0.955 1 91.94 278 ALA B C 1
ATOM 5076 O O . ALA B 1 278 ? 2.686 -9.719 -0.989 1 91.94 278 ALA B O 1
ATOM 5077 N N . GLU B 1 279 ? 4.906 -9.852 -0.656 1 91.25 279 GLU B N 1
ATOM 5078 C CA . GLU B 1 279 ? 4.883 -11.273 -0.336 1 91.25 279 GLU B CA 1
ATOM 5079 C C . GLU B 1 279 ? 4.047 -11.547 0.912 1 91.25 279 GLU B C 1
ATOM 5081 O O . GLU B 1 279 ? 3.24 -12.477 0.935 1 91.25 279 GLU B O 1
ATOM 5086 N N . ILE B 1 280 ? 4.246 -10.719 1.922 1 93.31 280 ILE B N 1
ATOM 5087 C CA . ILE B 1 280 ? 3.51 -10.867 3.172 1 93.31 280 ILE B CA 1
ATOM 5088 C C . ILE B 1 280 ? 2.016 -10.68 2.92 1 93.31 280 ILE B C 1
ATOM 5090 O O . ILE B 1 280 ? 1.198 -11.484 3.371 1 93.31 280 ILE B O 1
ATOM 5094 N N . LEU B 1 281 ? 1.706 -9.664 2.158 1 92.31 281 LEU B N 1
ATOM 5095 C CA . LEU B 1 281 ? 0.309 -9.367 1.865 1 92.31 281 LEU B CA 1
ATOM 5096 C C . LEU B 1 281 ? -0.332 -10.492 1.061 1 92.31 281 LEU B C 1
ATOM 5098 O O . LEU B 1 281 ? -1.451 -10.914 1.358 1 92.31 281 LEU B O 1
ATOM 5102 N N . LEU B 1 282 ? 0.396 -10.945 0.09 1 89.75 282 LEU B N 1
ATOM 5103 C CA . LEU B 1 282 ? -0.132 -11.945 -0.83 1 89.75 282 LEU B CA 1
ATOM 5104 C C . LEU B 1 282 ? -0.473 -13.234 -0.092 1 89.75 282 LEU B C 1
ATOM 5106 O O . LEU B 1 282 ? -1.609 -13.711 -0.156 1 89.75 282 LEU B O 1
ATOM 5110 N N . PHE B 1 283 ? 0.4 -13.766 0.682 1 89.44 283 PHE B N 1
ATOM 5111 C CA . PHE B 1 283 ? 0.234 -15.102 1.245 1 89.44 283 PHE B CA 1
ATOM 5112 C C . PHE B 1 283 ? -0.67 -15.062 2.471 1 89.44 283 PHE B C 1
ATOM 5114 O O . PHE B 1 283 ? -1.434 -16 2.715 1 89.44 283 PHE B O 1
ATOM 5121 N N . VAL B 1 284 ? -0.605 -14 3.238 1 92.12 284 VAL B N 1
ATOM 5122 C CA . VAL B 1 284 ? -1.513 -13.883 4.375 1 92.12 284 VAL B CA 1
ATOM 5123 C C . VAL B 1 284 ? -2.949 -13.734 3.875 1 92.12 284 VAL B C 1
ATOM 5125 O O . VAL B 1 284 ? -3.869 -14.336 4.422 1 92.12 284 VAL B O 1
ATOM 5128 N N . LEU B 1 285 ? -3.123 -12.953 2.844 1 90.12 285 LEU B N 1
ATOM 5129 C CA . LEU B 1 285 ? -4.469 -12.719 2.334 1 90.12 285 LEU B CA 1
ATOM 5130 C C . LEU B 1 285 ? -5 -13.953 1.611 1 90.12 285 LEU B C 1
ATOM 5132 O O . LEU B 1 285 ? -6.203 -14.219 1.631 1 90.12 285 LEU B O 1
ATOM 5136 N N . VAL B 1 286 ? -4.16 -14.695 0.923 1 85.94 286 VAL B N 1
ATOM 5137 C CA . VAL B 1 286 ? -4.566 -15.961 0.334 1 85.94 286 VAL B CA 1
ATOM 5138 C C . VAL B 1 286 ? -5.039 -16.922 1.432 1 85.94 286 VAL B C 1
ATOM 5140 O O . VAL B 1 286 ? -6.074 -17.578 1.291 1 85.94 286 VAL B O 1
ATOM 5143 N N . GLY B 1 287 ? -4.293 -16.969 2.477 1 88.5 287 GLY B N 1
ATOM 5144 C CA . GLY B 1 287 ? -4.684 -17.797 3.607 1 88.5 287 GLY B CA 1
ATOM 5145 C C . GLY B 1 287 ? -6.004 -17.375 4.227 1 88.5 287 GLY B C 1
ATOM 5146 O O . GLY B 1 287 ? -6.809 -18.219 4.621 1 88.5 287 GLY B O 1
ATOM 5147 N N . ALA B 1 288 ? -6.18 -16.125 4.285 1 89.25 288 ALA B N 1
ATOM 5148 C CA . ALA B 1 288 ? -7.395 -15.586 4.898 1 89.25 288 ALA B CA 1
ATOM 5149 C C . ALA B 1 288 ? -8.633 -15.984 4.094 1 89.25 288 ALA B C 1
ATOM 5151 O O . ALA B 1 288 ? -9.742 -16.016 4.629 1 89.25 288 ALA B O 1
ATOM 5152 N N . GLU B 1 289 ? -8.453 -16.266 2.846 1 82.44 289 GLU B N 1
ATOM 5153 C CA . GLU B 1 289 ? -9.57 -16.641 1.974 1 82.44 289 GLU B CA 1
ATOM 5154 C C . GLU B 1 289 ? -9.938 -18.109 2.139 1 82.44 289 GLU B C 1
ATOM 5156 O O . GLU B 1 289 ? -11.008 -18.531 1.704 1 82.44 289 GLU B O 1
ATOM 5161 N N . VAL B 1 290 ? -9.078 -18.797 2.77 1 82.62 290 VAL B N 1
ATOM 5162 C CA . VAL B 1 290 ? -9.273 -20.234 2.918 1 82.62 290 VAL B CA 1
ATOM 5163 C C . VAL B 1 290 ? -10.273 -20.516 4.043 1 82.62 290 VAL B C 1
ATOM 5165 O O . VAL B 1 290 ? -10.023 -20.172 5.199 1 82.62 290 VAL B O 1
ATOM 5168 N N . ASN B 1 291 ? -11.391 -20.984 3.682 1 85.06 291 ASN B N 1
ATOM 5169 C CA . ASN B 1 291 ? -12.375 -21.422 4.664 1 85.06 291 ASN B CA 1
ATOM 5170 C C . ASN B 1 291 ? -12.125 -22.875 5.086 1 85.06 291 ASN B C 1
ATOM 5172 O O . ASN B 1 291 ? -12.586 -23.797 4.422 1 85.06 291 ASN B O 1
ATOM 5176 N N . VAL B 1 292 ? -11.594 -23.047 6.18 1 84.5 292 VAL B N 1
ATOM 5177 C CA . VAL B 1 292 ? -11.188 -24.359 6.668 1 84.5 292 VAL B CA 1
ATOM 5178 C C . VAL B 1 292 ? -12.414 -25.25 6.863 1 84.5 292 VAL B C 1
ATOM 5180 O O . VAL B 1 292 ? -12.367 -26.453 6.598 1 84.5 292 VAL B O 1
ATOM 5183 N N . ASN B 1 293 ? -13.5 -24.641 7.238 1 85.56 293 ASN B N 1
ATOM 5184 C CA . ASN B 1 293 ? -14.727 -25.406 7.465 1 85.56 293 ASN B CA 1
ATOM 5185 C C . ASN B 1 293 ? -15.273 -26 6.164 1 85.56 293 ASN B C 1
ATOM 5187 O O . ASN B 1 293 ? -15.742 -27.125 6.137 1 85.56 293 ASN B O 1
ATOM 5191 N N . VAL B 1 294 ? -15.172 -25.25 5.164 1 83.44 294 VAL B N 1
ATOM 5192 C CA . VAL B 1 294 ? -15.641 -25.703 3.855 1 83.44 294 VAL B CA 1
ATOM 5193 C C . VAL B 1 294 ? -14.688 -26.75 3.299 1 83.44 294 VAL B C 1
ATOM 5195 O O . VAL B 1 294 ? -15.125 -27.719 2.67 1 83.44 294 VAL B O 1
ATOM 5198 N N . ALA B 1 295 ? -13.445 -26.562 3.533 1 85.5 295 ALA B N 1
ATOM 5199 C CA . ALA B 1 295 ? -12.438 -27.5 3.066 1 85.5 295 ALA B CA 1
ATOM 5200 C C . ALA B 1 295 ? -12.648 -28.875 3.688 1 85.5 295 ALA B C 1
ATOM 5202 O O . ALA B 1 295 ? -12.453 -29.906 3.025 1 85.5 295 ALA B O 1
ATOM 5203 N N . LEU B 1 296 ? -13 -28.891 4.898 1 85.25 296 LEU B N 1
ATOM 5204 C CA . LEU B 1 296 ? -13.188 -30.141 5.613 1 85.25 296 LEU B CA 1
ATOM 5205 C C . LEU B 1 296 ? -14.414 -30.891 5.086 1 85.25 296 LEU B C 1
ATOM 5207 O O . LEU B 1 296 ? -14.477 -32.125 5.16 1 85.25 296 LEU B O 1
ATOM 5211 N N . LYS B 1 297 ? -15.32 -30.125 4.508 1 82.31 297 LYS B N 1
ATOM 5212 C CA . LYS B 1 297 ? -16.531 -30.719 3.953 1 82.31 297 LYS B CA 1
ATOM 5213 C C . LYS B 1 297 ? -16.203 -31.531 2.695 1 82.31 297 LYS B C 1
ATOM 5215 O O . LYS B 1 297 ? -16.969 -32.438 2.324 1 82.31 297 LYS B O 1
ATOM 5220 N N . ALA B 1 298 ? -15.172 -31.062 1.956 1 83.12 298 ALA B N 1
ATOM 5221 C CA . ALA B 1 298 ? -14.773 -31.812 0.773 1 83.12 298 ALA B CA 1
ATOM 5222 C C . ALA B 1 298 ? -14.398 -33.25 1.14 1 83.12 298 ALA B C 1
ATOM 5224 O O . ALA B 1 298 ? -14.625 -34.188 0.356 1 83.12 298 ALA B O 1
ATOM 5225 N N . GLY B 1 299 ? -13.906 -33.469 2.387 1 80.06 299 GLY B N 1
ATOM 5226 C CA . GLY B 1 299 ? -13.672 -34.781 2.951 1 80.06 299 GLY B CA 1
ATOM 5227 C C . GLY B 1 299 ? -12.578 -35.562 2.238 1 80.06 299 GLY B C 1
ATOM 5228 O O . GLY B 1 299 ? -11.695 -34.969 1.619 1 80.06 299 GLY B O 1
ATOM 5229 N N . GLY B 1 300 ? -12.648 -36.844 2.355 1 88.62 300 GLY B N 1
ATOM 5230 C CA . GLY B 1 300 ? -11.68 -37.781 1.78 1 88.62 300 GLY B CA 1
ATOM 5231 C C . GLY B 1 300 ? -11.742 -37.844 0.266 1 88.62 300 GLY B C 1
ATOM 5232 O O . GLY B 1 300 ? -10.719 -38 -0.398 1 88.62 300 GLY B O 1
ATOM 5233 N N . ILE B 1 301 ? -12.93 -37.625 -0.245 1 90.44 301 ILE B N 1
ATOM 5234 C CA . ILE B 1 301 ? -13.109 -37.688 -1.691 1 90.44 301 ILE B CA 1
ATOM 5235 C C . ILE B 1 301 ? -12.344 -36.531 -2.354 1 90.44 301 ILE B C 1
ATOM 5237 O O . ILE B 1 301 ? -11.797 -36.719 -3.445 1 90.44 301 ILE B O 1
ATOM 5241 N N . GLY B 1 302 ? -12.391 -35.406 -1.693 1 92.88 302 GLY B N 1
ATOM 5242 C CA . GLY B 1 302 ? -11.617 -34.281 -2.211 1 92.88 302 GLY B CA 1
ATOM 5243 C C . GLY B 1 302 ? -10.133 -34.562 -2.322 1 92.88 302 GLY B C 1
ATOM 5244 O O . GLY B 1 302 ? -9.492 -34.188 -3.307 1 92.88 302 GLY B O 1
ATOM 5245 N N . ILE B 1 303 ? -9.656 -35.281 -1.349 1 94.06 303 ILE B N 1
ATOM 5246 C CA . ILE B 1 303 ? -8.242 -35.625 -1.324 1 94.06 303 ILE B CA 1
ATOM 5247 C C . ILE B 1 303 ? -7.926 -36.594 -2.469 1 94.06 303 ILE B C 1
ATOM 5249 O O . ILE B 1 303 ? -6.902 -36.438 -3.139 1 94.06 303 ILE B O 1
ATOM 5253 N N . ILE B 1 304 ? -8.773 -37.5 -2.648 1 94.19 304 ILE B N 1
ATOM 5254 C CA . ILE B 1 304 ? -8.578 -38.5 -3.713 1 94.19 304 ILE B CA 1
ATOM 5255 C C . ILE B 1 304 ? -8.586 -37.781 -5.066 1 94.19 304 ILE B C 1
ATOM 5257 O O . ILE B 1 304 ? -7.77 -38.094 -5.941 1 94.19 304 ILE B O 1
ATOM 5261 N N . LEU B 1 305 ? -9.492 -36.875 -5.234 1 94.19 305 LEU B N 1
ATOM 5262 C CA . LEU B 1 305 ? -9.586 -36.156 -6.492 1 94.19 305 LEU B CA 1
ATOM 5263 C C . LEU B 1 305 ? -8.328 -35.344 -6.738 1 94.19 305 LEU B C 1
ATOM 5265 O O . LEU B 1 305 ? -7.824 -35.281 -7.863 1 94.19 305 LEU B O 1
ATOM 5269 N N . ILE B 1 306 ? -7.836 -34.688 -5.684 1 94.38 306 ILE B N 1
ATOM 5270 C CA . ILE B 1 306 ? -6.637 -33.875 -5.801 1 94.38 306 ILE B CA 1
ATOM 5271 C C . ILE B 1 306 ? -5.438 -34.75 -6.137 1 94.38 306 ILE B C 1
ATOM 5273 O O . ILE B 1 306 ? -4.633 -34.406 -7.008 1 94.38 306 ILE B O 1
ATOM 5277 N N . LEU B 1 307 ? -5.328 -35.906 -5.504 1 94.69 307 LEU B N 1
ATOM 5278 C CA . LEU B 1 307 ? -4.223 -36.812 -5.754 1 94.69 307 LEU B CA 1
ATOM 5279 C C . LEU B 1 307 ? -4.285 -37.375 -7.176 1 94.69 307 LEU B C 1
ATOM 5281 O O . LEU B 1 307 ? -3.252 -37.531 -7.832 1 94.69 307 LEU B O 1
ATOM 5285 N N . THR B 1 308 ? -5.48 -37.719 -7.594 1 94.88 308 THR B N 1
ATOM 5286 C CA . THR B 1 308 ? -5.648 -38.188 -8.961 1 94.88 308 THR B CA 1
ATOM 5287 C C . THR B 1 308 ? -5.246 -37.125 -9.969 1 94.88 308 THR B C 1
ATOM 5289 O O . THR B 1 308 ? -4.629 -37.406 -10.992 1 94.88 308 THR B O 1
ATOM 5292 N N . GLY B 1 309 ? -5.668 -35.906 -9.695 1 94.69 309 GLY B N 1
ATOM 5293 C CA . GLY B 1 309 ? -5.266 -34.781 -10.547 1 94.69 309 GLY B CA 1
ATOM 5294 C C . GLY B 1 309 ? -3.76 -34.594 -10.602 1 94.69 309 GLY B C 1
ATOM 5295 O O . GLY B 1 309 ? -3.201 -34.312 -11.664 1 94.69 309 GLY B O 1
ATOM 5296 N N . LEU B 1 310 ? -3.123 -34.75 -9.438 1 95.12 310 LEU B N 1
ATOM 5297 C CA . LEU B 1 310 ? -1.676 -34.594 -9.359 1 95.12 310 LEU B CA 1
ATOM 5298 C C . LEU B 1 310 ? -0.961 -35.656 -10.164 1 95.12 310 LEU B C 1
ATOM 5300 O O . LEU B 1 310 ? 0.097 -35.406 -10.742 1 95.12 310 LEU B O 1
ATOM 5304 N N . ILE B 1 311 ? -1.536 -36.844 -10.164 1 95.38 311 ILE B N 1
ATOM 5305 C CA . ILE B 1 311 ? -0.993 -37.906 -10.992 1 95.38 311 ILE B CA 1
ATOM 5306 C C . ILE B 1 311 ? -1.121 -37.531 -12.469 1 95.38 311 ILE B C 1
ATOM 5308 O O . ILE B 1 311 ? -0.175 -37.688 -13.242 1 95.38 311 ILE B O 1
ATOM 5312 N N . GLY B 1 312 ? -2.285 -37.125 -12.828 1 95 312 GLY B N 1
ATOM 5313 C CA . GLY B 1 312 ? -2.475 -36.656 -14.195 1 95 312 GLY B CA 1
ATOM 5314 C C . GLY B 1 312 ? -1.5 -35.562 -14.594 1 95 312 GLY B C 1
ATOM 5315 O O . GLY B 1 312 ? -0.941 -35.594 -15.688 1 95 312 GLY B O 1
ATOM 5316 N N . ARG B 1 313 ? -1.309 -34.625 -13.695 1 94.25 313 ARG B N 1
ATOM 5317 C CA . ARG B 1 313 ? -0.38 -33.531 -13.961 1 94.25 313 ARG B CA 1
ATOM 5318 C C . ARG B 1 313 ? 1.045 -34.062 -14.117 1 94.25 313 ARG B C 1
ATOM 5320 O O . ARG B 1 313 ? 1.795 -33.562 -14.969 1 94.25 313 ARG B O 1
ATOM 5327 N N . SER B 1 314 ? 1.408 -34.969 -13.234 1 95.75 314 SER B N 1
ATOM 5328 C CA . SER B 1 314 ? 2.748 -35.531 -13.305 1 95.75 314 SER B CA 1
ATOM 5329 C C . SER B 1 314 ? 3.002 -36.188 -14.648 1 95.75 314 SER B C 1
ATOM 5331 O O . SER B 1 314 ? 4.078 -36.031 -15.234 1 95.75 314 SER B O 1
ATOM 5333 N N . VAL B 1 315 ? 2.049 -36.875 -15.109 1 95.31 315 VAL B N 1
ATOM 5334 C CA . VAL B 1 315 ? 2.152 -37.5 -16.422 1 95.31 315 VAL B CA 1
ATOM 5335 C C . VAL B 1 315 ? 2.229 -36.438 -17.516 1 95.31 315 VAL B C 1
ATOM 5337 O O . VAL B 1 315 ? 3.014 -36.531 -18.453 1 95.31 315 VAL B O 1
ATOM 5340 N N . GLY B 1 316 ? 1.411 -35.438 -17.375 1 94.81 316 GLY B N 1
ATOM 5341 C CA . GLY B 1 316 ? 1.423 -34.344 -18.328 1 94.81 316 GLY B CA 1
ATOM 5342 C C . GLY B 1 316 ? 2.76 -33.625 -18.406 1 94.81 316 GLY B C 1
ATOM 5343 O O . GLY B 1 316 ? 3.229 -33.281 -19.5 1 94.81 316 GLY B O 1
ATOM 5344 N N . VAL B 1 317 ? 3.332 -33.375 -17.219 1 94.69 317 VAL B N 1
ATOM 5345 C CA . VAL B 1 317 ? 4.633 -32.688 -17.188 1 94.69 317 VAL B CA 1
ATOM 5346 C C . VAL B 1 317 ? 5.688 -33.594 -17.828 1 94.69 317 VAL B C 1
ATOM 5348 O O . VAL B 1 317 ? 6.523 -33.125 -18.609 1 94.69 317 VAL B O 1
ATOM 5351 N N . ALA B 1 318 ? 5.668 -34.906 -17.578 1 94.12 318 ALA B N 1
ATOM 5352 C CA . ALA B 1 318 ? 6.621 -35.844 -18.156 1 94.12 318 ALA B CA 1
ATOM 5353 C C . ALA B 1 318 ? 6.512 -35.875 -19.672 1 94.12 318 ALA B C 1
ATOM 5355 O O . ALA B 1 318 ? 7.527 -35.906 -20.375 1 94.12 318 ALA B O 1
ATOM 5356 N N . ILE B 1 319 ? 5.355 -35.781 -20.125 1 93.94 319 ILE B N 1
ATOM 5357 C CA . ILE B 1 319 ? 5.125 -35.812 -21.562 1 93.94 319 ILE B CA 1
ATOM 5358 C C . ILE B 1 319 ? 5.598 -34.5 -22.188 1 93.94 319 ILE B C 1
ATOM 5360 O O . ILE B 1 319 ? 6.152 -34.5 -23.297 1 93.94 319 ILE B O 1
ATOM 5364 N N . SER B 1 320 ? 5.359 -33.406 -21.547 1 93.25 320 SER B N 1
ATOM 5365 C CA . SER B 1 320 ? 5.734 -32.094 -22.047 1 93.25 320 SER B CA 1
ATOM 5366 C C . SER B 1 320 ? 7.25 -31.969 -22.156 1 93.25 320 SER B C 1
ATOM 5368 O O . SER B 1 320 ? 7.75 -31.203 -23 1 93.25 320 SER B O 1
ATOM 5370 N N . LEU B 1 321 ? 7.941 -32.688 -21.328 1 92.12 321 LEU B N 1
ATOM 5371 C CA . LEU B 1 321 ? 9.391 -32.531 -21.281 1 92.12 321 LEU B CA 1
ATOM 5372 C C . LEU B 1 321 ? 10.07 -33.594 -22.141 1 92.12 321 LEU B C 1
ATOM 5374 O O . LEU B 1 321 ? 11.297 -33.625 -22.266 1 92.12 321 LEU B O 1
ATOM 5378 N N . LEU B 1 322 ? 9.203 -34.375 -22.812 1 89.31 322 LEU B N 1
ATOM 5379 C CA . LEU B 1 322 ? 9.766 -35.375 -23.75 1 89.31 322 LEU B CA 1
ATOM 5380 C C . LEU B 1 322 ? 10.406 -34.656 -24.938 1 89.31 322 LEU B C 1
ATOM 5382 O O . LEU B 1 322 ? 9.805 -33.75 -25.531 1 89.31 322 LEU B O 1
ATOM 5386 N N . GLY B 1 323 ? 11.758 -34.844 -25.219 1 84.12 323 GLY B N 1
ATOM 5387 C CA . GLY B 1 323 ? 12.461 -34.219 -26.328 1 84.12 323 GLY B CA 1
ATOM 5388 C C . GLY B 1 323 ? 13.438 -33.156 -25.875 1 84.12 323 GLY B C 1
ATOM 5389 O O . GLY B 1 323 ? 14.148 -32.562 -26.703 1 84.12 323 GLY B O 1
ATOM 5390 N N . THR B 1 324 ? 13.266 -32.812 -24.688 1 87.94 324 THR B N 1
ATOM 5391 C CA . THR B 1 324 ? 14.219 -31.844 -24.172 1 87.94 324 THR B CA 1
ATOM 5392 C C . THR B 1 324 ? 15.461 -32.531 -23.625 1 87.94 324 THR B C 1
ATOM 5394 O O . THR B 1 324 ? 15.5 -33.781 -23.531 1 87.94 324 THR B O 1
ATOM 5397 N N . ASP B 1 325 ? 16.484 -31.734 -23.266 1 86.25 325 ASP B N 1
ATOM 5398 C CA . ASP B 1 325 ? 17.75 -32.25 -22.766 1 86.25 325 ASP B CA 1
ATOM 5399 C C . ASP B 1 325 ? 17.719 -32.375 -21.234 1 86.25 325 ASP B C 1
ATOM 5401 O O . ASP B 1 325 ? 18.781 -32.531 -20.609 1 86.25 325 ASP B O 1
ATOM 5405 N N . PHE B 1 326 ? 16.531 -32.375 -20.719 1 90.5 326 PHE B N 1
ATOM 5406 C CA . PHE B 1 326 ? 16.453 -32.469 -19.25 1 90.5 326 PHE B CA 1
ATOM 5407 C C . PHE B 1 326 ? 16.688 -33.906 -18.781 1 90.5 326 PHE B C 1
ATOM 5409 O O . PHE B 1 326 ? 16.234 -34.844 -19.406 1 90.5 326 PHE B O 1
ATOM 5416 N N . ASN B 1 327 ? 17.438 -34.062 -17.703 1 90 327 ASN B N 1
ATOM 5417 C CA . ASN B 1 327 ? 17.641 -35.344 -17.078 1 90 327 ASN B CA 1
ATOM 5418 C C . ASN B 1 327 ? 16.453 -35.75 -16.203 1 90 327 ASN B C 1
ATOM 5420 O O . ASN B 1 327 ? 15.516 -34.969 -16.031 1 90 327 ASN B O 1
ATOM 5424 N N . TRP B 1 328 ? 16.484 -37 -15.75 1 90.94 328 TRP B N 1
ATOM 5425 C CA . TRP B 1 328 ? 15.344 -37.5 -14.984 1 90.94 328 TRP B CA 1
ATOM 5426 C C . TRP B 1 328 ? 15.164 -36.719 -13.688 1 90.94 328 TRP B C 1
ATOM 5428 O O . TRP B 1 328 ? 14.039 -36.531 -13.234 1 90.94 328 TRP B O 1
ATOM 5438 N N . LYS B 1 329 ? 16.188 -36.219 -13.102 1 92.94 329 LYS B N 1
ATOM 5439 C CA . LYS B 1 329 ? 16.109 -35.438 -11.867 1 92.94 329 LYS B CA 1
ATOM 5440 C C . LYS B 1 329 ? 15.461 -34.094 -12.109 1 92.94 329 LYS B C 1
ATOM 5442 O O . LYS B 1 329 ? 14.641 -33.625 -11.305 1 92.94 329 LYS B O 1
ATOM 5447 N N . GLU B 1 330 ? 15.852 -33.531 -13.164 1 93.31 330 GLU B N 1
ATOM 5448 C CA . GLU B 1 330 ? 15.281 -32.219 -13.523 1 93.31 330 GLU B CA 1
ATOM 5449 C C . GLU B 1 330 ? 13.797 -32.344 -13.844 1 93.31 330 GLU B C 1
ATOM 5451 O O . GLU B 1 330 ? 13.008 -31.469 -13.508 1 93.31 330 GLU B O 1
ATOM 5456 N N . ARG B 1 331 ? 13.453 -33.438 -14.461 1 93.25 331 ARG B N 1
ATOM 5457 C CA . ARG B 1 331 ? 12.055 -33.688 -14.805 1 93.25 331 ARG B CA 1
ATOM 5458 C C . ARG B 1 331 ? 11.203 -33.875 -13.547 1 93.25 331 ARG B C 1
ATOM 5460 O O . ARG B 1 331 ? 10.086 -33.344 -13.469 1 93.25 331 ARG B O 1
ATOM 5467 N N . VAL B 1 332 ? 11.734 -34.594 -12.609 1 93.81 332 VAL B N 1
ATOM 5468 C CA . VAL B 1 332 ? 11.031 -34.781 -11.352 1 93.81 332 VAL B CA 1
ATOM 5469 C C . VAL B 1 332 ? 10.859 -33.469 -10.625 1 93.81 332 VAL B C 1
ATOM 5471 O O . VAL B 1 332 ? 9.82 -33.219 -10.008 1 93.81 332 VAL B O 1
ATOM 5474 N N . PHE B 1 333 ? 11.859 -32.625 -10.703 1 94.88 333 PHE B N 1
ATOM 5475 C CA . PHE B 1 333 ? 11.773 -31.297 -10.086 1 94.88 333 PHE B CA 1
ATOM 5476 C C . PHE B 1 333 ? 10.656 -30.484 -10.719 1 94.88 333 PHE B C 1
ATOM 5478 O O . PHE B 1 333 ? 9.914 -29.781 -10.016 1 94.88 333 PHE B O 1
ATOM 5485 N N . CYS B 1 334 ? 10.57 -30.578 -12 1 93.81 334 CYS B N 1
ATOM 5486 C CA . CYS B 1 334 ? 9.516 -29.844 -12.703 1 93.81 334 CYS B CA 1
ATOM 5487 C C . CYS B 1 334 ? 8.141 -30.328 -12.273 1 93.81 334 CYS B C 1
ATOM 5489 O O . CYS B 1 334 ? 7.199 -29.547 -12.164 1 93.81 334 CYS B O 1
ATOM 5491 N N . ILE B 1 335 ? 8.039 -31.609 -12.07 1 94.06 335 ILE B N 1
ATOM 5492 C CA . ILE B 1 335 ? 6.785 -32.188 -11.617 1 94.06 335 ILE B CA 1
ATOM 5493 C C . ILE B 1 335 ? 6.422 -31.641 -10.242 1 94.06 335 ILE B C 1
ATOM 5495 O O . ILE B 1 335 ? 5.281 -31.219 -10.016 1 94.06 335 ILE B O 1
ATOM 5499 N N . ILE B 1 336 ? 7.332 -31.547 -9.375 1 93.88 336 ILE B N 1
ATOM 5500 C CA . ILE B 1 336 ? 7.121 -31.062 -8.016 1 93.88 336 ILE B CA 1
ATOM 5501 C C . ILE B 1 336 ? 6.77 -29.578 -8.039 1 93.88 336 ILE B C 1
ATOM 5503 O O . ILE B 1 336 ? 5.895 -29.141 -7.297 1 93.88 336 ILE B O 1
ATOM 5507 N N . ALA B 1 337 ? 7.41 -28.859 -8.906 1 92.62 337 ALA B N 1
ATOM 5508 C CA . ALA B 1 337 ? 7.23 -27.406 -8.992 1 92.62 337 ALA B CA 1
ATOM 5509 C C . ALA B 1 337 ? 5.832 -27.062 -9.5 1 92.62 337 ALA B C 1
ATOM 5511 O O . ALA B 1 337 ? 5.336 -25.953 -9.266 1 92.62 337 ALA B O 1
ATOM 5512 N N . TYR B 1 338 ? 5.176 -27.938 -10.148 1 93 338 TYR B N 1
ATOM 5513 C CA . TYR B 1 338 ? 3.875 -27.672 -10.75 1 93 338 TYR B CA 1
ATOM 5514 C C . TYR B 1 338 ? 2.746 -28.141 -9.836 1 93 338 TYR B C 1
ATOM 5516 O O . TYR B 1 338 ? 1.581 -28.156 -10.242 1 93 338 TYR B O 1
ATOM 5524 N N . ILE B 1 339 ? 3.031 -28.406 -8.617 1 90.81 339 ILE B N 1
ATOM 5525 C CA . ILE B 1 339 ? 2.072 -28.984 -7.68 1 90.81 339 ILE B CA 1
ATOM 5526 C C . ILE B 1 339 ? 1.279 -27.859 -7.012 1 90.81 339 ILE B C 1
ATOM 5528 O O . ILE B 1 339 ? 0.06 -27.953 -6.855 1 90.81 339 ILE B O 1
ATOM 5532 N N . PRO B 1 340 ? 1.863 -26.766 -6.676 1 91.38 340 PRO B N 1
ATOM 5533 C CA . PRO B 1 340 ? 1.187 -25.797 -5.816 1 91.38 340 PRO B CA 1
ATOM 5534 C C . PRO B 1 340 ? 0.026 -25.094 -6.52 1 91.38 340 PRO B C 1
ATOM 5536 O O . PRO B 1 340 ? 0.137 -24.734 -7.695 1 91.38 340 PRO B O 1
ATOM 5539 N N . LYS B 1 341 ? -1.067 -25.031 -5.73 1 89.44 341 LYS B N 1
ATOM 5540 C CA . LYS B 1 341 ? -2.287 -24.344 -6.141 1 89.44 341 LYS B CA 1
ATOM 5541 C C . LYS B 1 341 ? -2.693 -23.281 -5.113 1 89.44 341 LYS B C 1
ATOM 5543 O O . LYS B 1 341 ? -2.662 -23.531 -3.906 1 89.44 341 LYS B O 1
ATOM 5548 N N . ALA B 1 342 ? -3.047 -22 -5.539 1 84 342 ALA B N 1
ATOM 5549 C CA . ALA B 1 342 ? -3.391 -21.031 -4.508 1 84 342 ALA B CA 1
ATOM 5550 C C . ALA B 1 342 ? -4.254 -19.906 -5.078 1 84 342 ALA B C 1
ATOM 5552 O O . ALA B 1 342 ? -5.48 -19.938 -4.969 1 84 342 ALA B O 1
ATOM 5553 N N . THR B 1 343 ? -3.758 -19.078 -5.895 1 78.62 343 THR B N 1
ATOM 5554 C CA . THR B 1 343 ? -4.344 -17.781 -6.254 1 78.62 343 THR B CA 1
ATOM 5555 C C . THR B 1 343 ? -5.602 -17.984 -7.094 1 78.62 343 THR B C 1
ATOM 5557 O O . THR B 1 343 ? -6.641 -17.375 -6.816 1 78.62 343 THR B O 1
ATOM 5560 N N . VAL B 1 344 ? -5.531 -18.828 -8.117 1 80.69 344 VAL B N 1
ATOM 5561 C CA . VAL B 1 344 ? -6.668 -19 -9.016 1 80.69 344 VAL B CA 1
ATOM 5562 C C . VAL B 1 344 ? -7.789 -19.734 -8.289 1 80.69 344 VAL B C 1
ATOM 5564 O O . VAL B 1 344 ? -8.961 -19.406 -8.438 1 80.69 344 VAL B O 1
ATOM 5567 N N . GLN B 1 345 ? -7.457 -20.766 -7.527 1 87.94 345 GLN B N 1
ATOM 5568 C CA . GLN B 1 345 ? -8.453 -21.516 -6.758 1 87.94 345 GLN B CA 1
ATOM 5569 C C . GLN B 1 345 ? -9.164 -20.594 -5.758 1 87.94 345 GLN B C 1
ATOM 5571 O O . GLN B 1 345 ? -10.367 -20.734 -5.539 1 87.94 345 GLN B O 1
ATOM 5576 N N . ALA B 1 346 ? -8.461 -19.719 -5.203 1 78 346 ALA B N 1
ATOM 5577 C CA . ALA B 1 346 ? -9.031 -18.781 -4.242 1 78 346 ALA B CA 1
ATOM 5578 C C . ALA B 1 346 ? -9.977 -17.797 -4.934 1 78 346 ALA B C 1
ATOM 5580 O O . ALA B 1 346 ? -10.984 -17.391 -4.359 1 78 346 ALA B O 1
ATOM 5581 N N . ALA B 1 347 ? -9.719 -17.547 -6.129 1 76.5 347 ALA B N 1
ATOM 5582 C CA . ALA B 1 347 ? -10.492 -16.531 -6.855 1 76.5 347 ALA B CA 1
ATOM 5583 C C . ALA B 1 347 ? -11.672 -17.172 -7.578 1 76.5 347 ALA B C 1
ATOM 5585 O O . ALA B 1 347 ? -12.781 -16.625 -7.562 1 76.5 347 ALA B O 1
ATOM 5586 N N . MET B 1 348 ? -11.422 -18.312 -8.211 1 82.88 348 MET B N 1
ATOM 5587 C CA . MET B 1 348 ? -12.414 -18.875 -9.133 1 82.88 348 MET B CA 1
ATOM 5588 C C . MET B 1 348 ? -13.211 -19.984 -8.453 1 82.88 348 MET B C 1
ATOM 5590 O O . MET B 1 348 ? -14.266 -20.375 -8.938 1 82.88 348 MET B O 1
ATOM 5594 N N . GLY B 1 349 ? -12.758 -20.406 -7.324 1 85.31 349 GLY B N 1
ATOM 5595 C CA . GLY B 1 349 ? -13.422 -21.516 -6.652 1 85.31 349 GLY B CA 1
ATOM 5596 C C . GLY B 1 349 ? -14.859 -21.219 -6.285 1 85.31 349 GLY B C 1
ATOM 5597 O O . GLY B 1 349 ? -15.711 -22.109 -6.312 1 85.31 349 GLY B O 1
ATOM 5598 N N . ALA B 1 350 ? -15.141 -20 -6.047 1 85 350 ALA B N 1
ATOM 5599 C CA . ALA B 1 350 ? -16.469 -19.625 -5.57 1 85 350 ALA B CA 1
ATOM 5600 C C . ALA B 1 350 ? -17.375 -19.234 -6.734 1 85 350 ALA B C 1
ATOM 5602 O O . ALA B 1 350 ? -18.594 -19.109 -6.566 1 85 350 ALA B O 1
ATOM 5603 N N . VAL B 1 351 ? -16.844 -19.172 -7.859 1 84.62 351 VAL B N 1
ATOM 5604 C CA . VAL B 1 351 ? -17.562 -18.641 -9.008 1 84.62 351 VAL B CA 1
ATOM 5605 C C . VAL B 1 351 ? -18.719 -19.562 -9.375 1 84.62 351 VAL B C 1
ATOM 5607 O O . VAL B 1 351 ? -19.844 -19.109 -9.539 1 84.62 351 VAL B O 1
ATOM 5610 N N . PRO B 1 352 ? -18.547 -20.828 -9.391 1 87.12 352 PRO B N 1
ATOM 5611 C CA . PRO B 1 352 ? -19.656 -21.719 -9.719 1 87.12 352 PRO B CA 1
ATOM 5612 C C . PRO B 1 352 ? -20.797 -21.625 -8.703 1 87.12 352 PRO B C 1
ATOM 5614 O O . PRO B 1 352 ? -21.969 -21.641 -9.078 1 87.12 352 PRO B O 1
ATOM 5617 N N . LEU B 1 353 ? -20.438 -21.5 -7.5 1 87.62 353 LEU B N 1
ATOM 5618 C CA . LEU B 1 353 ? -21.438 -21.406 -6.445 1 87.62 353 LEU B CA 1
ATOM 5619 C C . LEU B 1 353 ? -22.219 -20.094 -6.562 1 87.62 353 LEU B C 1
ATOM 5621 O O . LEU B 1 353 ? -23.438 -20.078 -6.43 1 87.62 353 LEU B O 1
ATOM 5625 N N . SER B 1 354 ? -21.562 -19.062 -6.809 1 84.62 354 SER B N 1
ATOM 5626 C CA . SER B 1 354 ? -22.188 -17.75 -6.926 1 84.62 354 SER B CA 1
ATOM 5627 C C . SER B 1 354 ? -23.109 -17.688 -8.133 1 84.62 354 SER B C 1
ATOM 5629 O O . SER B 1 354 ? -24.094 -16.938 -8.125 1 84.62 354 SER B O 1
ATOM 5631 N N . LEU B 1 355 ? -22.812 -18.469 -9.141 1 82.88 355 LEU B N 1
ATOM 5632 C CA . LEU B 1 355 ? -23.609 -18.469 -10.359 1 82.88 355 LEU B CA 1
ATOM 5633 C C . LEU B 1 355 ? -24.719 -19.5 -10.297 1 82.88 355 LEU B C 1
ATOM 5635 O O . LEU B 1 355 ? -25.469 -19.672 -11.25 1 82.88 355 LEU B O 1
ATOM 5639 N N . GLY B 1 356 ? -24.797 -20.156 -9.18 1 83.94 356 GLY B N 1
ATOM 5640 C CA . GLY B 1 356 ? -25.906 -21.062 -8.945 1 83.94 356 GLY B CA 1
ATOM 5641 C C . GLY B 1 356 ? -25.703 -22.438 -9.539 1 83.94 356 GLY B C 1
ATOM 5642 O O . GLY B 1 356 ? -26.672 -23.156 -9.812 1 83.94 356 GLY B O 1
ATOM 5643 N N . VAL B 1 357 ? -24.562 -22.812 -9.781 1 88.88 357 VAL B N 1
ATOM 5644 C CA . VAL B 1 357 ? -24.297 -24.156 -10.273 1 88.88 357 VAL B CA 1
ATOM 5645 C C . VAL B 1 357 ? -24.625 -25.172 -9.188 1 88.88 357 VAL B C 1
ATOM 5647 O O . VAL B 1 357 ? -24.297 -24.969 -8.008 1 88.88 357 VAL B O 1
ATOM 5650 N N . GLU B 1 358 ? -25.328 -26.188 -9.383 1 86.31 358 GLU B N 1
ATOM 5651 C CA . GLU B 1 358 ? -25.844 -27.141 -8.414 1 86.31 358 GLU B CA 1
ATOM 5652 C C . GLU B 1 358 ? -24.719 -27.734 -7.566 1 86.31 358 GLU B C 1
ATOM 5654 O O . GLU B 1 358 ? -24.875 -27.891 -6.352 1 86.31 358 GLU B O 1
ATOM 5659 N N . SER B 1 359 ? -23.578 -27.984 -8.055 1 88.62 359 SER B N 1
ATOM 5660 C CA . SER B 1 359 ? -22.453 -28.562 -7.312 1 88.62 359 SER B CA 1
ATOM 5661 C C . SER B 1 359 ? -21.375 -27.516 -7.051 1 88.62 359 SER B C 1
ATOM 5663 O O . SER B 1 359 ? -20.203 -27.859 -6.867 1 88.62 359 SER B O 1
ATOM 5665 N N . GLY B 1 360 ? -21.828 -26.359 -6.891 1 89.56 360 GLY B N 1
ATOM 5666 C CA . GLY B 1 360 ? -20.875 -25.266 -6.703 1 89.56 360 GLY B CA 1
ATOM 5667 C C . GLY B 1 360 ? -20.234 -25.281 -5.328 1 89.56 360 GLY B C 1
ATOM 5668 O O . GLY B 1 360 ? -19.078 -24.875 -5.176 1 89.56 360 GLY B O 1
ATOM 5669 N N . ASP B 1 361 ? -20.984 -25.766 -4.363 1 88.75 361 ASP B N 1
ATOM 5670 C CA . ASP B 1 361 ? -20.469 -25.828 -2.998 1 88.75 361 ASP B CA 1
ATOM 5671 C C . ASP B 1 361 ? -19.344 -26.859 -2.879 1 88.75 361 ASP B C 1
ATOM 5673 O O . ASP B 1 361 ? -18.344 -26.609 -2.191 1 88.75 361 ASP B O 1
ATOM 5677 N N . ILE B 1 362 ? -19.562 -27.938 -3.562 1 90.19 362 ILE B N 1
ATOM 5678 C CA . ILE B 1 362 ? -18.547 -28.984 -3.539 1 90.19 362 ILE B CA 1
ATOM 5679 C C . ILE B 1 362 ? -17.312 -28.516 -4.305 1 90.19 362 ILE B C 1
ATOM 5681 O O . ILE B 1 362 ? -16.188 -28.766 -3.877 1 90.19 362 ILE B O 1
ATOM 5685 N N . ILE B 1 363 ? -17.531 -27.859 -5.367 1 91.56 363 ILE B N 1
ATOM 5686 C CA . ILE B 1 363 ? -16.438 -27.312 -6.16 1 91.56 363 ILE B CA 1
ATOM 5687 C C . ILE B 1 363 ? -15.609 -26.344 -5.316 1 91.56 363 ILE B C 1
ATOM 5689 O O . ILE B 1 363 ? -14.383 -26.406 -5.301 1 91.56 363 ILE B O 1
ATOM 5693 N N . LEU B 1 364 ? -16.344 -25.547 -4.633 1 90.44 364 LEU B N 1
ATOM 5694 C CA . LEU B 1 364 ? -15.68 -24.594 -3.76 1 90.44 364 LEU B CA 1
ATOM 5695 C C . LEU B 1 364 ? -14.891 -25.312 -2.67 1 90.44 364 LEU B C 1
ATOM 5697 O O . LEU B 1 364 ? -13.742 -24.953 -2.395 1 90.44 364 LEU B O 1
ATOM 5701 N N . ALA B 1 365 ? -15.438 -26.25 -2.1 1 89.88 365 ALA B N 1
ATOM 5702 C CA . ALA B 1 365 ? -14.805 -27 -1.013 1 89.88 365 ALA B CA 1
ATOM 5703 C C . ALA B 1 365 ? -13.516 -27.672 -1.483 1 89.88 365 ALA B C 1
ATOM 5705 O O . ALA B 1 365 ? -12.492 -27.594 -0.803 1 89.88 365 ALA B O 1
ATOM 5706 N N . ILE B 1 366 ? -13.547 -28.25 -2.6 1 91.75 366 ILE B N 1
ATOM 5707 C CA . ILE B 1 366 ? -12.391 -28.969 -3.119 1 91.75 366 ILE B CA 1
ATOM 5708 C C . ILE B 1 366 ? -11.312 -27.969 -3.539 1 91.75 366 ILE B C 1
ATOM 5710 O O . ILE B 1 366 ? -10.117 -28.234 -3.371 1 91.75 366 ILE B O 1
ATOM 5714 N N . ALA B 1 367 ? -11.734 -26.891 -4.113 1 90.69 367 ALA B N 1
ATOM 5715 C CA . ALA B 1 367 ? -10.789 -25.844 -4.484 1 90.69 367 ALA B CA 1
ATOM 5716 C C . ALA B 1 367 ? -10.023 -25.328 -3.264 1 90.69 367 ALA B C 1
ATOM 5718 O O . ALA B 1 367 ? -8.805 -25.156 -3.312 1 90.69 367 ALA B O 1
ATOM 5719 N N . VAL B 1 368 ? -10.711 -25.141 -2.193 1 89.31 368 VAL B N 1
ATOM 5720 C CA . VAL B 1 368 ? -10.109 -24.656 -0.956 1 89.31 368 VAL B CA 1
ATOM 5721 C C . VAL B 1 368 ? -9.172 -25.719 -0.386 1 89.31 368 VAL B C 1
ATOM 5723 O O . VAL B 1 368 ? -8.078 -25.406 0.08 1 89.31 368 VAL B O 1
ATOM 5726 N N . LEU B 1 369 ? -9.609 -26.891 -0.457 1 91.12 369 LEU B N 1
ATOM 5727 C CA . LEU B 1 369 ? -8.797 -28.016 0.023 1 91.12 369 LEU B CA 1
ATOM 5728 C C . LEU B 1 369 ? -7.508 -28.125 -0.781 1 91.12 369 LEU B C 1
ATOM 5730 O O . LEU B 1 369 ? -6.457 -28.469 -0.23 1 91.12 369 LEU B O 1
ATOM 5734 N N . ALA B 1 370 ? -7.605 -27.922 -2.043 1 92.12 370 ALA B N 1
ATOM 5735 C CA . ALA B 1 370 ? -6.434 -27.969 -2.912 1 92.12 370 ALA B CA 1
ATOM 5736 C C . ALA B 1 370 ? -5.379 -26.953 -2.479 1 92.12 370 ALA B C 1
ATOM 5738 O O . ALA B 1 370 ? -4.18 -27.234 -2.527 1 92.12 370 ALA B O 1
ATOM 5739 N N . ILE B 1 371 ? -5.785 -25.797 -2.094 1 88.38 371 ILE B N 1
ATOM 5740 C CA . ILE B 1 371 ? -4.859 -24.781 -1.616 1 88.38 371 ILE B CA 1
ATOM 5741 C C . ILE B 1 371 ? -4.156 -25.266 -0.354 1 88.38 371 ILE B C 1
ATOM 5743 O O . ILE B 1 371 ? -2.93 -25.188 -0.25 1 88.38 371 ILE B O 1
ATOM 5747 N N . LEU B 1 372 ? -4.934 -25.828 0.517 1 88.31 372 LEU B N 1
ATOM 5748 C CA . LEU B 1 372 ? -4.457 -26.234 1.834 1 88.31 372 LEU B CA 1
ATOM 5749 C C . LEU B 1 372 ? -3.432 -27.359 1.718 1 88.31 372 LEU B C 1
ATOM 5751 O O . LEU B 1 372 ? -2.488 -27.422 2.51 1 88.31 372 LEU B O 1
ATOM 5755 N N . ILE B 1 373 ? -3.566 -28.141 0.762 1 89.94 373 ILE B N 1
ATOM 5756 C CA . ILE B 1 373 ? -2.729 -29.328 0.669 1 89.94 373 ILE B CA 1
ATOM 5757 C C . ILE B 1 373 ? -1.565 -29.062 -0.285 1 89.94 373 ILE B C 1
ATOM 5759 O O . ILE B 1 373 ? -0.407 -29.328 0.053 1 89.94 373 ILE B O 1
ATOM 5763 N N . THR B 1 374 ? -1.842 -28.516 -1.377 1 92.12 374 THR B N 1
ATOM 5764 C CA . THR B 1 374 ? -0.85 -28.484 -2.447 1 92.12 374 THR B CA 1
ATOM 5765 C C . THR B 1 374 ? 0.105 -27.312 -2.266 1 92.12 374 THR B C 1
ATOM 5767 O O . THR B 1 374 ? 1.269 -27.375 -2.666 1 92.12 374 THR B O 1
ATOM 5770 N N . ALA B 1 375 ? -0.411 -26.203 -1.769 1 89.5 375 ALA B N 1
ATOM 5771 C CA . ALA B 1 375 ? 0.472 -25.047 -1.593 1 89.5 375 ALA B CA 1
ATOM 5772 C C . ALA B 1 375 ? 1.614 -25.375 -0.635 1 89.5 375 ALA B C 1
ATOM 5774 O O . ALA B 1 375 ? 2.785 -25.188 -0.971 1 89.5 375 ALA B O 1
ATOM 5775 N N . PRO B 1 376 ? 1.291 -25.906 0.576 1 89.88 376 PRO B N 1
ATOM 5776 C CA . PRO B 1 376 ? 2.377 -26.281 1.484 1 89.88 376 PRO B CA 1
ATOM 5777 C C . PRO B 1 376 ? 3.236 -27.422 0.94 1 89.88 376 PRO B C 1
ATOM 5779 O O . PRO B 1 376 ? 4.465 -27.375 1.04 1 89.88 376 PRO B O 1
ATOM 5782 N N . LEU B 1 377 ? 2.615 -28.391 0.375 1 91.12 377 LEU B N 1
ATOM 5783 C CA . LEU B 1 377 ? 3.332 -29.547 -0.158 1 91.12 377 LEU B CA 1
ATOM 5784 C C . LEU B 1 377 ? 4.258 -29.141 -1.295 1 91.12 377 LEU B C 1
ATOM 5786 O O . LEU B 1 377 ? 5.391 -29.609 -1.385 1 91.12 377 LEU B O 1
ATOM 5790 N N . GLY B 1 378 ? 3.729 -28.328 -2.141 1 91.69 378 GLY B N 1
ATOM 5791 C CA . GLY B 1 378 ? 4.547 -27.828 -3.234 1 91.69 378 GLY B CA 1
ATOM 5792 C C . GLY B 1 378 ? 5.719 -26.984 -2.768 1 91.69 378 GLY B C 1
ATOM 5793 O O . GLY B 1 378 ? 6.84 -27.156 -3.254 1 91.69 378 GLY B O 1
ATOM 5794 N N . ALA B 1 379 ? 5.43 -26.125 -1.86 1 90.75 379 ALA B N 1
ATOM 5795 C CA . ALA B 1 379 ? 6.484 -25.266 -1.332 1 90.75 379 ALA B CA 1
ATOM 5796 C C . ALA B 1 379 ? 7.578 -26.094 -0.661 1 90.75 379 ALA B C 1
ATOM 5798 O O . ALA B 1 379 ? 8.766 -25.859 -0.9 1 90.75 379 ALA B O 1
ATOM 5799 N N . ILE B 1 380 ? 7.188 -27.047 0.153 1 92.5 380 ILE B N 1
ATOM 5800 C CA . ILE B 1 380 ? 8.133 -27.906 0.842 1 92.5 380 ILE B CA 1
ATOM 5801 C C . ILE B 1 380 ? 8.875 -28.781 -0.175 1 92.5 380 ILE B C 1
ATOM 5803 O O . ILE B 1 380 ? 10.094 -28.953 -0.08 1 92.5 380 ILE B O 1
ATOM 5807 N N . GLY B 1 381 ? 8.156 -29.281 -1.073 1 93.12 381 GLY B N 1
ATOM 5808 C CA . GLY B 1 381 ? 8.758 -30.094 -2.115 1 93.12 381 GLY B CA 1
ATOM 5809 C C . GLY B 1 381 ? 9.812 -29.359 -2.922 1 93.12 381 GLY B C 1
ATOM 5810 O O . GLY B 1 381 ? 10.906 -29.875 -3.145 1 93.12 381 GLY B O 1
ATOM 5811 N N . ILE B 1 382 ? 9.477 -28.172 -3.344 1 92.25 382 ILE B N 1
ATOM 5812 C CA . ILE B 1 382 ? 10.406 -27.375 -4.133 1 92.25 382 ILE B CA 1
ATOM 5813 C C . ILE B 1 382 ? 11.641 -27.031 -3.297 1 92.25 382 ILE B C 1
ATOM 5815 O O . ILE B 1 382 ? 12.773 -27.156 -3.77 1 92.25 382 ILE B O 1
ATOM 5819 N N . HIS B 1 383 ? 11.367 -26.656 -2.094 1 90 383 HIS B N 1
ATOM 5820 C CA . HIS B 1 383 ? 12.43 -26.219 -1.201 1 90 383 HIS B CA 1
ATOM 5821 C C . HIS B 1 383 ? 13.453 -27.328 -0.967 1 90 383 HIS B C 1
ATOM 5823 O O . HIS B 1 383 ? 14.656 -27.094 -1.022 1 90 383 HIS B O 1
ATOM 5829 N N . TYR B 1 384 ? 13.039 -28.516 -0.781 1 90.62 384 TYR B N 1
ATOM 5830 C CA . TYR B 1 384 ? 13.938 -29.609 -0.424 1 90.62 384 TYR B CA 1
ATOM 5831 C C . TYR B 1 384 ? 14.469 -30.312 -1.67 1 90.62 384 TYR B C 1
ATOM 5833 O O . TYR B 1 384 ? 15.578 -30.859 -1.657 1 90.62 384 TYR B O 1
ATOM 5841 N N . SER B 1 385 ? 13.805 -30.219 -2.705 1 91.19 385 SER B N 1
ATOM 5842 C CA . SER B 1 385 ? 14.211 -30.938 -3.902 1 91.19 385 SER B CA 1
ATOM 5843 C C . SER B 1 385 ? 15.125 -30.109 -4.781 1 91.19 385 SER B C 1
ATOM 5845 O O . SER B 1 385 ? 15.867 -30.641 -5.613 1 91.19 385 SER B O 1
ATOM 5847 N N . ALA B 1 386 ? 15.094 -28.844 -4.617 1 89.06 386 ALA B N 1
ATOM 5848 C CA . ALA B 1 386 ? 15.844 -27.953 -5.5 1 89.06 386 ALA B CA 1
ATOM 5849 C C . ALA B 1 386 ? 17.328 -28.297 -5.504 1 89.06 386 ALA B C 1
ATOM 5851 O O . ALA B 1 386 ? 17.906 -28.562 -6.559 1 89.06 386 ALA B O 1
ATOM 5852 N N . GLU B 1 387 ? 17.938 -28.375 -4.371 1 85.12 387 GLU B N 1
ATOM 5853 C CA . GLU B 1 387 ? 19.375 -28.641 -4.289 1 85.12 387 GLU B CA 1
ATOM 5854 C C . GLU B 1 387 ? 19.688 -30.094 -4.605 1 85.12 387 GLU B C 1
ATOM 5856 O O . GLU B 1 387 ? 20.703 -30.391 -5.23 1 85.12 387 GLU B O 1
ATOM 5861 N N . LYS B 1 388 ? 18.812 -30.969 -4.254 1 88.94 388 LYS B N 1
ATOM 5862 C CA . LYS B 1 388 ? 19.078 -32.406 -4.422 1 88.94 388 LYS B CA 1
ATOM 5863 C C . LYS B 1 388 ? 18.922 -32.812 -5.887 1 88.94 388 LYS B C 1
ATOM 5865 O O . LYS B 1 388 ? 19.672 -33.656 -6.371 1 88.94 388 LYS B O 1
ATOM 5870 N N . LEU B 1 389 ? 18.078 -32.156 -6.539 1 89.62 389 LEU B N 1
ATOM 5871 C CA . LEU B 1 389 ? 17.75 -32.625 -7.879 1 89.62 389 LEU B CA 1
ATOM 5872 C C . LEU B 1 389 ? 18.422 -31.766 -8.938 1 89.62 389 LEU B C 1
ATOM 5874 O O . LEU B 1 389 ? 18.688 -32.25 -10.047 1 89.62 389 LEU B O 1
ATOM 5878 N N . LEU B 1 390 ? 18.766 -30.547 -8.633 1 87.56 390 LEU B N 1
ATOM 5879 C CA . LEU B 1 390 ? 19.234 -29.641 -9.68 1 87.56 390 LEU B CA 1
ATOM 5880 C C . LEU B 1 390 ? 20.75 -29.469 -9.602 1 87.56 390 LEU B C 1
ATOM 5882 O O . LEU B 1 390 ? 21.375 -28.984 -10.547 1 87.56 390 LEU B O 1
ATOM 5886 N N . ILE B 1 391 ? 21.422 -29.594 -8.398 1 73.88 391 ILE B N 1
ATOM 5887 C CA . ILE B 1 391 ? 22.875 -29.453 -8.289 1 73.88 391 ILE B CA 1
ATOM 5888 C C . ILE B 1 391 ? 23.547 -30.75 -8.773 1 73.88 391 ILE B C 1
ATOM 5890 O O . ILE B 1 391 ? 23.203 -31.844 -8.328 1 73.88 391 ILE B O 1
ATOM 5894 N N . GLU B 1 392 ? 24.109 -30.688 -10.047 1 61.69 392 GLU B N 1
ATOM 5895 C CA . GLU B 1 392 ? 24.906 -31.797 -10.562 1 61.69 392 GLU B CA 1
ATOM 5896 C C . GLU B 1 392 ? 26.078 -32.125 -9.633 1 61.69 392 GLU B C 1
ATOM 5898 O O . GLU B 1 392 ? 26.797 -31.219 -9.219 1 61.69 392 GLU B O 1
ATOM 5903 N N . LYS B 1 393 ? 25.938 -33.062 -8.68 1 48.09 393 LYS B N 1
ATOM 5904 C CA . LYS B 1 393 ? 27.188 -33.531 -8.055 1 48.09 393 LYS B CA 1
ATOM 5905 C C . LYS B 1 393 ? 28.281 -33.688 -9.102 1 48.09 393 LYS B C 1
ATOM 5907 O O . LYS B 1 393 ? 28.078 -34.375 -10.117 1 48.09 393 LYS B O 1
ATOM 5912 N N . GLN B 1 394 ? 29.266 -32.75 -9.211 1 38.66 394 GLN B N 1
ATOM 5913 C CA . GLN B 1 394 ? 30.5 -33.188 -9.828 1 38.66 394 GLN B CA 1
ATOM 5914 C C . GLN B 1 394 ? 30.984 -34.5 -9.219 1 38.66 394 GLN B C 1
ATOM 5916 O O . GLN B 1 394 ? 30.984 -34.656 -8 1 38.66 394 GLN B O 1
#

Foldseek 3Di:
DVQQLVCLVVQLVVQLVVCVVVVAHSLVSLLVLLQCCFCQHVVVHDPVCLVCLLVLLVLLLLLLLLLLLLLDDPVLCVLQVQLLVLLLAQLLVLLLQLLLVLCCVPVVDDSLVSSLLRLLLSQFDCLLLSVLLVVCSVVVFLPVQNLSVSLNSNNLLNNLNSVLSNVQSVCVLVVNPPPSVVSNVLSVVLAVQQLVLLLVVLVVLVVVVVVDVDDLVVSLVVLSVVLSVLVVVQVVCPDPHRHSSSSSSSNSLNSCCVVPVVSSVVNSVVSVVVSVSSSSSNSSSLSSLQNVVLLCVLPPSLVVSLVSSLVSSLVSLVVSCPPGPDDPLSSVLSSLSRQADTSSLSVCLQVCVVVPHDCSSSSNNSSSNSNVPRSSSSSRSNSVSRCVRRPPPD/DVQQLVCLVVQLVVQLVVCVVVVAHSLVSLLVLLQCCFCQHVVVHDPVCLVCLLVLLVLLLLLLLLLLLLLDDPVLCVLQVQLLVLLLAQLLVLLLQLLLVLCCVLVVDDSLVSSLLRLLLSQFDCLLLSVLLVVCSVVVFLPVQNLSVSLNSNNLLNNLNSVLSNVQSVCVVVVNPPPSVVSNVLSVVLAVQQLVLLLVVLVVLVVVVVVDVDDLVVSLVVLSVVLSVLVVVQVVCPDPHRHSSSSSSSNSSNSCCVVPVVSSVVNSVVSVVVSVSSSSSNSSSLSSLQNVVLLCVLPPSLVVSLVSSLVSSLVSLVVSCPPGPDDPLSSVLSSLSRQADTSSLSVCLQVCVVVPPPCSSSSNNSSSNSNVPRSSSSSRSNSVSRCVRRPPPD

Solvent-accessible surface area (backbone atoms only — not comparable to full-atom values): 37182 Å² total; per-residue (Å²): 74,48,53,34,51,14,49,48,42,55,50,27,55,55,31,19,49,54,25,42,73,70,72,39,55,32,64,50,28,17,24,53,47,11,33,47,38,10,68,75,64,62,43,65,51,40,70,66,40,61,72,44,38,65,45,52,35,50,51,28,46,49,49,54,35,29,38,52,13,30,69,54,50,71,72,55,49,67,72,32,47,66,50,18,52,34,44,18,44,42,15,33,51,33,10,11,48,40,21,11,56,46,31,32,71,77,67,68,37,51,65,48,55,10,34,31,44,11,20,43,59,32,24,35,22,42,80,69,41,40,61,55,31,51,51,28,54,74,68,60,46,34,48,89,81,29,52,38,59,31,50,48,54,11,33,53,46,17,38,53,49,20,53,49,53,22,51,43,28,51,32,49,67,73,62,44,87,60,55,58,64,59,53,56,58,41,46,62,52,11,46,51,49,9,38,51,51,13,42,52,52,22,50,52,49,50,52,48,56,71,75,36,92,68,55,68,71,57,49,51,46,45,52,49,13,53,40,39,39,48,45,40,48,42,63,66,47,71,46,98,60,62,47,30,30,67,46,5,34,20,32,24,22,29,48,37,22,73,77,35,50,71,60,18,53,55,48,35,54,52,42,54,59,53,39,60,58,31,50,46,53,29,32,22,48,55,19,30,68,42,45,63,71,46,22,59,67,31,44,69,64,33,52,51,40,52,53,47,15,50,51,28,25,41,51,19,40,56,57,32,51,60,89,55,91,67,51,74,47,48,48,52,48,53,38,38,54,58,48,20,20,43,63,60,24,69,64,53,23,50,46,44,38,75,72,64,42,88,58,13,64,53,40,25,10,33,26,39,35,41,29,68,51,25,31,52,48,17,48,48,42,38,65,64,39,45,62,69,40,40,50,74,81,126,74,48,53,34,51,14,49,49,43,55,49,27,55,54,31,20,48,54,26,42,73,69,75,39,55,31,65,49,26,19,25,52,48,11,33,47,38,10,69,74,63,64,43,65,51,38,69,64,38,62,71,44,39,65,44,52,36,50,52,26,45,49,49,54,35,29,37,51,14,30,68,55,50,72,72,55,48,68,74,32,45,66,50,19,54,34,44,19,43,42,15,32,52,34,10,10,50,39,22,11,56,46,30,30,71,76,67,68,36,50,65,46,56,10,35,34,44,11,18,44,58,33,24,35,23,42,79,68,40,41,60,55,30,50,52,28,54,74,67,60,46,34,47,88,85,30,52,40,60,30,50,48,54,9,32,53,46,17,39,52,51,20,53,47,53,23,50,43,29,52,32,48,66,74,63,44,87,59,56,58,66,58,54,57,60,41,46,63,52,12,46,50,49,8,38,50,52,12,42,52,53,23,51,52,49,50,54,49,55,71,74,36,93,67,55,68,70,59,49,52,46,44,53,48,14,54,41,40,38,49,45,41,48,39,63,67,50,70,44,99,61,61,46,30,31,67,45,5,33,21,33,23,22,27,50,38,22,73,76,35,50,70,60,17,53,53,48,36,55,52,42,54,59,53,38,59,56,30,50,47,53,29,33,22,49,54,18,29,67,41,43,63,72,45,23,59,67,31,45,69,63,34,51,51,41,51,53,47,16,49,50,27,24,41,52,18,39,55,58,30,52,61,90,54,94,68,51,74,44,48,50,52,48,52,39,38,54,59,49,19,22,42,63,61,25,70,64,53,24,50,47,43,36,76,73,61,43,90,62,10,64,56,38,24,10,34,27,40,34,41,29,68,50,26,31,52,49,16,47,46,42,39,65,64,39,46,62,70,41,40,51,75,79,126

Organism: Acetivibrio thermocellus (strain ATCC 27405 / DSM 1237 / JCM 9322 / NBRC 103400 / NCIMB 10682 / NRRL B-4536 / VPI 7372) (NCBI:txid203119)